Protein AF-0000000085122388 (afdb_homodimer)

InterPro domains:
  IPR004520 tRNA modification GTPase MnmE [MF_00379] (5-447)
  IPR004520 tRNA modification GTPase MnmE [TIGR00450] (11-447)
  IPR005225 Small GTP-binding domain [TIGR00231] (216-368)
  IPR006073 GTP binding domain [PF01926] (218-334)
  IPR006073 GTP binding domain [PR00326] (219-239)
  IPR006073 GTP binding domain [PR00326] (286-304)
  IPR018948 GTP-binding protein TrmE, N-terminal [PF10396] (6-120)
  IPR018948 GTP-binding protein TrmE, N-terminal [cd14858] (5-119)
  IPR025867 MnmE, helical domain [PF12631] (123-444)
  IPR027266 Aminomethyltransferase superfamily [G3DSA:3.30.1360.120] (1-121)
  IPR027368 tRNA modification GTPase MnmE domain 2 [G3DSA:1.20.120.430] (122-447)
  IPR027417 P-loop containing nucleoside triphosphate hydrolase [G3DSA:3.40.50.300] (217-376)
  IPR027417 P-loop containing nucleoside triphosphate hydrolase [SSF52540] (73-353)
  IPR031168 TrmE-type guanine nucleotide-binding domain [PS51709] (216-371)
  IPR031168 TrmE-type guanine nucleotide-binding domain [cd04164] (215-370)

Nearest PDB structures (foldseek):
  1xzp-assembly1_A  TM=8.890E-01  e=2.033E-37  Thermotoga maritima
  3gei-assembly1_A-2  TM=8.539E-01  e=7.898E-32  Chlorobaculum tepidum
  3gei-assembly2_B  TM=8.710E-01  e=3.260E-31  Chlorobaculum tepidum
  3gee-assembly1_A-2  TM=8.232E-01  e=3.013E-29  Chlorobaculum tepidum
  3gei-assembly2_C  TM=9.085E-01  e=1.177E-19  Chlorobaculum tepidum

Solvent-accessible surface area (backbone atoms only — not comparable to full-atom values): 46134 Å² total; per-residue (Å²): 126,75,92,72,60,24,31,32,37,54,20,29,17,75,42,68,15,41,38,30,34,37,39,28,37,18,86,53,17,58,63,52,50,30,62,35,41,71,44,93,73,73,57,66,35,33,57,38,82,38,53,31,34,46,98,85,68,42,56,53,42,69,23,38,36,33,28,27,48,57,59,69,32,75,40,34,32,27,30,28,36,43,40,31,54,7,8,57,32,52,52,48,49,52,52,49,48,43,38,75,74,65,34,38,77,52,51,35,11,40,51,47,46,40,6,37,75,55,67,60,38,44,48,49,33,48,50,26,51,53,48,39,25,66,19,72,17,58,58,24,32,37,56,30,28,42,33,54,74,34,51,56,55,49,53,43,49,54,53,41,51,55,45,50,52,46,42,53,54,50,52,48,45,70,78,32,77,67,80,84,52,68,91,55,49,67,57,51,46,51,52,50,49,52,51,47,48,51,52,47,51,49,32,52,53,47,16,63,66,38,45,29,51,61,74,28,30,28,31,17,77,43,61,62,90,89,35,43,65,51,54,41,52,51,48,53,53,61,63,45,55,55,83,66,68,79,60,78,79,62,77,89,60,77,77,58,53,65,29,47,46,87,58,39,40,33,27,39,46,63,48,61,62,42,50,50,44,71,74,45,90,61,70,86,48,71,63,65,47,45,58,30,52,70,68,26,51,31,38,38,38,42,37,43,25,55,37,63,76,46,72,68,53,52,53,51,53,51,52,55,69,68,56,73,96,53,50,76,45,42,33,35,20,44,58,88,42,66,80,48,37,60,65,82,75,53,85,60,84,65,43,79,34,24,70,88,75,53,56,60,69,58,52,50,51,51,39,52,55,51,52,67,57,58,73,61,90,61,65,63,54,88,46,70,66,46,47,49,24,48,50,50,18,44,49,24,51,60,61,19,49,57,28,54,76,74,64,38,53,70,58,19,44,50,23,42,50,52,19,46,54,30,42,38,44,44,42,60,49,79,90,45,69,69,60,49,48,58,62,28,50,72,29,57,59,39,38,126,75,91,72,60,24,32,32,37,56,18,30,19,75,42,66,14,41,36,30,35,37,40,27,37,18,84,51,19,59,62,53,50,29,62,34,41,70,44,93,74,74,59,66,35,33,58,38,81,38,52,31,34,46,96,85,68,42,56,52,42,68,23,39,36,33,28,26,49,58,60,69,31,73,39,32,31,25,31,29,36,41,41,30,54,7,7,57,33,52,51,49,51,54,51,50,48,44,38,75,74,64,33,38,78,52,52,36,11,40,51,46,47,41,7,38,74,55,67,61,38,43,48,48,33,48,52,24,51,54,49,38,24,65,21,72,17,57,58,24,32,37,57,28,28,42,32,53,75,35,50,57,55,49,52,43,50,54,53,41,52,55,46,49,52,47,44,55,52,48,51,47,46,71,76,32,76,66,80,83,51,67,94,56,50,66,59,52,45,51,51,50,49,53,52,48,47,51,52,48,52,49,31,52,54,46,16,64,64,37,47,29,52,62,75,29,29,29,31,17,76,42,61,62,90,89,36,43,66,51,55,41,51,51,48,52,53,62,62,44,54,56,81,65,70,80,62,77,80,64,78,86,61,79,76,58,52,68,30,48,46,89,59,39,40,34,27,39,44,64,47,60,63,41,50,51,43,72,75,44,91,63,74,86,47,71,63,64,46,45,58,30,52,70,68,26,50,32,39,39,38,43,36,42,24,56,37,63,76,46,71,68,52,50,50,53,52,52,52,56,70,69,56,75,100,54,50,76,44,40,32,35,21,43,59,86,43,68,78,50,38,60,65,81,76,52,83,61,82,64,44,80,33,23,68,88,76,52,57,59,69,58,52,50,52,51,39,52,56,50,50,66,58,56,72,65,88,61,65,63,55,89,44,70,67,43,45,50,24,47,50,49,18,44,49,24,51,59,60,19,49,58,29,53,77,74,64,39,52,69,59,19,43,48,24,42,49,51,17,44,53,30,42,38,45,44,44,58,48,80,90,43,68,67,61,49,48,59,60,29,50,71,29,56,59,38,39

Sequence (894 aa):
MDSFDTIAAIATANGIGSISIIRLSGKDALPLALTLSKRTNLNPRLATLSSIYNSDNEIIDEALLIYFKNPNSFTGEDIVEFQCHGGIAISNIILNELIKLGARLANPGEFSKRAFLNNKIDLSKAEAIAKLIEARSEDAVKLLARQLKGELTNFVNDIREDLLFMLAYTEVSIDYAEDDLPSDIFEQIEKKIEKIVVKLSETLESSKRREGLIEGFKVAIIGKPNVGKSSLLNKLLNFDRAIISDIAGTTRDTIEESVKIGTHIIKIVDTAGIREASDTIERIGIEKSLSAVNEADIIISLFDNSKVCDDEDKKILNILDEIENKEKIIVLNKIDLESKFDKTQLKDEYIELSTKNSISTLVKKIETILDNNSHDDDMTLISKRQVEAVEQTLYHVQEAKTPLMTGELEFFAHNIHEAIENISLITRPYENDQMLDVMFGAFCLGKMDSFDTIAAIATANGIGSISIIRLSGKDALPLALTLSKRTNLNPRLATLSSIYNSDNEIIDEALLIYFKNPNSFTGEDIVEFQCHGGIAISNIILNELIKLGARLANPGEFSKRAFLNNKIDLSKAEAIAKLIEARSEDAVKLLARQLKGELTNFVNDIREDLLFMLAYTEVSIDYAEDDLPSDIFEQIEKKIEKIVVKLSETLESSKRREGLIEGFKVAIIGKPNVGKSSLLNKLLNFDRAIISDIAGTTRDTIEESVKIGTHIIKIVDTAGIREASDTIERIGIEKSLSAVNEADIIISLFDNSKVCDDEDKKILNILDEIENKEKIIVLNKIDLESKFDKTQLKDEYIELSTKNSISTLVKKIETILDNNSHDDDMTLISKRQVEAVEQTLYHVQEAKTPLMTGELEFFAHNIHEAIENISLITRPYENDQMLDVMFGAFCLGK

Secondary structure (DSSP, 8-state):
--TT--EEEE-BPSS--SEEEEEEESTTHHHHHHHHHT-S---BTB-EEEEEE-TTS-EEEEEEEEEE-TTSSSSSS-EEEEEEES-HHHHHHHHHHHHHTTPEEPPTTHHHHHHHHTTSS-HHHHHHHHHHHH--SHHHHHHHHHHHTTHHHHHHHHHHHHHHHHHHHHHHHHHS-GGGS-TTHHHHHHHHHHHHHHHHHHHHHHHHHTHHHHH-EEEEEE-STTSSHHHHHHHHHHHS-------TTS-SS---EEEEETTEEEEEE-HHHHHHHHHS-----HHHHHHHHHH-SEEEEEEETTS---HHHHHHHHHHHH--SSEEEEEEE-TTSPP-S-GGG--S-EEE-BTTTB-HHHHHHHHHHHHHHH--------SHHHHHHHHHHHHHHHHTHHHHHHT-HHHHHHHHHHHHHHHHTTTS----HHHHHHHHHTSPTT-/--TT--EEEE-SPSS--SEEEEEEESTTHHHHHHHHHT-S---BTB-EEEEEE-TTS-EEEEEEEEEE-TTSSSSSS-EEEEEEES-HHHHHHHHHHHHHTTPEEPPTTHHHHHHHHTTSS-HHHHHHHHHHHH--SHHHHHHHHHHHTTHHHHHHHHHHHHHHHHHHHHHHHHHS-GGGS-TTHHHHHHHHHHHHHHHHHHHHHHHHHTHHHHH-EEEEEE-STTSSHHHHHHHHHHH--------TTS-SS---EEEEETTEEEEEE-HHHHHHHHHS-----HHHHHHHHHH-SEEEEEEETTS---HHHHHHHHHHHH--SSEEEEEEE-TTSPP-S-GGG--S-EEE-BTTTB-HHHHHHHHHHHHHHH--------SHHHHHHHHHHHHHHHHHHHHHHHT-HHHHHHHHHHHHHHHHTTTS----HHHHHHHHHTSPTT-

pLDDT: mean 85.29, std 15.14, range [31.78, 98.75]

Organism: Arcobacter nitrofigilis (strain ATCC 33309 / DSM 7299 / CCUG 15893 / LMG 7604 / NCTC 12251 / CI) (NCBI:txid572480)

Radius of gyration: 34.67 Å; Cα contacts (8 Å, |Δi|>4): 1595; chains: 2; bounding box: 70×111×97 Å

Foldseek 3Di:
DPQAAKAKFWQDDQDADFKTKIKIFHPCQFVLQCVQQVNPDDDAQDFDWGFGAAPVRHTLFTWTKHWHPACRDQLNTIMIMTIGTNHNVSNVRSNVRSVVVGHHYDFFLRSVLSSCVNVVFFPQLSVLVQLCVVFDFPLSNVQSVVVNVCVLVVVLVVLLVLLVLLLVLLVCVVVDPPPPDPPCSLVVNVVSLVVLLVQLVVQLVLQVLCLCQRVNFEEEEDEDQPLCSLLLVVCQCPVDPPPPPPPVPDDPPDPFRWGDQPRGIHTYPPVVVVVVVVPDVDCPDDPVSVVSVVVGQEYEYGDEQQDECDPRNVVVVVVVVPDDPHHYAYEHEPPVHDGDYDCVSPPDDYYYYYSVPDPVVVSVVVNVVVVVSSPDPRNYDNDPLQSVLSVLLSVLSVVLNVCSVVVVSVSNSVSSVSSSQSSVCSGDHDDDPVVSCVSSSVGGRSD/DPQAAKAKFWQDDQDADFKTKIKIFHPCQFVLQCVQQVNPDDDAQDWDWGFGAAPVRHTLFTWTKHWHPACRDQLNTTMIMTIGTNHNVSNVRSNVRSVVVGHHYDFFLRSVLSSCVNVVFFPQLSVLVQLCVVFDFPLSNVQSVVVNVCVLVVVLVVLLVLLVLLLVVLVCVVVDPPPPDPPCVLVVNLVSLVVLLVQLVVQLVLQVLCQCQRVNFEEEEDEDQPLCSLLLVVCQCPVDPPPPPPPVPDDPPDPFRWGDQPRGIHTYPPVVVVVVVVPDVDPPDDVVSVVSVVVGQEYEYGDEQQDECDPSNVVVVVVVVPDDPHHYAYEHEPPVHDGDYDCVSPPDDYYYYYSVPDCVVVSVVVNVVVVVSSPDPRNYDNDPLQSVLSVLLSVLSVVLNVCSVVVVSVSNSVSSVSSSQSSVCSGDHDDDPVVSCVSSSPGGRSD

Structure (mmCIF, N/CA/C/O backbone):
data_AF-0000000085122388-model_v1
#
loop_
_entity.id
_entity.type
_entity.pdbx_description
1 polymer 'tRNA modification GTPase MnmE'
#
loop_
_atom_site.group_PDB
_atom_site.id
_atom_site.type_symbol
_atom_site.label_atom_id
_atom_site.label_alt_id
_atom_site.label_comp_id
_atom_site.label_asym_id
_atom_site.label_entity_id
_atom_site.label_seq_id
_atom_site.pdbx_PDB_ins_code
_atom_site.Cartn_x
_atom_site.Cartn_y
_atom_site.Cartn_z
_atom_site.occupancy
_atom_site.B_iso_or_equiv
_atom_site.auth_seq_id
_atom_site.auth_comp_id
_atom_site.auth_asym_id
_atom_site.auth_atom_id
_atom_site.pdbx_PDB_model_num
ATOM 1 N N . MET A 1 1 ? 27.328 -7.41 -6.586 1 38.91 1 MET A N 1
ATOM 2 C CA . MET A 1 1 ? 26.641 -7.02 -5.359 1 38.91 1 MET A CA 1
ATOM 3 C C . MET A 1 1 ? 27.578 -7.129 -4.156 1 38.91 1 MET A C 1
ATOM 5 O O . MET A 1 1 ? 28.125 -8.195 -3.891 1 38.91 1 MET A O 1
ATOM 9 N N . ASP A 1 2 ? 28.203 -6.246 -3.822 1 47.38 2 ASP A N 1
ATOM 10 C CA . ASP A 1 2 ? 29.141 -6.316 -2.701 1 47.38 2 ASP A CA 1
ATOM 11 C C . ASP A 1 2 ? 28.453 -6.836 -1.442 1 47.38 2 ASP A C 1
ATOM 13 O O . ASP A 1 2 ? 27.438 -6.273 -1.003 1 47.38 2 ASP A O 1
ATOM 17 N N . SER A 1 3 ? 28.562 -8.164 -1.105 1 55.16 3 SER A N 1
ATOM 18 C CA . SER A 1 3 ? 28.109 -9.078 -0.063 1 55.16 3 SER A CA 1
ATOM 19 C C . SER A 1 3 ? 27.953 -8.359 1.273 1 55.16 3 SER A C 1
ATOM 21 O O . SER A 1 3 ? 27.344 -8.898 2.205 1 55.16 3 SER A O 1
ATOM 23 N N . PHE A 1 4 ? 28.375 -7.059 1.356 1 68.06 4 PHE A N 1
ATOM 24 C CA . PHE A 1 4 ? 28.547 -6.609 2.734 1 68.06 4 PHE A CA 1
ATOM 25 C C . PHE A 1 4 ? 27.672 -5.379 3.004 1 68.06 4 PHE A C 1
ATOM 27 O O . PHE A 1 4 ? 27.672 -4.852 4.117 1 68.06 4 PHE A O 1
ATOM 34 N N . ASP A 1 5 ? 26.828 -5.027 1.975 1 91.81 5 ASP A N 1
ATOM 35 C CA . ASP A 1 5 ? 26.125 -3.762 2.211 1 91.81 5 ASP A CA 1
ATOM 36 C C . ASP A 1 5 ? 24.797 -3.99 2.916 1 91.81 5 ASP A C 1
ATOM 38 O O . ASP A 1 5 ? 24.297 -5.113 2.959 1 91.81 5 ASP A O 1
ATOM 42 N N . THR A 1 6 ? 24.391 -3.049 3.641 1 97.06 6 THR A N 1
ATOM 43 C CA . THR A 1 6 ? 23.062 -3.014 4.262 1 97.06 6 THR A CA 1
ATOM 44 C C . THR A 1 6 ? 22.047 -2.354 3.336 1 97.06 6 THR A C 1
ATOM 46 O O . THR A 1 6 ? 22.266 -1.244 2.85 1 97.06 6 THR A O 1
ATOM 49 N N . ILE A 1 7 ? 21 -3.068 3.02 1 96.94 7 ILE A N 1
ATOM 50 C CA . ILE A 1 7 ? 20.031 -2.566 2.045 1 96.94 7 ILE A CA 1
ATOM 51 C C . ILE A 1 7 ? 18.75 -2.145 2.758 1 96.94 7 ILE A C 1
ATOM 53 O O . ILE A 1 7 ? 18.453 -2.633 3.85 1 96.94 7 ILE A O 1
ATOM 57 N N . ALA A 1 8 ? 18.047 -1.189 2.174 1 97.19 8 ALA A N 1
ATOM 58 C CA . ALA A 1 8 ? 16.781 -0.691 2.703 1 97.19 8 ALA A CA 1
ATOM 59 C C . ALA A 1 8 ? 15.758 -0.496 1.587 1 97.19 8 ALA A C 1
ATOM 61 O O . ALA A 1 8 ? 16.125 -0.211 0.444 1 97.19 8 ALA A O 1
ATOM 62 N N . ALA A 1 9 ? 14.492 -0.713 1.901 1 95.69 9 ALA A N 1
ATOM 63 C CA . ALA A 1 9 ? 13.398 -0.46 0.973 1 95.69 9 ALA A CA 1
ATOM 64 C C . ALA A 1 9 ? 12.062 -0.364 1.712 1 95.69 9 ALA A C 1
ATOM 66 O O . ALA A 1 9 ? 11.945 -0.831 2.846 1 95.69 9 ALA A O 1
ATOM 67 N N . ILE A 1 10 ? 11.133 0.304 1.128 1 94.5 10 ILE A N 1
ATOM 68 C CA . ILE A 1 10 ? 9.758 0.278 1.621 1 94.5 10 ILE A CA 1
ATOM 69 C C . ILE A 1 10 ? 9.102 -1.05 1.248 1 94.5 10 ILE A C 1
ATOM 71 O O . ILE A 1 10 ? 9.031 -1.403 0.069 1 94.5 10 ILE A O 1
ATOM 75 N N . ALA A 1 11 ? 8.641 -1.781 2.23 1 94.62 11 ALA A N 1
ATOM 76 C CA . ALA A 1 11 ? 8.156 -3.143 2.029 1 94.62 11 ALA A CA 1
ATOM 77 C C . ALA A 1 11 ? 6.66 -3.15 1.725 1 94.62 11 ALA A C 1
ATOM 79 O O . ALA A 1 11 ? 6.137 -4.125 1.177 1 94.62 11 ALA A O 1
ATOM 80 N N . THR A 1 12 ? 5.891 -2.154 2.148 1 92.81 12 THR A N 1
ATOM 81 C CA . THR A 1 12 ? 4.453 -2.068 1.922 1 92.81 12 THR A CA 1
ATOM 82 C C . THR A 1 12 ? 4.152 -1.347 0.611 1 92.81 12 THR A C 1
ATOM 84 O O . THR A 1 12 ? 5.031 -0.699 0.039 1 92.81 12 THR A O 1
ATOM 87 N N . ALA A 1 13 ? 2.949 -1.516 0.152 1 86.62 13 ALA A N 1
ATOM 88 C CA . ALA A 1 13 ? 2.541 -0.886 -1.102 1 86.62 13 ALA A CA 1
ATOM 89 C C . ALA A 1 13 ? 2.59 0.635 -0.993 1 86.62 13 ALA A C 1
ATOM 91 O O . ALA A 1 13 ? 2.406 1.192 0.092 1 86.62 13 ALA A O 1
ATOM 92 N N . ASN A 1 14 ? 2.902 1.166 -2.125 1 80.25 14 ASN A N 1
ATOM 93 C CA . ASN A 1 14 ? 2.867 2.623 -2.191 1 80.25 14 ASN A CA 1
ATOM 94 C C . ASN A 1 14 ? 1.434 3.148 -2.203 1 80.25 14 ASN A C 1
ATOM 96 O O . ASN A 1 14 ? 0.581 2.623 -2.92 1 80.25 14 ASN A O 1
ATOM 100 N N . GLY A 1 15 ? 1.098 3.98 -1.301 1 77.25 15 GLY A N 1
ATOM 101 C CA . GLY A 1 15 ? -0.242 4.543 -1.227 1 77.25 15 GLY A CA 1
ATOM 102 C C . GLY A 1 15 ? -0.632 4.973 0.175 1 77.25 15 GLY A C 1
ATOM 103 O O . GLY A 1 15 ? 0.231 5.156 1.036 1 77.25 15 GLY A O 1
ATOM 104 N N . ILE A 1 16 ? -1.922 5.246 0.258 1 77.88 16 ILE A N 1
ATOM 105 C CA . ILE A 1 16 ? -2.447 5.719 1.534 1 77.88 16 ILE A CA 1
ATOM 106 C C . ILE A 1 16 ? -2.9 4.527 2.377 1 77.88 16 ILE A C 1
ATOM 108 O O . ILE A 1 16 ? -3.711 3.715 1.927 1 77.88 16 ILE A O 1
ATOM 112 N N . GLY A 1 17 ? -2.324 4.305 3.443 1 85.5 17 GLY A N 1
ATOM 113 C CA . GLY A 1 17 ? -2.656 3.314 4.457 1 85.5 17 GLY A CA 1
ATOM 114 C C . GLY A 1 17 ? -2.287 3.752 5.863 1 85.5 17 GLY A C 1
ATOM 115 O O . GLY A 1 17 ? -1.616 4.77 6.043 1 85.5 17 GLY A O 1
ATOM 116 N N . SER A 1 18 ? -2.766 3.045 6.805 1 90.44 18 SER A N 1
ATOM 117 C CA . SER A 1 18 ? -2.479 3.41 8.188 1 90.44 18 SER A CA 1
ATOM 118 C C . SER A 1 18 ? -1.032 3.09 8.555 1 90.44 18 SER A C 1
ATOM 120 O O . SER A 1 18 ? -0.438 3.762 9.398 1 90.44 18 SER A O 1
ATOM 122 N N . ILE A 1 19 ? -0.53 2.043 7.914 1 94.62 19 ILE A N 1
ATOM 123 C CA . ILE A 1 19 ? 0.803 1.593 8.305 1 94.62 19 ILE A CA 1
ATOM 124 C C . ILE A 1 19 ? 1.669 1.418 7.055 1 94.62 19 ILE A C 1
ATOM 126 O O . ILE A 1 19 ? 1.196 0.93 6.027 1 94.62 19 ILE A O 1
ATOM 130 N N . SER A 1 20 ? 2.871 1.836 7.129 1 94.38 20 SER A N 1
ATOM 131 C CA . SER A 1 20 ? 3.922 1.544 6.16 1 94.38 20 SER A CA 1
ATOM 132 C C . SER A 1 20 ? 5.129 0.894 6.828 1 94.38 20 SER A C 1
ATOM 134 O O . SER A 1 20 ? 5.457 1.214 7.973 1 94.38 20 SER A O 1
ATOM 136 N N . ILE A 1 21 ? 5.77 -0.024 6.133 1 97 21 ILE A N 1
ATOM 137 C CA . ILE A 1 21 ? 6.91 -0.731 6.707 1 97 21 ILE A CA 1
ATOM 138 C C . ILE A 1 21 ? 8.156 -0.458 5.871 1 97 21 ILE A C 1
ATOM 140 O O . ILE A 1 21 ? 8.148 -0.641 4.652 1 97 21 ILE A O 1
ATOM 144 N N . ILE A 1 22 ? 9.18 0.055 6.473 1 97.44 22 ILE A N 1
ATOM 145 C CA . ILE A 1 22 ? 10.516 0.135 5.887 1 97.44 22 ILE A CA 1
ATOM 146 C C . ILE A 1 22 ? 11.391 -0.987 6.441 1 97.44 22 ILE A C 1
ATOM 148 O O . ILE A 1 22 ? 11.492 -1.161 7.66 1 97.44 22 ILE A O 1
ATOM 152 N N . ARG A 1 23 ? 12.016 -1.686 5.57 1 97.69 23 ARG A N 1
ATOM 153 C CA . ARG A 1 23 ? 12.812 -2.842 5.965 1 97.69 23 ARG A CA 1
ATOM 154 C C . ARG A 1 23 ? 14.289 -2.598 5.711 1 97.69 23 ARG A C 1
ATOM 156 O O . ARG A 1 23 ? 14.672 -2.139 4.633 1 97.69 23 ARG A O 1
ATOM 163 N N . LEU A 1 24 ? 15.109 -2.924 6.719 1 97.81 24 LEU A N 1
ATOM 164 C CA . LEU A 1 24 ? 16.562 -2.908 6.664 1 97.81 24 LEU A CA 1
ATOM 165 C C . LEU A 1 24 ? 17.125 -4.32 6.77 1 97.81 24 LEU A C 1
ATOM 167 O O . LEU A 1 24 ? 16.688 -5.109 7.609 1 97.81 24 LEU A O 1
ATOM 171 N N . SER A 1 25 ? 18.078 -4.645 5.934 1 97.81 25 SER A N 1
ATOM 172 C CA . SER A 1 25 ? 18.734 -5.941 6.012 1 97.81 25 SER A CA 1
ATOM 173 C C . SER A 1 25 ? 20.234 -5.812 5.789 1 97.81 25 SER A C 1
ATOM 175 O O . SER A 1 25 ? 20.672 -5.164 4.836 1 97.81 25 SER A O 1
ATOM 177 N N . GLY A 1 26 ? 21 -6.383 6.613 1 97.62 26 GLY A N 1
ATOM 178 C CA . GLY A 1 26 ? 22.453 -6.34 6.523 1 97.62 26 GLY A CA 1
ATOM 179 C C . GLY A 1 26 ? 23.125 -6.215 7.875 1 97.62 26 GLY A C 1
ATOM 180 O O . GLY A 1 26 ? 22.453 -6.117 8.906 1 97.62 26 GLY A O 1
ATOM 181 N N . LYS A 1 27 ? 24.406 -6.168 7.906 1 96.06 27 LYS A N 1
ATOM 182 C CA . LYS A 1 27 ? 25.203 -6.172 9.133 1 96.06 27 LYS A CA 1
ATOM 183 C C . LYS A 1 27 ? 25 -4.887 9.93 1 96.06 27 LYS A C 1
ATOM 185 O O . LYS A 1 27 ? 25.078 -4.895 11.156 1 96.06 27 LYS A O 1
ATOM 190 N N . ASP A 1 28 ? 24.656 -3.789 9.258 1 97.25 28 ASP A N 1
ATOM 191 C CA . ASP A 1 28 ? 24.516 -2.504 9.93 1 97.25 28 ASP A CA 1
ATOM 192 C C . ASP A 1 28 ? 23.047 -2.188 10.203 1 97.25 28 ASP A C 1
ATOM 194 O O . ASP A 1 28 ? 22.703 -1.066 10.586 1 97.25 28 ASP A O 1
ATOM 198 N N . ALA A 1 29 ? 22.172 -3.129 9.953 1 98.06 29 ALA A N 1
ATOM 199 C CA . ALA A 1 29 ? 20.734 -2.887 10.109 1 98.06 29 ALA A CA 1
ATOM 200 C C . ALA A 1 29 ? 20.406 -2.42 11.523 1 98.06 29 ALA A C 1
ATOM 202 O O . ALA A 1 29 ? 19.75 -1.393 11.703 1 98.06 29 ALA A O 1
ATOM 203 N N . LEU A 1 30 ? 20.875 -3.133 12.531 1 98.25 30 LEU A N 1
ATOM 204 C CA . LEU A 1 30 ? 20.562 -2.799 13.914 1 98.25 30 LEU A CA 1
ATOM 205 C C . LEU A 1 30 ? 21.219 -1.475 14.312 1 98.25 30 LEU A C 1
ATOM 207 O O . LEU A 1 30 ? 20.531 -0.575 14.812 1 98.25 30 LEU A O 1
ATOM 211 N N . PRO A 1 31 ? 22.484 -1.239 14.055 1 97.94 31 PRO A N 1
ATOM 212 C CA . PRO A 1 31 ? 23.109 0.043 14.391 1 97.94 31 PRO A CA 1
ATOM 213 C C . PRO A 1 31 ? 22.391 1.233 13.766 1 97.94 31 PRO A C 1
ATOM 215 O O . PRO A 1 31 ? 22.203 2.258 14.43 1 97.94 31 PRO A O 1
ATOM 218 N N . LEU A 1 32 ? 22.016 1.134 12.523 1 97.94 32 LEU A N 1
ATOM 219 C CA . LEU A 1 32 ? 21.312 2.223 11.852 1 97.94 32 LEU A CA 1
ATOM 220 C C . LEU A 1 32 ? 19.969 2.506 12.508 1 97.94 32 LEU A C 1
ATOM 222 O O . LEU A 1 32 ? 19.609 3.666 12.703 1 97.94 32 LEU A O 1
ATOM 226 N N . ALA A 1 33 ? 19.25 1.442 12.836 1 98.38 33 ALA A N 1
ATOM 227 C CA . ALA A 1 33 ? 17.953 1.593 13.484 1 98.38 33 ALA A CA 1
ATOM 228 C C . ALA A 1 33 ? 18.094 2.256 14.852 1 98.38 33 ALA A C 1
ATOM 230 O O . ALA A 1 33 ? 17.281 3.098 15.227 1 98.38 33 ALA A O 1
ATOM 231 N N . LEU A 1 34 ? 19.109 1.828 15.609 1 98.25 34 LEU A N 1
ATOM 232 C CA . LEU A 1 34 ? 19.359 2.408 16.922 1 98.25 34 LEU A CA 1
ATOM 233 C C . LEU A 1 34 ? 19.688 3.891 16.812 1 98.25 34 LEU A C 1
ATOM 235 O O . LEU A 1 34 ? 19.297 4.691 17.656 1 98.25 34 LEU A O 1
ATOM 239 N N . THR A 1 35 ? 20.344 4.262 15.781 1 97.81 35 THR A N 1
ATOM 240 C CA . THR A 1 35 ? 20.703 5.656 15.555 1 97.81 35 THR A CA 1
ATOM 241 C C . THR A 1 35 ? 19.453 6.512 15.336 1 97.81 35 THR A C 1
ATOM 243 O O . THR A 1 35 ? 19.297 7.562 15.961 1 97.81 35 THR A O 1
ATOM 246 N N . LEU A 1 36 ? 18.531 6.031 14.484 1 97.56 36 LEU A N 1
ATOM 247 C CA . LEU A 1 36 ? 17.344 6.801 14.156 1 97.56 36 LEU A CA 1
ATOM 248 C C . LEU A 1 36 ? 16.359 6.816 15.328 1 97.56 36 LEU A C 1
ATOM 250 O O . LEU A 1 36 ? 15.594 7.766 15.477 1 97.56 36 LEU A O 1
ATOM 254 N N . SER A 1 37 ? 16.344 5.777 16.141 1 97.88 37 SER A N 1
ATOM 255 C CA . SER A 1 37 ? 15.391 5.664 17.234 1 97.88 37 SER A CA 1
ATOM 256 C C . SER A 1 37 ? 15.977 6.18 18.547 1 97.88 37 SER A C 1
ATOM 258 O O . SER A 1 37 ? 15.258 6.332 19.531 1 97.88 37 SER A O 1
ATOM 260 N N . LYS A 1 38 ? 17.281 6.352 18.625 1 96.44 38 LYS A N 1
ATOM 261 C CA . LYS A 1 38 ? 18 6.781 19.812 1 96.44 38 LYS A CA 1
ATOM 262 C C . LYS A 1 38 ? 17.859 5.766 20.938 1 96.44 38 LYS A C 1
ATOM 264 O O . LYS A 1 38 ? 17.984 6.113 22.125 1 96.44 38 LYS A O 1
ATOM 269 N N . ARG A 1 39 ? 17.484 4.57 20.547 1 96.38 39 ARG A N 1
ATOM 270 C CA . ARG A 1 39 ? 17.453 3.471 21.5 1 96.38 39 ARG A CA 1
ATOM 271 C C . ARG A 1 39 ? 18.828 2.826 21.641 1 96.38 39 ARG A C 1
ATOM 273 O O . ARG A 1 39 ? 19.672 2.945 20.75 1 96.38 39 ARG A O 1
ATOM 280 N N . THR A 1 40 ? 19 2.17 22.781 1 96.44 40 THR A N 1
ATOM 281 C CA . THR A 1 40 ? 20.281 1.527 23.031 1 96.44 40 THR A CA 1
ATOM 282 C C . THR A 1 40 ? 20.25 0.069 22.578 1 96.44 40 THR A C 1
ATOM 284 O O . THR A 1 40 ? 21.297 -0.536 22.344 1 96.44 40 THR A O 1
ATOM 287 N N . ASN A 1 41 ? 19.078 -0.437 22.547 1 97 41 ASN A N 1
ATOM 288 C CA . ASN A 1 41 ? 18.938 -1.834 22.156 1 97 41 ASN A CA 1
ATOM 289 C C . ASN A 1 41 ? 17.531 -2.127 21.625 1 97 41 ASN A C 1
ATOM 291 O O . ASN A 1 41 ? 16.625 -1.321 21.797 1 97 41 ASN A O 1
ATOM 295 N N . LEU A 1 42 ? 17.406 -3.148 20.875 1 97.88 42 LEU A N 1
ATOM 296 C CA . LEU A 1 42 ? 16.141 -3.752 20.469 1 97.88 42 LEU A CA 1
ATOM 297 C C . LEU A 1 42 ? 16.156 -5.254 20.719 1 97.88 42 LEU A C 1
ATOM 299 O O . LEU A 1 42 ? 17.047 -5.965 20.266 1 97.88 42 LEU A O 1
ATOM 303 N N . ASN A 1 43 ? 15.188 -5.73 21.484 1 97.94 43 ASN A N 1
ATOM 304 C CA . ASN A 1 43 ? 15.062 -7.164 21.719 1 97.94 43 ASN A CA 1
ATOM 305 C C . ASN A 1 43 ? 14.492 -7.875 20.484 1 97.94 43 ASN A C 1
ATOM 307 O O . ASN A 1 43 ? 13.516 -7.41 19.891 1 97.94 43 ASN A O 1
ATOM 311 N N . PRO A 1 44 ? 15.141 -8.969 20.094 1 98.19 44 PRO A N 1
ATOM 312 C CA . PRO A 1 44 ? 14.703 -9.664 18.891 1 98.19 44 PRO A CA 1
ATOM 313 C C . PRO A 1 44 ? 13.219 -10.039 18.938 1 98.19 44 PRO A C 1
ATOM 315 O O . PRO A 1 44 ? 12.727 -10.5 19.969 1 98.19 44 PRO A O 1
ATOM 318 N N . ARG A 1 45 ? 12.539 -9.781 17.875 1 98.25 45 ARG A N 1
ATOM 319 C CA . ARG A 1 45 ? 11.164 -10.18 17.578 1 98.25 45 ARG A CA 1
ATOM 320 C C . ARG A 1 45 ? 10.18 -9.406 18.453 1 98.25 45 ARG A C 1
ATOM 322 O O . ARG A 1 45 ? 8.969 -9.562 18.312 1 98.25 45 ARG A O 1
ATOM 329 N N . LEU A 1 46 ? 10.633 -8.602 19.312 1 98.44 46 LEU A N 1
ATOM 330 C CA . LEU A 1 46 ? 9.758 -7.836 20.188 1 98.44 46 LEU A CA 1
ATOM 331 C C . LEU A 1 46 ? 9.367 -6.508 19.562 1 98.44 46 LEU A C 1
ATOM 333 O O . LEU A 1 46 ? 10.227 -5.664 19.281 1 98.44 46 LEU A O 1
ATOM 337 N N . ALA A 1 47 ? 8.086 -6.355 19.344 1 98.44 47 ALA A N 1
ATOM 338 C CA . ALA A 1 47 ? 7.605 -5.07 18.828 1 98.44 47 ALA A CA 1
ATOM 339 C C . ALA A 1 47 ? 7.832 -3.961 19.859 1 98.44 47 ALA A C 1
ATOM 341 O O . ALA A 1 47 ? 7.301 -4.02 20.969 1 98.44 47 ALA A O 1
ATOM 342 N N . THR A 1 48 ? 8.586 -2.943 19.516 1 98 48 THR A N 1
ATOM 343 C CA . THR A 1 48 ? 8.977 -1.875 20.422 1 98 48 THR A CA 1
ATOM 344 C C . THR A 1 48 ? 8.578 -0.513 19.859 1 98 48 THR A C 1
ATOM 346 O O . THR A 1 48 ? 9.031 -0.13 18.781 1 98 48 THR A O 1
ATOM 349 N N . LEU A 1 49 ? 7.715 0.182 20.562 1 97.06 49 LEU A N 1
ATOM 350 C CA . LEU A 1 49 ? 7.328 1.53 20.172 1 97.06 49 LEU A CA 1
ATOM 351 C C . LEU A 1 49 ? 8.469 2.514 20.391 1 97.06 49 LEU A C 1
ATOM 353 O O . LEU A 1 49 ? 9.07 2.543 21.469 1 97.06 49 LEU A O 1
ATOM 357 N N . SER A 1 50 ? 8.836 3.273 19.375 1 96.88 50 SER A N 1
ATOM 358 C CA . SER A 1 50 ? 9.945 4.219 19.469 1 96.88 50 SER A CA 1
ATOM 359 C C . SER A 1 50 ? 9.68 5.465 18.625 1 96.88 50 SER A C 1
ATOM 361 O O . SER A 1 50 ? 9.055 5.391 17.578 1 96.88 50 SER A O 1
ATOM 363 N N . SER A 1 51 ? 10.141 6.566 19.109 1 96.25 51 SER A N 1
ATOM 364 C CA . SER A 1 51 ? 10.203 7.766 18.281 1 96.25 51 SER A CA 1
ATOM 365 C C . SER A 1 51 ? 11.344 7.672 17.266 1 96.25 51 SER A C 1
ATOM 367 O O . SER A 1 51 ? 12.422 7.168 17.578 1 96.25 51 SER A O 1
ATOM 369 N N . ILE A 1 52 ? 11.141 8.078 16.125 1 97.38 52 ILE A N 1
ATOM 370 C CA . ILE A 1 52 ? 12.141 8.062 15.055 1 97.38 52 ILE A CA 1
ATOM 371 C C . ILE A 1 52 ? 12.578 9.492 14.734 1 97.38 52 ILE A C 1
ATOM 373 O O . ILE A 1 52 ? 11.75 10.375 14.539 1 97.38 52 ILE A O 1
ATOM 377 N N . TYR A 1 53 ? 13.812 9.664 14.633 1 96.31 53 TYR A N 1
ATOM 378 C CA . TYR A 1 53 ? 14.375 11 14.438 1 96.31 53 TYR A CA 1
ATOM 379 C C . TYR A 1 53 ? 15.211 11.055 13.164 1 96.31 53 TYR A C 1
ATOM 381 O O . TYR A 1 53 ? 15.758 10.039 12.727 1 96.31 53 TYR A O 1
ATOM 389 N N . ASN A 1 54 ? 15.281 12.219 12.594 1 93.5 54 ASN A N 1
ATOM 390 C CA . ASN A 1 54 ? 16.203 12.406 11.484 1 93.5 54 ASN A CA 1
ATOM 391 C C . ASN A 1 54 ? 17.594 12.82 11.969 1 93.5 54 ASN A C 1
ATOM 393 O O . ASN A 1 54 ? 17.859 12.828 13.172 1 93.5 54 ASN A O 1
ATOM 397 N N . SER A 1 55 ? 18.5 13.023 11.008 1 90.75 55 SER A N 1
ATOM 398 C CA . SER A 1 55 ? 19.891 13.359 11.312 1 90.75 55 SER A CA 1
ATOM 399 C C . SER A 1 55 ? 19.984 14.688 12.055 1 90.75 55 SER A C 1
ATOM 401 O O . SER A 1 55 ? 20.953 14.93 12.773 1 90.75 55 SER A O 1
ATOM 403 N N . ASP A 1 56 ? 18.969 15.562 11.93 1 88.56 56 ASP A N 1
ATOM 404 C CA . ASP A 1 56 ? 18.938 16.859 12.609 1 88.56 56 ASP A CA 1
ATOM 405 C C . ASP A 1 56 ? 18.25 16.75 13.969 1 88.56 56 ASP A C 1
ATOM 407 O O . ASP A 1 56 ? 17.922 17.766 14.586 1 88.56 56 ASP A O 1
ATOM 411 N N . ASN A 1 57 ? 17.875 15.555 14.359 1 91.62 57 ASN A N 1
ATOM 412 C CA . ASN A 1 57 ? 17.25 15.258 15.648 1 91.62 57 ASN A CA 1
ATOM 413 C C . ASN A 1 57 ? 15.805 15.75 15.703 1 91.62 57 ASN A C 1
ATOM 415 O O . ASN A 1 57 ? 15.305 16.125 16.766 1 91.62 57 ASN A O 1
ATOM 419 N N . GLU A 1 58 ? 15.289 15.875 14.602 1 91.38 58 GLU A N 1
ATOM 420 C CA . GLU A 1 58 ? 13.859 16.188 14.531 1 91.38 58 GLU A CA 1
ATOM 421 C C . GLU A 1 58 ? 13.023 14.906 14.469 1 91.38 58 GLU A C 1
ATOM 423 O O . GLU A 1 58 ? 13.414 13.938 13.812 1 91.38 58 GLU A O 1
ATOM 428 N N . ILE A 1 59 ? 11.945 14.953 15.133 1 93.19 59 ILE A N 1
ATOM 429 C CA . ILE A 1 59 ? 11.078 13.781 15.172 1 93.19 59 ILE A CA 1
ATOM 430 C C . ILE A 1 59 ? 10.391 13.609 13.82 1 93.19 59 ILE A C 1
ATOM 432 O O . ILE A 1 59 ? 9.922 14.578 13.227 1 93.19 59 ILE A O 1
ATOM 436 N N . ILE A 1 60 ? 10.391 12.406 13.328 1 93.69 60 ILE A N 1
ATOM 437 C CA . ILE A 1 60 ? 9.758 12.07 12.055 1 93.69 60 ILE A CA 1
ATOM 438 C C . ILE A 1 60 ? 8.438 11.352 12.312 1 93.69 60 ILE A C 1
ATOM 440 O O . ILE A 1 60 ? 7.441 11.602 11.625 1 93.69 60 ILE A O 1
ATOM 444 N N . ASP A 1 61 ? 8.461 10.438 13.258 1 95.31 61 ASP A N 1
ATOM 445 C CA . ASP A 1 61 ? 7.305 9.586 13.523 1 95.31 61 ASP A CA 1
ATOM 446 C C . ASP A 1 61 ? 7.48 8.82 14.836 1 95.31 61 ASP A C 1
ATOM 448 O O . ASP A 1 61 ? 8.547 8.867 15.453 1 95.31 61 ASP A O 1
ATOM 452 N N . GLU A 1 62 ? 6.398 8.336 15.266 1 95.06 62 GLU A N 1
ATOM 453 C CA . GLU A 1 62 ? 6.402 7.258 16.25 1 95.06 62 GLU A CA 1
ATOM 454 C C . GLU A 1 62 ? 6.062 5.914 15.609 1 95.06 62 GLU A C 1
ATOM 456 O O . GLU A 1 62 ? 4.973 5.746 15.055 1 95.06 62 GLU A O 1
ATOM 461 N N . ALA A 1 63 ? 7.023 5.016 15.68 1 96.44 63 ALA A N 1
ATOM 462 C CA . ALA A 1 63 ? 6.883 3.779 14.914 1 96.44 63 ALA A CA 1
ATOM 463 C C . ALA A 1 63 ? 7.164 2.561 15.781 1 96.44 63 ALA A C 1
ATOM 465 O O . ALA A 1 63 ? 7.77 2.68 16.859 1 96.44 63 ALA A O 1
ATOM 466 N N . LEU A 1 64 ? 6.621 1.427 15.383 1 97.88 64 LEU A N 1
ATOM 467 C CA . LEU A 1 64 ? 7 0.144 15.961 1 97.88 64 LEU A CA 1
ATOM 468 C C . LEU A 1 64 ? 8.25 -0.407 15.289 1 97.88 64 LEU A C 1
ATOM 470 O O . LEU A 1 64 ? 8.32 -0.491 14.062 1 97.88 64 LEU A O 1
ATOM 474 N N . LEU A 1 65 ? 9.266 -0.68 16.094 1 98.56 65 LEU A N 1
ATOM 475 C CA . LEU A 1 65 ? 10.477 -1.319 15.594 1 98.56 65 LEU A CA 1
ATOM 476 C C . LEU A 1 65 ? 10.484 -2.805 15.938 1 98.56 65 LEU A C 1
ATOM 478 O O . LEU A 1 65 ? 10.156 -3.188 17.062 1 98.56 65 LEU A O 1
ATOM 482 N N . ILE A 1 66 ? 10.812 -3.611 14.984 1 98.69 66 ILE A N 1
ATOM 483 C CA . ILE A 1 66 ? 10.984 -5.043 15.211 1 98.69 66 ILE A CA 1
ATOM 484 C C . ILE A 1 66 ? 12.352 -5.48 14.688 1 98.69 66 ILE A C 1
ATOM 486 O O . ILE A 1 66 ? 12.68 -5.25 13.523 1 98.69 66 ILE A O 1
ATOM 490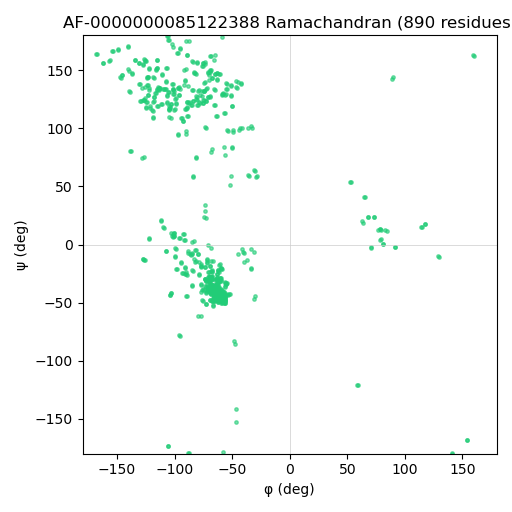 N N . TYR A 1 67 ? 13.125 -6.07 15.547 1 98.75 67 TYR A N 1
ATOM 491 C CA . TYR A 1 67 ? 14.453 -6.574 15.219 1 98.75 67 TYR A CA 1
ATOM 492 C C . TYR A 1 67 ? 14.43 -8.094 15.047 1 98.75 67 TYR A C 1
ATOM 494 O O . TYR A 1 67 ? 13.945 -8.812 15.914 1 98.75 67 TYR A O 1
ATOM 502 N N . PHE A 1 68 ? 14.82 -8.555 13.875 1 98.56 68 PHE A N 1
ATOM 503 C CA . PHE A 1 68 ? 15.07 -9.969 13.625 1 98.56 68 PHE A CA 1
ATOM 504 C C . PHE A 1 68 ? 16.562 -10.25 13.555 1 98.56 68 PHE A C 1
ATOM 506 O O . PHE A 1 68 ? 17.234 -9.82 12.609 1 98.56 68 PHE A O 1
ATOM 513 N N . LYS A 1 69 ? 17.031 -11 14.422 1 98.06 69 LYS A N 1
ATOM 514 C CA . LYS A 1 69 ? 18.469 -11.227 14.555 1 98.06 69 LYS A CA 1
ATOM 515 C C . LYS A 1 69 ? 18.938 -12.336 13.617 1 98.06 69 LYS A C 1
ATOM 517 O O . LYS A 1 69 ? 18.266 -13.367 13.484 1 98.06 69 LYS A O 1
ATOM 522 N N . ASN A 1 70 ? 20.016 -12.086 12.922 1 95.88 70 ASN A N 1
ATOM 523 C CA . ASN A 1 70 ? 20.656 -13.141 12.141 1 95.88 70 ASN A CA 1
ATOM 524 C C . ASN A 1 70 ? 20.891 -14.391 12.984 1 95.88 70 ASN A C 1
ATOM 526 O O . ASN A 1 70 ? 21.328 -14.305 14.133 1 95.88 70 ASN A O 1
ATOM 530 N N . PRO A 1 71 ? 20.625 -15.531 12.445 1 95.38 71 PRO A N 1
ATOM 531 C CA . PRO A 1 71 ? 20.156 -15.875 11.102 1 95.38 71 PRO A CA 1
ATOM 532 C C . PRO A 1 71 ? 18.641 -16.047 11.039 1 95.38 71 PRO A C 1
ATOM 534 O O . PRO A 1 71 ? 18.109 -16.516 10.023 1 95.38 71 PRO A O 1
ATOM 537 N N . ASN A 1 72 ? 17.953 -15.742 12.172 1 95.56 72 ASN A N 1
ATOM 538 C CA . ASN A 1 72 ? 16.516 -15.961 12.266 1 95.56 72 ASN A CA 1
ATOM 539 C C . ASN A 1 72 ? 15.719 -14.797 11.68 1 95.56 72 ASN A C 1
ATOM 541 O O . ASN A 1 72 ? 14.961 -14.133 12.391 1 95.56 72 ASN A O 1
ATOM 545 N N . SER A 1 73 ? 15.984 -14.578 10.492 1 97 73 SER A N 1
ATOM 546 C CA . SER A 1 73 ? 15.32 -13.523 9.727 1 97 73 SER A CA 1
ATOM 547 C C . SER A 1 73 ? 15.016 -13.992 8.305 1 97 73 SER A C 1
ATOM 549 O O . SER A 1 73 ? 15.453 -15.07 7.891 1 97 73 SER A O 1
ATOM 551 N N . PHE A 1 74 ? 14.266 -13.211 7.602 1 95.19 74 PHE A N 1
ATOM 552 C CA . PHE A 1 74 ? 13.883 -13.555 6.238 1 95.19 74 PHE A CA 1
ATOM 553 C C . PHE A 1 74 ? 15.109 -13.711 5.348 1 95.19 74 PHE A C 1
ATOM 555 O O . PHE A 1 74 ? 15.227 -14.688 4.605 1 95.19 74 PHE A O 1
ATOM 562 N N . THR A 1 75 ? 16.016 -12.727 5.422 1 95.81 75 THR A N 1
ATOM 563 C CA . THR A 1 75 ? 17.172 -12.734 4.551 1 95.81 75 THR A CA 1
ATOM 564 C C . THR A 1 75 ? 18.312 -13.555 5.16 1 95.81 75 THR A C 1
ATOM 566 O O . THR A 1 75 ? 19.312 -13.812 4.504 1 95.81 75 THR A O 1
ATOM 569 N N . GLY A 1 76 ? 18.203 -13.984 6.375 1 96.5 76 GLY A N 1
ATOM 570 C CA . GLY A 1 76 ? 19.281 -14.641 7.078 1 96.5 76 GLY A CA 1
ATOM 571 C C . GLY A 1 76 ? 20.297 -13.672 7.66 1 96.5 76 GLY A C 1
ATOM 572 O O . GLY A 1 76 ? 21.297 -14.086 8.242 1 96.5 76 GLY A O 1
ATOM 573 N N . GLU A 1 77 ? 20.094 -12.43 7.473 1 97.31 77 GLU A N 1
ATOM 574 C CA . GLU A 1 77 ? 20.875 -11.336 8.031 1 97.31 77 GLU A CA 1
ATOM 575 C C . GLU A 1 77 ? 20.125 -10.641 9.164 1 97.31 77 GLU A C 1
ATOM 577 O O . GLU A 1 77 ? 19.031 -11.055 9.531 1 97.31 77 GLU A O 1
ATOM 582 N N . ASP A 1 78 ? 20.797 -9.617 9.734 1 97.88 78 ASP A N 1
ATOM 583 C CA . ASP A 1 78 ? 20.047 -8.758 10.641 1 97.88 78 ASP A CA 1
ATOM 584 C C . ASP A 1 78 ? 19.031 -7.922 9.891 1 97.88 78 ASP A C 1
ATOM 586 O O . ASP A 1 78 ? 19.344 -7.297 8.875 1 97.88 78 ASP A O 1
ATOM 590 N N . ILE A 1 79 ? 17.812 -8.008 10.359 1 98.38 79 ILE A N 1
ATOM 591 C CA . ILE A 1 79 ? 16.734 -7.219 9.766 1 98.38 79 ILE A CA 1
ATOM 592 C C . ILE A 1 79 ? 16.094 -6.332 10.828 1 98.38 79 ILE A C 1
ATOM 594 O O . ILE A 1 79 ? 15.883 -6.77 11.961 1 98.38 79 ILE A O 1
ATOM 598 N N . VAL A 1 80 ? 15.891 -5.105 10.547 1 98.75 80 VAL A N 1
ATOM 599 C CA . VAL A 1 80 ? 15.047 -4.238 11.367 1 98.75 80 VAL A CA 1
ATOM 600 C C . VAL A 1 80 ? 13.93 -3.652 10.508 1 98.75 80 VAL A C 1
ATOM 602 O O . VAL A 1 80 ? 14.18 -3.162 9.406 1 98.75 80 VAL A O 1
ATOM 605 N N . GLU A 1 81 ? 12.727 -3.771 10.953 1 98.56 81 GLU A N 1
ATOM 606 C CA . GLU A 1 81 ? 11.578 -3.168 10.289 1 98.56 81 GLU A CA 1
ATOM 607 C C . GLU A 1 81 ? 11.062 -1.96 11.07 1 98.56 81 GLU A C 1
ATOM 609 O O . GLU A 1 81 ? 10.914 -2.018 12.289 1 98.56 81 GLU A O 1
ATOM 614 N N . PHE A 1 82 ? 10.914 -0.849 10.383 1 98.19 82 PHE A N 1
ATOM 615 C CA . PHE A 1 82 ? 10.219 0.333 10.883 1 98.19 82 PHE A CA 1
ATOM 616 C C . PHE A 1 82 ? 8.758 0.321 10.445 1 98.19 82 PHE A C 1
ATOM 618 O O . PHE A 1 82 ? 8.453 0.454 9.258 1 98.19 82 PHE A O 1
ATOM 625 N N . GLN A 1 83 ? 7.875 0.102 11.344 1 97.75 83 GLN A N 1
ATOM 626 C CA . GLN A 1 83 ? 6.449 0.197 11.039 1 97.75 83 GLN A CA 1
ATOM 627 C C . GLN A 1 83 ? 5.895 1.562 11.438 1 97.75 83 GLN A C 1
ATOM 629 O O . GLN A 1 83 ? 5.516 1.771 12.594 1 97.75 83 GLN A O 1
ATOM 634 N N . CYS A 1 84 ? 5.867 2.43 10.508 1 96.19 84 CYS A N 1
ATOM 635 C CA . CYS A 1 84 ? 5.488 3.818 10.734 1 96.19 84 CYS A CA 1
ATOM 636 C C . CYS A 1 84 ? 4.082 4.094 10.211 1 96.19 84 CYS A C 1
ATOM 638 O O . CYS A 1 84 ? 3.396 3.178 9.75 1 96.19 84 CYS A O 1
ATOM 640 N N . HIS A 1 85 ? 3.609 5.191 10.398 1 93.25 85 HIS A N 1
ATOM 641 C CA . HIS A 1 85 ? 2.33 5.594 9.82 1 93.25 85 HIS A CA 1
ATOM 642 C C . HIS A 1 85 ? 2.391 5.598 8.297 1 93.25 85 HIS A C 1
ATOM 644 O O . HIS A 1 85 ? 3.441 5.875 7.715 1 93.25 85 HIS A O 1
ATOM 650 N N . GLY A 1 86 ? 1.286 5.172 7.621 1 85.38 86 GLY A N 1
ATOM 651 C CA . GLY A 1 86 ? 1.224 4.777 6.223 1 85.38 86 GLY A CA 1
ATOM 652 C C . GLY A 1 86 ? 1.312 5.953 5.266 1 85.38 86 GLY A C 1
ATOM 653 O O . GLY A 1 86 ? 0.901 5.852 4.109 1 85.38 86 GLY A O 1
ATOM 654 N N . GLY A 1 87 ? 1.896 7.016 5.488 1 82.5 87 GLY A N 1
ATOM 655 C CA . GLY A 1 87 ? 2.057 8.117 4.555 1 82.5 87 GLY A CA 1
ATOM 656 C C . GLY A 1 87 ? 3.291 7.988 3.682 1 82.5 87 GLY A C 1
ATOM 657 O O . GLY A 1 87 ? 4.328 7.504 4.137 1 82.5 87 GLY A O 1
ATOM 658 N N . ILE A 1 88 ? 3.133 8.273 2.391 1 82.38 88 ILE A N 1
ATOM 659 C CA . ILE A 1 88 ? 4.219 8.156 1.424 1 82.38 88 ILE A CA 1
ATOM 660 C C . ILE A 1 88 ? 5.398 9.023 1.867 1 82.38 88 ILE A C 1
ATOM 662 O O . ILE A 1 88 ? 6.551 8.578 1.82 1 82.38 88 ILE A O 1
ATOM 666 N N . ALA A 1 89 ? 5.121 10.18 2.279 1 86.62 89 ALA A N 1
ATOM 667 C CA . ALA A 1 89 ? 6.168 11.125 2.658 1 86.62 89 ALA A CA 1
ATOM 668 C C . ALA A 1 89 ? 6.977 10.609 3.842 1 86.62 89 ALA A C 1
ATOM 670 O O . ALA A 1 89 ? 8.211 10.656 3.83 1 86.62 89 ALA A O 1
ATOM 671 N N . ILE A 1 90 ? 6.312 10.047 4.809 1 91.56 90 ILE A N 1
ATOM 672 C CA . ILE A 1 90 ? 6.977 9.562 6.012 1 91.56 90 ILE A CA 1
ATOM 673 C C . ILE A 1 90 ? 7.906 8.398 5.66 1 91.56 90 ILE A C 1
ATOM 675 O O . ILE A 1 90 ? 9.055 8.352 6.117 1 91.56 90 ILE A O 1
ATOM 679 N N . SER A 1 91 ? 7.414 7.48 4.941 1 92.88 91 SER A N 1
ATOM 680 C CA . SER A 1 91 ? 8.203 6.316 4.547 1 92.88 91 SER A CA 1
ATOM 681 C C . SER A 1 91 ? 9.453 6.73 3.787 1 92.88 91 SER A C 1
ATOM 683 O O . SER A 1 91 ? 10.539 6.203 4.039 1 92.88 91 SER A O 1
ATOM 685 N N . ASN A 1 92 ? 9.289 7.676 2.922 1 91.69 92 ASN A N 1
ATOM 686 C CA . ASN A 1 92 ? 10.422 8.141 2.131 1 91.69 92 ASN A CA 1
ATOM 687 C C . ASN A 1 92 ? 11.438 8.883 2.992 1 91.69 92 ASN A C 1
ATOM 689 O O . ASN A 1 92 ? 12.648 8.781 2.766 1 91.69 92 ASN A O 1
ATOM 693 N N . ILE A 1 93 ? 10.93 9.68 3.908 1 93.19 93 ILE A N 1
ATOM 694 C CA . ILE A 1 93 ? 11.82 10.414 4.797 1 93.19 93 ILE A CA 1
ATOM 695 C C . ILE A 1 93 ? 12.68 9.43 5.586 1 93.19 93 ILE A C 1
ATOM 697 O O . ILE A 1 93 ? 13.906 9.594 5.66 1 93.19 93 ILE A O 1
ATOM 701 N N . ILE A 1 94 ? 12.086 8.438 6.141 1 96.19 94 ILE A N 1
ATOM 702 C CA . ILE A 1 94 ? 12.812 7.453 6.934 1 96.19 94 ILE A CA 1
ATOM 703 C C . ILE A 1 94 ? 13.789 6.691 6.043 1 96.19 94 ILE A C 1
ATOM 705 O O . ILE A 1 94 ? 14.945 6.488 6.414 1 96.19 94 ILE A O 1
ATOM 709 N N . LEU A 1 95 ? 13.352 6.273 4.871 1 95.81 95 LEU A N 1
ATOM 710 C CA . LEU A 1 95 ? 14.211 5.582 3.922 1 95.81 95 LEU A CA 1
ATOM 711 C C . LEU A 1 95 ? 15.422 6.441 3.559 1 95.81 95 LEU A C 1
ATOM 713 O O . LEU A 1 95 ? 16.562 5.961 3.564 1 95.81 95 LEU A O 1
ATOM 717 N N . ASN A 1 96 ? 15.133 7.707 3.266 1 94.69 96 ASN A N 1
ATOM 718 C CA . ASN A 1 96 ? 16.203 8.625 2.889 1 94.69 96 ASN A CA 1
ATOM 719 C C . ASN A 1 96 ? 17.203 8.82 4.027 1 94.69 96 ASN A C 1
ATOM 721 O O . ASN A 1 96 ? 18.406 8.93 3.793 1 94.69 96 ASN A O 1
ATOM 725 N N . GLU A 1 97 ? 16.688 8.906 5.219 1 96.5 97 GLU A N 1
ATOM 726 C CA . GLU A 1 97 ? 17.578 9.023 6.375 1 96.5 97 GLU A CA 1
ATOM 727 C C . GLU A 1 97 ? 18.469 7.801 6.504 1 96.5 97 GLU A C 1
ATOM 729 O O . GLU A 1 97 ? 19.656 7.93 6.828 1 96.5 97 GLU A O 1
ATOM 734 N N . LEU A 1 98 ? 17.953 6.652 6.27 1 97.12 98 LEU A N 1
ATOM 735 C CA . LEU A 1 98 ? 18.734 5.422 6.328 1 97.12 98 LEU A CA 1
ATOM 736 C C . LEU A 1 98 ? 19.812 5.41 5.254 1 97.12 98 LEU A C 1
ATOM 738 O O . LEU A 1 98 ? 20.938 4.988 5.508 1 97.12 98 LEU A O 1
ATOM 742 N N . ILE A 1 99 ? 19.469 5.871 4.098 1 96.06 99 ILE A N 1
ATOM 743 C CA . ILE A 1 99 ? 20.422 5.934 2.994 1 96.06 99 ILE A CA 1
ATOM 744 C C . ILE A 1 99 ? 21.531 6.918 3.33 1 96.06 99 ILE A C 1
ATOM 746 O O . ILE A 1 99 ? 22.719 6.629 3.102 1 96.06 99 ILE A O 1
ATOM 750 N N . LYS A 1 100 ? 21.156 8.055 3.871 1 95.88 100 LYS A N 1
ATOM 751 C CA . LYS A 1 100 ? 22.141 9.047 4.297 1 95.88 100 LYS A CA 1
ATOM 752 C C . LYS A 1 100 ? 23.125 8.453 5.293 1 95.88 100 LYS A C 1
ATOM 754 O O . LYS A 1 100 ? 24.297 8.82 5.309 1 95.88 100 LYS A O 1
ATOM 759 N N . LEU A 1 101 ? 22.625 7.547 6.055 1 95.88 101 LEU A N 1
ATOM 760 C CA . LEU A 1 101 ? 23.438 6.957 7.113 1 95.88 101 LEU A CA 1
ATOM 761 C C . LEU A 1 101 ? 24.281 5.805 6.574 1 95.88 101 LEU A C 1
ATOM 763 O O . LEU A 1 101 ? 25.094 5.23 7.301 1 95.88 101 LEU A O 1
ATOM 767 N N . GLY A 1 102 ? 24.062 5.391 5.312 1 94.75 102 GLY A N 1
ATOM 768 C CA . GLY A 1 102 ? 24.969 4.418 4.727 1 94.75 102 GLY A CA 1
ATOM 769 C C . GLY A 1 102 ? 24.266 3.232 4.105 1 94.75 102 GLY A C 1
ATOM 770 O O . GLY A 1 102 ? 24.891 2.389 3.463 1 94.75 102 GLY A O 1
ATOM 771 N N . ALA A 1 103 ? 22.984 3.084 4.332 1 96.75 103 ALA A N 1
ATOM 772 C CA . ALA A 1 103 ? 22.234 2.002 3.688 1 96.75 103 ALA A CA 1
ATOM 773 C C . ALA A 1 103 ? 22.109 2.242 2.186 1 96.75 103 ALA A C 1
ATOM 775 O O . ALA A 1 103 ? 22.109 3.389 1.732 1 96.75 103 ALA A O 1
ATOM 776 N N . ARG A 1 104 ? 22.078 1.244 1.467 1 96.25 104 ARG A N 1
ATOM 777 C CA . ARG A 1 104 ? 21.828 1.328 0.03 1 96.25 104 ARG A CA 1
ATOM 778 C C . ARG A 1 104 ? 20.391 0.958 -0.309 1 96.25 104 ARG A C 1
ATOM 780 O O . ARG A 1 104 ? 19.828 0.025 0.271 1 96.25 104 ARG A O 1
ATOM 787 N N . LEU A 1 105 ? 19.781 1.702 -1.204 1 93.75 105 LEU A N 1
ATOM 788 C CA . LEU A 1 105 ? 18.469 1.324 -1.683 1 93.75 105 LEU A CA 1
ATOM 789 C C . LEU A 1 105 ? 18.484 -0.066 -2.311 1 93.75 105 LEU A C 1
ATOM 791 O O . LEU A 1 105 ? 19.344 -0.361 -3.141 1 93.75 105 LEU A O 1
ATOM 795 N N . ALA A 1 106 ? 17.578 -0.922 -1.885 1 93.19 106 ALA A N 1
ATOM 796 C CA . ALA A 1 106 ? 17.531 -2.291 -2.391 1 93.19 106 ALA A CA 1
ATOM 797 C C . ALA A 1 106 ? 17.125 -2.32 -3.859 1 93.19 106 ALA A C 1
ATOM 799 O O . ALA A 1 106 ? 16.25 -1.55 -4.281 1 93.19 106 ALA A O 1
ATOM 800 N N . ASN A 1 107 ? 17.703 -3.199 -4.586 1 88.38 107 ASN A N 1
ATOM 801 C CA . ASN A 1 107 ? 17.219 -3.51 -5.926 1 88.38 107 ASN A CA 1
ATOM 802 C C . ASN A 1 107 ? 15.953 -4.363 -5.883 1 88.38 107 ASN A C 1
ATOM 804 O O . ASN A 1 107 ? 15.664 -5.008 -4.871 1 88.38 107 ASN A O 1
ATOM 808 N N . PRO A 1 108 ? 15.156 -4.289 -6.969 1 85.38 108 PRO A N 1
ATOM 809 C CA . PRO A 1 108 ? 14 -5.188 -7.004 1 85.38 108 PRO A CA 1
ATOM 810 C C . PRO A 1 108 ? 14.375 -6.641 -6.727 1 85.38 108 PRO A C 1
ATOM 812 O O . PRO A 1 108 ? 15.344 -7.152 -7.301 1 85.38 108 PRO A O 1
ATOM 815 N N . GLY A 1 109 ? 13.734 -7.258 -5.832 1 88.69 109 GLY A N 1
ATOM 816 C CA . GLY A 1 109 ? 13.922 -8.672 -5.543 1 88.69 109 GLY A CA 1
ATOM 817 C C . GLY A 1 109 ? 15.156 -8.953 -4.703 1 88.69 109 GLY A C 1
ATOM 818 O O . GLY A 1 109 ? 15.477 -10.109 -4.426 1 88.69 109 GLY A O 1
ATOM 819 N N . GLU A 1 110 ? 15.828 -7.953 -4.27 1 91.19 110 GLU A N 1
ATOM 820 C CA . GLU A 1 110 ? 17.125 -8.156 -3.633 1 91.19 110 GLU A CA 1
ATOM 821 C C . GLU A 1 110 ? 16.969 -8.82 -2.266 1 91.19 110 GLU A C 1
ATOM 823 O O . GLU A 1 110 ? 17.844 -9.594 -1.845 1 91.19 110 GLU A O 1
ATOM 828 N N . PHE A 1 111 ? 15.961 -8.508 -1.475 1 93.69 111 PHE A N 1
ATOM 829 C CA . PHE A 1 111 ? 15.742 -9.18 -0.199 1 93.69 111 PHE A CA 1
ATOM 830 C C . PHE A 1 111 ? 15.562 -10.68 -0.401 1 93.69 111 PHE A C 1
ATOM 832 O O . PHE A 1 111 ? 16.156 -11.484 0.323 1 93.69 111 PHE A O 1
ATOM 839 N N . SER A 1 112 ? 14.758 -11.039 -1.382 1 92.06 112 SER A N 1
ATOM 840 C CA . SER A 1 112 ? 14.531 -12.445 -1.7 1 92.06 112 SER A CA 1
ATOM 841 C C . SER A 1 112 ? 15.812 -13.109 -2.203 1 92.06 112 SER A C 1
ATOM 843 O O . SER A 1 112 ? 16.078 -14.273 -1.891 1 92.06 112 SER A O 1
ATOM 845 N N . LYS A 1 113 ? 16.516 -12.367 -3.061 1 90.94 113 LYS A N 1
ATOM 846 C CA . LYS A 1 113 ? 17.781 -12.891 -3.555 1 90.94 113 LYS A CA 1
ATOM 847 C C . LYS A 1 113 ? 18.719 -13.227 -2.402 1 90.94 113 LYS A C 1
ATOM 849 O O . LYS A 1 113 ? 19.328 -14.305 -2.379 1 90.94 113 LYS A O 1
ATOM 854 N N . ARG A 1 114 ? 18.812 -12.328 -1.456 1 93 114 ARG A N 1
ATOM 855 C CA . ARG A 1 114 ? 19.672 -12.555 -0.3 1 93 114 ARG A CA 1
ATOM 856 C C . ARG A 1 114 ? 19.156 -13.719 0.547 1 93 114 ARG A C 1
ATOM 858 O O . ARG A 1 114 ? 19.953 -14.492 1.095 1 93 114 ARG A O 1
ATOM 865 N N . ALA A 1 115 ? 17.891 -13.789 0.705 1 93.38 115 ALA A N 1
ATOM 866 C CA . ALA A 1 115 ? 17.297 -14.93 1.398 1 93.38 115 ALA A CA 1
ATOM 867 C C . ALA A 1 115 ? 17.688 -16.25 0.726 1 93.38 115 ALA A C 1
ATOM 869 O O . ALA A 1 115 ? 18.047 -17.219 1.401 1 93.38 115 ALA A O 1
ATOM 870 N N . PHE A 1 116 ? 17.688 -16.266 -0.595 1 92.19 116 PHE A N 1
ATOM 871 C CA . PHE A 1 116 ? 18.062 -17.438 -1.377 1 92.19 116 PHE A CA 1
ATOM 872 C C . PHE A 1 116 ? 19.547 -17.766 -1.179 1 92.19 116 PHE A C 1
ATOM 874 O O . PHE A 1 116 ? 19.906 -18.906 -0.893 1 92.19 116 PHE A O 1
ATOM 881 N N . LEU A 1 117 ? 20.281 -16.734 -1.268 1 90.62 117 LEU A N 1
ATOM 882 C CA . LEU A 1 117 ? 21.734 -16.922 -1.172 1 90.62 117 LEU A CA 1
ATOM 883 C C . LEU A 1 117 ? 22.125 -17.375 0.227 1 90.62 117 LEU A C 1
ATOM 885 O O . LEU A 1 117 ? 23.109 -18.109 0.389 1 90.62 117 LEU A O 1
ATOM 889 N N . ASN A 1 118 ? 21.344 -16.969 1.205 1 92.31 118 ASN A N 1
ATOM 890 C CA . ASN A 1 118 ? 21.625 -17.344 2.584 1 92.31 118 ASN A CA 1
ATOM 891 C C . ASN A 1 118 ? 20.875 -18.625 2.977 1 92.31 118 ASN A C 1
ATOM 893 O O . ASN A 1 118 ? 20.766 -18.938 4.164 1 92.31 118 ASN A O 1
ATOM 897 N N . ASN A 1 119 ? 20.25 -19.297 2.008 1 91.31 119 ASN A N 1
ATOM 898 C CA . ASN A 1 119 ? 19.625 -20.609 2.146 1 91.31 119 ASN A CA 1
ATOM 899 C C . ASN A 1 119 ? 18.391 -20.547 3.051 1 91.31 119 ASN A C 1
ATOM 901 O O . ASN A 1 119 ? 18.125 -21.484 3.803 1 91.31 119 ASN A O 1
ATOM 905 N N . LYS A 1 120 ? 17.844 -19.375 3.123 1 92.75 120 LYS A N 1
ATOM 906 C CA . LYS A 1 120 ? 16.609 -19.25 3.881 1 92.75 120 LYS A CA 1
ATOM 907 C C . LYS A 1 120 ? 15.414 -19.781 3.084 1 92.75 120 LYS A C 1
ATOM 909 O O . LYS A 1 120 ? 14.461 -20.297 3.662 1 92.75 120 LYS A O 1
ATOM 914 N N . ILE A 1 121 ? 15.469 -19.578 1.755 1 92.12 121 ILE A N 1
ATOM 915 C CA . ILE A 1 121 ? 14.445 -20.078 0.839 1 92.12 121 ILE A CA 1
ATOM 916 C C . ILE A 1 121 ? 15.109 -20.609 -0.425 1 92.12 121 ILE A C 1
ATOM 918 O O . ILE A 1 121 ? 16.219 -20.219 -0.771 1 92.12 121 ILE A O 1
ATOM 922 N N . ASP A 1 122 ? 14.461 -21.609 -1.023 1 91.75 122 ASP A N 1
ATOM 923 C CA . ASP A 1 122 ? 14.938 -22.031 -2.334 1 91.75 122 ASP A CA 1
ATOM 924 C C . ASP A 1 122 ? 14.289 -21.219 -3.451 1 91.75 122 ASP A C 1
ATOM 926 O O . ASP A 1 122 ? 13.492 -20.312 -3.188 1 91.75 122 ASP A O 1
ATOM 930 N N . LEU A 1 123 ? 14.727 -21.469 -4.641 1 90.44 123 LEU A N 1
ATOM 931 C CA . LEU A 1 123 ? 14.305 -20.625 -5.758 1 90.44 123 LEU A CA 1
ATOM 932 C C . LEU A 1 123 ? 12.805 -20.797 -6.023 1 90.44 123 LEU A C 1
ATOM 934 O O . LEU A 1 123 ? 12.141 -19.844 -6.434 1 90.44 123 LEU A O 1
ATOM 938 N N . SER A 1 124 ? 12.305 -22.016 -5.863 1 92.31 124 SER A N 1
ATOM 939 C CA . SER A 1 124 ? 10.867 -22.234 -6.055 1 92.31 124 SER A CA 1
ATOM 940 C C . SER A 1 124 ? 10.055 -21.391 -5.078 1 92.31 124 SER A C 1
ATOM 942 O O . SER A 1 124 ? 9.023 -20.828 -5.453 1 92.31 124 SER A O 1
ATOM 944 N N . LYS A 1 125 ? 10.5 -21.312 -3.869 1 92.44 125 LYS A N 1
ATOM 945 C CA . LYS A 1 125 ? 9.82 -20.5 -2.869 1 92.44 125 LYS A CA 1
ATOM 946 C C . LYS A 1 125 ? 9.922 -19.016 -3.215 1 92.44 125 LYS A C 1
ATOM 948 O O . LYS A 1 125 ? 8.953 -18.266 -3.059 1 92.44 125 LYS A O 1
ATOM 953 N N . ALA A 1 126 ? 11.109 -18.594 -3.66 1 91.25 126 ALA A N 1
ATOM 954 C CA . ALA A 1 126 ? 11.289 -17.203 -4.066 1 91.25 126 ALA A CA 1
ATOM 955 C C . ALA A 1 126 ? 10.312 -16.828 -5.18 1 91.25 126 ALA A C 1
ATOM 957 O O . ALA A 1 126 ? 9.695 -15.758 -5.137 1 91.25 126 ALA A O 1
ATOM 958 N N . GLU A 1 127 ? 10.188 -17.656 -6.137 1 90.25 127 GLU A N 1
ATOM 959 C CA . GLU A 1 127 ? 9.266 -17.406 -7.246 1 90.25 127 GLU A CA 1
ATOM 960 C C . GLU A 1 127 ? 7.82 -17.375 -6.762 1 90.25 127 GLU A C 1
ATOM 962 O O . GLU A 1 127 ? 7.02 -16.578 -7.238 1 90.25 127 GLU A O 1
ATOM 967 N N . ALA A 1 128 ? 7.523 -18.328 -5.863 1 91.75 128 ALA A N 1
ATOM 968 C CA . ALA A 1 128 ? 6.18 -18.359 -5.293 1 91.75 128 ALA A CA 1
ATOM 969 C C . ALA A 1 128 ? 5.844 -17.047 -4.594 1 91.75 128 ALA A C 1
ATOM 971 O O . ALA A 1 128 ? 4.734 -16.516 -4.734 1 91.75 128 ALA A O 1
ATOM 972 N N . ILE A 1 129 ? 6.801 -16.516 -3.881 1 91 129 ILE A N 1
ATOM 973 C CA . ILE A 1 129 ? 6.605 -15.25 -3.172 1 91 129 ILE A CA 1
ATOM 974 C C . ILE A 1 129 ? 6.316 -14.133 -4.172 1 91 129 ILE A C 1
ATOM 976 O O . ILE A 1 129 ? 5.375 -13.359 -3.994 1 91 129 ILE A O 1
ATOM 980 N N . ALA A 1 130 ? 7.129 -14.031 -5.199 1 88.81 130 ALA A N 1
ATOM 981 C CA . ALA A 1 130 ? 6.969 -12.992 -6.215 1 88.81 130 ALA A CA 1
ATOM 982 C C . ALA A 1 130 ? 5.578 -13.055 -6.844 1 88.81 130 ALA A C 1
ATOM 984 O O . ALA A 1 130 ? 4.914 -12.023 -6.992 1 88.81 130 ALA A O 1
ATOM 985 N N . LYS A 1 131 ? 5.148 -14.227 -7.152 1 88.44 131 LYS A N 1
ATOM 986 C CA . LYS A 1 131 ? 3.854 -14.398 -7.805 1 88.44 131 LYS A CA 1
ATOM 987 C C . LYS A 1 131 ? 2.711 -14.172 -6.82 1 88.44 131 LYS A C 1
ATOM 989 O O . LYS A 1 131 ? 1.648 -13.672 -7.199 1 88.44 131 LYS A O 1
ATOM 994 N N . LEU A 1 132 ? 2.953 -14.594 -5.629 1 89.44 132 LEU A N 1
ATOM 995 C CA . LEU A 1 132 ? 1.945 -14.438 -4.586 1 89.44 132 LEU A CA 1
ATOM 996 C C . LEU A 1 132 ? 1.586 -12.969 -4.395 1 89.44 132 LEU A C 1
ATOM 998 O O . LEU A 1 132 ? 0.409 -12.625 -4.254 1 89.44 132 LEU A O 1
ATOM 1002 N N . ILE A 1 133 ? 2.531 -12.133 -4.352 1 87.81 133 ILE A N 1
ATOM 1003 C CA . ILE A 1 133 ? 2.357 -10.695 -4.145 1 87.81 133 ILE A CA 1
ATOM 1004 C C . ILE A 1 133 ? 1.562 -10.102 -5.301 1 87.81 133 ILE A C 1
ATOM 1006 O O . ILE A 1 133 ? 0.803 -9.148 -5.117 1 87.81 133 ILE A O 1
ATOM 1010 N N . GLU A 1 134 ? 1.602 -10.719 -6.422 1 83.75 134 GLU A N 1
ATOM 1011 C CA . GLU A 1 134 ? 0.934 -10.211 -7.613 1 83.75 134 GLU A CA 1
ATOM 1012 C C . GLU A 1 134 ? -0.401 -10.914 -7.844 1 83.75 134 GLU A C 1
ATOM 1014 O O . GLU A 1 134 ? -1.194 -10.492 -8.688 1 83.75 134 GLU A O 1
ATOM 1019 N N . ALA A 1 135 ? -0.621 -11.914 -7.121 1 85.19 135 ALA A N 1
ATOM 1020 C CA . ALA A 1 135 ? -1.809 -12.734 -7.34 1 85.19 135 ALA A CA 1
ATOM 1021 C C . ALA A 1 135 ? -3.082 -11.922 -7.133 1 85.19 135 ALA A C 1
ATOM 1023 O O . ALA A 1 135 ? -3.158 -11.094 -6.227 1 85.19 135 ALA A O 1
ATOM 1024 N N . ARG A 1 136 ? -4.102 -12.297 -7.926 1 81.25 136 ARG A N 1
ATOM 1025 C CA . ARG A 1 136 ? -5.344 -11.523 -7.879 1 81.25 136 ARG A CA 1
ATOM 1026 C C . ARG A 1 136 ? -6.539 -12.438 -7.609 1 81.25 136 ARG A C 1
ATOM 1028 O O . ARG A 1 136 ? -7.648 -11.953 -7.375 1 81.25 136 ARG A O 1
ATOM 1035 N N . SER A 1 137 ? -6.359 -13.672 -7.727 1 83.38 137 SER A N 1
ATOM 1036 C CA . SER A 1 137 ? -7.457 -14.602 -7.508 1 83.38 137 SER A CA 1
ATOM 1037 C C . SER A 1 137 ? -7.195 -15.492 -6.293 1 83.38 137 SER A C 1
ATOM 1039 O O . SER A 1 137 ? -6.043 -15.727 -5.93 1 83.38 137 SER A O 1
ATOM 1041 N N . GLU A 1 138 ? -8.297 -15.906 -5.695 1 85.25 138 GLU A N 1
ATOM 1042 C CA . GLU A 1 138 ? -8.211 -16.781 -4.523 1 85.25 138 GLU A CA 1
ATOM 1043 C C . GLU A 1 138 ? -7.539 -18.109 -4.867 1 85.25 138 GLU A C 1
ATOM 1045 O O . GLU A 1 138 ? -6.742 -18.625 -4.086 1 85.25 138 GLU A O 1
ATOM 1050 N N . ASP A 1 139 ? -7.801 -18.562 -5.973 1 83.94 139 ASP A N 1
ATOM 1051 C CA . ASP A 1 139 ? -7.23 -19.844 -6.391 1 83.94 139 ASP A CA 1
ATOM 1052 C C . ASP A 1 139 ? -5.723 -19.734 -6.586 1 83.94 139 ASP A C 1
ATOM 1054 O O . ASP A 1 139 ? -4.977 -20.641 -6.242 1 83.94 139 ASP A O 1
ATOM 1058 N N . ALA A 1 140 ? -5.355 -18.688 -7.18 1 87.94 140 ALA A N 1
ATOM 1059 C CA . ALA A 1 140 ? -3.922 -18.453 -7.344 1 87.94 140 ALA A CA 1
ATOM 1060 C C . ALA A 1 140 ? -3.219 -18.375 -5.992 1 87.94 140 ALA A C 1
ATOM 1062 O O . ALA A 1 140 ? -2.15 -18.969 -5.809 1 87.94 140 ALA A O 1
ATOM 1063 N N . VAL A 1 141 ? -3.836 -17.734 -5.086 1 90.62 141 VAL A N 1
ATOM 1064 C CA . VAL A 1 141 ? -3.268 -17.562 -3.754 1 90.62 141 VAL A CA 1
ATOM 1065 C C . VAL A 1 141 ? -3.1 -18.922 -3.088 1 90.62 141 VAL A C 1
ATOM 1067 O O . VAL A 1 141 ? -2.037 -19.234 -2.537 1 90.62 141 VAL A O 1
ATOM 1070 N N . LYS A 1 142 ? -4.086 -19.719 -3.16 1 88.81 142 LYS A N 1
ATOM 1071 C CA . LYS A 1 142 ? -4.051 -21.047 -2.545 1 88.81 142 LYS A CA 1
ATOM 1072 C C . LYS A 1 142 ? -2.93 -21.906 -3.133 1 88.81 142 LYS A C 1
ATOM 1074 O O . LYS A 1 142 ? -2.174 -22.531 -2.395 1 88.81 142 LYS A O 1
ATOM 1079 N N . LEU A 1 143 ? -2.879 -21.859 -4.391 1 89.75 143 LEU A N 1
ATOM 1080 C CA . LEU A 1 143 ? -1.847 -22.625 -5.094 1 89.75 143 LEU A CA 1
ATOM 1081 C C . LEU A 1 143 ? -0.455 -22.156 -4.68 1 89.75 143 LEU A C 1
ATOM 1083 O O . LEU A 1 143 ? 0.405 -22.969 -4.344 1 89.75 143 LEU A O 1
ATOM 1087 N N . LEU A 1 144 ? -0.263 -20.891 -4.676 1 92.56 144 LEU A N 1
ATOM 1088 C CA . LEU A 1 144 ? 1.04 -20.312 -4.387 1 92.56 144 LEU A CA 1
ATOM 1089 C C . LEU A 1 144 ? 1.405 -20.5 -2.916 1 92.56 144 LEU A C 1
ATOM 1091 O O . LEU A 1 144 ? 2.578 -20.688 -2.582 1 92.56 144 LEU A O 1
ATOM 1095 N N . ALA A 1 145 ? 0.418 -20.438 -2.086 1 93.06 145 ALA A N 1
ATOM 1096 C CA . ALA A 1 145 ? 0.649 -20.672 -0.661 1 93.06 145 ALA A CA 1
ATOM 1097 C C . ALA A 1 145 ? 1.184 -22.078 -0.411 1 93.06 145 ALA A C 1
ATOM 1099 O O . ALA A 1 145 ? 2.072 -22.266 0.422 1 93.06 145 ALA A O 1
ATOM 1100 N N . ARG A 1 146 ? 0.694 -23.016 -1.09 1 91.75 146 ARG A N 1
ATOM 1101 C CA . ARG A 1 146 ? 1.178 -24.375 -0.964 1 91.75 146 ARG A CA 1
ATOM 1102 C C . ARG A 1 146 ? 2.635 -24.484 -1.405 1 91.75 146 ARG A C 1
ATOM 1104 O O . ARG A 1 146 ? 3.424 -25.203 -0.783 1 91.75 146 ARG A O 1
ATOM 1111 N N . GLN A 1 147 ? 2.891 -23.812 -2.441 1 92.06 147 GLN A N 1
ATOM 1112 C CA . GLN A 1 147 ? 4.27 -23.828 -2.914 1 92.06 147 GLN A CA 1
ATOM 1113 C C . GLN A 1 147 ? 5.203 -23.156 -1.909 1 92.06 147 GLN A C 1
ATOM 1115 O O . GLN A 1 147 ? 6.328 -23.609 -1.695 1 92.06 147 GLN A O 1
ATOM 1120 N N . LEU A 1 148 ? 4.707 -22.141 -1.392 1 92 148 LEU A N 1
ATOM 1121 C CA . LEU A 1 148 ? 5.484 -21.453 -0.373 1 92 148 LEU A CA 1
ATOM 1122 C C . LEU A 1 148 ? 5.746 -22.359 0.824 1 92 148 LEU A C 1
ATOM 1124 O O . LEU A 1 148 ? 6.797 -22.266 1.464 1 92 148 LEU A O 1
ATOM 1128 N N . LYS A 1 149 ? 4.832 -23.188 1.052 1 91.69 149 LYS A N 1
ATOM 1129 C CA . LYS A 1 149 ? 4.969 -24.109 2.18 1 91.69 149 LYS A CA 1
ATOM 1130 C C . LYS A 1 149 ? 5.875 -25.281 1.826 1 91.69 149 LYS A C 1
ATOM 1132 O O . LYS A 1 149 ? 6.172 -26.125 2.678 1 91.69 149 LYS A O 1
ATOM 1137 N N . GLY A 1 150 ? 6.234 -25.391 0.6 1 92.81 150 GLY A N 1
ATOM 1138 C CA . GLY A 1 150 ? 7.266 -26.359 0.269 1 92.81 150 GLY A CA 1
ATOM 1139 C C . GLY A 1 150 ? 6.766 -27.484 -0.61 1 92.81 150 GLY A C 1
ATOM 1140 O O . GLY A 1 150 ? 7.445 -28.5 -0.775 1 92.81 150 GLY A O 1
ATOM 1141 N N . GLU A 1 151 ? 5.617 -27.266 -1.182 1 93.38 151 GLU A N 1
ATOM 1142 C CA . GLU A 1 151 ? 5.055 -28.312 -2.018 1 93.38 151 GLU A CA 1
ATOM 1143 C C . GLU A 1 151 ? 5.992 -28.656 -3.17 1 93.38 151 GLU A C 1
ATOM 1145 O O . GLU A 1 151 ? 6.301 -29.828 -3.396 1 93.38 151 GLU A O 1
ATOM 1150 N N . LEU A 1 152 ? 6.457 -27.656 -3.854 1 94.75 152 LEU A N 1
ATOM 1151 C CA . LEU A 1 152 ? 7.332 -27.891 -4.996 1 94.75 152 LEU A CA 1
ATOM 1152 C C . LEU A 1 152 ? 8.703 -28.375 -4.539 1 94.75 152 LEU A C 1
ATOM 1154 O O . LEU A 1 152 ? 9.32 -29.219 -5.203 1 94.75 152 LEU A O 1
ATOM 1158 N N . THR A 1 153 ? 9.164 -27.859 -3.477 1 93.81 153 THR A N 1
ATOM 1159 C CA . THR A 1 153 ? 10.422 -28.328 -2.902 1 93.81 153 THR A CA 1
ATOM 1160 C C . THR A 1 153 ? 10.367 -29.828 -2.625 1 93.81 153 THR A C 1
ATOM 1162 O O . THR A 1 153 ? 11.281 -30.562 -2.992 1 93.81 153 THR A O 1
ATOM 1165 N N . ASN A 1 154 ? 9.312 -30.219 -2.023 1 94.38 154 ASN A N 1
ATOM 1166 C CA . ASN A 1 154 ? 9.141 -31.625 -1.701 1 94.38 154 ASN A CA 1
ATOM 1167 C C . ASN A 1 154 ? 9.023 -32.5 -2.961 1 94.38 154 ASN A C 1
ATOM 1169 O O . ASN A 1 154 ? 9.586 -33.594 -3.023 1 94.38 154 ASN A O 1
ATOM 1173 N N . PHE A 1 155 ? 8.32 -31.969 -3.877 1 95.19 155 PHE A N 1
ATOM 1174 C CA . PHE A 1 155 ? 8.188 -32.625 -5.164 1 95.19 155 PHE A CA 1
ATOM 1175 C C . PHE A 1 155 ? 9.555 -32.875 -5.793 1 95.19 155 PHE A C 1
ATOM 1177 O O . PHE A 1 155 ? 9.867 -34 -6.207 1 95.19 155 PHE A O 1
ATOM 1184 N N . VAL A 1 156 ? 10.359 -31.906 -5.824 1 95.06 156 VAL A N 1
ATOM 1185 C CA . VAL A 1 156 ? 11.695 -31.969 -6.406 1 95.06 156 VAL A CA 1
ATOM 1186 C C . VAL A 1 156 ? 12.555 -32.969 -5.617 1 95.06 156 VAL A C 1
ATOM 1188 O O . VAL A 1 156 ? 13.242 -33.781 -6.199 1 95.06 156 VAL A O 1
ATOM 1191 N N . ASN A 1 157 ? 12.469 -32.844 -4.332 1 93.56 157 ASN A N 1
ATOM 1192 C CA . ASN A 1 157 ? 13.266 -33.719 -3.479 1 93.56 157 ASN A CA 1
ATOM 1193 C C . ASN A 1 157 ? 12.891 -35.188 -3.652 1 93.56 157 ASN A C 1
ATOM 1195 O O . ASN A 1 157 ? 13.758 -36.062 -3.674 1 93.56 157 ASN A O 1
ATOM 1199 N N . ASP A 1 158 ? 11.633 -35.438 -3.762 1 94.62 158 ASP A N 1
ATOM 1200 C CA . ASP A 1 158 ? 11.156 -36.812 -3.949 1 94.62 158 ASP A CA 1
ATOM 1201 C C . ASP A 1 158 ? 11.695 -37.406 -5.242 1 94.62 158 ASP A C 1
ATOM 1203 O O . ASP A 1 158 ? 12.188 -38.531 -5.25 1 94.62 158 ASP A O 1
ATOM 1207 N N . ILE A 1 159 ? 11.594 -36.625 -6.277 1 95.12 159 ILE A N 1
ATOM 1208 C CA . ILE A 1 159 ? 12.078 -37.094 -7.574 1 95.12 159 ILE A CA 1
ATOM 1209 C C . ILE A 1 159 ? 13.594 -37.25 -7.531 1 95.12 159 ILE A C 1
ATOM 1211 O O . ILE A 1 159 ? 14.117 -38.281 -8.016 1 95.12 159 ILE A O 1
ATOM 1215 N N . ARG A 1 160 ? 14.266 -36.375 -6.965 1 92.19 160 ARG A N 1
ATOM 1216 C CA . ARG A 1 160 ? 15.719 -36.438 -6.855 1 92.19 160 ARG A CA 1
ATOM 1217 C C . ARG A 1 160 ? 16.172 -37.656 -6.086 1 92.19 160 ARG A C 1
ATOM 1219 O O . ARG A 1 160 ? 17.125 -38.312 -6.473 1 92.19 160 ARG A O 1
ATOM 1226 N N . GLU A 1 161 ? 15.5 -37.906 -5.027 1 91.19 161 GLU A N 1
ATOM 1227 C CA . GLU A 1 161 ? 15.844 -39.094 -4.219 1 91.19 161 GLU A CA 1
ATOM 1228 C C . GLU A 1 161 ? 15.727 -40.375 -5.027 1 91.19 161 GLU A C 1
ATOM 1230 O O . GLU A 1 161 ? 16.594 -41.25 -4.938 1 91.19 161 GLU A O 1
ATOM 1235 N N . ASP A 1 162 ? 14.664 -40.469 -5.762 1 93.62 162 ASP A N 1
ATOM 1236 C CA . ASP A 1 162 ? 14.469 -41.625 -6.613 1 93.62 162 ASP A CA 1
ATOM 1237 C C . ASP A 1 162 ? 15.57 -41.719 -7.668 1 93.62 162 ASP A C 1
ATOM 1239 O O . ASP A 1 162 ? 16.094 -42.812 -7.922 1 93.62 162 ASP A O 1
ATOM 1243 N N . LEU A 1 163 ? 15.945 -40.625 -8.258 1 94.44 163 LEU A N 1
ATOM 1244 C CA . LEU A 1 163 ? 16.969 -40.594 -9.289 1 94.44 163 LEU A CA 1
ATOM 1245 C C . LEU A 1 163 ? 18.344 -40.938 -8.711 1 94.44 163 LEU A C 1
ATOM 1247 O O . LEU A 1 163 ? 19.125 -41.656 -9.328 1 94.44 163 LEU A O 1
ATOM 1251 N N . LEU A 1 164 ? 18.578 -40.406 -7.559 1 91.06 164 LEU A N 1
ATOM 1252 C CA . LEU A 1 164 ? 19.844 -40.688 -6.891 1 91.06 164 LEU A CA 1
ATOM 1253 C C . LEU A 1 164 ? 19.953 -42.156 -6.543 1 91.06 164 LEU A C 1
ATOM 1255 O O . LEU A 1 164 ? 21.031 -42.75 -6.633 1 91.06 164 LEU A O 1
ATOM 1259 N N . PHE A 1 165 ? 18.844 -42.688 -6.137 1 89.12 165 PHE A N 1
ATOM 1260 C CA . PHE A 1 165 ? 18.766 -44.125 -5.875 1 89.12 165 PHE A CA 1
ATOM 1261 C C . PHE A 1 165 ? 19.172 -44.906 -7.109 1 89.12 165 PHE A C 1
ATOM 1263 O O . PHE A 1 165 ? 20 -45.812 -7.023 1 89.12 165 PHE A O 1
ATOM 1270 N N . MET A 1 166 ? 18.656 -44.594 -8.242 1 91.06 166 MET A N 1
ATOM 1271 C CA . MET A 1 166 ? 18.969 -45.281 -9.5 1 91.06 166 MET A CA 1
ATOM 1272 C C . MET A 1 166 ? 20.438 -45.125 -9.852 1 91.06 166 MET A C 1
ATOM 1274 O O . MET A 1 166 ? 21.078 -46.094 -10.273 1 91.06 166 MET A O 1
ATOM 1278 N N . LEU A 1 167 ? 20.938 -43.938 -9.688 1 88.94 167 LEU A N 1
ATOM 1279 C CA . LEU A 1 167 ? 22.328 -43.656 -10.031 1 88.94 167 LEU A CA 1
ATOM 1280 C C . LEU A 1 167 ? 23.281 -44.438 -9.148 1 88.94 167 LEU A C 1
ATOM 1282 O O . LEU A 1 167 ? 24.281 -45 -9.641 1 88.94 167 LEU A O 1
ATOM 1286 N N . ALA A 1 168 ? 22.984 -44.5 -7.898 1 85.5 168 ALA A N 1
ATOM 1287 C CA . ALA A 1 168 ? 23.844 -45.219 -6.945 1 85.5 168 ALA A CA 1
ATOM 1288 C C . ALA A 1 168 ? 23.953 -46.688 -7.312 1 85.5 168 ALA A C 1
ATOM 1290 O O . ALA A 1 168 ? 25.062 -47.25 -7.34 1 85.5 168 ALA A O 1
ATOM 1291 N N . TYR A 1 169 ? 22.859 -47.312 -7.609 1 83.94 169 TYR A N 1
ATOM 1292 C CA . TYR A 1 169 ? 22.844 -48.719 -7.918 1 83.94 169 TYR A CA 1
ATOM 1293 C C . TYR A 1 169 ? 23.484 -49 -9.281 1 83.94 169 TYR A C 1
ATOM 1295 O O . TYR A 1 169 ? 24.172 -50 -9.461 1 83.94 169 TYR A O 1
ATOM 1303 N N . THR A 1 170 ? 23.203 -48.125 -10.203 1 86.12 170 THR A N 1
ATOM 1304 C CA . THR A 1 170 ? 23.797 -48.25 -11.531 1 86.12 170 THR A CA 1
ATOM 1305 C C . THR A 1 170 ? 25.312 -48.125 -11.461 1 86.12 170 THR A C 1
ATOM 1307 O O . THR A 1 170 ? 26.031 -48.906 -12.117 1 86.12 170 THR A O 1
ATOM 1310 N N . GLU A 1 171 ? 25.812 -47.219 -10.68 1 83.31 171 GLU A N 1
ATOM 1311 C CA . GLU A 1 171 ? 27.25 -47.031 -10.523 1 83.31 171 GLU A CA 1
ATOM 1312 C C . GLU A 1 171 ? 27.906 -48.25 -9.891 1 83.31 171 GLU A C 1
ATOM 1314 O O . GLU A 1 171 ? 29.016 -48.656 -10.289 1 83.31 171 GLU A O 1
ATOM 1319 N N . VAL A 1 172 ? 27.266 -48.875 -8.961 1 80.75 172 VAL A N 1
ATOM 1320 C CA . VAL A 1 172 ? 27.781 -50.094 -8.344 1 80.75 172 VAL A CA 1
ATOM 1321 C C . VAL A 1 172 ? 27.828 -51.219 -9.367 1 80.75 172 VAL A C 1
ATOM 1323 O O . VAL A 1 172 ? 28.781 -52 -9.406 1 80.75 172 VAL A O 1
ATOM 1326 N N . SER A 1 173 ? 26.781 -51.344 -10.203 1 81.69 173 SER A N 1
ATOM 1327 C CA . SER A 1 173 ? 26.703 -52.375 -11.227 1 81.69 173 SER A CA 1
ATOM 1328 C C . SER A 1 173 ? 27.781 -52.219 -12.281 1 81.69 173 SER A C 1
ATOM 1330 O O . SER A 1 173 ? 28.297 -53.188 -12.82 1 81.69 173 SER A O 1
ATOM 1332 N N . ILE A 1 174 ? 28.109 -50.969 -12.57 1 80.5 174 ILE A N 1
ATOM 1333 C CA . ILE A 1 174 ? 29.156 -50.688 -13.547 1 80.5 174 ILE A CA 1
ATOM 1334 C C . ILE A 1 174 ? 30.516 -51.094 -12.977 1 80.5 174 ILE A C 1
ATOM 1336 O O . ILE A 1 174 ? 31.328 -51.688 -13.68 1 80.5 174 ILE A O 1
ATOM 1340 N N . ASP A 1 175 ? 30.812 -50.719 -11.789 1 75.56 175 ASP A N 1
ATOM 1341 C CA . ASP A 1 175 ? 32.125 -50.906 -11.172 1 75.56 175 ASP A CA 1
ATOM 1342 C C . ASP A 1 175 ? 32.312 -52.375 -10.766 1 75.56 175 ASP A C 1
ATOM 1344 O O . ASP A 1 175 ? 33.438 -52.875 -10.742 1 75.56 175 ASP A O 1
ATOM 1348 N N . TYR A 1 176 ? 31.156 -52.875 -10.289 1 70.56 176 TYR A N 1
ATOM 1349 C CA . TYR A 1 176 ? 31.297 -54.219 -9.773 1 70.56 176 TYR A CA 1
ATOM 1350 C C . TYR A 1 176 ? 30.469 -55.219 -10.609 1 70.56 176 TYR A C 1
ATOM 1352 O O . TYR A 1 176 ? 29.484 -54.812 -11.25 1 70.56 176 TYR A O 1
ATOM 1360 N N . ALA A 1 177 ? 31.031 -56.281 -10.953 1 62.09 177 ALA A N 1
ATOM 1361 C CA . ALA A 1 177 ? 30.266 -57.312 -11.648 1 62.09 177 ALA A CA 1
ATOM 1362 C C . ALA A 1 177 ? 28.938 -57.562 -10.953 1 62.09 177 ALA A C 1
ATOM 1364 O O . ALA A 1 177 ? 28.781 -57.281 -9.766 1 62.09 177 ALA A O 1
ATOM 1365 N N . GLU A 1 178 ? 27.703 -57.688 -11.68 1 57.16 178 GLU A N 1
ATOM 1366 C CA . GLU A 1 178 ? 26.281 -57.812 -11.398 1 57.16 178 GLU A CA 1
ATOM 1367 C C . GLU A 1 178 ? 26.031 -58.719 -10.195 1 57.16 178 GLU A C 1
ATOM 1369 O O . GLU A 1 178 ? 24.984 -58.625 -9.547 1 57.16 178 GLU A O 1
ATOM 1374 N N . ASP A 1 179 ? 27.016 -59.344 -9.695 1 58.38 179 ASP A N 1
ATOM 1375 C CA . ASP A 1 179 ? 26.734 -60.469 -8.805 1 58.38 179 ASP A CA 1
ATOM 1376 C C . ASP A 1 179 ? 26.312 -59.969 -7.418 1 58.38 179 ASP A C 1
ATOM 1378 O O . ASP A 1 179 ? 25.656 -60.688 -6.672 1 58.38 179 ASP A O 1
ATOM 1382 N N . ASP A 1 180 ? 26.609 -58.688 -7.012 1 61.44 180 ASP A N 1
ATOM 1383 C CA . ASP A 1 180 ? 26.359 -58.281 -5.637 1 61.44 180 ASP A CA 1
ATOM 1384 C C . ASP A 1 180 ? 25.094 -57.406 -5.539 1 61.44 180 ASP A C 1
ATOM 1386 O O . ASP A 1 180 ? 24.781 -56.875 -4.473 1 61.44 180 ASP A O 1
ATOM 1390 N N . LEU A 1 181 ? 24.328 -57.312 -6.578 1 68.12 181 LEU A N 1
ATOM 1391 C CA . LEU A 1 181 ? 23.125 -56.5 -6.52 1 68.12 181 LEU A CA 1
ATOM 1392 C C . LEU A 1 181 ? 21.875 -57.375 -6.484 1 68.12 181 LEU A C 1
ATOM 1394 O O . LEU A 1 181 ? 21.906 -58.531 -6.969 1 68.12 181 LEU A O 1
ATOM 1398 N N . PRO A 1 182 ? 20.859 -56.969 -5.656 1 73.56 182 PRO A N 1
ATOM 1399 C CA . PRO A 1 182 ? 19.625 -57.719 -5.719 1 73.56 182 PRO A CA 1
ATOM 1400 C C . PRO A 1 182 ? 19.203 -58.062 -7.152 1 73.56 182 PRO A C 1
ATOM 1402 O O . PRO A 1 182 ? 19.422 -57.25 -8.062 1 73.56 182 PRO A O 1
ATOM 1405 N N . SER A 1 183 ? 18.734 -59.281 -7.336 1 74.94 183 SER A N 1
ATOM 1406 C CA . SER A 1 183 ? 18.391 -59.781 -8.656 1 74.94 183 SER A CA 1
ATOM 1407 C C . SER A 1 183 ? 17.297 -58.969 -9.32 1 74.94 183 SER A C 1
ATOM 1409 O O . SER A 1 183 ? 17.188 -58.906 -10.547 1 74.94 183 SER A O 1
ATOM 1411 N N . ASP A 1 184 ? 16.531 -58.125 -8.438 1 85.44 184 ASP A N 1
ATOM 1412 C CA . ASP A 1 184 ? 15.383 -57.406 -9.008 1 85.44 184 ASP A CA 1
ATOM 1413 C C . ASP A 1 184 ? 15.641 -55.906 -9.117 1 85.44 184 ASP A C 1
ATOM 1415 O O . ASP A 1 184 ? 14.703 -55.125 -9.273 1 85.44 184 ASP A O 1
ATOM 1419 N N . ILE A 1 185 ? 16.891 -55.5 -8.977 1 83.81 185 ILE A N 1
ATOM 1420 C CA . ILE A 1 185 ? 17.219 -54.094 -8.891 1 83.81 185 ILE A CA 1
ATOM 1421 C C . ILE A 1 185 ? 16.812 -53.375 -10.18 1 83.81 185 ILE A C 1
ATOM 1423 O O . ILE A 1 185 ? 16.281 -52.281 -10.148 1 83.81 185 ILE A O 1
ATOM 1427 N N . PHE A 1 186 ? 17.016 -54 -11.297 1 85.81 186 PHE A N 1
ATOM 1428 C CA . PHE A 1 186 ? 16.719 -53.375 -12.578 1 85.81 186 PHE A CA 1
ATOM 1429 C C . PHE A 1 186 ? 15.211 -53.25 -12.789 1 85.81 186 PHE A C 1
ATOM 1431 O O . PHE A 1 186 ? 14.734 -52.281 -13.375 1 85.81 186 PHE A O 1
ATOM 1438 N N . GLU A 1 187 ? 14.516 -54.188 -12.211 1 89.75 187 GLU A N 1
ATOM 1439 C CA . GLU A 1 187 ? 13.062 -54.094 -12.242 1 89.75 187 GLU A CA 1
ATOM 1440 C C . GLU A 1 187 ? 12.555 -52.969 -11.367 1 89.75 187 GLU A C 1
ATOM 1442 O O . GLU A 1 187 ? 11.609 -52.25 -11.734 1 89.75 187 GLU A O 1
ATOM 1447 N N . GLN A 1 188 ? 13.203 -52.812 -10.219 1 90.38 188 GLN A N 1
ATOM 1448 C CA . GLN A 1 188 ? 12.852 -51.719 -9.32 1 90.38 188 GLN A CA 1
ATOM 1449 C C . GLN A 1 188 ? 13.117 -50.375 -9.969 1 90.38 188 GLN A C 1
ATOM 1451 O O . GLN A 1 188 ? 12.312 -49.438 -9.852 1 90.38 188 GLN A O 1
ATOM 1456 N N . ILE A 1 189 ? 14.227 -50.312 -10.617 1 93.12 189 ILE A N 1
ATOM 1457 C CA . ILE A 1 189 ? 14.617 -49.062 -11.289 1 93.12 189 ILE A CA 1
ATOM 1458 C C . ILE A 1 189 ? 13.617 -48.75 -12.406 1 93.12 189 ILE A C 1
ATOM 1460 O O . ILE A 1 189 ? 13.195 -47.594 -12.562 1 93.12 189 ILE A O 1
ATOM 1464 N N . GLU A 1 190 ? 13.211 -49.719 -13.109 1 93.69 190 GLU A N 1
ATOM 1465 C CA . GLU A 1 190 ? 12.25 -49.562 -14.188 1 93.69 190 GLU A CA 1
ATOM 1466 C C . GLU A 1 190 ? 10.906 -49.062 -13.656 1 93.69 190 GLU A C 1
ATOM 1468 O O . GLU A 1 190 ? 10.289 -48.188 -14.258 1 93.69 190 GLU A O 1
ATOM 1473 N N . LYS A 1 191 ? 10.5 -49.562 -12.562 1 94.25 191 LYS A N 1
ATOM 1474 C CA . LYS A 1 191 ? 9.25 -49.156 -11.938 1 94.25 191 LYS A CA 1
ATOM 1475 C C . LYS A 1 191 ? 9.328 -47.688 -11.484 1 94.25 191 LYS A C 1
ATOM 1477 O O . LYS A 1 191 ? 8.367 -46.938 -11.633 1 94.25 191 LYS A O 1
ATOM 1482 N N . LYS A 1 192 ? 10.406 -47.375 -10.914 1 94.06 192 LYS A N 1
ATOM 1483 C CA . LYS A 1 192 ? 10.602 -46 -10.461 1 94.06 192 LYS A CA 1
ATOM 1484 C C . LYS A 1 192 ? 10.609 -45.031 -11.641 1 94.06 192 LYS A C 1
ATOM 1486 O O . LYS A 1 192 ? 10.086 -43.906 -11.531 1 94.06 192 LYS A O 1
ATOM 1491 N N . ILE A 1 193 ? 11.25 -45.438 -12.68 1 96.69 193 ILE A N 1
ATOM 1492 C CA . ILE A 1 193 ? 11.289 -44.625 -13.883 1 96.69 193 ILE A CA 1
ATOM 1493 C C . ILE A 1 193 ? 9.875 -44.344 -14.391 1 96.69 193 ILE A C 1
ATOM 1495 O O . ILE A 1 193 ? 9.508 -43.219 -14.695 1 96.69 193 ILE A O 1
ATOM 1499 N N . GLU A 1 194 ? 9.094 -45.406 -14.469 1 95.75 194 GLU A N 1
ATOM 1500 C CA . GLU A 1 194 ? 7.719 -45.281 -14.953 1 95.75 194 GLU A CA 1
ATOM 1501 C C . GLU A 1 194 ? 6.906 -44.344 -14.055 1 95.75 194 GLU A C 1
ATOM 1503 O O . GLU A 1 194 ? 6.129 -43.531 -14.547 1 95.75 194 GLU A O 1
ATOM 1508 N N . LYS A 1 195 ? 7.055 -44.531 -12.797 1 95.94 195 LYS A N 1
ATOM 1509 C CA . LYS A 1 195 ? 6.359 -43.656 -11.836 1 95.94 195 LYS A CA 1
ATOM 1510 C C . LYS A 1 195 ? 6.738 -42.188 -12.031 1 95.94 195 LYS A C 1
ATOM 1512 O O . LYS A 1 195 ? 5.871 -41.312 -12 1 95.94 195 LYS A O 1
ATOM 1517 N N . ILE A 1 196 ? 8.008 -41.938 -12.18 1 97.31 196 ILE A N 1
ATOM 1518 C CA . ILE A 1 196 ? 8.508 -40.594 -12.352 1 97.31 196 ILE A CA 1
ATOM 1519 C C . ILE A 1 196 ? 7.973 -40 -13.648 1 97.31 196 ILE A C 1
ATOM 1521 O O . ILE A 1 196 ? 7.559 -38.844 -13.688 1 97.31 196 ILE A O 1
ATOM 1525 N N . VAL A 1 197 ? 8.023 -40.812 -14.719 1 96.81 197 VAL A N 1
ATOM 1526 C CA . VAL A 1 197 ? 7.555 -40.344 -16.016 1 96.81 197 VAL A CA 1
ATOM 1527 C C . VAL A 1 197 ? 6.086 -39.938 -15.93 1 96.81 197 VAL A C 1
ATOM 1529 O O . VAL A 1 197 ? 5.699 -38.875 -16.438 1 96.81 197 VAL A O 1
ATOM 1532 N N . VAL A 1 198 ? 5.305 -40.75 -15.273 1 95.62 198 VAL A N 1
ATOM 1533 C CA . VAL A 1 198 ? 3.885 -40.438 -15.125 1 95.62 198 VAL A CA 1
ATOM 1534 C C . VAL A 1 198 ? 3.703 -39.188 -14.297 1 95.62 198 VAL A C 1
ATOM 1536 O O . VAL A 1 198 ? 2.945 -38.281 -14.68 1 95.62 198 VAL A O 1
ATOM 1539 N N . LYS A 1 199 ? 4.387 -39.094 -13.219 1 95.19 199 LYS A N 1
ATOM 1540 C CA . LYS A 1 199 ? 4.277 -37.938 -12.312 1 95.19 199 LYS A CA 1
ATOM 1541 C C . LYS A 1 199 ? 4.68 -36.656 -13.016 1 95.19 199 LYS A C 1
ATOM 1543 O O . LYS A 1 199 ? 3.984 -35.656 -12.906 1 95.19 199 LYS A O 1
ATOM 1548 N N . LEU A 1 200 ? 5.816 -36.688 -13.727 1 97.19 200 LEU A N 1
ATOM 1549 C CA . LEU A 1 200 ? 6.301 -35.5 -14.43 1 97.19 200 LEU A CA 1
ATOM 1550 C C . LEU A 1 200 ? 5.352 -35.094 -15.555 1 97.19 200 LEU A C 1
ATOM 1552 O O . LEU A 1 200 ? 5.059 -33.906 -15.742 1 97.19 200 LEU A O 1
ATOM 1556 N N . SER A 1 201 ? 4.895 -36.125 -16.266 1 95.06 201 SER A N 1
ATOM 1557 C CA . SER A 1 201 ? 3.977 -35.875 -17.375 1 95.06 201 SER A CA 1
ATOM 1558 C C . SER A 1 201 ? 2.67 -35.25 -16.875 1 95.06 201 SER A C 1
ATOM 1560 O O . SER A 1 201 ? 2.168 -34.312 -17.453 1 95.06 201 SER A O 1
ATOM 1562 N N . GLU A 1 202 ? 2.172 -35.812 -15.828 1 91.62 202 GLU A N 1
ATOM 1563 C CA . GLU A 1 202 ? 0.938 -35.281 -15.242 1 91.62 202 GLU A CA 1
ATOM 1564 C C . GLU A 1 202 ? 1.125 -33.875 -14.727 1 91.62 202 GLU A C 1
ATOM 1566 O O . GLU A 1 202 ? 0.234 -33.031 -14.867 1 91.62 202 GLU A O 1
ATOM 1571 N N . THR A 1 203 ? 2.232 -33.625 -14.086 1 94 203 THR A N 1
ATOM 1572 C CA . THR A 1 203 ? 2.529 -32.312 -13.562 1 94 203 THR A CA 1
ATOM 1573 C C . THR A 1 203 ? 2.602 -31.281 -14.695 1 94 203 THR A C 1
ATOM 1575 O O . THR A 1 203 ? 2.074 -30.172 -14.578 1 94 203 THR A O 1
ATOM 1578 N N . LEU A 1 204 ? 3.221 -31.641 -15.789 1 93.88 204 LEU A N 1
ATOM 1579 C CA . LEU A 1 204 ? 3.334 -30.75 -16.938 1 93.88 204 LEU A CA 1
ATOM 1580 C C . LEU A 1 204 ? 1.962 -30.453 -17.547 1 93.88 204 LEU A C 1
ATOM 1582 O O . LEU A 1 204 ? 1.645 -29.312 -17.844 1 93.88 204 LEU A O 1
ATOM 1586 N N . GLU A 1 205 ? 1.177 -31.516 -17.656 1 87.19 205 GLU A N 1
ATOM 1587 C CA . GLU A 1 205 ? -0.16 -31.359 -18.219 1 87.19 205 GLU A CA 1
ATOM 1588 C C . GLU A 1 205 ? -1.041 -30.5 -17.328 1 87.19 205 GLU A C 1
ATOM 1590 O O . GLU A 1 205 ? -1.739 -29.609 -17.828 1 87.19 205 GLU A O 1
ATOM 1595 N N . SER A 1 206 ? -1.023 -30.766 -16.078 1 85.12 206 SER A N 1
ATOM 1596 C CA . SER A 1 206 ? -1.809 -29.984 -15.125 1 85.12 206 SER A CA 1
ATOM 1597 C C . SER A 1 206 ? -1.367 -28.531 -15.109 1 85.12 206 SER A C 1
ATOM 1599 O O . SER A 1 206 ? -2.197 -27.625 -14.984 1 85.12 206 SER A O 1
ATOM 1601 N N . SER A 1 207 ? -0.054 -28.297 -15.18 1 89.5 207 SER A N 1
ATOM 1602 C CA . SER A 1 207 ? 0.493 -26.953 -15.164 1 89.5 207 SER A CA 1
ATOM 1603 C C . SER A 1 207 ? 0.044 -26.156 -16.391 1 89.5 207 SER A C 1
ATOM 1605 O O . SER A 1 207 ? -0.231 -24.953 -16.281 1 89.5 207 SER A O 1
ATOM 1607 N N . LYS A 1 208 ? -0.014 -26.781 -17.453 1 83.62 208 LYS A N 1
ATOM 1608 C CA . LYS A 1 208 ? -0.489 -26.141 -18.688 1 83.62 208 LYS A CA 1
ATOM 1609 C C . LYS A 1 208 ? -1.953 -25.734 -18.547 1 83.62 208 LYS A C 1
ATOM 1611 O O . LYS A 1 208 ? -2.332 -24.625 -18.953 1 83.62 208 LYS A O 1
ATOM 1616 N N . ARG A 1 209 ? -2.703 -26.578 -17.953 1 75 209 ARG A N 1
ATOM 1617 C CA . ARG A 1 209 ? -4.133 -26.328 -17.781 1 75 209 ARG A CA 1
ATOM 1618 C C . ARG A 1 209 ? -4.379 -25.203 -16.781 1 75 209 ARG A C 1
ATOM 1620 O O . ARG A 1 209 ? -5.336 -24.438 -16.906 1 75 209 ARG A O 1
ATOM 1627 N N . ARG A 1 210 ? -3.516 -25.078 -15.82 1 82 210 ARG A N 1
ATOM 1628 C CA . ARG A 1 210 ? -3.75 -24.188 -14.695 1 82 210 ARG A CA 1
ATOM 1629 C C . ARG A 1 210 ? -2.961 -22.891 -14.859 1 82 210 ARG A C 1
ATOM 1631 O O . ARG A 1 210 ? -2.881 -22.078 -13.922 1 82 210 ARG A O 1
ATOM 1638 N N . GLU A 1 211 ? -2.367 -22.75 -15.961 1 82.44 211 GLU A N 1
ATOM 1639 C CA . GLU A 1 211 ? -1.604 -21.531 -16.219 1 82.44 211 GLU A CA 1
ATOM 1640 C C . GLU A 1 211 ? -2.469 -20.297 -16.031 1 82.44 211 GLU A C 1
ATOM 1642 O O . GLU A 1 211 ? -1.994 -19.266 -15.531 1 82.44 211 GLU A O 1
ATOM 1647 N N . GLY A 1 212 ? -3.697 -20.406 -16.344 1 81.12 212 GLY A N 1
ATOM 1648 C CA . GLY A 1 212 ? -4.637 -19.297 -16.234 1 81.12 212 GLY A CA 1
ATOM 1649 C C . GLY A 1 212 ? -4.973 -18.938 -14.805 1 81.12 212 GLY A C 1
ATOM 1650 O O . GLY A 1 212 ? -5.387 -17.812 -14.523 1 81.12 212 GLY A O 1
ATOM 1651 N N . LEU A 1 213 ? -4.812 -19.875 -13.906 1 80.88 213 LEU A N 1
ATOM 1652 C CA . LEU A 1 213 ? -5.086 -19.609 -12.492 1 80.88 213 LEU A CA 1
ATOM 1653 C C . LEU A 1 213 ? -4.148 -18.531 -11.945 1 80.88 213 LEU A C 1
ATOM 1655 O O . LEU A 1 213 ? -4.527 -17.766 -11.062 1 80.88 213 LEU A O 1
ATOM 1659 N N . ILE A 1 214 ? -2.996 -18.516 -12.414 1 81.69 214 ILE A N 1
ATOM 1660 C CA . ILE A 1 214 ? -1.976 -17.609 -11.898 1 81.69 214 ILE A CA 1
ATOM 1661 C C . ILE A 1 214 ? -2.02 -16.297 -12.672 1 81.69 214 ILE A C 1
ATOM 1663 O O . ILE A 1 214 ? -2.041 -15.219 -12.07 1 81.69 214 ILE A O 1
ATOM 1667 N N . GLU A 1 215 ? -2.133 -16.375 -13.969 1 79.5 215 GLU A N 1
ATOM 1668 C CA . GLU A 1 215 ? -2.025 -15.18 -14.805 1 79.5 215 GLU A CA 1
ATOM 1669 C C . GLU A 1 215 ? -3.404 -14.656 -15.195 1 79.5 215 GLU A C 1
ATOM 1671 O O . GLU A 1 215 ? -3.529 -13.531 -15.68 1 79.5 215 GLU A O 1
ATOM 1676 N N . GLY A 1 216 ? -4.363 -15.328 -14.828 1 84.81 216 GLY A N 1
ATOM 1677 C CA . GLY A 1 216 ? -5.684 -15.039 -15.352 1 84.81 216 GLY A CA 1
ATOM 1678 C C . GLY A 1 216 ? -6 -15.797 -16.625 1 84.81 216 GLY A C 1
ATOM 1679 O O . GLY A 1 216 ? -5.125 -15.984 -17.484 1 84.81 216 GLY A O 1
ATOM 1680 N N . PHE A 1 217 ? -7.203 -16.172 -16.734 1 86.56 217 PHE A N 1
ATOM 1681 C CA . PHE A 1 217 ? -7.625 -16.891 -17.922 1 86.56 217 PHE A CA 1
ATOM 1682 C C . PHE A 1 217 ? -7.914 -15.914 -19.062 1 86.56 217 PHE A C 1
ATOM 1684 O O . PHE A 1 217 ? -8.648 -14.938 -18.891 1 86.56 217 PHE A O 1
ATOM 1691 N N . LYS A 1 218 ? -7.293 -16.203 -20.141 1 88.5 218 LYS A N 1
ATOM 1692 C CA . LYS A 1 218 ? -7.508 -15.352 -21.297 1 88.5 218 LYS A CA 1
ATOM 1693 C C . LYS A 1 218 ? -8.797 -15.719 -22.016 1 88.5 218 LYS A C 1
ATOM 1695 O O . LYS A 1 218 ? -9.023 -16.891 -22.344 1 88.5 218 LYS A O 1
ATOM 1700 N N . VAL A 1 219 ? -9.656 -14.664 -22.172 1 90.25 219 VAL A N 1
ATOM 1701 C CA . VAL A 1 219 ? -10.945 -14.875 -22.828 1 90.25 219 VAL A CA 1
ATOM 1702 C C . VAL A 1 219 ? -11.023 -14.039 -24.109 1 90.25 219 VAL A C 1
ATOM 1704 O O . VAL A 1 219 ? -10.773 -12.836 -24.078 1 90.25 219 VAL A O 1
ATOM 1707 N N . ALA A 1 220 ? -11.336 -14.695 -25.172 1 89.94 220 ALA A N 1
ATOM 1708 C CA . ALA A 1 220 ? -11.547 -13.992 -26.438 1 89.94 220 ALA A CA 1
ATOM 1709 C C . ALA A 1 220 ? -13.039 -13.922 -26.781 1 89.94 220 ALA A C 1
ATOM 1711 O O . ALA A 1 220 ? -13.773 -14.898 -26.578 1 89.94 220 ALA A O 1
ATOM 1712 N N . ILE A 1 221 ? -13.438 -12.719 -27.125 1 90.06 221 ILE A N 1
ATOM 1713 C CA . ILE A 1 221 ? -14.797 -12.523 -27.625 1 90.06 221 ILE A CA 1
ATOM 1714 C C . ILE A 1 221 ? -14.758 -12.32 -29.141 1 90.06 221 ILE A C 1
ATOM 1716 O O . ILE A 1 221 ? -14.18 -11.352 -29.625 1 90.06 221 ILE A O 1
ATOM 1720 N N . ILE A 1 222 ? -15.445 -13.273 -29.812 1 88.12 222 ILE A N 1
ATOM 1721 C CA . ILE A 1 222 ? -15.422 -13.172 -31.266 1 88.12 222 ILE A CA 1
ATOM 1722 C C . ILE A 1 222 ? -16.859 -13.148 -31.797 1 88.12 222 ILE A C 1
ATOM 1724 O O . ILE A 1 222 ? -17.781 -13.555 -31.109 1 88.12 222 ILE A O 1
ATOM 1728 N N . GLY A 1 223 ? -16.984 -12.633 -32.938 1 88.56 223 GLY A N 1
ATOM 1729 C CA . GLY A 1 223 ? -18.25 -12.461 -33.656 1 88.56 223 GLY A CA 1
ATOM 1730 C C . GLY A 1 223 ? -18.188 -11.406 -34.719 1 88.56 223 GLY A C 1
ATOM 1731 O O . GLY A 1 223 ? -17.234 -10.625 -34.812 1 88.56 223 GLY A O 1
ATOM 1732 N N . LYS A 1 224 ? -19.25 -11.508 -35.625 1 85.81 224 LYS A N 1
ATOM 1733 C CA . LYS A 1 224 ? -19.297 -10.516 -36.688 1 85.81 224 LYS A CA 1
ATOM 1734 C C . LYS A 1 224 ? -19.609 -9.133 -36.156 1 85.81 224 LYS A C 1
ATOM 1736 O O . LYS A 1 224 ? -20 -8.992 -34.969 1 85.81 224 LYS A O 1
ATOM 1741 N N . PRO A 1 225 ? -19.359 -8.031 -36.875 1 84 225 PRO A N 1
ATOM 1742 C CA . PRO A 1 225 ? -19.672 -6.676 -36.406 1 84 225 PRO A CA 1
ATOM 1743 C C . PRO A 1 225 ? -21.141 -6.512 -36 1 84 225 PRO A C 1
ATOM 1745 O O . PRO A 1 225 ? -22.031 -7.09 -36.625 1 84 225 PRO A O 1
ATOM 1748 N N . ASN A 1 226 ? -21.391 -5.82 -34.906 1 84.31 226 ASN A N 1
ATOM 1749 C CA . ASN A 1 226 ? -22.703 -5.379 -34.438 1 84.31 226 ASN A CA 1
ATOM 1750 C C . ASN A 1 226 ? -23.469 -6.52 -33.781 1 84.31 226 ASN A C 1
ATOM 1752 O O . ASN A 1 226 ? -24.688 -6.43 -33.594 1 84.31 226 ASN A O 1
ATOM 1756 N N . VAL A 1 227 ? -22.734 -7.586 -33.5 1 90.38 227 VAL A N 1
ATOM 1757 C CA . VAL A 1 227 ? -23.406 -8.719 -32.875 1 90.38 227 VAL A CA 1
ATOM 1758 C C . VAL A 1 227 ? -23.531 -8.469 -31.375 1 90.38 227 VAL A C 1
ATOM 1760 O O . VAL A 1 227 ? -24.25 -9.172 -30.672 1 90.38 227 VAL A O 1
ATOM 1763 N N . GLY A 1 228 ? -22.797 -7.484 -30.828 1 88.69 228 GLY A N 1
ATOM 1764 C CA . GLY A 1 228 ? -22.922 -7.133 -29.422 1 88.69 228 GLY A CA 1
ATOM 1765 C C . GLY A 1 228 ? -21.641 -7.359 -28.641 1 88.69 228 GLY A C 1
ATOM 1766 O O . GLY A 1 228 ? -21.672 -7.477 -27.422 1 88.69 228 GLY A O 1
ATOM 1767 N N . LYS A 1 229 ? -20.516 -7.488 -29.281 1 88.31 229 LYS A N 1
ATOM 1768 C CA . LYS A 1 229 ? -19.234 -7.73 -28.625 1 88.31 229 LYS A CA 1
ATOM 1769 C C . LYS A 1 229 ? -18.891 -6.613 -27.641 1 88.31 229 LYS A C 1
ATOM 1771 O O . LYS A 1 229 ? -18.516 -6.875 -26.5 1 88.31 229 LYS A O 1
ATOM 1776 N N . SER A 1 230 ? -19.047 -5.336 -28.125 1 84.25 230 SER A N 1
ATOM 1777 C CA . SER A 1 230 ? -18.719 -4.191 -27.266 1 84.25 230 SER A CA 1
ATOM 1778 C C . SER A 1 230 ? -19.656 -4.102 -26.078 1 84.25 230 SER A C 1
ATOM 1780 O O . SER A 1 230 ? -19.234 -3.801 -24.969 1 84.25 230 SER A O 1
ATOM 1782 N N . SER A 1 231 ? -20.891 -4.375 -26.344 1 87.31 231 SER A N 1
ATOM 1783 C CA . SER A 1 231 ? -21.875 -4.363 -25.266 1 87.31 231 SER A CA 1
ATOM 1784 C C . SER A 1 231 ? -21.547 -5.422 -24.219 1 87.31 231 SER A C 1
ATOM 1786 O O . SER A 1 231 ? -21.641 -5.16 -23.016 1 87.31 231 SER A O 1
ATOM 1788 N N . LEU A 1 232 ? -21.203 -6.562 -24.766 1 89.62 232 LEU A N 1
ATOM 1789 C CA . LEU A 1 232 ? -20.844 -7.645 -23.844 1 89.62 232 LEU A CA 1
ATOM 1790 C C . LEU A 1 232 ? -19.594 -7.285 -23.047 1 89.62 232 LEU A C 1
ATOM 1792 O O . LEU A 1 232 ? -19.562 -7.5 -21.828 1 89.62 232 LEU A O 1
ATOM 1796 N N . LEU A 1 233 ? -18.578 -6.793 -23.719 1 86.44 233 LEU A N 1
ATOM 1797 C CA . LEU A 1 233 ? -17.344 -6.375 -23.062 1 86.44 233 LEU A CA 1
ATOM 1798 C C . LEU A 1 233 ? -17.625 -5.379 -21.953 1 86.44 233 LEU A C 1
ATOM 1800 O O . LEU A 1 233 ? -17.141 -5.535 -20.828 1 86.44 233 LEU A O 1
ATOM 1804 N N . ASN A 1 234 ? -18.5 -4.449 -22.219 1 83.06 234 ASN A N 1
ATOM 1805 C CA . ASN A 1 234 ? -18.828 -3.424 -21.234 1 83.06 234 ASN A CA 1
ATOM 1806 C C . ASN A 1 234 ? -19.562 -4.02 -20.047 1 83.06 234 ASN A C 1
ATOM 1808 O O . ASN A 1 234 ? -19.297 -3.637 -18.906 1 83.06 234 ASN A O 1
ATOM 1812 N N . LYS A 1 235 ? -20.375 -4.863 -20.359 1 86.38 235 LYS A N 1
ATOM 1813 C CA . LYS A 1 235 ? -21.125 -5.5 -19.281 1 86.38 235 LYS A CA 1
ATOM 1814 C C . LYS A 1 235 ? -20.219 -6.348 -18.406 1 86.38 235 LYS A C 1
ATOM 1816 O O . LYS A 1 235 ? -20.375 -6.383 -17.188 1 86.38 235 LYS A O 1
ATOM 1821 N N . LEU A 1 236 ? -19.344 -7.008 -19.031 1 86.25 236 LEU A N 1
ATOM 1822 C CA . LEU A 1 236 ? -18.391 -7.836 -18.297 1 86.25 236 LEU A CA 1
ATOM 1823 C C . LEU A 1 236 ? -17.5 -6.977 -17.422 1 86.25 236 LEU A C 1
ATOM 1825 O O . LEU A 1 236 ? -17.234 -7.32 -16.266 1 86.25 236 LEU A O 1
ATOM 1829 N N . LEU A 1 237 ? -17.062 -5.895 -17.953 1 78.38 237 LEU A N 1
ATOM 1830 C CA . LEU A 1 237 ? -16.156 -5.008 -17.234 1 78.38 237 LEU A CA 1
ATOM 1831 C C . LEU A 1 237 ? -16.891 -4.344 -16.062 1 78.38 237 LEU A C 1
ATOM 1833 O O . LEU A 1 237 ? -16.266 -4.023 -15.039 1 78.38 237 LEU A O 1
ATOM 1837 N N . ASN A 1 238 ? -18.156 -4.203 -16.219 1 73.5 238 ASN A N 1
ATOM 1838 C CA . ASN A 1 238 ? -18.953 -3.551 -15.172 1 73.5 238 ASN A CA 1
ATOM 1839 C C . ASN A 1 238 ? -19.469 -4.559 -14.148 1 73.5 238 ASN A C 1
ATOM 1841 O O . ASN A 1 238 ? -20.078 -4.172 -13.148 1 73.5 238 ASN A O 1
ATOM 1845 N N . PHE A 1 239 ? -19.609 -5.691 -14.516 1 64.06 239 PHE A N 1
ATOM 1846 C CA . PHE A 1 239 ? -20.172 -6.691 -13.617 1 64.06 239 PHE A CA 1
ATOM 1847 C C . PHE A 1 239 ? -19.5 -6.613 -12.25 1 64.06 239 PHE A C 1
ATOM 1849 O O . PHE A 1 239 ? -20.188 -6.527 -11.227 1 64.06 239 PHE A O 1
ATOM 1856 N N . ASP A 1 240 ? -18.5 -7.113 -11.844 1 56.72 240 ASP A N 1
ATOM 1857 C CA . ASP A 1 240 ? -17.844 -6.992 -10.547 1 56.72 240 ASP A CA 1
ATOM 1858 C C . ASP A 1 240 ? -16.375 -6.582 -10.719 1 56.72 240 ASP A C 1
ATOM 1860 O O . ASP A 1 240 ? -15.516 -7.426 -10.992 1 56.72 240 ASP A O 1
ATOM 1864 N N . ARG A 1 241 ? -16.344 -5.273 -11.031 1 49.16 241 ARG A N 1
ATOM 1865 C CA . ARG A 1 241 ? -14.969 -4.801 -11.211 1 49.16 241 ARG A CA 1
ATOM 1866 C C . ARG A 1 241 ? -14.141 -5.059 -9.953 1 49.16 241 ARG A C 1
ATOM 1868 O O . ARG A 1 241 ? -14.539 -4.676 -8.852 1 49.16 241 ARG A O 1
ATOM 1875 N N . ALA A 1 242 ? -13.648 -6.16 -9.805 1 47.25 242 ALA A N 1
ATOM 1876 C CA . ALA A 1 242 ? -12.578 -6.152 -8.812 1 47.25 242 ALA A CA 1
ATOM 1877 C C . ALA A 1 242 ? -11.695 -4.918 -8.961 1 47.25 242 ALA A C 1
ATOM 1879 O O . ALA A 1 242 ? -11.328 -4.539 -10.078 1 47.25 242 ALA A O 1
ATOM 1880 N N . ILE A 1 243 ? -11.891 -3.936 -8.148 1 41.56 243 ILE A N 1
ATOM 1881 C CA . ILE A 1 243 ? -11.094 -2.713 -8.117 1 41.56 243 ILE A CA 1
ATOM 1882 C C . ILE A 1 243 ? -9.633 -3.039 -8.422 1 41.56 243 ILE A C 1
ATOM 1884 O O . ILE A 1 243 ? -8.922 -3.566 -7.562 1 41.56 243 ILE A O 1
ATOM 1888 N N . ILE A 1 244 ? -9.32 -3.572 -9.516 1 42.56 244 ILE A N 1
ATOM 1889 C CA . ILE A 1 244 ? -7.895 -3.727 -9.797 1 42.56 244 ILE A CA 1
ATOM 1890 C C . ILE A 1 244 ? -7.258 -2.354 -10 1 42.56 244 ILE A C 1
ATOM 1892 O O . ILE A 1 244 ? -7.684 -1.587 -10.867 1 42.56 244 ILE A O 1
ATOM 1896 N N . SER A 1 245 ? -6.949 -1.733 -9.008 1 40.81 245 SER A N 1
ATOM 1897 C CA . SER A 1 245 ? -6.207 -0.476 -9.062 1 40.81 245 SER A CA 1
ATOM 1898 C C . SER A 1 245 ? -5.234 -0.46 -10.234 1 40.81 245 SER A C 1
ATOM 1900 O O . SER A 1 245 ? -4.574 -1.462 -10.516 1 40.81 245 SER A O 1
ATOM 1902 N N . ASP A 1 246 ? -5.559 0.164 -11.297 1 41.38 246 ASP A N 1
ATOM 1903 C CA . ASP A 1 246 ? -4.52 0.458 -12.281 1 41.38 246 ASP A CA 1
ATOM 1904 C C . ASP A 1 246 ? -3.164 0.648 -11.602 1 41.38 246 ASP A C 1
ATOM 1906 O O . ASP A 1 246 ? -2.939 1.65 -10.922 1 41.38 246 ASP A O 1
ATOM 1910 N N . ILE A 1 247 ? -2.742 -0.255 -11.055 1 37.28 247 ILE A N 1
ATOM 1911 C CA . ILE A 1 247 ? -1.364 -0.084 -10.609 1 37.28 247 ILE A CA 1
ATOM 1912 C C . ILE A 1 247 ? -0.507 0.434 -11.758 1 37.28 247 ILE A C 1
ATOM 1914 O O . ILE A 1 247 ? -0.411 -0.21 -12.805 1 37.28 247 ILE A O 1
ATOM 1918 N N . ALA A 1 248 ? -0.281 1.698 -11.836 1 36.75 248 ALA A N 1
ATOM 1919 C CA . ALA A 1 248 ? 0.534 2.406 -12.82 1 36.75 248 ALA A CA 1
ATOM 1920 C C . ALA A 1 248 ? 1.677 1.526 -13.32 1 36.75 248 ALA A C 1
ATOM 1922 O O . ALA A 1 248 ? 2.119 1.661 -14.461 1 36.75 248 ALA A O 1
ATOM 1923 N N . GLY A 1 249 ? 2.361 0.831 -12.508 1 32.53 249 GLY A N 1
ATOM 1924 C CA . GLY A 1 249 ? 3.65 0.298 -12.914 1 32.53 249 GLY A CA 1
ATOM 1925 C C . GLY A 1 249 ? 3.543 -0.76 -13.992 1 32.53 249 GLY A C 1
ATOM 1926 O O . GLY A 1 249 ? 4.527 -1.424 -14.32 1 32.53 249 GLY A O 1
ATOM 1927 N N . THR A 1 250 ? 2.572 -1.615 -14.016 1 32.81 250 THR A N 1
ATOM 1928 C CA . THR A 1 250 ? 2.797 -2.65 -15.016 1 32.81 250 THR A CA 1
ATOM 1929 C C . THR A 1 250 ? 2.77 -2.055 -16.422 1 32.81 250 THR A C 1
ATOM 1931 O O . THR A 1 250 ? 2.258 -0.952 -16.625 1 32.81 250 THR A O 1
ATOM 1934 N N . THR A 1 251 ? 3.48 -2.898 -17.469 1 32.97 251 THR A N 1
ATOM 1935 C CA . THR A 1 251 ? 3.838 -2.67 -18.875 1 32.97 251 THR A CA 1
ATOM 1936 C C . THR A 1 251 ? 2.67 -2.055 -19.625 1 32.97 251 THR A C 1
ATOM 1938 O O . THR A 1 251 ? 1.508 -2.256 -19.266 1 32.97 251 THR A O 1
ATOM 1941 N N . ARG A 1 252 ? 2.943 -1.142 -20.469 1 32.16 252 ARG A N 1
ATOM 1942 C CA . ARG A 1 252 ? 2.318 -0.489 -21.625 1 32.16 252 ARG A CA 1
ATOM 1943 C C . ARG A 1 252 ? 1.449 -1.469 -22.391 1 32.16 252 ARG A C 1
ATOM 1945 O O . ARG A 1 252 ? 0.907 -1.124 -23.453 1 32.16 252 ARG A O 1
ATOM 1952 N N . ASP A 1 253 ? 1.668 -2.775 -22.234 1 33.97 253 ASP A N 1
ATOM 1953 C CA . ASP A 1 253 ? 1.001 -3.547 -23.281 1 33.97 253 ASP A CA 1
ATOM 1954 C C . ASP A 1 253 ? -0.503 -3.283 -23.281 1 33.97 253 ASP A C 1
ATOM 1956 O O . ASP A 1 253 ? -1.033 -2.676 -22.359 1 33.97 253 ASP A O 1
ATOM 1960 N N . THR A 1 254 ? -1.248 -3.99 -24.219 1 40.28 254 THR A N 1
ATOM 1961 C CA . THR A 1 254 ? -2.674 -3.963 -24.531 1 40.28 254 THR A CA 1
ATOM 1962 C C . THR A 1 254 ? -3.506 -3.955 -23.25 1 40.28 254 THR A C 1
ATOM 1964 O O . THR A 1 254 ? -3.273 -4.762 -22.344 1 40.28 254 THR A O 1
ATOM 1967 N N . ILE A 1 255 ? -3.908 -2.867 -22.906 1 44.72 255 ILE A N 1
ATOM 1968 C CA . ILE A 1 255 ? -4.801 -2.633 -21.781 1 44.72 255 ILE A CA 1
ATOM 1969 C C . ILE A 1 255 ? -5.688 -3.857 -21.562 1 44.72 255 ILE A C 1
ATOM 1971 O O . ILE A 1 255 ? -6.621 -4.102 -22.328 1 44.72 255 ILE A O 1
ATOM 1975 N N . GLU A 1 256 ? -5.137 -5.047 -21.312 1 59.28 256 GLU A N 1
ATOM 1976 C CA . GLU A 1 256 ? -5.996 -6.156 -20.906 1 59.28 256 GLU A CA 1
ATOM 1977 C C . GLU A 1 256 ? -6.793 -5.801 -19.656 1 59.28 256 GLU A C 1
ATOM 1979 O O . GLU A 1 256 ? -6.234 -5.301 -18.688 1 59.28 256 GLU A O 1
ATOM 1984 N N . GLU A 1 257 ? -8.07 -5.715 -19.938 1 70.06 257 GLU A N 1
ATOM 1985 C CA . GLU A 1 257 ? -8.992 -5.48 -18.828 1 70.06 257 GLU A CA 1
ATOM 1986 C C . GLU A 1 257 ? -9.273 -6.773 -18.062 1 70.06 257 GLU A C 1
ATOM 1988 O O . GLU A 1 257 ? -9.477 -7.824 -18.672 1 70.06 257 GLU A O 1
ATOM 1993 N N . SER A 1 258 ? -9 -6.855 -16.859 1 78.56 258 SER A N 1
ATOM 1994 C CA . SER A 1 258 ? -9.227 -8.039 -16.031 1 78.56 258 SER A CA 1
ATOM 1995 C C . SER A 1 258 ? -10.539 -7.922 -15.266 1 78.56 258 SER A C 1
ATOM 1997 O O . SER A 1 258 ? -10.938 -6.828 -14.859 1 78.56 258 SER A O 1
ATOM 1999 N N . VAL A 1 259 ? -11.289 -9.039 -15.289 1 82.88 259 VAL A N 1
ATOM 2000 C CA . VAL A 1 259 ? -12.57 -9.117 -14.594 1 82.88 259 VAL A CA 1
ATOM 2001 C C . VAL A 1 259 ? -12.562 -10.289 -13.609 1 82.88 259 VAL A C 1
ATOM 2003 O O . VAL A 1 259 ? -12.062 -11.367 -13.93 1 82.88 259 VAL A O 1
ATOM 2006 N N . LYS A 1 260 ? -13.094 -10.062 -12.414 1 82.5 260 LYS A N 1
ATOM 2007 C CA . LYS A 1 260 ? -13.227 -11.141 -11.445 1 82.5 260 LYS A CA 1
ATOM 2008 C C . LYS A 1 260 ? -14.539 -11.898 -11.641 1 82.5 260 LYS A C 1
ATOM 2010 O O . LYS A 1 260 ? -15.609 -11.281 -11.688 1 82.5 260 LYS A O 1
ATOM 2015 N N . ILE A 1 261 ? -14.5 -13.109 -11.859 1 85.31 261 ILE A N 1
ATOM 2016 C CA . ILE A 1 261 ? -15.656 -14 -11.945 1 85.31 261 ILE A CA 1
ATOM 2017 C C . ILE A 1 261 ? -15.562 -15.078 -10.867 1 85.31 261 ILE A C 1
ATOM 2019 O O . ILE A 1 261 ? -14.75 -15.992 -10.969 1 85.31 261 ILE A O 1
ATOM 2023 N N . GLY A 1 262 ? -16.438 -14.961 -9.891 1 80.25 262 GLY A N 1
ATOM 2024 C CA . GLY A 1 262 ? -16.266 -15.859 -8.758 1 80.25 262 GLY A CA 1
ATOM 2025 C C . GLY A 1 262 ? -14.914 -15.711 -8.078 1 80.25 262 GLY A C 1
ATOM 2026 O O . GLY A 1 262 ? -14.531 -14.609 -7.672 1 80.25 262 GLY A O 1
ATOM 2027 N N . THR A 1 263 ? -14.172 -16.797 -8.039 1 78.12 263 THR A N 1
ATOM 2028 C CA . THR A 1 263 ? -12.859 -16.781 -7.395 1 78.12 263 THR A CA 1
ATOM 2029 C C . THR A 1 263 ? -11.75 -16.672 -8.438 1 78.12 263 THR A C 1
ATOM 2031 O O . THR A 1 263 ? -10.57 -16.797 -8.102 1 78.12 263 THR A O 1
ATOM 2034 N N . HIS A 1 264 ? -12.195 -16.406 -9.695 1 82.94 264 HIS A N 1
ATOM 2035 C CA . HIS A 1 264 ? -11.242 -16.422 -10.797 1 82.94 264 HIS A CA 1
ATOM 2036 C C . HIS A 1 264 ? -11.086 -15.039 -11.422 1 82.94 264 HIS A C 1
ATOM 2038 O O . HIS A 1 264 ? -11.906 -14.148 -11.18 1 82.94 264 HIS A O 1
ATOM 2044 N N . ILE A 1 265 ? -9.906 -14.961 -12.094 1 83.69 265 ILE A N 1
ATOM 2045 C CA . ILE A 1 265 ? -9.68 -13.75 -12.875 1 83.69 265 ILE A CA 1
ATOM 2046 C C . ILE A 1 265 ? -9.641 -14.102 -14.359 1 83.69 265 ILE A C 1
ATOM 2048 O O . ILE A 1 265 ? -9.031 -15.094 -14.758 1 83.69 265 ILE A O 1
ATOM 2052 N N . ILE A 1 266 ? -10.359 -13.273 -15.109 1 87.31 266 ILE A N 1
ATOM 2053 C CA . ILE A 1 266 ? -10.281 -13.453 -16.562 1 87.31 266 ILE A CA 1
ATOM 2054 C C . ILE A 1 266 ? -9.711 -12.188 -17.203 1 87.31 266 ILE A C 1
ATOM 2056 O O . ILE A 1 266 ? -9.938 -11.078 -16.719 1 87.31 266 ILE A O 1
ATOM 2060 N N . LYS A 1 267 ? -8.969 -12.406 -18.188 1 85.75 267 LYS A N 1
ATOM 2061 C CA . LYS A 1 267 ? -8.414 -11.336 -19.016 1 85.75 267 LYS A CA 1
ATOM 2062 C C . LYS A 1 267 ? -9.016 -11.359 -20.406 1 85.75 267 LYS A C 1
ATOM 2064 O O . LYS A 1 267 ? -8.914 -12.359 -21.125 1 85.75 267 LYS A O 1
ATOM 2069 N N . ILE A 1 268 ? -9.633 -10.211 -20.703 1 85.94 268 ILE A N 1
ATOM 2070 C CA . ILE A 1 268 ? -10.25 -10.156 -22.016 1 85.94 268 ILE A CA 1
ATOM 2071 C C . ILE A 1 268 ? -9.219 -9.719 -23.062 1 85.94 268 ILE A C 1
ATOM 2073 O O . ILE A 1 268 ? -8.602 -8.656 -22.922 1 85.94 268 ILE A O 1
ATOM 2077 N N . VAL A 1 269 ? -9.055 -10.602 -23.984 1 81.19 269 VAL A N 1
ATOM 2078 C CA . VAL A 1 269 ? -8.039 -10.367 -25 1 81.19 269 VAL A CA 1
ATOM 2079 C C . VAL A 1 269 ? -8.609 -9.469 -26.109 1 81.19 269 VAL A C 1
ATOM 2081 O O . VAL A 1 269 ? -9.789 -9.594 -26.469 1 81.19 269 VAL A O 1
ATOM 2084 N N . ASP A 1 270 ? -7.805 -8.641 -26.734 1 66.75 270 ASP A N 1
ATOM 2085 C CA . ASP A 1 270 ? -8.055 -7.773 -27.891 1 66.75 270 ASP A CA 1
ATOM 2086 C C . ASP A 1 270 ? -9.273 -6.887 -27.656 1 66.75 270 ASP A C 1
ATOM 2088 O O . ASP A 1 270 ? -10.172 -6.82 -28.484 1 66.75 270 ASP A O 1
ATOM 2092 N N . THR A 1 271 ? -9.25 -6.203 -26.594 1 59.47 271 THR A N 1
ATOM 2093 C CA . THR A 1 271 ? -10.344 -5.297 -26.266 1 59.47 271 THR A CA 1
ATOM 2094 C C . THR A 1 271 ? -10.375 -4.113 -27.234 1 59.47 271 THR A C 1
ATOM 2096 O O . THR A 1 271 ? -11.445 -3.574 -27.531 1 59.47 271 THR A O 1
ATOM 2099 N N . ALA A 1 272 ? -9.172 -3.762 -27.609 1 54.91 272 ALA A N 1
ATOM 2100 C CA . ALA A 1 272 ? -9.078 -2.623 -28.516 1 54.91 272 ALA A CA 1
ATOM 2101 C C . ALA A 1 272 ? -9.805 -2.904 -29.828 1 54.91 272 ALA A C 1
ATOM 2103 O O . ALA A 1 272 ? -10.523 -2.043 -30.344 1 54.91 272 ALA A O 1
ATOM 2104 N N . GLY A 1 273 ? -9.547 -4.07 -30.297 1 56.03 273 GLY A N 1
ATOM 2105 C CA . GLY A 1 273 ? -10.242 -4.43 -31.531 1 56.03 273 GLY A CA 1
ATOM 2106 C C . GLY A 1 273 ? -11.75 -4.41 -31.391 1 56.03 273 GLY A C 1
ATOM 2107 O O . GLY A 1 273 ? -12.461 -3.992 -32.312 1 56.03 273 GLY A O 1
ATOM 2108 N N . ILE A 1 274 ? -12.18 -4.676 -30.281 1 59.84 274 ILE A N 1
ATOM 2109 C CA . ILE A 1 274 ? -13.617 -4.73 -30.016 1 59.84 274 ILE A CA 1
ATOM 2110 C C . ILE A 1 274 ? -14.172 -3.314 -29.891 1 59.84 274 ILE A C 1
ATOM 2112 O O . ILE A 1 274 ? -15.25 -3.01 -30.406 1 59.84 274 ILE A O 1
ATOM 2116 N N . ARG A 1 275 ? -13.367 -2.439 -29.203 1 54.03 275 ARG A N 1
ATOM 2117 C CA . ARG A 1 275 ? -13.812 -1.069 -28.969 1 54.03 275 ARG A CA 1
ATOM 2118 C C . ARG A 1 275 ? -13.758 -0.254 -30.266 1 54.03 275 ARG A C 1
ATOM 2120 O O . ARG A 1 275 ? -14.641 0.57 -30.516 1 54.03 275 ARG A O 1
ATOM 2127 N N . GLU A 1 276 ? -12.609 -0.336 -30.859 1 52.16 276 GLU A N 1
ATOM 2128 C CA . GLU A 1 276 ? -12.453 0.406 -32.094 1 52.16 276 GLU A CA 1
ATOM 2129 C C . GLU A 1 276 ? -13.523 0.006 -33.125 1 52.16 276 GLU A C 1
ATOM 2131 O O . GLU A 1 276 ? -13.969 0.833 -33.938 1 52.16 276 GLU A O 1
ATOM 2136 N N . ALA A 1 277 ? -13.82 -1.263 -33.062 1 50.47 277 ALA A N 1
ATOM 2137 C CA . ALA A 1 277 ? -14.812 -1.719 -34.031 1 50.47 277 ALA A CA 1
ATOM 2138 C C . ALA A 1 277 ? -16.156 -1.05 -33.812 1 50.47 277 ALA A C 1
ATOM 2140 O O . ALA A 1 277 ? -16.953 -0.888 -34.719 1 50.47 277 ALA A O 1
ATOM 2141 N N . SER A 1 278 ? -16.422 -0.678 -32.531 1 49 278 SER A N 1
ATOM 2142 C CA . SER A 1 278 ? -17.703 -0.028 -32.25 1 49 278 SER A CA 1
ATOM 2143 C C . SER A 1 278 ? -17.781 1.339 -32.938 1 49 278 SER A C 1
ATOM 2145 O O . SER A 1 278 ? -18.859 1.79 -33.312 1 49 278 SER A O 1
ATOM 2147 N N . ASP A 1 279 ? -16.641 2.148 -32.875 1 45.28 279 ASP A N 1
ATOM 2148 C CA . ASP A 1 279 ? -16.703 3.498 -33.438 1 45.28 279 ASP A CA 1
ATOM 2149 C C . ASP A 1 279 ? -16.609 3.471 -34.969 1 45.28 279 ASP A C 1
ATOM 2151 O O . ASP A 1 279 ? -17.172 4.328 -35.625 1 45.28 279 ASP A O 1
ATOM 2155 N N . THR A 1 280 ? -15.484 2.973 -35.562 1 40.5 280 THR A N 1
ATOM 2156 C CA . THR A 1 280 ? -15.32 3.029 -37 1 40.5 280 THR A CA 1
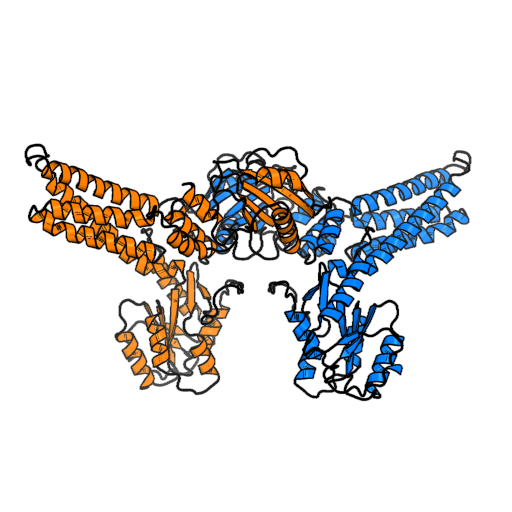ATOM 2157 C C . THR A 1 280 ? -15.758 1.718 -37.656 1 40.5 280 THR A C 1
ATOM 2159 O O . THR A 1 280 ? -15.68 0.656 -37.031 1 40.5 280 THR A O 1
ATOM 2162 N N . ILE A 1 281 ? -16.578 1.66 -38.781 1 37.84 281 ILE A N 1
ATOM 2163 C CA . ILE A 1 281 ? -16.984 0.577 -39.688 1 37.84 281 ILE A CA 1
ATOM 2164 C C . ILE A 1 281 ? -15.82 -0.376 -39.906 1 37.84 281 ILE A C 1
ATOM 2166 O O . ILE A 1 281 ? -15.805 -1.128 -40.875 1 37.84 281 ILE A O 1
ATOM 2170 N N . GLU A 1 282 ? -14.617 -0.076 -39.562 1 37.19 282 GLU A N 1
ATOM 2171 C CA . GLU A 1 282 ? -13.547 -0.74 -40.312 1 37.19 282 GLU A CA 1
ATOM 2172 C C . GLU A 1 282 ? -13.492 -2.23 -39.969 1 37.19 282 GLU A C 1
ATOM 2174 O O . GLU A 1 282 ? -13.852 -2.641 -38.875 1 37.19 282 GLU A O 1
ATOM 2179 N N . ARG A 1 283 ? -13.219 -3.104 -41.031 1 38.31 283 ARG A N 1
ATOM 2180 C CA . ARG A 1 283 ? -12.914 -4.484 -41.406 1 38.31 283 ARG A CA 1
ATOM 2181 C C . ARG A 1 283 ? -11.93 -5.109 -40.438 1 38.31 283 ARG A C 1
ATOM 2183 O O . ARG A 1 283 ? -11.133 -5.973 -40.812 1 38.31 283 ARG A O 1
ATOM 2190 N N . ILE A 1 284 ? -11.453 -4.41 -39.531 1 44.19 284 ILE A N 1
ATOM 2191 C CA . ILE A 1 284 ? -10.375 -5.047 -38.781 1 44.19 284 ILE A CA 1
ATOM 2192 C C . ILE A 1 284 ? -10.82 -6.434 -38.312 1 44.19 284 ILE A C 1
ATOM 2194 O O . ILE A 1 284 ? -11.602 -6.559 -37.344 1 44.19 284 ILE A O 1
ATOM 2198 N N . GLY A 1 285 ? -11.18 -7.305 -39.312 1 44.56 285 GLY A N 1
ATOM 2199 C CA . GLY A 1 285 ? -11.797 -8.578 -39.625 1 44.56 285 GLY A CA 1
ATOM 2200 C C . GLY A 1 285 ? -11.312 -9.719 -38.75 1 44.56 285 GLY A C 1
ATOM 2201 O O . GLY A 1 285 ? -10.711 -9.484 -37.688 1 44.56 285 GLY A O 1
ATOM 2202 N N . ILE A 1 286 ? -11.383 -11 -39.375 1 50.25 286 ILE A N 1
ATOM 2203 C CA . ILE A 1 286 ? -11.219 -12.406 -39.031 1 50.25 286 ILE A CA 1
ATOM 2204 C C . ILE A 1 286 ? -9.805 -12.656 -38.5 1 50.25 286 ILE A C 1
ATOM 2206 O O . ILE A 1 286 ? -9.609 -13.438 -37.562 1 50.25 286 ILE A O 1
ATOM 2210 N N . GLU A 1 287 ? -8.914 -11.828 -39 1 53.56 287 GLU A N 1
ATOM 2211 C CA . GLU A 1 287 ? -7.531 -12.141 -38.656 1 53.56 287 GLU A CA 1
ATOM 2212 C C . GLU A 1 287 ? -7.215 -11.742 -37.219 1 53.56 287 GLU A C 1
ATOM 2214 O O . GLU A 1 287 ? -6.543 -12.484 -36.5 1 53.56 287 GLU A O 1
ATOM 2219 N N . LYS A 1 288 ? -7.582 -10.57 -36.844 1 59.75 288 LYS A N 1
ATOM 2220 C CA . LYS A 1 288 ? -7.324 -10.141 -35.469 1 59.75 288 LYS A CA 1
ATOM 2221 C C . LYS A 1 288 ? -8.031 -11.055 -34.469 1 59.75 288 LYS A C 1
ATOM 2223 O O . LYS A 1 288 ? -7.496 -11.336 -33.406 1 59.75 288 LYS A O 1
ATOM 2228 N N . SER A 1 289 ? -9.062 -11.516 -35.031 1 66.56 289 SER A N 1
ATOM 2229 C CA . SER A 1 289 ? -9.805 -12.445 -34.188 1 66.56 289 SER A CA 1
ATOM 2230 C C . SER A 1 289 ? -9.031 -13.75 -33.969 1 66.56 289 SER A C 1
ATOM 2232 O O . SER A 1 289 ? -9.039 -14.312 -32.875 1 66.56 289 SER A O 1
ATOM 2234 N N . LEU A 1 290 ? -8.25 -14.055 -34.969 1 73.69 290 LEU A N 1
ATOM 2235 C CA . LEU A 1 290 ? -7.547 -15.328 -34.906 1 73.69 290 LEU A CA 1
ATOM 2236 C C . LEU A 1 290 ? -6.422 -15.281 -33.875 1 73.69 290 LEU A C 1
ATOM 2238 O O . LEU A 1 290 ? -6.203 -16.25 -33.156 1 73.69 290 LEU A O 1
ATOM 2242 N N . SER A 1 291 ? -5.75 -14.219 -33.875 1 78.19 291 SER A N 1
ATOM 2243 C CA . SER A 1 291 ? -4.688 -14.078 -32.875 1 78.19 291 SER A CA 1
ATOM 2244 C C . SER A 1 291 ? -5.242 -14.148 -31.453 1 78.19 291 SER A C 1
ATOM 2246 O O . SER A 1 291 ? -4.664 -14.805 -30.578 1 78.19 291 SER A O 1
ATOM 2248 N N . ALA A 1 292 ? -6.375 -13.523 -31.297 1 78.44 292 ALA A N 1
ATOM 2249 C CA . ALA A 1 292 ? -7.02 -13.547 -30 1 78.44 292 ALA A CA 1
ATOM 2250 C C . ALA A 1 292 ? -7.457 -14.961 -29.625 1 78.44 292 ALA A C 1
ATOM 2252 O O . ALA A 1 292 ? -7.285 -15.391 -28.484 1 78.44 292 ALA A O 1
ATOM 2253 N N . VAL A 1 293 ? -7.898 -15.633 -30.641 1 83.25 293 VAL A N 1
ATOM 2254 C CA . VAL A 1 293 ? -8.383 -17 -30.453 1 83.25 293 VAL A CA 1
ATOM 2255 C C . VAL A 1 293 ? -7.219 -17.906 -30.078 1 83.25 293 VAL A C 1
ATOM 2257 O O . VAL A 1 293 ? -7.348 -18.75 -29.172 1 83.25 293 VAL A O 1
ATOM 2260 N N . ASN A 1 294 ? -6.125 -17.641 -30.703 1 82.62 294 ASN A N 1
ATOM 2261 C CA . ASN A 1 294 ? -4.957 -18.484 -30.438 1 82.62 294 ASN A CA 1
ATOM 2262 C C . ASN A 1 294 ? -4.414 -18.266 -29.031 1 82.62 294 ASN A C 1
ATOM 2264 O O . ASN A 1 294 ? -3.932 -19.203 -28.391 1 82.62 294 ASN A O 1
ATOM 2268 N N . GLU A 1 295 ? -4.594 -17.188 -28.547 1 82.69 295 GLU A N 1
ATOM 2269 C CA . GLU A 1 295 ? -4.031 -16.828 -27.25 1 82.69 295 GLU A CA 1
ATOM 2270 C C . GLU A 1 295 ? -5.004 -17.156 -26.109 1 82.69 295 GLU A C 1
ATOM 2272 O O . GLU A 1 295 ? -4.598 -17.297 -24.953 1 82.69 295 GLU A O 1
ATOM 2277 N N . ALA A 1 296 ? -6.293 -17.297 -26.469 1 88.25 296 ALA A N 1
ATOM 2278 C CA . ALA A 1 296 ? -7.34 -17.359 -25.453 1 88.25 296 ALA A CA 1
ATOM 2279 C C . ALA A 1 296 ? -7.453 -18.781 -24.891 1 88.25 296 ALA A C 1
ATOM 2281 O O . ALA A 1 296 ? -7.172 -19.75 -25.578 1 88.25 296 ALA A O 1
ATOM 2282 N N . ASP A 1 297 ? -7.809 -18.859 -23.625 1 88.06 297 ASP A N 1
ATOM 2283 C CA . ASP A 1 297 ? -8.156 -20.125 -22.969 1 88.06 297 ASP A CA 1
ATOM 2284 C C . ASP A 1 297 ? -9.633 -20.469 -23.203 1 88.06 297 ASP A C 1
ATOM 2286 O O . ASP A 1 297 ? -9.992 -21.641 -23.281 1 88.06 297 ASP A O 1
ATOM 2290 N N . ILE A 1 298 ? -10.391 -19.469 -23.219 1 90.88 298 ILE A N 1
ATOM 2291 C CA . ILE A 1 298 ? -11.828 -19.594 -23.438 1 90.88 298 ILE A CA 1
ATOM 2292 C C . ILE A 1 298 ? -12.25 -18.688 -24.594 1 90.88 298 ILE A C 1
ATOM 2294 O O . ILE A 1 298 ? -11.828 -17.531 -24.672 1 90.88 298 ILE A O 1
ATOM 2298 N N . ILE A 1 299 ? -13.055 -19.25 -25.438 1 92.69 299 ILE A N 1
ATOM 2299 C CA . ILE A 1 299 ? -13.547 -18.484 -26.578 1 92.69 299 ILE A CA 1
ATOM 2300 C C . ILE A 1 299 ? -15.062 -18.297 -26.469 1 92.69 299 ILE A C 1
ATOM 2302 O O . ILE A 1 299 ? -15.805 -19.281 -26.422 1 92.69 299 ILE A O 1
ATOM 2306 N N . ILE A 1 300 ? -15.461 -17.047 -26.391 1 94.06 300 ILE A N 1
ATOM 2307 C CA . ILE A 1 300 ? -16.875 -16.703 -26.438 1 94.06 300 ILE A CA 1
ATOM 2308 C C . ILE A 1 300 ? -17.25 -16.219 -27.844 1 94.06 300 ILE A C 1
ATOM 2310 O O . ILE A 1 300 ? -16.766 -15.18 -28.297 1 94.06 300 ILE A O 1
ATOM 2314 N N . SER A 1 301 ? -18.109 -17 -28.469 1 93.06 301 SER A N 1
ATOM 2315 C CA . SER A 1 301 ? -18.547 -16.625 -29.797 1 93.06 301 SER A CA 1
ATOM 2316 C C . SER A 1 301 ? -19.984 -16.109 -29.781 1 93.06 301 SER A C 1
ATOM 2318 O O . SER A 1 301 ? -20.906 -16.812 -29.359 1 93.06 301 SER A O 1
ATOM 2320 N N . LEU A 1 302 ? -20.141 -14.875 -30.266 1 94.06 302 LEU A N 1
ATOM 2321 C CA . LEU A 1 302 ? -21.453 -14.234 -30.266 1 94.06 302 LEU A CA 1
ATOM 2322 C C . LEU A 1 302 ? -22.094 -14.305 -31.656 1 94.06 302 LEU A C 1
ATOM 2324 O O . LEU A 1 302 ? -21.422 -14.055 -32.656 1 94.06 302 LEU A O 1
ATOM 2328 N N . PHE A 1 303 ? -23.344 -14.68 -31.688 1 94.44 303 PHE A N 1
ATOM 2329 C CA . PHE A 1 303 ? -24.188 -14.664 -32.875 1 94.44 303 PHE A CA 1
ATOM 2330 C C . PHE A 1 303 ? -25.438 -13.828 -32.656 1 94.44 303 PHE A C 1
ATOM 2332 O O . PHE A 1 303 ? -25.938 -13.75 -31.531 1 94.44 303 PHE A O 1
ATOM 2339 N N . ASP A 1 304 ? -25.891 -13.141 -33.656 1 95.25 304 ASP A N 1
ATOM 2340 C CA . ASP A 1 304 ? -27.062 -12.281 -33.594 1 95.25 304 ASP A CA 1
ATOM 2341 C C . ASP A 1 304 ? -28.344 -13.062 -33.938 1 95.25 304 ASP A C 1
ATOM 2343 O O . ASP A 1 304 ? -28.578 -13.406 -35.094 1 95.25 304 ASP A O 1
ATOM 2347 N N . ASN A 1 305 ? -29.141 -13.25 -32.938 1 95.19 305 ASN A N 1
ATOM 2348 C CA . ASN A 1 305 ? -30.375 -14.016 -33.094 1 95.19 305 ASN A CA 1
ATOM 2349 C C . ASN A 1 305 ? -31.328 -13.344 -34.062 1 95.19 305 ASN A C 1
ATOM 2351 O O . ASN A 1 305 ? -32.156 -14.016 -34.719 1 95.19 305 ASN A O 1
ATOM 2355 N N . SER A 1 306 ? -31.266 -12.023 -34.188 1 94.5 306 SER A N 1
ATOM 2356 C CA . SER A 1 306 ? -32.25 -11.25 -34.938 1 94.5 306 SER A CA 1
ATOM 2357 C C . SER A 1 306 ? -31.875 -11.219 -36.438 1 94.5 306 SER A C 1
ATOM 2359 O O . SER A 1 306 ? -32.594 -10.602 -37.219 1 94.5 306 SER A O 1
ATOM 2361 N N . LYS A 1 307 ? -30.828 -11.883 -36.812 1 94.44 307 LYS A N 1
ATOM 2362 C CA . LYS A 1 307 ? -30.391 -11.906 -38.219 1 94.44 307 LYS A CA 1
ATOM 2363 C C . LYS A 1 307 ? -30.203 -13.336 -38.719 1 94.44 307 LYS A C 1
ATOM 2365 O O . LYS A 1 307 ? -29.984 -14.25 -37.906 1 94.44 307 LYS A O 1
ATOM 2370 N N . VAL A 1 308 ? -30.312 -13.516 -40.031 1 94.06 308 VAL A N 1
ATOM 2371 C CA . VAL A 1 308 ? -30.094 -14.828 -40.625 1 94.06 308 VAL A CA 1
ATOM 2372 C C . VAL A 1 308 ? -28.609 -15.172 -40.562 1 94.06 308 VAL A C 1
ATOM 2374 O O . VAL A 1 308 ? -27.75 -14.281 -40.625 1 94.06 308 VAL A O 1
ATOM 2377 N N . CYS A 1 309 ? -28.328 -16.453 -40.438 1 93.44 309 CYS A N 1
ATOM 2378 C CA . CYS A 1 309 ? -26.953 -16.938 -40.469 1 93.44 309 CYS A CA 1
ATOM 2379 C C . CYS A 1 309 ? -26.297 -16.688 -41.812 1 93.44 309 CYS A C 1
ATOM 2381 O O . CYS A 1 309 ? -26.719 -17.266 -42.844 1 93.44 309 CYS A O 1
ATOM 2383 N N . ASP A 1 310 ? -25.328 -15.781 -41.844 1 91.81 310 ASP A N 1
ATOM 2384 C CA . ASP A 1 310 ? -24.703 -15.445 -43.125 1 91.81 310 ASP A CA 1
ATOM 2385 C C . ASP A 1 310 ? -23.312 -16.062 -43.219 1 91.81 310 ASP A C 1
ATOM 2387 O O . ASP A 1 310 ? -22.953 -16.922 -42.406 1 91.81 310 ASP A O 1
ATOM 2391 N N . ASP A 1 311 ? -22.594 -15.742 -44.25 1 89.5 311 ASP A N 1
ATOM 2392 C CA . ASP A 1 311 ? -21.297 -16.344 -44.531 1 89.5 311 ASP A CA 1
ATOM 2393 C C . ASP A 1 311 ? -20.266 -16.016 -43.469 1 89.5 311 ASP A C 1
ATOM 2395 O O . ASP A 1 311 ? -19.391 -16.812 -43.156 1 89.5 311 ASP A O 1
ATOM 2399 N N . GLU A 1 312 ? -20.422 -14.906 -42.875 1 87 312 GLU A N 1
ATOM 2400 C CA . GLU A 1 312 ? -19.5 -14.516 -41.781 1 87 312 GLU A CA 1
ATOM 2401 C C . GLU A 1 312 ? -19.719 -15.367 -40.531 1 87 312 GLU A C 1
ATOM 2403 O O . GLU A 1 312 ? -18.766 -15.734 -39.875 1 87 312 GLU A O 1
ATOM 2408 N N . ASP A 1 313 ? -20.953 -15.656 -40.312 1 91 313 ASP A N 1
ATOM 2409 C CA . ASP A 1 313 ? -21.281 -16.547 -39.219 1 91 313 ASP A CA 1
ATOM 2410 C C . ASP A 1 313 ? -20.688 -17.938 -39.438 1 91 313 ASP A C 1
ATOM 2412 O O . ASP A 1 313 ? -20.125 -18.531 -38.5 1 91 313 ASP A O 1
ATOM 2416 N N . LYS A 1 314 ? -20.828 -18.391 -40.656 1 89.94 314 LYS A N 1
ATOM 2417 C CA . LYS A 1 314 ? -20.344 -19.734 -41 1 89.94 314 LYS A CA 1
ATOM 2418 C C . LYS A 1 314 ? -18.812 -19.797 -40.875 1 89.94 314 LYS A C 1
ATOM 2420 O O . LYS A 1 314 ? -18.266 -20.828 -40.438 1 89.94 314 LYS A O 1
ATOM 2425 N N . LYS A 1 315 ? -18.156 -18.766 -41.219 1 87.56 315 LYS A N 1
ATOM 2426 C CA . LYS A 1 315 ? -16.719 -18.703 -41.062 1 87.56 315 LYS A CA 1
ATOM 2427 C C . LYS A 1 315 ? -16.297 -18.828 -39.594 1 87.56 315 LYS A C 1
ATOM 2429 O O . LYS A 1 315 ? -15.336 -19.531 -39.281 1 87.56 315 LYS A O 1
ATOM 2434 N N . ILE A 1 316 ? -16.984 -18.188 -38.75 1 89.25 316 ILE A N 1
ATOM 2435 C CA . ILE A 1 316 ? -16.703 -18.234 -37.344 1 89.25 316 ILE A CA 1
ATOM 2436 C C . ILE A 1 316 ? -16.953 -19.641 -36.812 1 89.25 316 ILE A C 1
ATOM 2438 O O . ILE A 1 316 ? -16.141 -20.172 -36.031 1 89.25 316 ILE A O 1
ATOM 2442 N N . LEU A 1 317 ? -18.016 -20.203 -37.281 1 90 317 LEU A N 1
ATOM 2443 C CA . LEU A 1 317 ? -18.344 -21.547 -36.875 1 90 317 LEU A CA 1
ATOM 2444 C C . LEU A 1 317 ? -17.266 -22.531 -37.312 1 90 317 LEU A C 1
ATOM 2446 O O . LEU A 1 317 ? -16.922 -23.469 -36.594 1 90 317 LEU A O 1
ATOM 2450 N N . ASN A 1 318 ? -16.734 -22.312 -38.469 1 87.88 318 ASN A N 1
ATOM 2451 C CA . ASN A 1 318 ? -15.656 -23.172 -38.969 1 87.88 318 ASN A CA 1
ATOM 2452 C C . ASN A 1 318 ? -14.391 -23.031 -38.156 1 87.88 318 ASN A C 1
ATOM 2454 O O . ASN A 1 318 ? -13.711 -24.016 -37.875 1 87.88 318 ASN A O 1
ATOM 2458 N N . ILE A 1 319 ? -14.102 -21.859 -37.781 1 85.38 319 ILE A N 1
ATOM 2459 C CA . ILE A 1 319 ? -12.945 -21.594 -36.938 1 85.38 319 ILE A CA 1
ATOM 2460 C C . ILE A 1 319 ? -13.102 -22.328 -35.625 1 85.38 319 ILE A C 1
ATOM 2462 O O . ILE A 1 319 ? -12.156 -22.953 -35.125 1 85.38 319 ILE A O 1
ATOM 2466 N N . LEU A 1 320 ? -14.258 -22.312 -35.062 1 88.38 320 LEU A N 1
ATOM 2467 C CA . LEU A 1 320 ? -14.531 -22.969 -33.781 1 88.38 320 LEU A CA 1
ATOM 2468 C C . LEU A 1 320 ? -14.359 -24.469 -33.906 1 88.38 320 LEU A C 1
ATOM 2470 O O . LEU A 1 320 ? -13.875 -25.125 -32.969 1 88.38 320 LEU A O 1
ATOM 2474 N N . ASP A 1 321 ? -14.703 -24.938 -35.031 1 87.44 321 ASP A N 1
ATOM 2475 C CA . ASP A 1 321 ? -14.617 -26.359 -35.281 1 87.44 321 ASP A CA 1
ATOM 2476 C C . ASP A 1 321 ? -13.164 -26.828 -35.375 1 87.44 321 ASP A C 1
ATOM 2478 O O . ASP A 1 321 ? -12.844 -27.969 -35.031 1 87.44 321 ASP A O 1
ATOM 2482 N N . GLU A 1 322 ? -12.336 -25.922 -35.781 1 85.06 322 GLU A N 1
ATOM 2483 C CA . GLU A 1 322 ? -10.922 -26.266 -35.969 1 85.06 322 GLU A CA 1
ATOM 2484 C C . GLU A 1 322 ? -10.148 -26.172 -34.656 1 85.06 322 GLU A C 1
ATOM 2486 O O . GLU A 1 322 ? -9.055 -26.734 -34.531 1 85.06 322 GLU A O 1
ATOM 2491 N N . ILE A 1 323 ? -10.672 -25.422 -33.781 1 83.19 323 ILE A N 1
ATOM 2492 C CA . ILE A 1 323 ? -9.984 -25.219 -32.5 1 83.19 323 ILE A CA 1
ATOM 2493 C C . ILE A 1 323 ? -10.195 -26.438 -31.594 1 83.19 323 ILE A C 1
ATOM 2495 O O . ILE A 1 323 ? -11.336 -26.828 -31.328 1 83.19 323 ILE A O 1
ATOM 2499 N N . GLU A 1 324 ? -9.008 -26.969 -31.25 1 78.44 324 GLU A N 1
ATOM 2500 C CA . GLU A 1 324 ? -9.055 -28.109 -30.344 1 78.44 324 GLU A CA 1
ATOM 2501 C C . GLU A 1 324 ? -8.5 -27.719 -28.969 1 78.44 324 GLU A C 1
ATOM 2503 O O . GLU A 1 324 ? -7.691 -26.797 -28.859 1 78.44 324 GLU A O 1
ATOM 2508 N N . ASN A 1 325 ? -8.977 -28.25 -27.844 1 77.69 325 ASN A N 1
ATOM 2509 C CA . ASN A 1 325 ? -8.406 -28.203 -26.5 1 77.69 325 ASN A CA 1
ATOM 2510 C C . ASN A 1 325 ? -8.672 -26.859 -25.828 1 77.69 325 ASN A C 1
ATOM 2512 O O . ASN A 1 325 ? -7.848 -26.375 -25.047 1 77.69 325 ASN A O 1
ATOM 2516 N N . LYS A 1 326 ? -9.57 -26.062 -26.406 1 85.19 326 LYS A N 1
ATOM 2517 C CA . LYS A 1 326 ? -10 -24.844 -25.75 1 85.19 326 LYS A CA 1
ATOM 2518 C C . LYS A 1 326 ? -11.484 -24.891 -25.406 1 85.19 326 LYS A C 1
ATOM 2520 O O . LYS A 1 326 ? -12.25 -25.594 -26.047 1 85.19 326 LYS A O 1
ATOM 2525 N N . GLU A 1 327 ? -11.781 -24.203 -24.375 1 89.12 327 GLU A N 1
ATOM 2526 C CA . GLU A 1 327 ? -13.188 -24.094 -24 1 89.12 327 GLU A CA 1
ATOM 2527 C C . GLU A 1 327 ? -13.93 -23.125 -24.906 1 89.12 327 GLU A C 1
ATOM 2529 O O . GLU A 1 327 ? -13.445 -22.016 -25.172 1 89.12 327 GLU A O 1
ATOM 2534 N N . LYS A 1 328 ? -15.062 -23.625 -25.469 1 92.75 328 LYS A N 1
ATOM 2535 C CA . LYS A 1 328 ? -15.859 -22.812 -26.375 1 92.75 328 LYS A CA 1
ATOM 2536 C C . LYS A 1 328 ? -17.25 -22.547 -25.812 1 92.75 328 LYS A C 1
ATOM 2538 O O . LYS A 1 328 ? -17.891 -23.469 -25.281 1 92.75 328 LYS A O 1
ATOM 2543 N N . ILE A 1 329 ? -17.656 -21.281 -25.828 1 94.75 329 ILE A N 1
ATOM 2544 C CA . ILE A 1 329 ? -19.016 -20.906 -25.438 1 94.75 329 ILE A CA 1
ATOM 2545 C C . ILE A 1 329 ? -19.703 -20.172 -26.609 1 94.75 329 ILE A C 1
ATOM 2547 O O . ILE A 1 329 ? -19.25 -19.109 -27.031 1 94.75 329 ILE A O 1
ATOM 2551 N N . ILE A 1 330 ? -20.781 -20.781 -27.062 1 95.69 330 ILE A N 1
ATOM 2552 C CA . ILE A 1 330 ? -21.562 -20.172 -28.141 1 95.69 330 ILE A CA 1
ATOM 2553 C C . ILE A 1 330 ? -22.734 -19.391 -27.547 1 95.69 330 ILE A C 1
ATOM 2555 O O . ILE A 1 330 ? -23.484 -19.922 -26.734 1 95.69 330 ILE A O 1
ATOM 2559 N N . VAL A 1 331 ? -22.859 -18.125 -27.969 1 96.12 331 VAL A N 1
ATOM 2560 C CA . VAL A 1 331 ? -23.906 -17.266 -27.422 1 96.12 331 VAL A CA 1
ATOM 2561 C C . VAL A 1 331 ? -24.766 -16.703 -28.547 1 96.12 331 VAL A C 1
ATOM 2563 O O . VAL A 1 331 ? -24.25 -16.125 -29.5 1 96.12 331 VAL A O 1
ATOM 2566 N N . LEU A 1 332 ? -26.031 -16.969 -28.453 1 95.88 332 LEU A N 1
ATOM 2567 C CA . LEU A 1 332 ? -27 -16.312 -29.297 1 95.88 332 LEU A CA 1
ATOM 2568 C C . LEU A 1 332 ? -27.562 -15.055 -28.625 1 95.88 332 LEU A C 1
ATOM 2570 O O . LEU A 1 332 ? -28.391 -15.156 -27.703 1 95.88 332 LEU A O 1
ATOM 2574 N N . ASN A 1 333 ? -27.141 -13.852 -29.109 1 95.56 333 ASN A N 1
ATOM 2575 C CA . ASN A 1 333 ? -27.453 -12.57 -28.484 1 95.56 333 ASN A CA 1
ATOM 2576 C C . ASN A 1 333 ? -28.672 -11.922 -29.125 1 95.56 333 ASN A C 1
ATOM 2578 O O . ASN A 1 333 ? -29.188 -12.406 -30.141 1 95.56 333 ASN A O 1
ATOM 2582 N N . LYS A 1 334 ? -29.203 -10.844 -28.484 1 95 334 LYS A N 1
ATOM 2583 C CA . LYS A 1 334 ? -30.312 -10.016 -28.953 1 95 334 LYS A CA 1
ATOM 2584 C C . LYS A 1 334 ? -31.609 -10.812 -29.031 1 95 334 LYS A C 1
ATOM 2586 O O . LYS A 1 334 ? -32.375 -10.695 -30 1 95 334 LYS A O 1
ATOM 2591 N N . ILE A 1 335 ? -31.844 -11.648 -28.047 1 93.5 335 ILE A N 1
ATOM 2592 C CA . ILE A 1 335 ? -33.031 -12.492 -28.016 1 93.5 335 ILE A CA 1
ATOM 2593 C C . ILE A 1 335 ? -34.25 -11.641 -27.734 1 93.5 335 ILE A C 1
ATOM 2595 O O . ILE A 1 335 ? -35.406 -12.117 -27.844 1 93.5 335 ILE A O 1
ATOM 2599 N N . ASP A 1 336 ? -34.031 -10.398 -27.297 1 92.75 336 ASP A N 1
ATOM 2600 C CA . ASP A 1 336 ? -35.125 -9.461 -27.094 1 92.75 336 ASP A CA 1
ATOM 2601 C C . ASP A 1 336 ? -35.781 -9.078 -28.422 1 92.75 336 ASP A C 1
ATOM 2603 O O . ASP A 1 336 ? -36.906 -8.57 -28.438 1 92.75 336 ASP A O 1
ATOM 2607 N N . LEU A 1 337 ? -35.125 -9.383 -29.484 1 93.44 337 LEU A N 1
ATOM 2608 C CA . LEU A 1 337 ? -35.656 -9.109 -30.812 1 93.44 337 LEU A CA 1
ATOM 2609 C C . LEU A 1 337 ? -36.219 -10.375 -31.453 1 93.44 337 LEU A C 1
ATOM 2611 O O . LEU A 1 337 ? -36.031 -11.469 -30.922 1 93.44 337 LEU A O 1
ATOM 2615 N N . GLU A 1 338 ? -36.875 -10.25 -32.594 1 93.38 338 GLU A N 1
ATOM 2616 C CA . GLU A 1 338 ? -37.469 -11.391 -33.312 1 93.38 338 GLU A CA 1
ATOM 2617 C C . GLU A 1 338 ? -36.406 -12.344 -33.812 1 93.38 338 GLU A C 1
ATOM 2619 O O . GLU A 1 338 ? -35.406 -11.898 -34.375 1 93.38 338 GLU A O 1
ATOM 2624 N N . SER A 1 339 ? -36.625 -13.609 -33.594 1 94.31 339 SER A N 1
ATOM 2625 C CA . SER A 1 339 ? -35.656 -14.625 -33.969 1 94.31 339 SER A CA 1
ATOM 2626 C C . SER A 1 339 ? -35.656 -14.859 -35.469 1 94.31 339 SER A C 1
ATOM 2628 O O . SER A 1 339 ? -36.688 -15.141 -36.062 1 94.31 339 SER A O 1
ATOM 2630 N N . LYS A 1 340 ? -34.531 -14.727 -36.125 1 95.38 340 LYS A N 1
ATOM 2631 C CA . LYS A 1 340 ? -34.375 -14.984 -37.562 1 95.38 340 LYS A CA 1
ATOM 2632 C C . LYS A 1 340 ? -33.219 -15.945 -37.812 1 95.38 340 LYS A C 1
ATOM 2634 O O . LYS A 1 340 ? -33.094 -16.484 -38.938 1 95.38 340 LYS A O 1
ATOM 2639 N N . PHE A 1 341 ? -32.438 -16.156 -36.781 1 94.5 341 PHE A N 1
ATOM 2640 C CA . PHE A 1 341 ? -31.25 -16.969 -36.938 1 94.5 341 PHE A CA 1
ATOM 2641 C C . PHE A 1 341 ? -31.594 -18.438 -37 1 94.5 341 PHE A C 1
ATOM 2643 O O . PHE A 1 341 ? -32.375 -18.953 -36.188 1 94.5 341 PHE A O 1
ATOM 2650 N N . ASP A 1 342 ? -31.047 -19.188 -37.969 1 92.69 342 ASP A N 1
ATOM 2651 C CA . ASP A 1 342 ? -31.234 -20.625 -38.094 1 92.69 342 ASP A CA 1
ATOM 2652 C C . ASP A 1 342 ? -30.453 -21.359 -37 1 92.69 342 ASP A C 1
ATOM 2654 O O . ASP A 1 342 ? -29.266 -21.688 -37.188 1 92.69 342 ASP A O 1
ATOM 2658 N N . LYS A 1 343 ? -31.062 -21.766 -36 1 92.38 343 LYS A N 1
ATOM 2659 C CA . LYS A 1 343 ? -30.438 -22.344 -34.812 1 92.38 343 LYS A CA 1
ATOM 2660 C C . LYS A 1 343 ? -29.891 -23.734 -35.094 1 92.38 343 LYS A C 1
ATOM 2662 O O . LYS A 1 343 ? -29.094 -24.266 -34.344 1 92.38 343 LYS A O 1
ATOM 2667 N N . THR A 1 344 ? -30.297 -24.328 -36.188 1 90.62 344 THR A N 1
ATOM 2668 C CA . THR A 1 344 ? -29.828 -25.656 -36.562 1 90.62 344 THR A CA 1
ATOM 2669 C C . THR A 1 344 ? -28.344 -25.625 -36.969 1 90.62 344 THR A C 1
ATOM 2671 O O . THR A 1 344 ? -27.672 -26.656 -36.969 1 90.62 344 THR A O 1
ATOM 2674 N N . GLN A 1 345 ? -27.891 -24.422 -37.281 1 89.44 345 GLN A N 1
ATOM 2675 C CA . GLN A 1 345 ? -26.5 -24.25 -37.656 1 89.44 345 GLN A CA 1
ATOM 2676 C C . GLN A 1 345 ? -25.562 -24.359 -36.469 1 89.44 345 GLN A C 1
ATOM 2678 O O . GLN A 1 345 ? -24.359 -24.562 -36.625 1 89.44 345 GLN A O 1
ATOM 2683 N N . LEU A 1 346 ? -26.141 -24.188 -35.344 1 90.62 346 LEU A N 1
ATOM 2684 C CA . LEU A 1 346 ? -25.359 -24.281 -34.125 1 90.62 346 LEU A CA 1
ATOM 2685 C C . LEU A 1 346 ? -25.344 -25.719 -33.594 1 90.62 346 LEU A C 1
ATOM 2687 O O . LEU A 1 346 ? -26.312 -26.172 -33 1 90.62 346 LEU A O 1
ATOM 2691 N N . LYS A 1 347 ? -24.328 -26.453 -33.875 1 82.62 347 LYS A N 1
ATOM 2692 C CA . LYS A 1 347 ? -24.203 -27.875 -33.562 1 82.62 347 LYS A CA 1
ATOM 2693 C C . LYS A 1 347 ? -23.984 -28.062 -32.062 1 82.62 347 LYS A C 1
ATOM 2695 O O . LYS A 1 347 ? -24.422 -29.062 -31.484 1 82.62 347 LYS A O 1
ATOM 2700 N N . ASP A 1 348 ? -23.391 -27.203 -31.406 1 82.12 348 ASP A N 1
ATOM 2701 C CA . ASP A 1 348 ? -23.016 -27.312 -30 1 82.12 348 ASP A CA 1
ATOM 2702 C C . ASP A 1 348 ? -24.031 -26.594 -29.109 1 82.12 348 ASP A C 1
ATOM 2704 O O . ASP A 1 348 ? -24.938 -25.906 -29.594 1 82.12 348 ASP A O 1
ATOM 2708 N N . GLU A 1 349 ? -23.953 -26.906 -27.812 1 90.31 349 GLU A N 1
ATOM 2709 C CA . GLU A 1 349 ? -24.781 -26.203 -26.828 1 90.31 349 GLU A CA 1
ATOM 2710 C C . GLU A 1 349 ? -24.516 -24.703 -26.875 1 90.31 349 GLU A C 1
ATOM 2712 O O . GLU A 1 349 ? -23.375 -24.281 -27.031 1 90.31 349 GLU A O 1
ATOM 2717 N N . TYR A 1 350 ? -25.547 -23.922 -26.953 1 93.56 350 TYR A N 1
ATOM 2718 C CA . TYR A 1 350 ? -25.406 -22.469 -26.969 1 93.56 350 TYR A CA 1
ATOM 2719 C C . TYR A 1 350 ? -26.266 -21.812 -25.891 1 93.56 350 TYR A C 1
ATOM 2721 O O . TYR A 1 350 ? -27.203 -22.438 -25.375 1 93.56 350 TYR A O 1
ATOM 2729 N N . ILE A 1 351 ? -25.938 -20.594 -25.516 1 94.88 351 ILE A N 1
ATOM 2730 C CA . ILE A 1 351 ? -26.656 -19.781 -24.531 1 94.88 351 ILE A CA 1
ATOM 2731 C C . ILE A 1 351 ? -27.391 -18.656 -25.25 1 94.88 351 ILE A C 1
ATOM 2733 O O . ILE A 1 351 ? -26.859 -18.047 -26.188 1 94.88 351 ILE A O 1
ATOM 2737 N N . GLU A 1 352 ? -28.625 -18.531 -24.844 1 94.56 352 GLU A N 1
ATOM 2738 C CA . GLU A 1 352 ? -29.406 -17.406 -25.344 1 94.56 352 GLU A CA 1
ATOM 2739 C C . GLU A 1 352 ? -29.453 -16.266 -24.344 1 94.56 352 GLU A C 1
ATOM 2741 O O . GLU A 1 352 ? -29.719 -16.484 -23.156 1 94.56 352 GLU A O 1
ATOM 2746 N N . LEU A 1 353 ? -29.047 -15.062 -24.844 1 93.19 353 LEU A N 1
ATOM 2747 C CA . LEU A 1 353 ? -29.125 -13.938 -23.922 1 93.19 353 LEU A CA 1
ATOM 2748 C C . LEU A 1 353 ? -29.281 -12.617 -24.672 1 93.19 353 LEU A C 1
ATOM 2750 O O . LEU A 1 353 ? -29.219 -12.594 -25.906 1 93.19 353 LEU A O 1
ATOM 2754 N N . SER A 1 354 ? -29.641 -11.578 -23.953 1 93.94 354 SER A N 1
ATOM 2755 C CA . SER A 1 354 ? -29.609 -10.195 -24.422 1 93.94 354 SER A CA 1
ATOM 2756 C C . SER A 1 354 ? -28.672 -9.344 -23.562 1 93.94 354 SER A C 1
ATOM 2758 O O . SER A 1 354 ? -28.922 -9.148 -22.375 1 93.94 354 SER A O 1
ATOM 2760 N N . THR A 1 355 ? -27.609 -8.859 -24.203 1 89.69 355 THR A N 1
ATOM 2761 C CA . THR A 1 355 ? -26.656 -8.031 -23.469 1 89.69 355 THR A CA 1
ATOM 2762 C C . THR A 1 355 ? -27.344 -6.789 -22.906 1 89.69 355 THR A C 1
ATOM 2764 O O . THR A 1 355 ? -26.844 -6.176 -21.953 1 89.69 355 THR A O 1
ATOM 2767 N N . LYS A 1 356 ? -28.469 -6.422 -23.469 1 86.31 356 LYS A N 1
ATOM 2768 C CA . LYS A 1 356 ? -29.219 -5.273 -22.969 1 86.31 356 LYS A CA 1
ATOM 2769 C C . LYS A 1 356 ? -29.844 -5.574 -21.609 1 86.31 356 LYS A C 1
ATOM 2771 O O . LYS A 1 356 ? -30.062 -4.668 -20.812 1 86.31 356 LYS A O 1
ATOM 2776 N N . ASN A 1 357 ? -30.172 -6.832 -21.438 1 87.06 357 ASN A N 1
ATOM 2777 C CA . ASN A 1 357 ? -30.859 -7.223 -20.203 1 87.06 357 ASN A CA 1
ATOM 2778 C C . ASN A 1 357 ? -29.891 -7.742 -19.156 1 87.06 357 ASN A C 1
ATOM 2780 O O . ASN A 1 357 ? -29.609 -7.059 -18.172 1 87.06 357 ASN A O 1
ATOM 2784 N N . SER A 1 358 ? -29.469 -8.992 -19.312 1 88.19 358 SER A N 1
ATOM 2785 C CA . SER A 1 358 ? -28.578 -9.594 -18.328 1 88.19 358 SER A CA 1
ATOM 2786 C C . SER A 1 358 ? -27.609 -10.562 -18.984 1 88.19 358 SER A C 1
ATOM 2788 O O . SER A 1 358 ? -27.938 -11.219 -19.969 1 88.19 358 SER A O 1
ATOM 2790 N N . ILE A 1 359 ? -26.453 -10.562 -18.469 1 91.25 359 ILE A N 1
ATOM 2791 C CA . ILE A 1 359 ? -25.469 -11.523 -18.953 1 91.25 359 ILE A CA 1
ATOM 2792 C C . ILE A 1 359 ? -25.172 -12.555 -17.859 1 91.25 359 ILE A C 1
ATOM 2794 O O . ILE A 1 359 ? -24.125 -13.219 -17.891 1 91.25 359 ILE A O 1
ATOM 2798 N N . SER A 1 360 ? -26 -12.727 -16.938 1 90.19 360 SER A N 1
ATOM 2799 C CA . SER A 1 360 ? -25.781 -13.578 -15.773 1 90.19 360 SER A CA 1
ATOM 2800 C C . SER A 1 360 ? -25.594 -15.039 -16.188 1 90.19 360 SER A C 1
ATOM 2802 O O . SER A 1 360 ? -24.781 -15.75 -15.586 1 90.19 360 SER A O 1
ATOM 2804 N N . THR A 1 361 ? -26.359 -15.422 -17.203 1 92 361 THR A N 1
ATOM 2805 C CA . THR A 1 361 ? -26.266 -16.812 -17.656 1 92 361 THR A CA 1
ATOM 2806 C C . THR A 1 361 ? -24.875 -17.094 -18.219 1 92 361 THR A C 1
ATOM 2808 O O . THR A 1 361 ? -24.312 -18.172 -17.969 1 92 361 THR A O 1
ATOM 2811 N N . LEU A 1 362 ? -24.359 -16.203 -18.953 1 94.19 362 LEU A N 1
ATOM 2812 C CA . LEU A 1 362 ? -23.031 -16.344 -19.516 1 94.19 362 LEU A CA 1
ATOM 2813 C C . LEU A 1 362 ? -21.969 -16.344 -18.422 1 94.19 362 LEU A C 1
ATOM 2815 O O . LEU A 1 362 ? -21.062 -17.188 -18.422 1 94.19 362 LEU A O 1
ATOM 2819 N N . VAL A 1 363 ? -22.109 -15.461 -17.469 1 92 363 VAL A N 1
ATOM 2820 C CA . VAL A 1 363 ? -21.172 -15.352 -16.359 1 92 363 VAL A CA 1
ATOM 2821 C C . VAL A 1 363 ? -21.156 -16.656 -15.57 1 92 363 VAL A C 1
ATOM 2823 O O . VAL A 1 363 ? -20.078 -17.156 -15.219 1 92 363 VAL A O 1
ATOM 2826 N N . LYS A 1 364 ? -22.297 -17.172 -15.383 1 91.81 364 LYS A N 1
ATOM 2827 C CA . LYS A 1 364 ? -22.406 -18.438 -14.656 1 91.81 364 LYS A CA 1
ATOM 2828 C C . LYS A 1 364 ? -21.719 -19.562 -15.422 1 91.81 364 LYS A C 1
ATOM 2830 O O . LYS A 1 364 ? -21.062 -20.406 -14.82 1 91.81 364 LYS A O 1
ATOM 2835 N N . LYS A 1 365 ? -21.906 -19.594 -16.703 1 93.19 365 LYS A N 1
ATOM 2836 C CA . LYS A 1 365 ? -21.281 -20.625 -17.531 1 93.19 365 LYS A CA 1
ATOM 2837 C C . LYS A 1 365 ? -19.75 -20.5 -17.5 1 93.19 365 LYS A C 1
ATOM 2839 O O . LYS A 1 365 ? -19.047 -21.5 -17.375 1 93.19 365 LYS A O 1
ATOM 2844 N N . ILE A 1 366 ? -19.266 -19.328 -17.609 1 91.94 366 ILE A N 1
ATOM 2845 C CA . ILE A 1 366 ? -17.844 -19.078 -17.531 1 91.94 366 ILE A CA 1
ATOM 2846 C C . ILE A 1 366 ? -17.297 -19.547 -16.188 1 91.94 366 ILE A C 1
ATOM 2848 O O . ILE A 1 366 ? -16.281 -20.234 -16.109 1 91.94 366 ILE A O 1
ATOM 2852 N N . GLU A 1 367 ? -17.984 -19.172 -15.172 1 89.62 367 GLU A N 1
ATOM 2853 C CA . GLU A 1 367 ? -17.578 -19.547 -13.82 1 89.62 367 GLU A CA 1
ATOM 2854 C C . GLU A 1 367 ? -17.484 -21.062 -13.672 1 89.62 367 GLU A C 1
ATOM 2856 O O . GLU A 1 367 ? -16.516 -21.578 -13.086 1 89.62 367 GLU A O 1
ATOM 2861 N N . THR A 1 368 ? -18.469 -21.703 -14.227 1 90 368 THR A N 1
ATOM 2862 C CA . THR A 1 368 ? -18.5 -23.156 -14.164 1 90 368 THR A CA 1
ATOM 2863 C C . THR A 1 368 ? -17.281 -23.75 -14.875 1 90 368 THR A C 1
ATOM 2865 O O . THR A 1 368 ? -16.656 -24.688 -14.367 1 90 368 THR A O 1
ATOM 2868 N N . ILE A 1 369 ? -16.984 -23.25 -15.992 1 88.94 369 ILE A N 1
ATOM 2869 C CA . ILE A 1 369 ? -15.828 -23.719 -16.766 1 88.94 369 ILE A CA 1
ATOM 2870 C C . ILE A 1 369 ? -14.547 -23.484 -15.977 1 88.94 369 ILE A C 1
ATOM 2872 O O . ILE A 1 369 ? -13.688 -24.359 -15.906 1 88.94 369 ILE A O 1
ATOM 2876 N N . LEU A 1 370 ? -14.461 -22.375 -15.375 1 87 370 LEU A N 1
ATOM 2877 C CA . LEU A 1 370 ? -13.266 -22.016 -14.625 1 87 370 LEU A CA 1
ATOM 2878 C C . LEU A 1 370 ? -13.125 -22.859 -13.367 1 87 370 LEU A C 1
ATOM 2880 O O . LEU A 1 370 ? -12.023 -23.266 -13.008 1 87 370 LEU A O 1
ATOM 2884 N N . ASP A 1 371 ? -14.242 -23.078 -12.734 1 84.25 371 ASP A N 1
ATOM 2885 C CA . ASP A 1 371 ? -14.242 -23.922 -11.539 1 84.25 371 ASP A CA 1
ATOM 2886 C C . ASP A 1 371 ? -13.727 -25.328 -11.852 1 84.25 371 ASP A C 1
ATOM 2888 O O . ASP A 1 371 ? -13.016 -25.922 -11.047 1 84.25 371 ASP A O 1
ATOM 2892 N N . ASN A 1 372 ? -14.102 -25.766 -12.969 1 80.5 372 ASN A N 1
ATOM 2893 C CA . ASN A 1 372 ? -13.703 -27.109 -13.375 1 80.5 372 ASN A CA 1
ATOM 2894 C C . ASN A 1 372 ? -12.203 -27.172 -13.656 1 80.5 372 ASN A C 1
ATOM 2896 O O . ASN A 1 372 ? -11.594 -28.234 -13.523 1 80.5 372 ASN A O 1
ATOM 2900 N N . ASN A 1 373 ? -11.734 -26.141 -14.016 1 74.31 373 ASN A N 1
ATOM 2901 C CA . ASN A 1 373 ? -10.305 -26.094 -14.328 1 74.31 373 ASN A CA 1
ATOM 2902 C C . ASN A 1 373 ? -9.469 -25.922 -13.07 1 74.31 373 ASN A C 1
ATOM 2904 O O . ASN A 1 373 ? -8.242 -26.078 -13.102 1 74.31 373 ASN A O 1
ATOM 2908 N N . SER A 1 374 ? -10.078 -25.547 -11.953 1 68.56 374 SER A N 1
ATOM 2909 C CA . SER A 1 374 ? -9.344 -25.203 -10.734 1 68.56 374 SER A CA 1
ATOM 2910 C C . SER A 1 374 ? -9.305 -26.375 -9.766 1 68.56 374 SER A C 1
ATOM 2912 O O . SER A 1 374 ? -8.516 -26.375 -8.82 1 68.56 374 SER A O 1
ATOM 2914 N N . HIS A 1 375 ? -10.188 -27.406 -9.805 1 62.91 375 HIS A N 1
ATOM 2915 C CA . HIS A 1 375 ? -10.469 -28.375 -8.75 1 62.91 375 HIS A CA 1
ATOM 2916 C C . HIS A 1 375 ? -9.305 -29.328 -8.562 1 62.91 375 HIS A C 1
ATOM 2918 O O . HIS A 1 375 ? -9.273 -30.109 -7.602 1 62.91 375 HIS A O 1
ATOM 2924 N N . ASP A 1 376 ? -8.281 -29.156 -9.336 1 63.78 376 ASP A N 1
ATOM 2925 C CA . ASP A 1 376 ? -7.297 -30.203 -9.117 1 63.78 376 ASP A CA 1
ATOM 2926 C C . ASP A 1 376 ? -6.172 -29.719 -8.195 1 63.78 376 ASP A C 1
ATOM 2928 O O . ASP A 1 376 ? -5.719 -28.578 -8.312 1 63.78 376 ASP A O 1
ATOM 2932 N N . ASP A 1 377 ? -5.984 -30.5 -6.984 1 66.38 377 ASP A N 1
ATOM 2933 C CA . ASP A 1 377 ? -4.926 -30.25 -6.008 1 66.38 377 ASP A CA 1
ATOM 2934 C C . ASP A 1 377 ? -3.57 -30.719 -6.547 1 66.38 377 ASP A C 1
ATOM 2936 O O . ASP A 1 377 ? -2.629 -30.922 -5.777 1 66.38 377 ASP A O 1
ATOM 2940 N N . ASP A 1 378 ? -3.561 -30.75 -7.863 1 75.62 378 ASP A N 1
ATOM 2941 C CA . ASP A 1 378 ? -2.324 -31.266 -8.445 1 75.62 378 ASP A CA 1
ATOM 2942 C C . ASP A 1 378 ? -1.209 -30.219 -8.367 1 75.62 378 ASP A C 1
ATOM 2944 O O . ASP A 1 378 ? -1.477 -29.031 -8.242 1 75.62 378 ASP A O 1
ATOM 2948 N N . MET A 1 379 ? 0.007 -30.797 -8.336 1 84.75 379 MET A N 1
ATOM 2949 C CA . MET A 1 379 ? 1.208 -29.969 -8.406 1 84.75 379 MET A CA 1
ATOM 2950 C C . MET A 1 379 ? 1.195 -29.078 -9.648 1 84.75 379 MET A C 1
ATOM 2952 O O . MET A 1 379 ? 0.809 -29.531 -10.727 1 84.75 379 MET A O 1
ATOM 2956 N N . THR A 1 380 ? 1.422 -27.828 -9.438 1 90.19 380 THR A N 1
ATOM 2957 C CA . THR A 1 380 ? 1.403 -26.906 -10.562 1 90.19 380 THR A CA 1
ATOM 2958 C C . THR A 1 380 ? 2.699 -26.094 -10.617 1 90.19 380 THR A C 1
ATOM 2960 O O . THR A 1 380 ? 3.16 -25.578 -9.602 1 90.19 380 THR A O 1
ATOM 2963 N N . LEU A 1 381 ? 3.33 -26.188 -11.789 1 94.19 381 LEU A N 1
ATOM 2964 C CA . LEU A 1 381 ? 4.496 -25.344 -12.047 1 94.19 381 LEU A CA 1
ATOM 2965 C C . LEU A 1 381 ? 4.074 -23.922 -12.422 1 94.19 381 LEU A C 1
ATOM 2967 O O . LEU A 1 381 ? 3.189 -23.734 -13.266 1 94.19 381 LEU A O 1
ATOM 2971 N N . ILE A 1 382 ? 4.691 -22.984 -11.812 1 90.44 382 ILE A N 1
ATOM 2972 C CA . ILE A 1 382 ? 4.105 -21.656 -11.898 1 90.44 382 ILE A CA 1
ATOM 2973 C C . ILE A 1 382 ? 4.957 -20.766 -12.82 1 90.44 382 ILE A C 1
ATOM 2975 O O . ILE A 1 382 ? 4.605 -19.625 -13.086 1 90.44 382 ILE A O 1
ATOM 2979 N N . SER A 1 383 ? 6.125 -21.234 -13.305 1 89 383 SER A N 1
ATOM 2980 C CA . SER A 1 383 ? 6.984 -20.438 -14.18 1 89 383 SER A CA 1
ATOM 2981 C C . SER A 1 383 ? 7.473 -21.25 -15.367 1 89 383 SER A C 1
ATOM 2983 O O . SER A 1 383 ? 7.469 -22.484 -15.32 1 89 383 SER A O 1
ATOM 2985 N N . LYS A 1 384 ? 7.887 -20.531 -16.438 1 87.69 384 LYS A N 1
ATOM 2986 C CA . LYS A 1 384 ? 8.438 -21.188 -17.609 1 87.69 384 LYS A CA 1
ATOM 2987 C C . LYS A 1 384 ? 9.719 -21.953 -17.266 1 87.69 384 LYS A C 1
ATOM 2989 O O . LYS A 1 384 ? 9.977 -23.031 -17.828 1 87.69 384 LYS A O 1
ATOM 2994 N N . ARG A 1 385 ? 10.461 -21.422 -16.438 1 89.25 385 ARG A N 1
ATOM 2995 C CA . ARG A 1 385 ? 11.703 -22.047 -15.992 1 89.25 385 ARG A CA 1
ATOM 2996 C C . ARG A 1 385 ? 11.422 -23.406 -15.352 1 89.25 385 ARG A C 1
ATOM 2998 O O . ARG A 1 385 ? 12.109 -24.391 -15.633 1 89.25 385 ARG A O 1
ATOM 3005 N N . GLN A 1 386 ? 10.453 -23.438 -14.484 1 93.31 386 GLN A N 1
ATOM 3006 C CA . GLN A 1 386 ? 10.078 -24.672 -13.82 1 93.31 386 GLN A CA 1
ATOM 3007 C C . GLN A 1 386 ? 9.57 -25.703 -14.828 1 93.31 386 GLN A C 1
ATOM 3009 O O . GLN A 1 386 ? 9.953 -26.875 -14.766 1 93.31 386 GLN A O 1
ATOM 3014 N N . VAL A 1 387 ? 8.789 -25.25 -15.734 1 94.69 387 VAL A N 1
ATOM 3015 C CA . VAL A 1 387 ? 8.234 -26.109 -16.766 1 94.69 387 VAL A CA 1
ATOM 3016 C C . VAL A 1 387 ? 9.375 -26.703 -17.609 1 94.69 387 VAL A C 1
ATOM 3018 O O . VAL A 1 387 ? 9.422 -27.906 -17.828 1 94.69 387 VAL A O 1
ATOM 3021 N N . GLU A 1 388 ? 10.25 -25.859 -17.984 1 94.75 388 GLU A N 1
ATOM 3022 C CA . GLU A 1 388 ? 11.383 -26.312 -18.797 1 94.75 388 GLU A CA 1
ATOM 3023 C C . GLU A 1 388 ? 12.234 -27.328 -18.047 1 94.75 388 GLU A C 1
ATOM 3025 O O . GLU A 1 388 ? 12.688 -28.312 -18.625 1 94.75 388 GLU A O 1
ATOM 3030 N N . ALA A 1 389 ? 12.461 -27.062 -16.812 1 95.5 389 ALA A N 1
ATOM 3031 C CA . ALA A 1 389 ? 13.234 -27.984 -15.984 1 95.5 389 ALA A CA 1
ATOM 3032 C C . ALA A 1 389 ? 12.57 -29.359 -15.922 1 95.5 389 ALA A C 1
ATOM 3034 O O . ALA A 1 389 ? 13.242 -30.391 -16.062 1 95.5 389 ALA A O 1
ATOM 3035 N N . VAL A 1 390 ? 11.305 -29.375 -15.742 1 97.19 390 VAL A N 1
ATOM 3036 C CA . VAL A 1 390 ? 10.57 -30.625 -15.648 1 97.19 390 VAL A CA 1
ATOM 3037 C C . VAL A 1 390 ? 10.539 -31.312 -17.016 1 97.19 390 VAL A C 1
ATOM 3039 O O . VAL A 1 390 ? 10.664 -32.531 -17.109 1 97.19 390 VAL A O 1
ATOM 3042 N N . GLU A 1 391 ? 10.383 -30.531 -18.062 1 97.25 391 GLU A N 1
ATOM 3043 C CA . GLU A 1 391 ? 10.406 -31.078 -19.406 1 97.25 391 GLU A CA 1
ATOM 3044 C C . GLU A 1 391 ? 11.742 -31.766 -19.703 1 97.25 391 GLU A C 1
ATOM 3046 O O . GLU A 1 391 ? 11.766 -32.875 -20.25 1 97.25 391 GLU A O 1
ATOM 3051 N N . GLN A 1 392 ? 12.789 -31.125 -19.391 1 97.31 392 GLN A N 1
ATOM 3052 C CA . GLN A 1 392 ? 14.117 -31.688 -19.625 1 97.31 392 GLN A CA 1
ATOM 3053 C C . GLN A 1 392 ? 14.352 -32.938 -18.75 1 97.31 392 GLN A C 1
ATOM 3055 O O . GLN A 1 392 ? 14.961 -33.906 -19.203 1 97.31 392 GLN A O 1
ATOM 3060 N N . THR A 1 393 ? 13.914 -32.844 -17.531 1 97.44 393 THR A N 1
ATOM 3061 C CA . THR A 1 393 ? 14.016 -34 -16.672 1 97.44 393 THR A CA 1
ATOM 3062 C C . THR A 1 393 ? 13.273 -35.188 -17.266 1 97.44 393 THR A C 1
ATOM 3064 O O . THR A 1 393 ? 13.812 -36.281 -17.328 1 97.44 393 THR A O 1
ATOM 3067 N N . LEU A 1 394 ? 12.055 -34.906 -17.656 1 97.88 394 LEU A N 1
ATOM 3068 C CA . LEU A 1 394 ? 11.242 -35.969 -18.281 1 97.88 394 LEU A CA 1
ATOM 3069 C C . LEU A 1 394 ? 11.938 -36.531 -19.516 1 97.88 394 LEU A C 1
ATOM 3071 O O . LEU A 1 394 ? 11.984 -37.75 -19.703 1 97.88 394 LEU A O 1
ATOM 3075 N N . TYR A 1 395 ? 12.516 -35.656 -20.328 1 97.88 395 TYR A N 1
ATOM 3076 C CA . TYR A 1 395 ? 13.234 -36.062 -21.531 1 97.88 395 TYR A CA 1
ATOM 3077 C C . TYR A 1 395 ? 14.367 -37.031 -21.203 1 97.88 395 TYR A C 1
ATOM 3079 O O . TYR A 1 395 ? 14.477 -38.094 -21.781 1 97.88 395 TYR A O 1
ATOM 3087 N N . HIS A 1 396 ? 15.156 -36.688 -20.266 1 97.94 396 HIS A N 1
ATOM 3088 C CA . HIS A 1 396 ? 16.328 -37.469 -19.938 1 97.94 396 HIS A CA 1
ATOM 3089 C C . HIS A 1 396 ? 15.938 -38.781 -19.25 1 97.94 396 HIS A C 1
ATOM 3091 O O . HIS A 1 396 ? 16.594 -39.812 -19.438 1 97.94 396 HIS A O 1
ATOM 3097 N N . VAL A 1 397 ? 14.891 -38.75 -18.453 1 98.06 397 VAL A N 1
ATOM 3098 C CA . VAL A 1 397 ? 14.422 -39.969 -17.828 1 98.06 397 VAL A CA 1
ATOM 3099 C C . VAL A 1 397 ? 13.898 -40.938 -18.906 1 98.06 397 VAL A C 1
ATOM 3101 O O . VAL A 1 397 ? 14.148 -42.125 -18.828 1 98.06 397 VAL A O 1
ATOM 3104 N N . GLN A 1 398 ? 13.18 -40.312 -19.875 1 97.62 398 GLN A N 1
ATOM 3105 C CA . GLN A 1 398 ? 12.688 -41.156 -20.969 1 97.62 398 GLN A CA 1
ATOM 3106 C C . GLN A 1 398 ? 13.844 -41.719 -21.797 1 97.62 398 GLN A C 1
ATOM 3108 O O . GLN A 1 398 ? 13.82 -42.875 -22.188 1 97.62 398 GLN A O 1
ATOM 3113 N N . GLU A 1 399 ? 14.836 -40.938 -22.016 1 97.31 399 GLU A N 1
ATOM 3114 C CA . GLU A 1 399 ? 16 -41.344 -22.797 1 97.31 399 GLU A CA 1
ATOM 3115 C C . GLU A 1 399 ? 16.797 -42.438 -22.062 1 97.31 399 GLU A C 1
ATOM 3117 O O . GLU A 1 399 ? 17.547 -43.188 -22.688 1 97.31 399 GLU A O 1
ATOM 3122 N N . ALA A 1 400 ? 16.625 -42.469 -20.781 1 97.12 400 ALA A N 1
ATOM 3123 C CA . ALA A 1 400 ? 17.375 -43.438 -19.984 1 97.12 400 ALA A CA 1
ATOM 3124 C C . ALA A 1 400 ? 16.781 -44.844 -20.094 1 97.12 400 ALA A C 1
ATOM 3126 O O . ALA A 1 400 ? 17.438 -45.812 -19.766 1 97.12 400 ALA A O 1
ATOM 3127 N N . LYS A 1 401 ? 15.547 -44.906 -20.578 1 95.88 401 LYS A N 1
ATOM 3128 C CA . LYS A 1 401 ? 14.844 -46.188 -20.609 1 95.88 401 LYS A CA 1
ATOM 3129 C C . LYS A 1 401 ? 15.562 -47.188 -21.5 1 95.88 401 LYS A C 1
ATOM 3131 O O . LYS A 1 401 ? 15.812 -48.344 -21.109 1 95.88 401 LYS A O 1
ATOM 3136 N N . THR A 1 402 ? 15.961 -46.812 -22.719 1 95.31 402 THR A N 1
ATOM 3137 C CA . THR A 1 402 ? 16.562 -47.719 -23.688 1 95.31 402 THR A CA 1
ATOM 3138 C C . THR A 1 402 ? 17.922 -48.188 -23.203 1 95.31 402 THR A C 1
ATOM 3140 O O . THR A 1 402 ? 18.172 -49.406 -23.172 1 95.31 402 THR A O 1
ATOM 3143 N N . PRO A 1 403 ? 18.797 -47.25 -22.844 1 95.56 403 PRO A N 1
ATOM 3144 C CA . PRO A 1 403 ? 20.078 -47.719 -22.328 1 95.56 403 PRO A CA 1
ATOM 3145 C C . PRO A 1 403 ? 19.938 -48.688 -21.156 1 95.56 403 PRO A C 1
ATOM 3147 O O . PRO A 1 403 ? 20.766 -49.594 -20.984 1 95.56 403 PRO A O 1
ATOM 3150 N N . LEU A 1 404 ? 18.938 -48.531 -20.328 1 93.69 404 LEU A N 1
ATOM 3151 C CA . LEU A 1 404 ? 18.703 -49.438 -19.219 1 93.69 404 LEU A CA 1
ATOM 3152 C C . LEU A 1 404 ? 18.344 -50.844 -19.734 1 93.69 404 LEU A C 1
ATOM 3154 O O . LEU A 1 404 ? 18.891 -51.844 -19.25 1 93.69 404 LEU A O 1
ATOM 3158 N N . MET A 1 405 ? 17.453 -50.875 -20.703 1 91.44 405 MET A N 1
ATOM 3159 C CA . MET A 1 405 ? 16.969 -52.156 -21.266 1 91.44 405 MET A CA 1
ATOM 3160 C C . MET A 1 405 ? 18.094 -52.875 -22.016 1 91.44 405 MET A C 1
ATOM 3162 O O . MET A 1 405 ? 18.172 -54.094 -22 1 91.44 405 MET A O 1
ATOM 3166 N N . THR A 1 406 ? 19.031 -52.125 -22.719 1 93.19 406 THR A N 1
ATOM 3167 C CA . THR A 1 406 ? 20.078 -52.719 -23.531 1 93.19 406 THR A CA 1
ATOM 3168 C C . THR A 1 406 ? 21.328 -53 -22.688 1 93.19 406 THR A C 1
ATOM 3170 O O . THR A 1 406 ? 22.297 -53.562 -23.188 1 93.19 406 THR A O 1
ATOM 3173 N N . GLY A 1 407 ? 21.344 -52.594 -21.469 1 89.12 407 GLY A N 1
ATOM 3174 C CA . GLY A 1 407 ? 22.453 -52.844 -20.562 1 89.12 407 GLY A CA 1
ATOM 3175 C C . GLY A 1 407 ? 23.578 -51.844 -20.719 1 89.12 407 GLY A C 1
ATOM 3176 O O . GLY A 1 407 ? 24.688 -52.062 -20.234 1 89.12 407 GLY A O 1
ATOM 3177 N N . GLU A 1 408 ? 23.328 -50.719 -21.469 1 93.5 408 GLU A N 1
ATOM 3178 C CA . GLU A 1 408 ? 24.297 -49.656 -21.594 1 93.5 408 GLU A CA 1
ATOM 3179 C C . GLU A 1 408 ? 24.266 -48.719 -20.391 1 93.5 408 GLU A C 1
ATOM 3181 O O . GLU A 1 408 ? 23.859 -47.562 -20.516 1 93.5 408 GLU A O 1
ATOM 3186 N N . LEU A 1 409 ? 24.812 -49.219 -19.312 1 91.31 409 LEU A N 1
ATOM 3187 C CA . LEU A 1 409 ? 24.609 -48.594 -18.016 1 91.31 409 LEU A CA 1
ATOM 3188 C C . LEU A 1 409 ? 25.328 -47.25 -17.922 1 91.31 409 LEU A C 1
ATOM 3190 O O . LEU A 1 409 ? 24.891 -46.375 -17.188 1 91.31 409 LEU A O 1
ATOM 3194 N N . GLU A 1 410 ? 26.422 -47.062 -18.656 1 93.5 410 GLU A N 1
ATOM 3195 C CA . GLU A 1 410 ? 27.094 -45.75 -18.672 1 93.5 410 GLU A CA 1
ATOM 3196 C C . GLU A 1 410 ? 26.188 -44.688 -19.281 1 93.5 410 GLU A C 1
ATOM 3198 O O . GLU A 1 410 ? 26.125 -43.562 -18.766 1 93.5 410 GLU A O 1
ATOM 3203 N N . PHE A 1 411 ? 25.531 -45.094 -20.328 1 95.69 411 PHE A N 1
ATOM 3204 C CA . PHE A 1 411 ? 24.594 -44.156 -20.969 1 95.69 411 PHE A CA 1
ATOM 3205 C C . PHE A 1 411 ? 23.375 -43.906 -20.078 1 95.69 411 PHE A C 1
ATOM 3207 O O . PHE A 1 411 ? 22.859 -42.781 -20.031 1 95.69 411 PHE A O 1
ATOM 3214 N N . PHE A 1 412 ? 22.922 -44.969 -19.391 1 96 412 PHE A N 1
ATOM 3215 C CA . PHE A 1 412 ? 21.844 -44.844 -18.422 1 96 412 PHE A CA 1
ATOM 3216 C C . PHE A 1 412 ? 22.219 -43.844 -17.328 1 96 412 PHE A C 1
ATOM 3218 O O . PHE A 1 412 ? 21.469 -42.906 -17.047 1 96 412 PHE A O 1
ATOM 3225 N N . ALA A 1 413 ? 23.406 -44.031 -16.766 1 93.81 413 ALA A N 1
ATOM 3226 C CA . ALA A 1 413 ? 23.891 -43.156 -15.695 1 93.81 413 ALA A CA 1
ATOM 3227 C C . ALA A 1 413 ? 23.984 -41.719 -16.172 1 93.81 413 ALA A C 1
ATOM 3229 O O . ALA A 1 413 ? 23.672 -40.781 -15.414 1 93.81 413 ALA A O 1
ATOM 3230 N N . HIS A 1 414 ? 24.422 -41.562 -17.375 1 96.12 414 HIS A N 1
ATOM 3231 C CA . HIS A 1 414 ? 24.547 -40.219 -17.922 1 96.12 414 HIS A CA 1
ATOM 3232 C C . HIS A 1 414 ? 23.188 -39.5 -17.984 1 96.12 414 HIS A C 1
ATOM 3234 O O . HIS A 1 414 ? 23.062 -38.375 -17.562 1 96.12 414 HIS A O 1
ATOM 3240 N N . ASN A 1 415 ? 22.188 -40.156 -18.516 1 97.38 415 ASN A N 1
ATOM 3241 C CA . ASN A 1 415 ? 20.844 -39.562 -18.625 1 97.38 415 ASN A CA 1
ATOM 3242 C C . ASN A 1 415 ? 20.25 -39.281 -17.25 1 97.38 415 ASN A C 1
ATOM 3244 O O . ASN A 1 415 ? 19.609 -38.25 -17.047 1 97.38 415 ASN A O 1
ATOM 3248 N N . ILE A 1 416 ? 20.484 -40.188 -16.312 1 95.75 416 ILE A N 1
ATOM 3249 C CA . ILE A 1 416 ? 19.969 -39.969 -14.953 1 95.75 416 ILE A CA 1
ATOM 3250 C C . ILE A 1 416 ? 20.688 -38.781 -14.312 1 95.75 416 ILE A C 1
ATOM 3252 O O . ILE A 1 416 ? 20.047 -38 -13.609 1 95.75 416 ILE A O 1
ATOM 3256 N N . HIS A 1 417 ? 21.953 -38.688 -14.562 1 94.75 417 HIS A N 1
ATOM 3257 C CA . HIS A 1 417 ? 22.703 -37.531 -14.078 1 94.75 417 HIS A CA 1
ATOM 3258 C C . HIS A 1 417 ? 22.109 -36.219 -14.633 1 94.75 417 HIS A C 1
ATOM 3260 O O . HIS A 1 417 ? 21.922 -35.25 -13.891 1 94.75 417 HIS A O 1
ATOM 3266 N N . GLU A 1 418 ? 21.859 -36.188 -15.898 1 96.31 418 GLU A N 1
ATOM 3267 C CA . GLU A 1 418 ? 21.266 -35 -16.531 1 96.31 418 GLU A CA 1
ATOM 3268 C C . GLU A 1 418 ? 19.891 -34.719 -15.938 1 96.31 418 GLU A C 1
ATOM 3270 O O . GLU A 1 418 ? 19.531 -33.562 -15.727 1 96.31 418 GLU A O 1
ATOM 3275 N N . ALA A 1 419 ? 19.109 -35.781 -15.68 1 96.62 419 ALA A N 1
ATOM 3276 C CA . ALA A 1 419 ? 17.781 -35.594 -15.078 1 96.62 419 ALA A CA 1
ATOM 3277 C C . ALA A 1 419 ? 17.891 -34.969 -13.688 1 96.62 419 ALA A C 1
ATOM 3279 O O . ALA A 1 419 ? 17.109 -34.094 -13.352 1 96.62 419 ALA A O 1
ATOM 3280 N N . ILE A 1 420 ? 18.875 -35.469 -12.883 1 93.62 420 ILE A N 1
ATOM 3281 C CA . ILE A 1 420 ? 19.094 -34.938 -11.539 1 93.62 420 ILE A CA 1
ATOM 3282 C C . ILE A 1 420 ? 19.453 -33.469 -11.617 1 93.62 420 ILE A C 1
ATOM 3284 O O . ILE A 1 420 ? 18.938 -32.656 -10.852 1 93.62 420 ILE A O 1
ATOM 3288 N N . GLU A 1 421 ? 20.281 -33.094 -12.562 1 93.81 421 GLU A N 1
ATOM 3289 C CA . GLU A 1 421 ? 20.703 -31.719 -12.727 1 93.81 421 GLU A CA 1
ATOM 3290 C C . GLU A 1 421 ? 19.516 -30.828 -13.094 1 93.81 421 GLU A C 1
ATOM 3292 O O . GLU A 1 421 ? 19.359 -29.734 -12.523 1 93.81 421 GLU A O 1
ATOM 3297 N N . ASN A 1 422 ? 18.719 -31.266 -14.008 1 95.25 422 ASN A N 1
ATOM 3298 C CA . ASN A 1 422 ? 17.609 -30.453 -14.492 1 95.25 422 ASN A CA 1
ATOM 3299 C C . ASN A 1 422 ? 16.531 -30.281 -13.422 1 95.25 422 ASN A C 1
ATOM 3301 O O . ASN A 1 422 ? 16.016 -29.188 -13.227 1 95.25 422 ASN A O 1
ATOM 3305 N N . ILE A 1 423 ? 16.188 -31.344 -12.695 1 95.38 423 ILE A N 1
ATOM 3306 C CA . ILE A 1 423 ? 15.148 -31.234 -11.688 1 95.38 423 ILE A CA 1
ATOM 3307 C C . ILE A 1 423 ? 15.633 -30.344 -10.539 1 95.38 423 ILE A C 1
ATOM 3309 O O . ILE A 1 423 ? 14.844 -29.625 -9.922 1 95.38 423 ILE A O 1
ATOM 3313 N N . SER A 1 424 ? 16.906 -30.406 -10.227 1 91.56 424 SER A N 1
ATOM 3314 C CA . SER A 1 424 ? 17.5 -29.641 -9.133 1 91.56 424 SER A CA 1
ATOM 3315 C C . SER A 1 424 ? 17.5 -28.141 -9.438 1 91.56 424 SER A C 1
ATOM 3317 O O . SER A 1 424 ? 17.562 -27.328 -8.523 1 91.56 424 SER A O 1
ATOM 3319 N N . LEU A 1 425 ? 17.422 -27.828 -10.781 1 91.5 425 LEU A N 1
ATOM 3320 C CA . LEU A 1 425 ? 17.422 -26.422 -11.195 1 91.5 425 LEU A CA 1
ATOM 3321 C C . LEU A 1 425 ? 16.203 -25.703 -10.641 1 91.5 425 LEU A C 1
ATOM 3323 O O . LEU A 1 425 ? 16.203 -24.469 -10.523 1 91.5 425 LEU A O 1
ATOM 3327 N N . ILE A 1 426 ? 15.156 -26.438 -10.297 1 93.12 426 ILE A N 1
ATOM 3328 C CA . ILE A 1 426 ? 13.914 -25.844 -9.805 1 93.12 426 ILE A CA 1
ATOM 3329 C C . ILE A 1 426 ? 14.148 -25.219 -8.438 1 93.12 426 ILE A C 1
ATOM 3331 O O . ILE A 1 426 ? 13.664 -24.109 -8.164 1 93.12 426 ILE A O 1
ATOM 3335 N N . THR A 1 427 ? 14.891 -25.844 -7.547 1 90.38 427 THR A N 1
ATOM 3336 C CA . THR A 1 427 ? 15.07 -25.375 -6.184 1 90.38 427 THR A CA 1
ATOM 3337 C C . THR A 1 427 ? 16.438 -24.719 -6.012 1 90.38 427 THR A C 1
ATOM 3339 O O . THR A 1 427 ? 16.578 -23.734 -5.293 1 90.38 427 THR A O 1
ATOM 3342 N N . ARG A 1 428 ? 17.453 -25.297 -6.57 1 84.56 428 ARG A N 1
ATOM 3343 C CA . ARG A 1 428 ? 18.812 -24.797 -6.371 1 84.56 428 ARG A CA 1
ATOM 3344 C C . ARG A 1 428 ? 19.609 -24.828 -7.676 1 84.56 428 ARG A C 1
ATOM 3346 O O . ARG A 1 428 ? 20.391 -25.75 -7.906 1 84.56 428 ARG A O 1
ATOM 3353 N N . PRO A 1 429 ? 19.344 -23.797 -8.461 1 71.19 429 PRO A N 1
ATOM 3354 C CA . PRO A 1 429 ? 20.141 -23.75 -9.688 1 71.19 429 PRO A CA 1
ATOM 3355 C C . PRO A 1 429 ? 21.609 -23.438 -9.414 1 71.19 429 PRO A C 1
ATOM 3357 O O . PRO A 1 429 ? 21.953 -22.953 -8.336 1 71.19 429 PRO A O 1
ATOM 3360 N N . TYR A 1 430 ? 22.406 -23.984 -10.305 1 64.06 430 TYR A N 1
ATOM 3361 C CA . TYR A 1 430 ? 23.828 -23.656 -10.203 1 64.06 430 TYR A CA 1
ATOM 3362 C C . TYR A 1 430 ? 24.047 -22.156 -10.109 1 64.06 430 TYR A C 1
ATOM 3364 O O . TYR A 1 430 ? 23.328 -21.375 -10.75 1 64.06 430 TYR A O 1
ATOM 3372 N N . GLU A 1 431 ? 24.625 -21.797 -9.039 1 62.97 431 GLU A N 1
ATOM 3373 C CA . GLU A 1 431 ? 24.859 -20.391 -8.695 1 62.97 431 GLU A CA 1
ATOM 3374 C C . GLU A 1 431 ? 25.516 -19.641 -9.844 1 62.97 431 GLU A C 1
ATOM 3376 O O . GLU A 1 431 ? 26.703 -19.859 -10.141 1 62.97 431 GLU A O 1
ATOM 3381 N N . ASN A 1 432 ? 24.688 -19.172 -10.828 1 58.47 432 ASN A N 1
ATOM 3382 C CA . ASN A 1 432 ? 25.109 -18.141 -11.789 1 58.47 432 ASN A CA 1
ATOM 3383 C C . ASN A 1 432 ? 24.516 -16.781 -11.438 1 58.47 432 ASN A C 1
ATOM 3385 O O . ASN A 1 432 ? 23.297 -16.578 -11.539 1 58.47 432 ASN A O 1
ATOM 3389 N N . ASP A 1 433 ? 25.359 -15.969 -11 1 64.12 433 ASP A N 1
ATOM 3390 C CA . ASP A 1 433 ? 24.984 -14.656 -10.484 1 64.12 433 ASP A CA 1
ATOM 3391 C C . ASP A 1 433 ? 24.109 -13.906 -11.477 1 64.12 433 ASP A C 1
ATOM 3393 O O . ASP A 1 433 ? 23.125 -13.266 -11.086 1 64.12 433 ASP A O 1
ATOM 3397 N N . GLN A 1 434 ? 24.469 -13.984 -12.727 1 58.31 434 GLN A N 1
ATOM 3398 C CA . GLN A 1 434 ? 23.75 -13.234 -13.758 1 58.31 434 GLN A CA 1
ATOM 3399 C C . GLN A 1 434 ? 22.312 -13.758 -13.914 1 58.31 434 GLN A C 1
ATOM 3401 O O . GLN A 1 434 ? 21.375 -12.969 -14.062 1 58.31 434 GLN A O 1
ATOM 3406 N N . MET A 1 435 ? 22.219 -15.008 -13.883 1 62.69 435 MET A N 1
ATOM 3407 C CA . MET A 1 435 ? 20.891 -15.617 -13.992 1 62.69 435 MET A CA 1
ATOM 3408 C C . MET A 1 435 ? 20.016 -15.242 -12.812 1 62.69 435 MET A C 1
ATOM 3410 O O . MET A 1 435 ? 18.844 -14.898 -12.984 1 62.69 435 MET A O 1
ATOM 3414 N N . LEU A 1 436 ? 20.703 -15.227 -11.703 1 71.62 436 LEU A N 1
ATOM 3415 C CA . LEU A 1 436 ? 19.953 -14.875 -10.5 1 71.62 436 LEU A CA 1
ATOM 3416 C C . LEU A 1 436 ? 19.516 -13.422 -10.539 1 71.62 436 LEU A C 1
ATOM 3418 O O . LEU A 1 436 ? 18.391 -13.102 -10.117 1 71.62 436 LEU A O 1
ATOM 3422 N N . ASP A 1 437 ? 20.344 -12.562 -11.086 1 69.75 437 ASP A N 1
ATOM 3423 C CA . ASP A 1 437 ? 20 -11.148 -11.18 1 69.75 437 ASP A CA 1
ATOM 3424 C C . ASP A 1 437 ? 18.797 -10.938 -12.086 1 69.75 437 ASP A C 1
ATOM 3426 O O . ASP A 1 437 ? 17.922 -10.117 -11.789 1 69.75 437 ASP A O 1
ATOM 3430 N N . VAL A 1 438 ? 18.766 -11.617 -13.164 1 67.44 438 VAL A N 1
ATOM 3431 C CA . VAL A 1 438 ? 17.656 -11.5 -14.109 1 67.44 438 VAL A CA 1
ATOM 3432 C C . VAL A 1 438 ? 16.375 -12.031 -13.461 1 67.44 438 VAL A C 1
ATOM 3434 O O . VAL A 1 438 ? 15.328 -11.406 -13.562 1 67.44 438 VAL A O 1
ATOM 3437 N N . MET A 1 439 ? 16.484 -13.086 -12.781 1 69.69 439 MET A N 1
ATOM 3438 C CA . MET A 1 439 ? 15.32 -13.727 -12.18 1 69.69 439 MET A CA 1
ATOM 3439 C C . MET A 1 439 ? 14.727 -12.852 -11.078 1 69.69 439 MET A C 1
ATOM 3441 O O . MET A 1 439 ? 13.523 -12.578 -11.078 1 69.69 439 MET A O 1
ATOM 3445 N N . PHE A 1 440 ? 15.641 -12.391 -10.211 1 74.75 440 PHE A N 1
ATOM 3446 C CA . PHE A 1 440 ? 15.164 -11.617 -9.07 1 74.75 440 PHE A CA 1
ATOM 3447 C C . PHE A 1 440 ? 14.844 -10.188 -9.484 1 74.75 440 PHE A C 1
ATOM 3449 O O . PHE A 1 440 ? 14.07 -9.5 -8.812 1 74.75 440 PHE A O 1
ATOM 3456 N N . GLY A 1 441 ? 15.492 -9.719 -10.539 1 69.56 441 GLY A N 1
ATOM 3457 C CA . GLY A 1 441 ? 15.227 -8.391 -11.055 1 69.56 441 GLY A CA 1
ATOM 3458 C C . GLY A 1 441 ? 13.789 -8.188 -11.484 1 69.56 441 GLY A C 1
ATOM 3459 O O . GLY A 1 441 ? 13.305 -7.059 -11.547 1 69.56 441 GLY A O 1
ATOM 3460 N N . ALA A 1 442 ? 13.094 -9.273 -11.727 1 66.81 442 ALA A N 1
ATOM 3461 C CA . ALA A 1 442 ? 11.703 -9.219 -12.172 1 66.81 442 ALA A CA 1
ATOM 3462 C C . ALA A 1 442 ? 10.758 -9.039 -10.984 1 66.81 442 ALA A C 1
ATOM 3464 O O . ALA A 1 442 ? 9.555 -8.836 -11.172 1 66.81 442 ALA A O 1
ATOM 3465 N N . PHE A 1 443 ? 11.367 -9.07 -9.812 1 68.12 443 PHE A N 1
ATOM 3466 C CA . PHE A 1 443 ? 10.562 -8.945 -8.602 1 68.12 443 PHE A CA 1
ATOM 3467 C C . PHE A 1 443 ? 10.219 -7.48 -8.336 1 68.12 443 PHE A C 1
ATOM 3469 O O . PHE A 1 443 ? 10.891 -6.578 -8.844 1 68.12 443 PHE A O 1
ATOM 3476 N N . CYS A 1 444 ? 9.172 -7.25 -7.598 1 62.34 444 CYS A N 1
ATOM 3477 C CA . CYS A 1 444 ? 8.812 -5.902 -7.168 1 62.34 444 CYS A CA 1
ATOM 3478 C C . CYS A 1 444 ? 9.758 -5.41 -6.078 1 62.34 444 CYS A C 1
ATOM 3480 O O . CYS A 1 444 ? 10.422 -6.215 -5.414 1 62.34 444 CYS A O 1
ATOM 3482 N N . LEU A 1 445 ? 9.828 -4.043 -6.008 1 56.56 445 LEU A N 1
ATOM 3483 C CA . LEU A 1 445 ? 10.664 -3.451 -4.965 1 56.56 445 LEU A CA 1
ATOM 3484 C C . LEU A 1 445 ? 10.117 -3.775 -3.58 1 56.56 445 LEU A C 1
ATOM 3486 O O . LEU A 1 445 ? 8.898 -3.848 -3.395 1 56.56 445 LEU A O 1
ATOM 3490 N N . GLY A 1 446 ? 10.945 -3.93 -2.672 1 59.69 446 GLY A N 1
ATOM 3491 C CA . GLY A 1 446 ? 10.578 -4.25 -1.301 1 59.69 446 GLY A CA 1
ATOM 3492 C C . GLY A 1 446 ? 10.539 -5.742 -1.03 1 59.69 446 GLY A C 1
ATOM 3493 O O . GLY A 1 446 ? 10.18 -6.172 0.069 1 59.69 446 GLY A O 1
ATOM 3494 N N . LYS A 1 447 ? 10.812 -6.387 -2.184 1 70 447 LYS A N 1
ATOM 3495 C CA . LYS A 1 447 ? 10.93 -7.836 -2.051 1 70 447 LYS A CA 1
ATOM 3496 C C . LYS A 1 447 ? 12.391 -8.281 -2.102 1 70 447 LYS A C 1
ATOM 3498 O O . LYS A 1 447 ? 13.227 -7.598 -2.693 1 70 447 LYS A O 1
ATOM 3503 N N . MET B 1 1 ? -22.703 2.354 17.734 1 38.72 1 MET B N 1
ATOM 3504 C CA . MET B 1 1 ? -21.594 1.416 17.578 1 38.72 1 MET B CA 1
ATOM 3505 C C . MET B 1 1 ? -21.578 0.415 18.734 1 38.72 1 MET B C 1
ATOM 3507 O O . MET B 1 1 ? -21.516 0.806 19.906 1 38.72 1 MET B O 1
ATOM 3511 N N . ASP B 1 2 ? -22.109 -0.573 18.672 1 47.28 2 ASP B N 1
ATOM 3512 C CA . ASP B 1 2 ? -22.172 -1.545 19.766 1 47.28 2 ASP B CA 1
ATOM 3513 C C . ASP B 1 2 ? -20.766 -1.89 20.266 1 47.28 2 ASP B C 1
ATOM 3515 O O . ASP B 1 2 ? -19.922 -2.314 19.484 1 47.28 2 ASP B O 1
ATOM 3519 N N . SER B 1 3 ? -20.281 -1.259 21.391 1 55.38 3 SER B N 1
ATOM 3520 C CA . SER B 1 3 ? -19.062 -1.257 22.203 1 55.38 3 SER B CA 1
ATOM 3521 C C . SER B 1 3 ? -18.422 -2.635 22.234 1 55.38 3 SER B C 1
ATOM 3523 O O . SER B 1 3 ? -17.266 -2.777 22.672 1 55.38 3 SER B O 1
ATOM 3525 N N . PHE B 1 4 ? -19.078 -3.666 21.609 1 68.44 4 PHE B N 1
ATOM 3526 C CA . PHE B 1 4 ? -18.578 -4.973 22.016 1 68.44 4 PHE B CA 1
ATOM 3527 C C . PHE B 1 4 ? -18.078 -5.762 20.812 1 68.44 4 PHE B C 1
ATOM 3529 O O . PHE B 1 4 ? -17.578 -6.875 20.953 1 68.44 4 PHE B O 1
ATOM 3536 N N . ASP B 1 5 ? -18.094 -5.066 19.625 1 91.69 5 ASP B N 1
ATOM 3537 C CA . ASP B 1 5 ? -17.766 -5.898 18.469 1 91.69 5 ASP B CA 1
ATOM 3538 C C . ASP B 1 5 ? -16.266 -5.867 18.172 1 91.69 5 ASP B C 1
ATOM 3540 O O . ASP B 1 5 ? -15.555 -4.984 18.672 1 91.69 5 ASP B O 1
ATOM 3544 N N . THR B 1 6 ? -15.781 -6.906 17.641 1 97 6 THR B N 1
ATOM 3545 C CA . THR B 1 6 ? -14.414 -7 17.156 1 97 6 THR B CA 1
ATOM 3546 C C . THR B 1 6 ? -14.336 -6.551 15.695 1 97 6 THR B C 1
ATOM 3548 O O . THR B 1 6 ? -15.086 -7.035 14.844 1 97 6 THR B O 1
ATOM 3551 N N . ILE B 1 7 ? -13.508 -5.562 15.422 1 97 7 ILE B N 1
ATOM 3552 C CA . ILE B 1 7 ? -13.445 -4.988 14.078 1 97 7 ILE B CA 1
ATOM 3553 C C . ILE B 1 7 ? -12.156 -5.422 13.391 1 97 7 ILE B C 1
ATOM 3555 O O . ILE B 1 7 ? -11.172 -5.746 14.047 1 97 7 ILE B O 1
ATOM 3559 N N . ALA B 1 8 ? -12.203 -5.496 12.07 1 97.19 8 ALA B N 1
ATOM 3560 C CA . ALA B 1 8 ? -11.055 -5.859 11.25 1 97.19 8 ALA B CA 1
ATOM 3561 C C . ALA B 1 8 ? -10.953 -4.961 10.016 1 97.19 8 ALA B C 1
ATOM 3563 O O . ALA B 1 8 ? -11.969 -4.48 9.508 1 97.19 8 ALA B O 1
ATOM 3564 N N . ALA B 1 9 ? -9.719 -4.699 9.57 1 95.69 9 ALA B N 1
ATOM 3565 C CA . ALA B 1 9 ? -9.469 -3.949 8.344 1 95.69 9 ALA B CA 1
ATOM 3566 C C . ALA B 1 9 ? -8.039 -4.164 7.855 1 95.69 9 ALA B C 1
ATOM 3568 O O . ALA B 1 9 ? -7.172 -4.582 8.617 1 95.69 9 ALA B O 1
ATOM 3569 N N . ILE B 1 10 ? -7.832 -3.973 6.598 1 94.5 10 ILE B N 1
ATOM 3570 C CA . ILE B 1 10 ? -6.48 -3.926 6.051 1 94.5 10 ILE B CA 1
ATOM 3571 C C . ILE B 1 10 ? -5.832 -2.588 6.402 1 94.5 10 ILE B C 1
ATOM 3573 O O . ILE B 1 10 ? -6.355 -1.526 6.055 1 94.5 10 ILE B O 1
ATOM 3577 N N . ALA B 1 11 ? -4.719 -2.623 7.074 1 94.62 11 ALA B N 1
ATOM 3578 C CA . ALA B 1 11 ? -4.094 -1.425 7.625 1 94.62 11 ALA B CA 1
ATOM 3579 C C . ALA B 1 11 ? -3.109 -0.814 6.633 1 94.62 11 ALA B C 1
ATOM 3581 O O . ALA B 1 11 ? -2.762 0.365 6.738 1 94.62 11 ALA B O 1
ATOM 3582 N N . THR B 1 12 ? -2.531 -1.586 5.711 1 92.81 12 THR B N 1
ATOM 3583 C CA . THR B 1 12 ? -1.571 -1.109 4.723 1 92.81 12 THR B CA 1
ATOM 3584 C C . THR B 1 12 ? -2.283 -0.643 3.455 1 92.81 12 THR B C 1
ATOM 3586 O O . THR B 1 12 ? -3.467 -0.934 3.26 1 92.81 12 THR B O 1
ATOM 3589 N N . ALA B 1 13 ? -1.567 0.105 2.654 1 86.62 13 ALA B N 1
ATOM 3590 C CA . ALA B 1 13 ? -2.139 0.628 1.417 1 86.62 13 ALA B CA 1
ATOM 3591 C C . ALA B 1 13 ? -2.518 -0.503 0.466 1 86.62 13 ALA B C 1
ATOM 3593 O O . ALA B 1 13 ? -1.902 -1.572 0.486 1 86.62 13 ALA B O 1
ATOM 3594 N N . ASN B 1 14 ? -3.557 -0.179 -0.228 1 80.12 14 ASN B N 1
ATOM 3595 C CA . ASN B 1 14 ? -3.953 -1.123 -1.267 1 80.12 14 ASN B CA 1
ATOM 3596 C C . ASN B 1 14 ? -2.988 -1.097 -2.447 1 80.12 14 ASN B C 1
ATOM 3598 O O . ASN B 1 14 ? -2.607 -0.024 -2.92 1 80.12 14 ASN B O 1
ATOM 3602 N N . GLY B 1 15 ? -2.428 -2.184 -2.785 1 77.25 15 GLY B N 1
ATOM 3603 C CA . GLY B 1 15 ? -1.493 -2.262 -3.898 1 77.25 15 GLY B CA 1
ATOM 3604 C C . GLY B 1 15 ? -0.502 -3.402 -3.764 1 77.25 15 GLY B C 1
ATOM 3605 O O . GLY B 1 15 ? -0.725 -4.34 -2.994 1 77.25 15 GLY B O 1
ATOM 3606 N N . ILE B 1 16 ? 0.478 -3.307 -4.645 1 78.25 16 ILE B N 1
ATOM 3607 C CA . ILE B 1 16 ? 1.493 -4.355 -4.676 1 78.25 16 ILE B CA 1
ATOM 3608 C C . ILE B 1 16 ? 2.645 -3.986 -3.744 1 78.25 16 ILE B C 1
ATOM 3610 O O . ILE B 1 16 ? 3.229 -2.906 -3.865 1 78.25 16 ILE B O 1
ATOM 3614 N N . GLY B 1 17 ? 2.873 -4.711 -2.773 1 85.5 17 GLY B N 1
ATOM 3615 C CA . GLY B 1 17 ? 3.975 -4.633 -1.828 1 85.5 17 GLY B CA 1
ATOM 3616 C C . GLY B 1 17 ? 4.375 -5.984 -1.264 1 85.5 17 GLY B C 1
ATOM 3617 O O . GLY B 1 17 ? 3.689 -6.98 -1.485 1 85.5 17 GLY B O 1
ATOM 3618 N N . SER B 1 18 ? 5.48 -6 -0.619 1 90.44 18 SER B N 1
ATOM 3619 C CA . SER B 1 18 ? 5.949 -7.266 -0.06 1 90.44 18 SER B CA 1
ATOM 3620 C C . SER B 1 18 ? 5.121 -7.672 1.152 1 90.44 18 SER B C 1
ATOM 3622 O O . SER B 1 18 ? 4.965 -8.867 1.431 1 90.44 18 SER B O 1
ATOM 3624 N N . ILE B 1 19 ? 4.641 -6.656 1.857 1 94.75 19 ILE B N 1
ATOM 3625 C CA . ILE B 1 19 ? 3.943 -6.965 3.102 1 94.75 19 ILE B CA 1
ATOM 3626 C C . ILE B 1 19 ? 2.604 -6.234 3.139 1 94.75 19 ILE B C 1
ATOM 3628 O O . ILE B 1 19 ? 2.51 -5.078 2.723 1 94.75 19 ILE B O 1
ATOM 3632 N N . SER B 1 20 ? 1.604 -6.895 3.574 1 94.38 20 SER B N 1
ATOM 3633 C CA . SER B 1 20 ? 0.309 -6.32 3.922 1 94.38 20 SER B CA 1
ATOM 3634 C C . SER B 1 20 ? -0.075 -6.652 5.359 1 94.38 20 SER B C 1
ATOM 3636 O O . SER B 1 20 ? 0.231 -7.738 5.855 1 94.38 20 SER B O 1
ATOM 3638 N N . ILE B 1 21 ? -0.721 -5.715 6.043 1 97 21 ILE B N 1
ATOM 3639 C CA . ILE B 1 21 ? -1.092 -5.926 7.438 1 97 21 ILE B CA 1
ATOM 3640 C C . ILE B 1 21 ? -2.611 -5.879 7.582 1 97 21 ILE B C 1
ATOM 3642 O O . ILE B 1 21 ? -3.254 -4.93 7.133 1 97 21 ILE B O 1
ATOM 3646 N N . ILE B 1 22 ? -3.195 -6.902 8.109 1 97.44 22 ILE B N 1
ATOM 3647 C CA . ILE B 1 22 ? -4.586 -6.918 8.547 1 97.44 22 ILE B CA 1
ATOM 3648 C C . ILE B 1 22 ? -4.648 -6.758 10.062 1 97.44 22 ILE B C 1
ATOM 3650 O O . ILE B 1 22 ? -3.98 -7.492 10.805 1 97.44 22 ILE B O 1
ATOM 3654 N N . ARG B 1 23 ? -5.438 -5.867 10.492 1 97.69 23 ARG B N 1
ATOM 3655 C CA . ARG B 1 23 ? -5.52 -5.555 11.922 1 97.69 23 ARG B CA 1
ATOM 3656 C C . ARG B 1 23 ? -6.879 -5.945 12.484 1 97.69 23 ARG B C 1
ATOM 3658 O O . ARG B 1 23 ? -7.918 -5.629 11.898 1 97.69 23 ARG B O 1
ATOM 3665 N N . LEU B 1 24 ? -6.863 -6.605 13.656 1 97.75 24 LEU B N 1
ATOM 3666 C CA . LEU B 1 24 ? -8.031 -6.961 14.453 1 97.75 24 LEU B CA 1
ATOM 3667 C C . LEU B 1 24 ? -8.031 -6.211 15.781 1 97.75 24 LEU B C 1
ATOM 3669 O O . LEU B 1 24 ? -6.996 -6.121 16.453 1 97.75 24 LEU B O 1
ATOM 3673 N N . SER B 1 25 ? -9.156 -5.684 16.172 1 97.81 25 SER B N 1
ATOM 3674 C CA . SER B 1 25 ? -9.281 -5.023 17.469 1 97.81 25 SER B CA 1
ATOM 3675 C C . SER B 1 25 ? -10.602 -5.363 18.125 1 97.81 25 SER B C 1
ATOM 3677 O O . SER B 1 25 ? -11.664 -5.277 17.5 1 97.81 25 SER B O 1
ATOM 3679 N N . GLY B 1 26 ? -10.562 -5.723 19.344 1 97.62 26 GLY B N 1
ATOM 3680 C CA . GLY B 1 26 ? -11.75 -6.078 20.094 1 97.62 26 GLY B CA 1
ATOM 3681 C C . GLY B 1 26 ? -11.539 -7.262 21.031 1 97.62 26 GLY B C 1
ATOM 3682 O O . GLY B 1 26 ? -10.453 -7.848 21.047 1 97.62 26 GLY B O 1
ATOM 3683 N N . LYS B 1 27 ? -12.539 -7.656 21.734 1 96.06 27 LYS B N 1
ATOM 3684 C CA . LYS B 1 27 ? -12.453 -8.703 22.75 1 96.06 27 LYS B CA 1
ATOM 3685 C C . LYS B 1 27 ? -12.172 -10.062 22.125 1 96.06 27 LYS B C 1
ATOM 3687 O O . LYS B 1 27 ? -11.531 -10.914 22.734 1 96.06 27 LYS B O 1
ATOM 3692 N N . ASP B 1 28 ? -12.586 -10.266 20.875 1 97.25 28 ASP B N 1
ATOM 3693 C CA . ASP B 1 28 ? -12.43 -11.562 20.234 1 97.25 28 ASP B CA 1
ATOM 3694 C C . ASP B 1 28 ? -11.219 -11.57 19.297 1 97.25 28 ASP B C 1
ATOM 3696 O O . ASP B 1 28 ? -11.039 -12.508 18.516 1 97.25 28 ASP B O 1
ATOM 3700 N N . ALA B 1 29 ? -10.453 -10.531 19.312 1 98.06 29 ALA B N 1
ATOM 3701 C CA . ALA B 1 29 ? -9.32 -10.422 18.391 1 98.06 29 ALA B CA 1
ATOM 3702 C C . ALA B 1 29 ? -8.375 -11.617 18.547 1 98.06 29 ALA B C 1
ATOM 3704 O O . ALA B 1 29 ? -8.039 -12.266 17.547 1 98.06 29 ALA B O 1
ATOM 3705 N N . LEU B 1 30 ? -7.977 -11.93 19.781 1 98.25 30 LEU B N 1
ATOM 3706 C CA . LEU B 1 30 ? -7.027 -13.016 20 1 98.25 30 LEU B CA 1
ATOM 3707 C C . LEU B 1 30 ? -7.652 -14.367 19.656 1 98.25 30 LEU B C 1
ATOM 3709 O O . LEU B 1 30 ? -7.078 -15.141 18.891 1 98.25 30 LEU B O 1
ATOM 3713 N N . PRO B 1 31 ? -8.844 -14.688 20.125 1 97.94 31 PRO B N 1
ATOM 3714 C CA . PRO B 1 31 ? -9.469 -15.969 19.766 1 97.94 31 PRO B CA 1
ATOM 3715 C C . PRO B 1 31 ? -9.586 -16.172 18.25 1 97.94 31 PRO B C 1
ATOM 3717 O O . PRO B 1 31 ? -9.328 -17.266 17.75 1 97.94 31 PRO B O 1
ATOM 3720 N N . LEU B 1 32 ? -9.977 -15.164 17.531 1 97.94 32 LEU B N 1
ATOM 3721 C CA . LEU B 1 32 ? -10.117 -15.273 16.078 1 97.94 32 LEU B CA 1
ATOM 3722 C C . LEU B 1 32 ? -8.773 -15.555 15.422 1 97.94 32 LEU B C 1
ATOM 3724 O O . LEU B 1 32 ? -8.688 -16.375 14.516 1 97.94 32 LEU B O 1
ATOM 3728 N N . ALA B 1 33 ? -7.754 -14.844 15.867 1 98.38 33 ALA B N 1
ATOM 3729 C CA . ALA B 1 33 ? -6.414 -15.039 15.32 1 98.38 33 ALA B CA 1
ATOM 3730 C C . ALA B 1 33 ? -5.918 -16.469 15.586 1 98.38 33 ALA B C 1
ATOM 3732 O O . ALA B 1 33 ? -5.293 -17.078 14.719 1 98.38 33 ALA B O 1
ATOM 3733 N N . LEU B 1 34 ? -6.16 -16.953 16.797 1 98.25 34 LEU B N 1
ATOM 3734 C CA . LEU B 1 34 ? -5.746 -18.297 17.156 1 98.25 34 LEU B CA 1
ATOM 3735 C C . LEU B 1 34 ? -6.473 -19.328 16.297 1 98.25 34 LEU B C 1
ATOM 3737 O O . LEU B 1 34 ? -5.891 -20.359 15.914 1 98.25 34 LEU B O 1
ATOM 3741 N N . THR B 1 35 ? -7.648 -19.062 15.938 1 97.81 35 THR B N 1
ATOM 3742 C CA . THR B 1 35 ? -8.43 -19.969 15.094 1 97.81 35 THR B CA 1
ATOM 3743 C C . THR B 1 35 ? -7.816 -20.062 13.703 1 97.81 35 THR B C 1
ATOM 3745 O O . THR B 1 35 ? -7.613 -21.172 13.188 1 97.81 35 THR B O 1
ATOM 3748 N N . LEU B 1 36 ? -7.453 -18.938 13.102 1 97.56 36 LEU B N 1
ATOM 3749 C CA . LEU B 1 36 ? -6.922 -18.922 11.742 1 97.56 36 LEU B CA 1
ATOM 3750 C C . LEU B 1 36 ? -5.496 -19.453 11.711 1 97.56 36 LEU B C 1
ATOM 3752 O O . LEU B 1 36 ? -5.055 -20.016 10.695 1 97.56 36 LEU B O 1
ATOM 3756 N N . SER B 1 37 ? -4.754 -19.281 12.797 1 97.88 37 SER B N 1
ATOM 3757 C CA . SER B 1 37 ? -3.35 -19.688 12.828 1 97.88 37 SER B CA 1
ATOM 3758 C C . SER B 1 37 ? -3.191 -21.094 13.414 1 97.88 37 SER B C 1
ATOM 3760 O O . SER B 1 37 ? -2.105 -21.672 13.359 1 97.88 37 SER B O 1
ATOM 3762 N N . LYS B 1 38 ? -4.203 -21.594 14.07 1 96.38 38 LYS B N 1
ATOM 3763 C CA . LYS B 1 38 ? -4.199 -22.891 14.75 1 96.38 38 LYS B CA 1
ATOM 3764 C C . LYS B 1 38 ? -3.166 -22.922 15.875 1 96.38 38 LYS B C 1
ATOM 3766 O O . LYS B 1 38 ? -2.678 -24 16.25 1 96.38 38 LYS B O 1
ATOM 3771 N N . ARG B 1 39 ? -2.797 -21.75 16.297 1 96.25 39 ARG B N 1
ATOM 3772 C CA . ARG B 1 39 ? -1.935 -21.641 17.469 1 96.25 39 ARG B CA 1
ATOM 3773 C C . ARG B 1 39 ? -2.754 -21.656 18.75 1 96.25 39 ARG B C 1
ATOM 3775 O O . ARG B 1 39 ? -3.947 -21.344 18.734 1 96.25 39 ARG B O 1
ATOM 3782 N N . THR B 1 40 ? -2.064 -22.016 19.828 1 96.38 40 THR B N 1
ATOM 3783 C CA . THR B 1 40 ? -2.756 -22.078 21.109 1 96.38 40 THR B CA 1
ATOM 3784 C C . THR B 1 40 ? -2.6 -20.75 21.875 1 96.38 40 THR B C 1
ATOM 3786 O O . THR B 1 40 ? -3.389 -20.453 22.766 1 96.38 40 THR B O 1
ATOM 3789 N N . ASN B 1 41 ? -1.575 -20.094 21.531 1 97 41 ASN B N 1
ATOM 3790 C CA . ASN B 1 41 ? -1.316 -18.828 22.203 1 97 41 ASN B CA 1
ATOM 3791 C C . ASN B 1 41 ? -0.453 -17.891 21.359 1 97 41 ASN B C 1
ATOM 3793 O O . ASN B 1 41 ? 0.16 -18.328 20.375 1 97 41 ASN B O 1
ATOM 3797 N N . LEU B 1 42 ? -0.5 -16.656 21.625 1 97.88 42 LEU B N 1
ATOM 3798 C CA . LEU B 1 42 ? 0.4 -15.633 21.125 1 97.88 42 LEU B CA 1
ATOM 3799 C C . LEU B 1 42 ? 0.946 -14.781 22.266 1 97.88 42 LEU B C 1
ATOM 3801 O O . LEU B 1 42 ? 0.177 -14.234 23.062 1 97.88 42 LEU B O 1
ATOM 3805 N N . ASN B 1 43 ? 2.258 -14.711 22.391 1 97.94 43 ASN B N 1
ATOM 3806 C CA . ASN B 1 43 ? 2.865 -13.844 23.391 1 97.94 43 ASN B CA 1
ATOM 3807 C C . ASN B 1 43 ? 2.797 -12.375 22.984 1 97.94 43 ASN B C 1
ATOM 3809 O O . ASN B 1 43 ? 3.088 -12.031 21.844 1 97.94 43 ASN B O 1
ATOM 3813 N N . PRO B 1 44 ? 2.363 -11.539 23.922 1 98.19 44 PRO B N 1
ATOM 3814 C CA . PRO B 1 44 ? 2.201 -10.117 23.578 1 98.19 44 PRO B CA 1
ATOM 3815 C C . PRO B 1 44 ? 3.475 -9.5 23.016 1 98.19 44 PRO B C 1
ATOM 3817 O O . PRO B 1 44 ? 4.57 -9.758 23.516 1 98.19 44 PRO B O 1
ATOM 3820 N N . ARG B 1 45 ? 3.318 -8.773 21.953 1 98.25 45 ARG B N 1
ATOM 3821 C CA . ARG B 1 45 ? 4.324 -7.945 21.297 1 98.25 45 ARG B CA 1
ATOM 3822 C C . ARG B 1 45 ? 5.383 -8.797 20.609 1 98.25 45 ARG B C 1
ATOM 3824 O O . ARG B 1 45 ? 6.293 -8.273 19.969 1 98.25 45 ARG B O 1
ATOM 3831 N N . LEU B 1 46 ? 5.305 -10.062 20.719 1 98.44 46 LEU B N 1
ATOM 3832 C CA . LEU B 1 46 ? 6.285 -10.953 20.109 1 98.44 46 LEU B CA 1
ATOM 3833 C C . LEU B 1 46 ? 5.871 -11.32 18.688 1 98.44 46 LEU B C 1
ATOM 3835 O O . LEU B 1 46 ? 4.824 -11.938 18.484 1 98.44 46 LEU B O 1
ATOM 3839 N N . ALA B 1 47 ? 6.695 -10.938 17.75 1 98.44 47 ALA B N 1
ATOM 3840 C CA . ALA B 1 47 ? 6.438 -11.359 16.375 1 98.44 47 ALA B CA 1
ATOM 3841 C C . ALA B 1 47 ? 6.559 -12.867 16.219 1 98.44 47 ALA B C 1
ATOM 3843 O O . ALA B 1 47 ? 7.617 -13.445 16.484 1 98.44 47 ALA B O 1
ATOM 3844 N N . THR B 1 48 ? 5.504 -13.523 15.797 1 98 48 THR B N 1
ATOM 3845 C CA . THR B 1 48 ? 5.445 -14.984 15.711 1 98 48 THR B CA 1
ATOM 3846 C C . THR B 1 48 ? 5.066 -15.43 14.305 1 98 48 THR B C 1
ATOM 3848 O O . THR B 1 48 ? 3.998 -15.07 13.797 1 98 48 THR B O 1
ATOM 3851 N N . LEU B 1 49 ? 5.961 -16.156 13.664 1 97 49 LEU B N 1
ATOM 3852 C CA . LEU B 1 49 ? 5.684 -16.703 12.344 1 97 49 LEU B CA 1
ATOM 3853 C C . LEU B 1 49 ? 4.664 -17.828 12.43 1 97 49 LEU B C 1
ATOM 3855 O O . LEU B 1 49 ? 4.816 -18.75 13.242 1 97 49 LEU B O 1
ATOM 3859 N N . SER B 1 50 ? 3.609 -17.75 11.656 1 96.88 50 SER B N 1
ATOM 3860 C CA . SER B 1 50 ? 2.557 -18.766 11.695 1 96.88 50 SER B CA 1
ATOM 3861 C C . SER B 1 50 ? 1.949 -18.984 10.312 1 96.88 50 SER B C 1
ATOM 3863 O O . SER B 1 50 ? 1.843 -18.047 9.523 1 96.88 50 SER B O 1
ATOM 3865 N N . SER B 1 51 ? 1.578 -20.203 10.047 1 96.25 51 SER B N 1
ATOM 3866 C CA . SER B 1 51 ? 0.73 -20.469 8.891 1 96.25 51 SER B CA 1
ATOM 3867 C C . SER B 1 51 ? -0.705 -20.016 9.141 1 96.25 51 SER B C 1
ATOM 3869 O O . SER B 1 51 ? -1.226 -20.172 10.25 1 96.25 51 SER B O 1
ATOM 3871 N N . ILE B 1 52 ? -1.313 -19.469 8.219 1 97.38 52 ILE B N 1
ATOM 3872 C CA . ILE B 1 52 ? -2.693 -19 8.305 1 97.38 52 ILE B CA 1
ATOM 3873 C C . ILE B 1 52 ? -3.594 -19.891 7.449 1 97.38 52 ILE B C 1
ATOM 3875 O O . ILE B 1 52 ? -3.297 -20.141 6.277 1 97.38 52 ILE B O 1
ATOM 3879 N N . TYR B 1 53 ? -4.66 -20.266 8 1 96.25 53 TYR B N 1
ATOM 3880 C CA . TYR B 1 53 ? -5.562 -21.188 7.332 1 96.25 53 TYR B CA 1
ATOM 3881 C C . TYR B 1 53 ? -6.957 -20.594 7.188 1 96.25 53 TYR B C 1
ATOM 3883 O O . TYR B 1 53 ? -7.359 -19.75 7.984 1 96.25 53 TYR B O 1
ATOM 3891 N N . ASN B 1 54 ? -7.641 -21.016 6.168 1 93.44 54 ASN B N 1
ATOM 3892 C CA . ASN B 1 54 ? -9.047 -20.641 6.055 1 93.44 54 ASN B CA 1
ATOM 3893 C C . ASN B 1 54 ? -9.953 -21.625 6.789 1 93.44 54 ASN B C 1
ATOM 3895 O O . ASN B 1 54 ? -9.469 -22.516 7.492 1 93.44 54 ASN B O 1
ATOM 3899 N N . SER B 1 55 ? -11.266 -21.359 6.73 1 90.62 55 SER B N 1
ATOM 3900 C CA . SER B 1 55 ? -12.258 -22.156 7.434 1 90.62 55 SER B CA 1
ATOM 3901 C C . SER B 1 55 ? -12.258 -23.594 6.926 1 90.62 55 SER B C 1
ATOM 3903 O O . SER B 1 55 ? -12.656 -24.516 7.645 1 90.62 55 SER B O 1
ATOM 3905 N N . ASP B 1 56 ? -11.758 -23.828 5.688 1 88.44 56 ASP B N 1
ATOM 3906 C CA . ASP B 1 56 ? -11.688 -25.156 5.102 1 88.44 56 ASP B CA 1
ATOM 3907 C C . ASP B 1 56 ? -10.344 -25.828 5.406 1 88.44 56 ASP B C 1
ATOM 3909 O O . ASP B 1 56 ? -10.008 -26.859 4.82 1 88.44 56 ASP B O 1
ATOM 3913 N N . ASN B 1 57 ? -9.523 -25.188 6.176 1 91.56 57 ASN B N 1
ATOM 3914 C CA . ASN B 1 57 ? -8.227 -25.688 6.617 1 91.56 57 ASN B CA 1
ATOM 3915 C C . ASN B 1 57 ? -7.203 -25.672 5.484 1 91.56 57 ASN B C 1
ATOM 3917 O O . ASN B 1 57 ? -6.297 -26.516 5.445 1 91.56 57 ASN B O 1
ATOM 3921 N N . GLU B 1 58 ? -7.449 -24.875 4.59 1 91.31 58 GLU B N 1
ATOM 3922 C CA . GLU B 1 58 ? -6.465 -24.656 3.535 1 91.31 58 GLU B CA 1
ATOM 3923 C C . GLU B 1 58 ? -5.516 -23.516 3.893 1 91.31 58 GLU B C 1
ATOM 3925 O O . GLU B 1 58 ? -5.934 -22.5 4.473 1 91.31 58 GLU B O 1
ATOM 3930 N N . ILE B 1 59 ? -4.312 -23.719 3.557 1 93.12 59 ILE B N 1
ATOM 3931 C CA . ILE B 1 59 ? -3.311 -22.703 3.881 1 93.12 59 ILE B CA 1
ATOM 3932 C C . ILE B 1 59 ? -3.5 -21.484 2.979 1 93.12 59 ILE B C 1
ATOM 3934 O O . ILE B 1 59 ? -3.73 -21.625 1.775 1 93.12 59 ILE B O 1
ATOM 3938 N N . ILE B 1 60 ? -3.459 -20.328 3.562 1 93.69 60 ILE B N 1
ATOM 3939 C CA . ILE B 1 60 ? -3.609 -19.062 2.844 1 93.69 60 ILE B CA 1
ATOM 3940 C C . ILE B 1 60 ? -2.246 -18.391 2.699 1 93.69 60 ILE B C 1
ATOM 3942 O O . ILE B 1 60 ? -1.939 -17.828 1.649 1 93.69 60 ILE B O 1
ATOM 3946 N N . ASP B 1 61 ? -1.502 -18.422 3.773 1 95.19 61 ASP B N 1
ATOM 3947 C CA . ASP B 1 61 ? -0.229 -17.703 3.814 1 95.19 61 ASP B CA 1
ATOM 3948 C C . ASP B 1 61 ? 0.592 -18.125 5.035 1 95.19 61 ASP B C 1
ATOM 3950 O O . ASP B 1 61 ? 0.107 -18.859 5.895 1 95.19 61 ASP B O 1
ATOM 3954 N N . GLU B 1 62 ? 1.805 -17.797 4.949 1 95 62 GLU B N 1
ATOM 3955 C CA . GLU B 1 62 ? 2.654 -17.734 6.133 1 95 62 GLU B CA 1
ATOM 3956 C C . GLU B 1 62 ? 2.904 -16.281 6.551 1 95 62 GLU B C 1
ATOM 3958 O O . GLU B 1 62 ? 3.479 -15.5 5.793 1 95 62 GLU B O 1
ATOM 3963 N N . ALA B 1 63 ? 2.432 -15.969 7.734 1 96.44 63 ALA B N 1
ATOM 3964 C CA . ALA B 1 63 ? 2.426 -14.57 8.141 1 96.44 63 ALA B CA 1
ATOM 3965 C C . ALA B 1 63 ? 3.025 -14.398 9.531 1 96.44 63 ALA B C 1
ATOM 3967 O O . ALA B 1 63 ? 3.141 -15.367 10.289 1 96.44 63 ALA B O 1
ATOM 3968 N N . LEU B 1 64 ? 3.523 -13.203 9.812 1 97.88 64 LEU B N 1
ATOM 3969 C CA . LEU B 1 64 ? 3.9 -12.82 11.172 1 97.88 64 LEU B CA 1
ATOM 3970 C C . LEU B 1 64 ? 2.689 -12.32 11.953 1 97.88 64 LEU B C 1
ATOM 3972 O O . LEU B 1 64 ? 1.959 -11.445 11.477 1 97.88 64 LEU B O 1
ATOM 3976 N N . LEU B 1 65 ? 2.426 -12.945 13.086 1 98.56 65 LEU B N 1
ATOM 3977 C CA . LEU B 1 65 ? 1.371 -12.492 13.984 1 98.56 65 LEU B CA 1
ATOM 3978 C C . LEU B 1 65 ? 1.955 -11.711 15.156 1 98.56 65 LEU B C 1
ATOM 3980 O O . LEU B 1 65 ? 2.953 -12.125 15.75 1 98.56 65 LEU B O 1
ATOM 3984 N N . ILE B 1 66 ? 1.384 -10.594 15.445 1 98.69 66 ILE B N 1
ATOM 3985 C CA . ILE B 1 66 ? 1.756 -9.805 16.625 1 98.69 66 ILE B CA 1
ATOM 3986 C C . ILE B 1 66 ? 0.515 -9.516 17.453 1 98.69 66 ILE B C 1
ATOM 3988 O O . ILE B 1 66 ? -0.47 -8.969 16.953 1 98.69 66 ILE B O 1
ATOM 3992 N N . TYR B 1 67 ? 0.563 -9.898 18.703 1 98.75 67 TYR B N 1
ATOM 3993 C CA . TYR B 1 67 ? -0.522 -9.68 19.656 1 98.75 67 TYR B CA 1
ATOM 3994 C C . TYR B 1 67 ? -0.203 -8.523 20.594 1 98.75 67 TYR B C 1
ATOM 3996 O O . TYR B 1 67 ? 0.868 -8.492 21.203 1 98.75 67 TYR B O 1
ATOM 4004 N N . PHE B 1 68 ? -1.048 -7.516 20.594 1 98.56 68 PHE B N 1
ATOM 4005 C CA . PHE B 1 68 ? -1.007 -6.445 21.578 1 98.56 68 PHE B CA 1
ATOM 4006 C C . PHE B 1 68 ? -2.133 -6.602 22.594 1 98.56 68 PHE B C 1
ATOM 4008 O O . PHE B 1 68 ? -3.309 -6.438 22.266 1 98.56 68 PHE B O 1
ATOM 4015 N N . LYS B 1 69 ? -1.802 -6.812 23.781 1 98 69 LYS B N 1
ATOM 4016 C CA . LYS B 1 69 ? -2.775 -7.121 24.828 1 98 69 LYS B CA 1
ATOM 4017 C C . LYS B 1 69 ? -3.383 -5.848 25.406 1 98 69 LYS B C 1
ATOM 4019 O O . LYS B 1 69 ? -2.67 -4.875 25.656 1 98 69 LYS B O 1
ATOM 4024 N N . ASN B 1 70 ? -4.688 -5.824 25.547 1 95.81 70 ASN B N 1
ATOM 4025 C CA . ASN B 1 70 ? -5.359 -4.75 26.266 1 95.81 70 ASN B CA 1
ATOM 4026 C C . ASN B 1 70 ? -4.727 -4.52 27.641 1 95.81 70 ASN B C 1
ATOM 4028 O O . ASN B 1 70 ? -4.422 -5.477 28.359 1 95.81 70 ASN B O 1
ATOM 4032 N N . PRO B 1 71 ? -4.527 -3.311 28.016 1 95.44 71 PRO B N 1
ATOM 4033 C CA . PRO B 1 71 ? -4.84 -2.041 27.359 1 95.44 71 PRO B CA 1
ATOM 4034 C C . PRO B 1 71 ? -3.66 -1.479 26.562 1 95.44 71 PRO B C 1
ATOM 4036 O O . PRO B 1 71 ? -3.703 -0.331 26.125 1 95.44 71 PRO B O 1
ATOM 4039 N N . ASN B 1 72 ? -2.557 -2.273 26.484 1 95.5 72 ASN B N 1
ATOM 4040 C CA . ASN B 1 72 ? -1.328 -1.801 25.859 1 95.5 72 ASN B CA 1
ATOM 4041 C C . ASN B 1 72 ? -1.362 -1.995 24.344 1 95.5 72 ASN B C 1
ATOM 4043 O O . ASN B 1 72 ? -0.545 -2.732 23.781 1 95.5 72 ASN B O 1
ATOM 4047 N N . SER B 1 73 ? -2.285 -1.41 23.812 1 97.06 73 SER B N 1
ATOM 4048 C CA . SER B 1 73 ? -2.488 -1.431 22.359 1 97.06 73 SER B CA 1
ATOM 4049 C C . SER B 1 73 ? -2.939 -0.068 21.844 1 97.06 73 SER B C 1
ATOM 4051 O O . SER B 1 73 ? -3.225 0.835 22.641 1 97.06 73 SER B O 1
ATOM 4053 N N . PHE B 1 74 ? -2.951 0.073 20.578 1 95.12 74 PHE B N 1
ATOM 4054 C CA . PHE B 1 74 ? -3.34 1.337 19.969 1 95.12 74 PHE B CA 1
ATOM 4055 C C . PHE B 1 74 ? -4.762 1.718 20.359 1 95.12 74 PHE B C 1
ATOM 4057 O O . PHE B 1 74 ? -5.016 2.859 20.75 1 95.12 74 PHE B O 1
ATOM 4064 N N . THR B 1 75 ? -5.68 0.756 20.234 1 95.88 75 THR B N 1
ATOM 4065 C CA . THR B 1 75 ? -7.086 1.042 20.5 1 95.88 75 THR B CA 1
ATOM 4066 C C . THR B 1 75 ? -7.391 0.892 21.984 1 95.88 75 THR B C 1
ATOM 4068 O O . THR B 1 75 ? -8.484 1.245 22.438 1 95.88 75 THR B O 1
ATOM 4071 N N . GLY B 1 76 ? -6.512 0.386 22.781 1 96.5 76 GLY B N 1
ATOM 4072 C CA . GLY B 1 76 ? -6.777 0.074 24.172 1 96.5 76 GLY B CA 1
ATOM 4073 C C . GLY B 1 76 ? -7.488 -1.252 24.359 1 96.5 76 GLY B C 1
ATOM 4074 O O . GLY B 1 76 ? -7.828 -1.625 25.484 1 96.5 76 GLY B O 1
ATOM 4075 N N . GLU B 1 77 ? -7.754 -1.913 23.312 1 97.31 77 GLU B N 1
ATOM 4076 C CA . GLU B 1 77 ? -8.336 -3.25 23.281 1 97.31 77 GLU B CA 1
ATOM 4077 C C . GLU B 1 77 ? -7.297 -4.297 22.891 1 97.31 77 GLU B C 1
ATOM 4079 O O . GLU B 1 77 ? -6.125 -3.973 22.703 1 97.31 77 GLU B O 1
ATOM 4084 N N . ASP B 1 78 ? -7.773 -5.566 22.859 1 97.88 78 ASP B N 1
ATOM 4085 C CA . ASP B 1 78 ? -6.895 -6.57 22.266 1 97.88 78 ASP B CA 1
ATOM 4086 C C . ASP B 1 78 ? -6.758 -6.363 20.766 1 97.88 78 ASP B C 1
ATOM 4088 O O . ASP B 1 78 ? -7.758 -6.188 20.062 1 97.88 78 ASP B O 1
ATOM 4092 N N . ILE B 1 79 ? -5.523 -6.305 20.312 1 98.38 79 ILE B N 1
ATOM 4093 C CA . ILE B 1 79 ? -5.25 -6.16 18.891 1 98.38 79 ILE B CA 1
ATOM 4094 C C . ILE B 1 79 ? -4.383 -7.324 18.422 1 98.38 79 ILE B C 1
ATOM 4096 O O . ILE B 1 79 ? -3.449 -7.734 19.109 1 98.38 79 ILE B O 1
ATOM 4100 N N . VAL B 1 80 ? -4.703 -7.91 17.344 1 98.75 80 VAL B N 1
ATOM 4101 C CA . VAL B 1 80 ? -3.814 -8.836 16.641 1 98.75 80 VAL B CA 1
ATOM 4102 C C . VAL B 1 80 ? -3.592 -8.359 15.211 1 98.75 80 VAL B C 1
ATOM 4104 O O . VAL B 1 80 ? -4.547 -8.008 14.508 1 98.75 80 VAL B O 1
ATOM 4107 N N . GLU B 1 81 ? -2.381 -8.258 14.789 1 98.56 81 GLU B N 1
ATOM 4108 C CA . GLU B 1 81 ? -2.027 -7.918 13.414 1 98.56 81 GLU B CA 1
ATOM 4109 C C . GLU B 1 81 ? -1.506 -9.141 12.656 1 98.56 81 GLU B C 1
ATOM 4111 O O . GLU B 1 81 ? -0.675 -9.891 13.18 1 98.56 81 GLU B O 1
ATOM 4116 N N . PHE B 1 82 ? -2.066 -9.398 11.508 1 98.19 82 PHE B N 1
ATOM 4117 C CA . PHE B 1 82 ? -1.556 -10.352 10.539 1 98.19 82 PHE B CA 1
ATOM 4118 C C . PHE B 1 82 ? -0.667 -9.664 9.508 1 98.19 82 PHE B C 1
ATOM 4120 O O . PHE B 1 82 ? -1.147 -8.867 8.703 1 98.19 82 PHE B O 1
ATOM 4127 N N . GLN B 1 83 ? 0.58 -9.891 9.562 1 97.69 83 GLN B N 1
ATOM 4128 C CA . GLN B 1 83 ? 1.486 -9.375 8.539 1 97.69 83 GLN B CA 1
ATOM 4129 C C . GLN B 1 83 ? 1.785 -10.43 7.48 1 97.69 83 GLN B C 1
ATOM 4131 O O . GLN B 1 83 ? 2.684 -11.258 7.656 1 97.69 83 GLN B O 1
ATOM 4136 N N . CYS B 1 84 ? 1.059 -10.383 6.445 1 96.19 84 CYS B N 1
ATOM 4137 C CA . CYS B 1 84 ? 1.115 -11.391 5.387 1 96.19 84 CYS B CA 1
ATOM 4138 C C . CYS B 1 84 ? 1.835 -10.844 4.16 1 96.19 84 CYS B C 1
ATOM 4140 O O . CYS B 1 84 ? 2.342 -9.719 4.176 1 96.19 84 CYS B O 1
ATOM 4142 N N . HIS B 1 85 ? 2.021 -11.602 3.213 1 93.12 85 HIS B N 1
ATOM 4143 C CA . HIS B 1 85 ? 2.576 -11.148 1.944 1 93.12 85 HIS B CA 1
ATOM 4144 C C . HIS B 1 85 ? 1.657 -10.133 1.275 1 93.12 85 HIS B C 1
ATOM 4146 O O . HIS B 1 85 ? 0.435 -10.211 1.414 1 93.12 85 HIS B O 1
ATOM 4152 N N . GLY B 1 86 ? 2.26 -9.086 0.624 1 85.31 86 GLY B N 1
ATOM 4153 C CA . GLY B 1 86 ? 1.609 -7.852 0.208 1 85.31 86 GLY B CA 1
ATOM 4154 C C . GLY B 1 86 ? 0.701 -8.039 -0.994 1 85.31 86 GLY B C 1
ATOM 4155 O O . GLY B 1 86 ? 0.445 -7.082 -1.734 1 85.31 86 GLY B O 1
ATOM 4156 N N . GLY B 1 87 ? 0.04 -9.047 -1.241 1 82.31 87 GLY B N 1
ATOM 4157 C CA . GLY B 1 87 ? -0.909 -9.211 -2.33 1 82.31 87 GLY B CA 1
ATOM 4158 C C . GLY B 1 87 ? -2.332 -8.859 -1.94 1 82.31 87 GLY B C 1
ATOM 4159 O O . GLY B 1 87 ? -2.75 -9.109 -0.807 1 82.31 87 GLY B O 1
ATOM 4160 N N . ILE B 1 88 ? -3.016 -8.148 -2.824 1 82.19 88 ILE B N 1
ATOM 4161 C CA . ILE B 1 88 ? -4.383 -7.707 -2.57 1 82.19 88 ILE B CA 1
ATOM 4162 C C . ILE B 1 88 ? -5.27 -8.914 -2.273 1 82.19 88 ILE B C 1
ATOM 4164 O O . ILE B 1 88 ? -6.07 -8.883 -1.337 1 82.19 88 ILE B O 1
ATOM 4168 N N . ALA B 1 89 ? -5.125 -9.906 -3.018 1 86.69 89 ALA B N 1
ATOM 4169 C CA . ALA B 1 89 ? -5.973 -11.086 -2.891 1 86.69 89 ALA B CA 1
ATOM 4170 C C . ALA B 1 89 ? -5.785 -11.75 -1.527 1 86.69 89 ALA B C 1
ATOM 4172 O O . ALA B 1 89 ? -6.762 -12.109 -0.865 1 86.69 89 ALA B O 1
ATOM 4173 N N . ILE B 1 90 ? -4.566 -11.852 -1.082 1 91.5 90 ILE B N 1
ATOM 4174 C CA . ILE B 1 90 ? -4.266 -12.516 0.181 1 91.5 90 ILE B CA 1
ATOM 4175 C C . ILE B 1 90 ? -4.879 -11.734 1.337 1 91.5 90 ILE B C 1
ATOM 4177 O O . ILE B 1 90 ? -5.492 -12.312 2.234 1 91.5 90 ILE B O 1
ATOM 4181 N N . SER B 1 91 ? -4.664 -10.492 1.345 1 92.81 91 SER B N 1
ATOM 4182 C CA . SER B 1 91 ? -5.191 -9.633 2.402 1 92.81 91 SER B CA 1
ATOM 4183 C C . SER B 1 91 ? -6.711 -9.742 2.492 1 92.81 91 SER B C 1
ATOM 4185 O O . SER B 1 91 ? -7.27 -9.844 3.588 1 92.81 91 SER B O 1
ATOM 4187 N N . ASN B 1 92 ? -7.332 -9.75 1.366 1 91.69 92 ASN B N 1
ATOM 4188 C CA . ASN B 1 92 ? -8.789 -9.836 1.333 1 91.69 92 ASN B CA 1
ATOM 4189 C C . ASN B 1 92 ? -9.281 -11.203 1.809 1 91.69 92 ASN B C 1
ATOM 4191 O O . ASN B 1 92 ? -10.32 -11.297 2.467 1 91.69 92 ASN B O 1
ATOM 4195 N N . ILE B 1 93 ? -8.578 -12.219 1.391 1 93.12 93 ILE B N 1
ATOM 4196 C CA . ILE B 1 93 ? -8.953 -13.562 1.811 1 93.12 93 ILE B CA 1
ATOM 4197 C C . ILE B 1 93 ? -8.914 -13.664 3.334 1 93.12 93 ILE B C 1
ATOM 4199 O O . ILE B 1 93 ? -9.859 -14.141 3.957 1 93.12 93 ILE B O 1
ATOM 4203 N N . ILE B 1 94 ? -7.863 -13.203 3.926 1 96.12 94 ILE B N 1
ATOM 4204 C CA . ILE B 1 94 ? -7.715 -13.258 5.375 1 96.12 94 ILE B CA 1
ATOM 4205 C C . ILE B 1 94 ? -8.789 -12.398 6.039 1 96.12 94 ILE B C 1
ATOM 4207 O O . ILE B 1 94 ? -9.414 -12.82 7.012 1 96.12 94 ILE B O 1
ATOM 4211 N N . LEU B 1 95 ? -8.992 -11.203 5.539 1 95.75 95 LEU B N 1
ATOM 4212 C CA . LEU B 1 95 ? -10.023 -10.312 6.066 1 95.75 95 LEU B CA 1
ATOM 4213 C C . LEU B 1 95 ? -11.398 -10.977 6.012 1 95.75 95 LEU B C 1
ATOM 4215 O O . LEU B 1 95 ? -12.141 -10.953 6.992 1 95.75 95 LEU B O 1
ATOM 4219 N N . ASN B 1 96 ? -11.688 -11.562 4.855 1 94.62 96 ASN B N 1
ATOM 4220 C CA . ASN B 1 96 ? -12.977 -12.227 4.676 1 94.62 96 ASN B CA 1
ATOM 4221 C C . ASN B 1 96 ? -13.148 -13.398 5.637 1 94.62 96 ASN B C 1
ATOM 4223 O O . ASN B 1 96 ? -14.25 -13.633 6.148 1 94.62 96 ASN B O 1
ATOM 4227 N N . GLU B 1 97 ? -12.094 -14.125 5.832 1 96.44 97 GLU B N 1
ATOM 4228 C CA . GLU B 1 97 ? -12.148 -15.227 6.789 1 96.44 97 GLU B CA 1
ATOM 4229 C C . GLU B 1 97 ? -12.453 -14.719 8.195 1 96.44 97 GLU B C 1
ATOM 4231 O O . GLU B 1 97 ? -13.219 -15.344 8.938 1 96.44 97 GLU B O 1
ATOM 4236 N N . LEU B 1 98 ? -11.875 -13.641 8.578 1 97.12 98 LEU B N 1
ATOM 4237 C CA . LEU B 1 98 ? -12.117 -13.047 9.891 1 97.12 98 LEU B CA 1
ATOM 4238 C C . LEU B 1 98 ? -13.562 -12.594 10.023 1 97.12 98 LEU B C 1
ATOM 4240 O O . LEU B 1 98 ? -14.18 -12.781 11.078 1 97.12 98 LEU B O 1
ATOM 4244 N N . ILE B 1 99 ? -14.078 -12.031 8.984 1 96 99 ILE B N 1
ATOM 4245 C CA . ILE B 1 99 ? -15.469 -11.57 8.977 1 96 99 ILE B CA 1
ATOM 4246 C C . ILE B 1 99 ? -16.406 -12.773 9.102 1 96 99 ILE B C 1
ATOM 4248 O O . ILE B 1 99 ? -17.375 -12.734 9.867 1 96 99 ILE B O 1
ATOM 4252 N N . LYS B 1 100 ? -16.109 -13.812 8.359 1 95.81 100 LYS B N 1
ATOM 4253 C CA . LYS B 1 100 ? -16.891 -15.047 8.445 1 95.81 100 LYS B CA 1
ATOM 4254 C C . LYS B 1 100 ? -16.922 -15.57 9.875 1 95.81 100 LYS B C 1
ATOM 4256 O O . LYS B 1 100 ? -17.922 -16.156 10.305 1 95.81 100 LYS B O 1
ATOM 4261 N N . LEU B 1 101 ? -15.867 -15.344 10.562 1 95.81 101 LEU B N 1
ATOM 4262 C CA . LEU B 1 101 ? -15.727 -15.867 11.922 1 95.81 101 LEU B CA 1
ATOM 4263 C C . LEU B 1 101 ? -16.375 -14.938 12.938 1 95.81 101 LEU B C 1
ATOM 4265 O O . LEU B 1 101 ? -16.438 -15.25 14.125 1 95.81 101 LEU B O 1
ATOM 4269 N N . GLY B 1 102 ? -16.828 -13.734 12.508 1 94.62 102 GLY B N 1
ATOM 4270 C CA . GLY B 1 102 ? -17.609 -12.906 13.414 1 94.62 102 GLY B CA 1
ATOM 4271 C C . GLY B 1 102 ? -17.094 -11.484 13.523 1 94.62 102 GLY B C 1
ATOM 4272 O O . GLY B 1 102 ? -17.719 -10.633 14.156 1 94.62 102 GLY B O 1
ATOM 4273 N N . ALA B 1 103 ? -15.93 -11.203 12.984 1 96.75 103 ALA B N 1
ATOM 4274 C CA . ALA B 1 103 ? -15.438 -9.828 13 1 96.75 103 ALA B CA 1
ATOM 4275 C C . ALA B 1 103 ? -16.266 -8.938 12.078 1 96.75 103 ALA B C 1
ATOM 4277 O O . ALA B 1 103 ? -16.828 -9.422 11.086 1 96.75 103 ALA B O 1
ATOM 4278 N N . ARG B 1 104 ? -16.375 -7.75 12.398 1 96.25 104 ARG B N 1
ATOM 4279 C CA . ARG B 1 104 ? -17.031 -6.766 11.547 1 96.25 104 ARG B CA 1
ATOM 4280 C C . ARG B 1 104 ? -16.016 -5.906 10.812 1 96.25 104 ARG B C 1
ATOM 4282 O O . ARG B 1 104 ? -14.992 -5.516 11.391 1 96.25 104 ARG B O 1
ATOM 4289 N N . LEU B 1 105 ? -16.25 -5.637 9.555 1 93.88 105 LEU B N 1
ATOM 4290 C CA . LEU B 1 105 ? -15.398 -4.703 8.836 1 93.88 105 LEU B CA 1
ATOM 4291 C C . LEU B 1 105 ? -15.406 -3.332 9.5 1 93.88 105 LEU B C 1
ATOM 4293 O O . LEU B 1 105 ? -16.469 -2.795 9.812 1 93.88 105 LEU B O 1
ATOM 4297 N N . ALA B 1 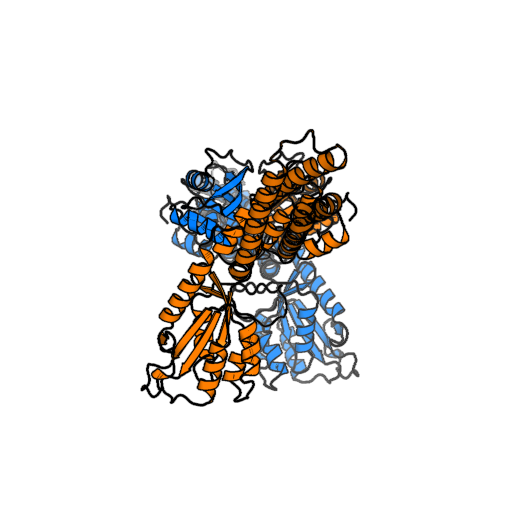106 ? -14.234 -2.795 9.758 1 93.25 106 ALA B N 1
ATOM 4298 C CA . ALA B 1 106 ? -14.117 -1.502 10.43 1 93.25 106 ALA B CA 1
ATOM 4299 C C . ALA B 1 106 ? -14.633 -0.374 9.539 1 93.25 106 ALA B C 1
ATOM 4301 O O . ALA B 1 106 ? -14.398 -0.381 8.328 1 93.25 106 ALA B O 1
ATOM 4302 N N . ASN B 1 107 ? -15.258 0.569 10.117 1 88.5 107 ASN B N 1
ATOM 4303 C CA . ASN B 1 107 ? -15.57 1.82 9.438 1 88.5 107 ASN B CA 1
ATOM 4304 C C . ASN B 1 107 ? -14.336 2.711 9.312 1 88.5 107 ASN B C 1
ATOM 4306 O O . ASN B 1 107 ? -13.359 2.537 10.047 1 88.5 107 ASN B O 1
ATOM 4310 N N . PRO B 1 108 ? -14.359 3.609 8.312 1 85.44 108 PRO B N 1
ATOM 4311 C CA . PRO B 1 108 ? -13.242 4.555 8.242 1 85.44 108 PRO B CA 1
ATOM 4312 C C . PRO B 1 108 ? -12.992 5.262 9.578 1 85.44 108 PRO B C 1
ATOM 4314 O O . PRO B 1 108 ? -13.93 5.746 10.211 1 85.44 108 PRO B O 1
ATOM 4317 N N . GLY B 1 109 ? -11.812 5.254 10.039 1 88.81 109 GLY B N 1
ATOM 4318 C CA . GLY B 1 109 ? -11.414 5.977 11.234 1 88.81 109 GLY B CA 1
ATOM 4319 C C . GLY B 1 109 ? -11.812 5.27 12.516 1 88.81 109 GLY B C 1
ATOM 4320 O O . GLY B 1 109 ? -11.586 5.793 13.609 1 88.81 109 GLY B O 1
ATOM 4321 N N . GLU B 1 110 ? -12.359 4.113 12.43 1 91.31 110 GLU B N 1
ATOM 4322 C CA . GLU B 1 110 ? -12.945 3.48 13.602 1 91.31 110 GLU B CA 1
ATOM 4323 C C . GLU B 1 110 ? -11.867 3.045 14.594 1 91.31 110 GLU B C 1
ATOM 4325 O O . GLU B 1 110 ? -12.094 3.064 15.805 1 91.31 110 GLU B O 1
ATOM 4330 N N . PHE B 1 111 ? -10.719 2.557 14.172 1 93.75 111 PHE B N 1
ATOM 4331 C CA . PHE B 1 111 ? -9.641 2.207 15.086 1 93.75 111 PHE B CA 1
ATOM 4332 C C . PHE B 1 111 ? -9.211 3.418 15.906 1 93.75 111 PHE B C 1
ATOM 4334 O O . PHE B 1 111 ? -9.047 3.318 17.125 1 93.75 111 PHE B O 1
ATOM 4341 N N . SER B 1 112 ? -9.047 4.543 15.234 1 92.12 112 SER B N 1
ATOM 4342 C CA . SER B 1 112 ? -8.68 5.781 15.914 1 92.12 112 SER B CA 1
ATOM 4343 C C . SER B 1 112 ? -9.773 6.242 16.859 1 92.12 112 SER B C 1
ATOM 4345 O O . SER B 1 112 ? -9.492 6.758 17.953 1 92.12 112 SER B O 1
ATOM 4347 N N . LYS B 1 113 ? -11.008 6.129 16.359 1 91 113 LYS B N 1
ATOM 4348 C CA . LYS B 1 113 ? -12.133 6.492 17.219 1 91 113 LYS B CA 1
ATOM 4349 C C . LYS B 1 113 ? -12.109 5.691 18.531 1 91 113 LYS B C 1
ATOM 4351 O O . LYS B 1 113 ? -12.281 6.254 19.609 1 91 113 LYS B O 1
ATOM 4356 N N . ARG B 1 114 ? -11.891 4.41 18.422 1 93.12 114 ARG B N 1
ATOM 4357 C CA . ARG B 1 114 ? -11.836 3.555 19.594 1 93.12 114 ARG B CA 1
ATOM 4358 C C . ARG B 1 114 ? -10.641 3.912 20.469 1 93.12 114 ARG B C 1
ATOM 4360 O O . ARG B 1 114 ? -10.727 3.865 21.703 1 93.12 114 ARG B O 1
ATOM 4367 N N . ALA B 1 115 ? -9.531 4.188 19.844 1 93.44 115 ALA B N 1
ATOM 4368 C CA . ALA B 1 115 ? -8.375 4.656 20.609 1 93.44 115 ALA B CA 1
ATOM 4369 C C . ALA B 1 115 ? -8.711 5.91 21.406 1 93.44 115 ALA B C 1
ATOM 4371 O O . ALA B 1 115 ? -8.336 6.027 22.578 1 93.44 115 ALA B O 1
ATOM 4372 N N . PHE B 1 116 ? -9.461 6.84 20.812 1 92.19 116 PHE B N 1
ATOM 4373 C CA . PHE B 1 116 ? -9.898 8.07 21.469 1 92.19 116 PHE B CA 1
ATOM 4374 C C . PHE B 1 116 ? -10.836 7.77 22.625 1 92.19 116 PHE B C 1
ATOM 4376 O O . PHE B 1 116 ? -10.648 8.266 23.734 1 92.19 116 PHE B O 1
ATOM 4383 N N . LEU B 1 117 ? -11.727 6.93 22.328 1 90.62 117 LEU B N 1
ATOM 4384 C CA . LEU B 1 117 ? -12.75 6.605 23.328 1 90.62 117 LEU B CA 1
ATOM 4385 C C . LEU B 1 117 ? -12.141 5.863 24.5 1 90.62 117 LEU B C 1
ATOM 4387 O O . LEU B 1 117 ? -12.609 5.996 25.641 1 90.62 117 LEU B O 1
ATOM 4391 N N . ASN B 1 118 ? -11.094 5.117 24.234 1 92.38 118 ASN B N 1
ATOM 4392 C CA . ASN B 1 118 ? -10.422 4.371 25.281 1 92.38 118 ASN B CA 1
ATOM 4393 C C . ASN B 1 118 ? -9.273 5.172 25.891 1 92.38 118 ASN B C 1
ATOM 4395 O O . ASN B 1 118 ? -8.422 4.613 26.578 1 92.38 118 ASN B O 1
ATOM 4399 N N . ASN B 1 119 ? -9.156 6.453 25.547 1 91.38 119 ASN B N 1
ATOM 4400 C CA . ASN B 1 119 ? -8.242 7.422 26.141 1 91.38 119 ASN B CA 1
ATOM 4401 C C . ASN B 1 119 ? -6.785 7.094 25.812 1 91.38 119 ASN B C 1
ATOM 4403 O O . ASN B 1 119 ? -5.898 7.293 26.641 1 91.38 119 ASN B O 1
ATOM 4407 N N . LYS B 1 120 ? -6.625 6.379 24.734 1 92.88 120 LYS B N 1
ATOM 4408 C CA . LYS B 1 120 ? -5.262 6.109 24.281 1 92.88 120 LYS B CA 1
ATOM 4409 C C . LYS B 1 120 ? -4.652 7.328 23.594 1 92.88 120 LYS B C 1
ATOM 4411 O O . LYS B 1 120 ? -3.441 7.547 23.672 1 92.88 120 LYS B O 1
ATOM 4416 N N . ILE B 1 121 ? -5.508 8.102 22.891 1 92.25 121 ILE B N 1
ATOM 4417 C CA . ILE B 1 121 ? -5.105 9.336 22.219 1 92.25 121 ILE B CA 1
ATOM 4418 C C . ILE B 1 121 ? -6.195 10.391 22.375 1 92.25 121 ILE B C 1
ATOM 4420 O O . ILE B 1 121 ? -7.363 10.055 22.594 1 92.25 121 ILE B O 1
ATOM 4424 N N . ASP B 1 122 ? -5.766 11.648 22.375 1 91.81 122 ASP B N 1
ATOM 4425 C CA . ASP B 1 122 ? -6.777 12.703 22.344 1 91.81 122 ASP B CA 1
ATOM 4426 C C . ASP B 1 122 ? -7.125 13.078 20.906 1 91.81 122 ASP B C 1
ATOM 4428 O O . ASP B 1 122 ? -6.602 12.492 19.953 1 91.81 122 ASP B O 1
ATOM 4432 N N . LEU B 1 123 ? -8.078 13.938 20.766 1 90.62 123 LEU B N 1
ATOM 4433 C CA . LEU B 1 123 ? -8.617 14.227 19.453 1 90.62 123 LEU B CA 1
ATOM 4434 C C . LEU B 1 123 ? -7.566 14.914 18.578 1 90.62 123 LEU B C 1
ATOM 4436 O O . LEU B 1 123 ? -7.535 14.719 17.359 1 90.62 123 LEU B O 1
ATOM 4440 N N . SER B 1 124 ? -6.762 15.789 19.188 1 92.44 124 SER B N 1
ATOM 4441 C CA . SER B 1 124 ? -5.703 16.438 18.438 1 92.44 124 SER B CA 1
ATOM 4442 C C . SER B 1 124 ? -4.734 15.422 17.844 1 92.44 124 SER B C 1
ATOM 4444 O O . SER B 1 124 ? -4.301 15.555 16.703 1 92.44 124 SER B O 1
ATOM 4446 N N . LYS B 1 125 ? -4.41 14.422 18.609 1 92.56 125 LYS B N 1
ATOM 4447 C CA . LYS B 1 125 ? -3.529 13.359 18.125 1 92.56 125 LYS B CA 1
ATOM 4448 C C . LYS B 1 125 ? -4.203 12.547 17.016 1 92.56 125 LYS B C 1
ATOM 4450 O O . LYS B 1 125 ? -3.562 12.188 16.031 1 92.56 125 LYS B O 1
ATOM 4455 N N . ALA B 1 126 ? -5.484 12.25 17.203 1 91.44 126 ALA B N 1
ATOM 4456 C CA . ALA B 1 126 ? -6.23 11.523 16.188 1 91.44 126 ALA B CA 1
ATOM 4457 C C . ALA B 1 126 ? -6.211 12.281 14.852 1 91.44 126 ALA B C 1
ATOM 4459 O O . ALA B 1 126 ? -5.992 11.688 13.797 1 91.44 126 ALA B O 1
ATOM 4460 N N . GLU B 1 127 ? -6.441 13.539 14.891 1 90.38 127 GLU B N 1
ATOM 4461 C CA . GLU B 1 127 ? -6.426 14.367 13.695 1 90.38 127 GLU B CA 1
ATOM 4462 C C . GLU B 1 127 ? -5.035 14.398 13.062 1 90.38 127 GLU B C 1
ATOM 4464 O O . GLU B 1 127 ? -4.906 14.383 11.836 1 90.38 127 GLU B O 1
ATOM 4469 N N . ALA B 1 128 ? -4.047 14.508 13.945 1 91.81 128 ALA B N 1
ATOM 4470 C CA . ALA B 1 128 ? -2.67 14.5 13.461 1 91.81 128 ALA B CA 1
ATOM 4471 C C . ALA B 1 128 ? -2.361 13.211 12.703 1 91.81 128 ALA B C 1
ATOM 4473 O O . ALA B 1 128 ? -1.721 13.25 11.648 1 91.81 128 ALA B O 1
ATOM 4474 N N . ILE B 1 129 ? -2.834 12.109 13.219 1 91.19 129 ILE B N 1
ATOM 4475 C CA . ILE B 1 129 ? -2.613 10.82 12.578 1 91.19 129 ILE B CA 1
ATOM 4476 C C . ILE B 1 129 ? -3.258 10.812 11.195 1 91.19 129 ILE B C 1
ATOM 4478 O O . ILE B 1 129 ? -2.629 10.414 10.211 1 91.19 129 ILE B O 1
ATOM 4482 N N . ALA B 1 130 ? -4.492 11.219 11.117 1 88.88 130 ALA B N 1
ATOM 4483 C CA . ALA B 1 130 ? -5.227 11.242 9.852 1 88.88 130 ALA B CA 1
ATOM 4484 C C . ALA B 1 130 ? -4.492 12.078 8.812 1 88.88 130 ALA B C 1
ATOM 4486 O O . ALA B 1 130 ? -4.336 11.648 7.664 1 88.88 130 ALA B O 1
ATOM 4487 N N . LYS B 1 131 ? -4.039 13.211 9.211 1 88.44 131 LYS B N 1
ATOM 4488 C CA . LYS B 1 131 ? -3.365 14.109 8.281 1 88.44 131 LYS B CA 1
ATOM 4489 C C . LYS B 1 131 ? -1.975 13.594 7.922 1 88.44 131 LYS B C 1
ATOM 4491 O O . LYS B 1 131 ? -1.501 13.789 6.801 1 88.44 131 LYS B O 1
ATOM 4496 N N . LEU B 1 132 ? -1.363 13.016 8.898 1 89.56 132 LEU B N 1
ATOM 4497 C CA . LEU B 1 132 ? -0.026 12.469 8.695 1 89.56 132 LEU B CA 1
ATOM 4498 C C . LEU B 1 132 ? -0.029 11.43 7.582 1 89.56 132 LEU B C 1
ATOM 4500 O O . LEU B 1 132 ? 0.88 11.398 6.75 1 89.56 132 LEU B O 1
ATOM 4504 N N . ILE B 1 133 ? -0.96 10.57 7.57 1 87.94 133 ILE B N 1
ATOM 4505 C CA . ILE B 1 133 ? -1.088 9.492 6.598 1 87.94 133 ILE B CA 1
ATOM 4506 C C . ILE B 1 133 ? -1.296 10.078 5.203 1 87.94 133 ILE B C 1
ATOM 4508 O O . ILE B 1 133 ? -0.853 9.5 4.207 1 87.94 133 ILE B O 1
ATOM 4512 N N . GLU B 1 134 ? -1.806 11.25 5.133 1 83.75 134 GLU B N 1
ATOM 4513 C CA . GLU B 1 134 ? -2.109 11.891 3.857 1 83.75 134 GLU B CA 1
ATOM 4514 C C . GLU B 1 134 ? -1.016 12.875 3.461 1 83.75 134 GLU B C 1
ATOM 4516 O O . GLU B 1 134 ? -0.997 13.367 2.33 1 83.75 134 GLU B O 1
ATOM 4521 N N . ALA B 1 135 ? -0.165 13.141 4.344 1 85.25 135 ALA B N 1
ATOM 4522 C CA . ALA B 1 135 ? 0.851 14.164 4.117 1 85.25 135 ALA B CA 1
ATOM 4523 C C . ALA B 1 135 ? 1.737 13.805 2.928 1 85.25 135 ALA B C 1
ATOM 4525 O O . ALA B 1 135 ? 2.094 12.641 2.742 1 85.25 135 ALA B O 1
ATOM 4526 N N . ARG B 1 136 ? 2.17 14.867 2.223 1 81.25 136 ARG B N 1
ATOM 4527 C CA . ARG B 1 136 ? 2.953 14.641 1.014 1 81.25 136 ARG B CA 1
ATOM 4528 C C . ARG B 1 136 ? 4.277 15.391 1.067 1 81.25 136 ARG B C 1
ATOM 4530 O O . ARG B 1 136 ? 5.137 15.211 0.2 1 81.25 136 ARG B O 1
ATOM 4537 N N . SER B 1 137 ? 4.406 16.266 1.96 1 83.44 137 SER B N 1
ATOM 4538 C CA . SER B 1 137 ? 5.637 17.047 2.064 1 83.44 137 SER B CA 1
ATOM 4539 C C . SER B 1 137 ? 6.363 16.766 3.373 1 83.44 137 SER B C 1
ATOM 4541 O O . SER B 1 137 ? 5.738 16.375 4.363 1 83.44 137 SER B O 1
ATOM 4543 N N . GLU B 1 138 ? 7.672 16.938 3.305 1 85.31 138 GLU B N 1
ATOM 4544 C CA . GLU B 1 138 ? 8.5 16.703 4.484 1 85.31 138 GLU B CA 1
ATOM 4545 C C . GLU B 1 138 ? 8.141 17.672 5.605 1 85.31 138 GLU B C 1
ATOM 4547 O O . GLU B 1 138 ? 8.109 17.297 6.777 1 85.31 138 GLU B O 1
ATOM 4552 N N . ASP B 1 139 ? 7.84 18.828 5.246 1 84 139 ASP B N 1
ATOM 4553 C CA . ASP B 1 139 ? 7.5 19.828 6.242 1 84 139 ASP B CA 1
ATOM 4554 C C . ASP B 1 139 ? 6.184 19.5 6.941 1 84 139 ASP B C 1
ATOM 4556 O O . ASP B 1 139 ? 6.051 19.688 8.148 1 84 139 ASP B O 1
ATOM 4560 N N . ALA B 1 140 ? 5.285 19.062 6.176 1 87.94 140 ALA B N 1
ATOM 4561 C CA . ALA B 1 140 ? 4.02 18.641 6.766 1 87.94 140 ALA B CA 1
ATOM 4562 C C . ALA B 1 140 ? 4.23 17.484 7.742 1 87.94 140 ALA B C 1
ATOM 4564 O O . ALA B 1 140 ? 3.66 17.484 8.836 1 87.94 140 ALA B O 1
ATOM 4565 N N . VAL B 1 141 ? 5.043 16.594 7.375 1 90.75 141 VAL B N 1
ATOM 4566 C CA . VAL B 1 141 ? 5.316 15.422 8.203 1 90.75 141 VAL B CA 1
ATOM 4567 C C . VAL B 1 141 ? 5.934 15.859 9.531 1 90.75 141 VAL B C 1
ATOM 4569 O O . VAL B 1 141 ? 5.504 15.414 10.594 1 90.75 141 VAL B O 1
ATOM 4572 N N . LYS B 1 142 ? 6.875 16.734 9.477 1 88.88 142 LYS B N 1
ATOM 4573 C CA . LYS B 1 142 ? 7.555 17.203 10.68 1 88.88 142 LYS B CA 1
ATOM 4574 C C . LYS B 1 142 ? 6.574 17.891 11.625 1 88.88 142 LYS B C 1
ATOM 4576 O O . LYS B 1 142 ? 6.582 17.641 12.828 1 88.88 142 LYS B O 1
ATOM 4581 N N . LEU B 1 143 ? 5.801 18.719 11.055 1 89.88 143 LEU B N 1
ATOM 4582 C CA . LEU B 1 143 ? 4.801 19.438 11.828 1 89.88 143 LEU B CA 1
ATOM 4583 C C . LEU B 1 143 ? 3.834 18.469 12.5 1 89.88 143 LEU B C 1
ATOM 4585 O O . LEU B 1 143 ? 3.574 18.578 13.703 1 89.88 143 LEU B O 1
ATOM 4589 N N . LEU B 1 144 ? 3.35 17.547 11.766 1 92.62 144 LEU B N 1
ATOM 4590 C CA . LEU B 1 144 ? 2.35 16.594 12.25 1 92.62 144 LEU B CA 1
ATOM 4591 C C . LEU B 1 144 ? 2.957 15.633 13.266 1 92.62 144 LEU B C 1
ATOM 4593 O O . LEU B 1 144 ? 2.289 15.219 14.211 1 92.62 144 LEU B O 1
ATOM 4597 N N . ALA B 1 145 ? 4.18 15.281 13.047 1 93.12 145 ALA B N 1
ATOM 4598 C CA . ALA B 1 145 ? 4.879 14.414 13.984 1 93.12 145 ALA B CA 1
ATOM 4599 C C . ALA B 1 145 ? 4.984 15.062 15.359 1 93.12 145 ALA B C 1
ATOM 4601 O O . ALA B 1 145 ? 4.824 14.398 16.391 1 93.12 145 ALA B O 1
ATOM 4602 N N . ARG B 1 146 ? 5.23 16.312 15.406 1 91.81 146 ARG B N 1
ATOM 4603 C CA . ARG B 1 146 ? 5.297 17.031 16.672 1 91.81 146 ARG B CA 1
ATOM 4604 C C . ARG B 1 146 ? 3.943 17.016 17.375 1 91.81 146 ARG B C 1
ATOM 4606 O O . ARG B 1 146 ? 3.877 16.875 18.594 1 91.81 146 ARG B O 1
ATOM 4613 N N . GLN B 1 147 ? 2.969 17.188 16.578 1 92.12 147 GLN B N 1
ATOM 4614 C CA . GLN B 1 147 ? 1.632 17.156 17.172 1 92.12 147 GLN B CA 1
ATOM 4615 C C . GLN B 1 147 ? 1.302 15.773 17.719 1 92.12 147 GLN B C 1
ATOM 4617 O O . GLN B 1 147 ? 0.673 15.648 18.766 1 92.12 147 GLN B O 1
ATOM 4622 N N . LEU B 1 148 ? 1.701 14.859 16.984 1 92.19 148 LEU B N 1
ATOM 4623 C CA . LEU B 1 148 ? 1.491 13.484 17.422 1 92.19 148 LEU B CA 1
ATOM 4624 C C . LEU B 1 148 ? 2.217 13.219 18.734 1 92.19 148 LEU B C 1
ATOM 4626 O O . LEU B 1 148 ? 1.738 12.445 19.578 1 92.19 148 LEU B O 1
ATOM 4630 N N . LYS B 1 149 ? 3.289 13.875 18.891 1 91.81 149 LYS B N 1
ATOM 4631 C CA . LYS B 1 149 ? 4.078 13.703 20.109 1 91.81 149 LYS B CA 1
ATOM 4632 C C . LYS B 1 149 ? 3.492 14.508 21.266 1 91.81 149 LYS B C 1
ATOM 4634 O O . LYS B 1 149 ? 3.977 14.43 22.391 1 91.81 149 LYS B O 1
ATOM 4639 N N . GLY B 1 150 ? 2.545 15.312 20.984 1 92.88 150 GLY B N 1
ATOM 4640 C CA . GLY B 1 150 ? 1.817 15.93 22.078 1 92.88 150 GLY B CA 1
ATOM 4641 C C . GLY B 1 150 ? 2.008 17.438 22.156 1 92.88 150 GLY B C 1
ATOM 4642 O O . GLY B 1 150 ? 1.655 18.062 23.156 1 92.88 150 GLY B O 1
ATOM 4643 N N . GLU B 1 151 ? 2.523 17.984 21.078 1 93.5 151 GLU B N 1
ATOM 4644 C CA . GLU B 1 151 ? 2.766 19.422 21.078 1 93.5 151 GLU B CA 1
ATOM 4645 C C . GLU B 1 151 ? 1.474 20.188 21.328 1 93.5 151 GLU B C 1
ATOM 4647 O O . GLU B 1 151 ? 1.426 21.078 22.188 1 93.5 151 GLU B O 1
ATOM 4652 N N . LEU B 1 152 ? 0.454 19.844 20.609 1 94.81 152 LEU B N 1
ATOM 4653 C CA . LEU B 1 152 ? -0.812 20.547 20.734 1 94.81 152 LEU B CA 1
ATOM 4654 C C . LEU B 1 152 ? -1.484 20.219 22.062 1 94.81 152 LEU B C 1
ATOM 4656 O O . LEU B 1 152 ? -2.125 21.062 22.688 1 94.81 152 LEU B O 1
ATOM 4660 N N . THR B 1 153 ? -1.372 19.031 22.484 1 94 153 THR B N 1
ATOM 4661 C CA . THR B 1 153 ? -1.893 18.625 23.781 1 94 153 THR B CA 1
ATOM 4662 C C . THR B 1 153 ? -1.29 19.469 24.891 1 94 153 THR B C 1
ATOM 4664 O O . THR B 1 153 ? -2.014 19.984 25.75 1 94 153 THR B O 1
ATOM 4667 N N . ASN B 1 154 ? -0.029 19.609 24.828 1 94.44 154 ASN B N 1
ATOM 4668 C CA . ASN B 1 154 ? 0.669 20.406 25.844 1 94.44 154 ASN B CA 1
ATOM 4669 C C . ASN B 1 154 ? 0.266 21.875 25.766 1 94.44 154 ASN B C 1
ATOM 4671 O O . ASN B 1 154 ? 0.092 22.516 26.812 1 94.44 154 ASN B O 1
ATOM 4675 N N . PHE B 1 155 ? 0.157 22.328 24.594 1 95.19 155 PHE B N 1
ATOM 4676 C CA . PHE B 1 155 ? -0.292 23.703 24.375 1 95.19 155 PHE B CA 1
ATOM 4677 C C . PHE B 1 155 ? -1.647 23.938 25.031 1 95.19 155 PHE B C 1
ATOM 4679 O O . PHE B 1 155 ? -1.824 24.906 25.781 1 95.19 155 PHE B O 1
ATOM 4686 N N . VAL B 1 156 ? -2.545 23.062 24.812 1 95.12 156 VAL B N 1
ATOM 4687 C CA . VAL B 1 156 ? -3.896 23.156 25.359 1 95.12 156 VAL B CA 1
ATOM 4688 C C . VAL B 1 156 ? -3.85 23.062 26.891 1 95.12 156 VAL B C 1
ATOM 4690 O O . VAL B 1 156 ? -4.492 23.859 27.578 1 95.12 156 VAL B O 1
ATOM 4693 N N . ASN B 1 157 ? -3.09 22.156 27.359 1 93.62 157 ASN B N 1
ATOM 4694 C CA . ASN B 1 157 ? -2.994 21.953 28.797 1 93.62 157 ASN B CA 1
ATOM 4695 C C . ASN B 1 157 ? -2.404 23.188 29.5 1 93.62 157 ASN B C 1
ATOM 4697 O O . ASN B 1 157 ? -2.855 23.562 30.578 1 93.62 157 ASN B O 1
ATOM 4701 N N . ASP B 1 158 ? -1.415 23.766 28.906 1 94.62 158 ASP B N 1
ATOM 4702 C CA . ASP B 1 158 ? -0.783 24.953 29.484 1 94.62 158 ASP B CA 1
ATOM 4703 C C . ASP B 1 158 ? -1.782 26.109 29.594 1 94.62 158 ASP B C 1
ATOM 4705 O O . ASP B 1 158 ? -1.865 26.75 30.641 1 94.62 158 ASP B O 1
ATOM 4709 N N . ILE B 1 159 ? -2.492 26.312 28.531 1 95.12 159 ILE B N 1
ATOM 4710 C CA . ILE B 1 159 ? -3.484 27.375 28.516 1 95.12 159 ILE B CA 1
ATOM 4711 C C . ILE B 1 159 ? -4.59 27.078 29.531 1 95.12 159 ILE B C 1
ATOM 4713 O O . ILE B 1 159 ? -5.008 27.953 30.281 1 95.12 159 ILE B O 1
ATOM 4717 N N . ARG B 1 160 ? -5.023 25.906 29.562 1 92.06 160 ARG B N 1
ATOM 4718 C CA . ARG B 1 160 ? -6.078 25.484 30.484 1 92.06 160 ARG B CA 1
ATOM 4719 C C . ARG B 1 160 ? -5.656 25.688 31.938 1 92.06 160 ARG B C 1
ATOM 4721 O O . ARG B 1 160 ? -6.453 26.156 32.75 1 92.06 160 ARG B O 1
ATOM 4728 N N . GLU B 1 161 ? -4.48 25.312 32.219 1 91.12 161 GLU B N 1
ATOM 4729 C CA . GLU B 1 161 ? -3.971 25.484 33.594 1 91.12 161 GLU B CA 1
ATOM 4730 C C . GLU B 1 161 ? -3.992 26.938 34 1 91.12 161 GLU B C 1
ATOM 4732 O O . GLU B 1 161 ? -4.367 27.25 35.156 1 91.12 161 GLU B O 1
ATOM 4737 N N . ASP B 1 162 ? -3.549 27.781 33.125 1 93.56 162 ASP B N 1
ATOM 4738 C CA . ASP B 1 162 ? -3.568 29.203 33.406 1 93.56 162 ASP B CA 1
ATOM 4739 C C . ASP B 1 162 ? -4.996 29.703 33.625 1 93.56 162 ASP B C 1
ATOM 4741 O O . ASP B 1 162 ? -5.258 30.484 34.531 1 93.56 162 ASP B O 1
ATOM 4745 N N . LEU B 1 163 ? -5.914 29.25 32.812 1 94.38 163 LEU B N 1
ATOM 4746 C CA . LEU B 1 163 ? -7.309 29.688 32.906 1 94.38 163 LEU B CA 1
ATOM 4747 C C . LEU B 1 163 ? -7.949 29.156 34.188 1 94.38 163 LEU B C 1
ATOM 4749 O O . LEU B 1 163 ? -8.719 29.859 34.844 1 94.38 163 LEU B O 1
ATOM 4753 N N . LEU B 1 164 ? -7.641 27.953 34.5 1 91 164 LEU B N 1
ATOM 4754 C CA . LEU B 1 164 ? -8.164 27.359 35.719 1 91 164 LEU B CA 1
ATOM 4755 C C . LEU B 1 164 ? -7.648 28.109 36.969 1 91 164 LEU B C 1
ATOM 4757 O O . LEU B 1 164 ? -8.383 28.281 37.938 1 91 164 LEU B O 1
ATOM 4761 N N . PHE B 1 165 ? -6.414 28.469 36.844 1 89.12 165 PHE B N 1
ATOM 4762 C CA . PHE B 1 165 ? -5.828 29.297 37.906 1 89.12 165 PHE B CA 1
ATOM 4763 C C . PHE B 1 165 ? -6.629 30.578 38.125 1 89.12 165 PHE B C 1
ATOM 4765 O O . PHE B 1 165 ? -6.977 30.922 39.25 1 89.12 165 PHE B O 1
ATOM 4772 N N . MET B 1 166 ? -6.945 31.266 37.062 1 91 166 MET B N 1
ATOM 4773 C CA . MET B 1 166 ? -7.711 32.5 37.125 1 91 166 MET B CA 1
ATOM 4774 C C . MET B 1 166 ? -9.102 32.25 37.719 1 91 166 MET B C 1
ATOM 4776 O O . MET B 1 166 ? -9.578 33.031 38.531 1 91 166 MET B O 1
ATOM 4780 N N . LEU B 1 167 ? -9.711 31.188 37.281 1 89.06 167 LEU B N 1
ATOM 4781 C CA . LEU B 1 167 ? -11.062 30.875 37.719 1 89.06 167 LEU B CA 1
ATOM 4782 C C . LEU B 1 167 ? -11.094 30.562 39.219 1 89.06 167 LEU B C 1
ATOM 4784 O O . LEU B 1 167 ? -11.992 31.016 39.938 1 89.06 167 LEU B O 1
ATOM 4788 N N . ALA B 1 168 ? -10.141 29.828 39.656 1 85.38 168 ALA B N 1
ATOM 4789 C CA . ALA B 1 168 ? -10.07 29.453 41.062 1 85.38 168 ALA B CA 1
ATOM 4790 C C . ALA B 1 168 ? -9.969 30.672 41.969 1 85.38 168 ALA B C 1
ATOM 4792 O O . ALA B 1 168 ? -10.688 30.781 42.969 1 85.38 168 ALA B O 1
ATOM 4793 N N . TYR B 1 169 ? -9.117 31.594 41.625 1 83.69 169 TYR B N 1
ATOM 4794 C CA . TYR B 1 169 ? -8.906 32.781 42.438 1 83.69 169 TYR B CA 1
ATOM 4795 C C . TYR B 1 169 ? -10.102 33.719 42.344 1 83.69 169 TYR B C 1
ATOM 4797 O O . TYR B 1 169 ? -10.461 34.375 43.344 1 83.69 169 TYR B O 1
ATOM 4805 N N . THR B 1 170 ? -10.633 33.844 41.188 1 85.94 170 THR B N 1
ATOM 4806 C CA . THR B 1 170 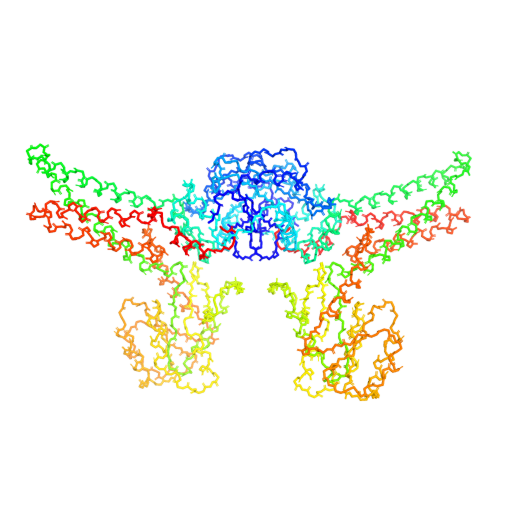? -11.812 34.688 41 1 85.94 170 THR B CA 1
ATOM 4807 C C . THR B 1 170 ? -12.984 34.156 41.812 1 85.94 170 THR B C 1
ATOM 4809 O O . THR B 1 170 ? -13.711 34.938 42.438 1 85.94 170 THR B O 1
ATOM 4812 N N . GLU B 1 171 ? -13.172 32.875 41.844 1 83.31 171 GLU B N 1
ATOM 4813 C CA . GLU B 1 171 ? -14.258 32.25 42.594 1 83.31 171 GLU B CA 1
ATOM 4814 C C . GLU B 1 171 ? -14.078 32.5 44.094 1 83.31 171 GLU B C 1
ATOM 4816 O O . GLU B 1 171 ? -15.055 32.75 44.812 1 83.31 171 GLU B O 1
ATOM 4821 N N . VAL B 1 172 ? -12.898 32.438 44.562 1 80.88 172 VAL B N 1
ATOM 4822 C CA . VAL B 1 172 ? -12.602 32.719 45.969 1 80.88 172 VAL B CA 1
ATOM 4823 C C . VAL B 1 172 ? -12.922 34.188 46.281 1 80.88 172 VAL B C 1
ATOM 4825 O O . VAL B 1 172 ? -13.469 34.5 47.344 1 80.88 172 VAL B O 1
ATOM 4828 N N . SER B 1 173 ? -12.539 35.094 45.406 1 81.56 173 SER B N 1
ATOM 4829 C CA . SER B 1 173 ? -12.773 36.531 45.594 1 81.56 173 SER B CA 1
ATOM 4830 C C . SER B 1 173 ? -14.266 36.844 45.594 1 81.56 173 SER B C 1
ATOM 4832 O O . SER B 1 173 ? -14.695 37.75 46.312 1 81.56 173 SER B O 1
ATOM 4834 N N . ILE B 1 174 ? -15.008 36.125 44.812 1 80.44 174 ILE B N 1
ATOM 4835 C CA . ILE B 1 174 ? -16.453 36.312 44.75 1 80.44 174 ILE B CA 1
ATOM 4836 C C . ILE B 1 174 ? -17.078 35.844 46.062 1 80.44 174 ILE B C 1
ATOM 4838 O O . ILE B 1 174 ? -17.953 36.531 46.625 1 80.44 174 ILE B O 1
ATOM 4842 N N . ASP B 1 175 ? -16.719 34.688 46.531 1 76.06 175 ASP B N 1
ATOM 4843 C CA . ASP B 1 175 ? -17.328 34.062 47.688 1 76.06 175 ASP B CA 1
ATOM 4844 C C . ASP B 1 175 ? -16.859 34.75 48.969 1 76.06 175 ASP B C 1
ATOM 4846 O O . ASP B 1 175 ? -17.594 34.75 49.969 1 76.06 175 ASP B O 1
ATOM 4850 N N . TYR B 1 176 ? -15.57 35.062 48.875 1 70.88 176 TYR B N 1
ATOM 4851 C CA . TYR B 1 176 ? -15.016 35.594 50.125 1 70.88 176 TYR B CA 1
ATOM 4852 C C . TYR B 1 176 ? -14.586 37.062 49.938 1 70.88 176 TYR B C 1
ATOM 4854 O O . TYR B 1 176 ? -14.305 37.469 48.812 1 70.88 176 TYR B O 1
ATOM 4862 N N . ALA B 1 177 ? -14.961 37.875 50.844 1 61.62 177 ALA B N 1
ATOM 4863 C CA . ALA B 1 177 ? -14.484 39.25 50.781 1 61.62 177 ALA B CA 1
ATOM 4864 C C . ALA B 1 177 ? -12.984 39.312 50.5 1 61.62 177 ALA B C 1
ATOM 4866 O O . ALA B 1 177 ? -12.258 38.344 50.781 1 61.62 177 ALA B O 1
ATOM 4867 N N . GLU B 1 178 ? -12.43 40.219 49.531 1 56.91 178 GLU B N 1
ATOM 4868 C CA . GLU B 1 178 ? -11.125 40.469 48.906 1 56.91 178 GLU B CA 1
ATOM 4869 C C . GLU B 1 178 ? -10 40.344 49.938 1 56.91 178 GLU B C 1
ATOM 4871 O O . GLU B 1 178 ? -8.852 40.094 49.594 1 56.91 178 GLU B O 1
ATOM 4876 N N . ASP B 1 179 ? -10.312 40.188 51.156 1 58.47 179 ASP B N 1
ATOM 4877 C CA . ASP B 1 179 ? -9.281 40.438 52.156 1 58.47 179 ASP B CA 1
ATOM 4878 C C . ASP B 1 179 ? -8.305 39.25 52.219 1 58.47 179 ASP B C 1
ATOM 4880 O O . ASP B 1 179 ? -7.168 39.406 52.688 1 58.47 179 ASP B O 1
ATOM 4884 N N . ASP B 1 180 ? -8.648 38.031 51.719 1 61.06 180 ASP B N 1
ATOM 4885 C CA . ASP B 1 180 ? -7.781 36.875 51.906 1 61.06 180 ASP B CA 1
ATOM 4886 C C . ASP B 1 180 ? -6.973 36.562 50.656 1 61.06 180 ASP B C 1
ATOM 4888 O O . ASP B 1 180 ? -6.262 35.562 50.625 1 61.06 180 ASP B O 1
ATOM 4892 N N . LEU B 1 181 ? -6.996 37.406 49.688 1 67.94 181 LEU B N 1
ATOM 4893 C CA . LEU B 1 181 ? -6.234 37.125 48.469 1 67.94 181 LEU B CA 1
ATOM 4894 C C . LEU B 1 181 ? -5.012 38.031 48.375 1 67.94 181 LEU B C 1
ATOM 4896 O O . LEU B 1 181 ? -5.008 39.125 48.938 1 67.94 181 LEU B O 1
ATOM 4900 N N . PRO B 1 182 ? -3.869 37.438 47.906 1 73.19 182 PRO B N 1
ATOM 4901 C CA . PRO B 1 182 ? -2.732 38.312 47.688 1 73.19 182 PRO B CA 1
ATOM 4902 C C . PRO B 1 182 ? -3.141 39.625 47.031 1 73.19 182 PRO B C 1
ATOM 4904 O O . PRO B 1 182 ? -4.039 39.656 46.188 1 73.19 182 PRO B O 1
ATOM 4907 N N . SER B 1 183 ? -2.543 40.688 47.5 1 74.69 183 SER B N 1
ATOM 4908 C CA . SER B 1 183 ? -2.898 42.031 47.031 1 74.69 183 SER B CA 1
ATOM 4909 C C . SER B 1 183 ? -2.645 42.188 45.531 1 74.69 183 SER B C 1
ATOM 4911 O O . SER B 1 183 ? -3.275 43.031 44.906 1 74.69 183 SER B O 1
ATOM 4913 N N . ASP B 1 184 ? -1.779 41.219 44.938 1 85.38 184 ASP B N 1
ATOM 4914 C CA . ASP B 1 184 ? -1.394 41.438 43.562 1 85.38 184 ASP B CA 1
ATOM 4915 C C . ASP B 1 184 ? -2.057 40.406 42.625 1 85.38 184 ASP B C 1
ATOM 4917 O O . ASP B 1 184 ? -1.63 40.25 41.5 1 85.38 184 ASP B O 1
ATOM 4921 N N . ILE B 1 185 ? -3.057 39.719 43.125 1 83.81 185 ILE B N 1
ATOM 4922 C CA . ILE B 1 185 ? -3.643 38.594 42.406 1 83.81 185 ILE B CA 1
ATOM 4923 C C . ILE B 1 185 ? -4.262 39.094 41.094 1 83.81 185 ILE B C 1
ATOM 4925 O O . ILE B 1 185 ? -4.133 38.438 40.062 1 83.81 185 ILE B O 1
ATOM 4929 N N . PHE B 1 186 ? -4.871 40.219 41.094 1 85.69 186 PHE B N 1
ATOM 4930 C CA . PHE B 1 186 ? -5.543 40.719 39.906 1 85.69 186 PHE B CA 1
ATOM 4931 C C . PHE B 1 186 ? -4.523 41.188 38.875 1 85.69 186 PHE B C 1
ATOM 4933 O O . PHE B 1 186 ? -4.754 41.062 37.688 1 85.69 186 PHE B O 1
ATOM 4940 N N . GLU B 1 187 ? -3.42 41.625 39.406 1 89.56 187 GLU B N 1
ATOM 4941 C CA . GLU B 1 187 ? -2.328 41.969 38.5 1 89.56 187 GLU B CA 1
ATOM 4942 C C . GLU B 1 187 ? -1.742 40.719 37.812 1 89.56 187 GLU B C 1
ATOM 4944 O O . GLU B 1 187 ? -1.401 40.75 36.656 1 89.56 187 GLU B O 1
ATOM 4949 N N . GLN B 1 188 ? -1.635 39.688 38.625 1 90.38 188 GLN B N 1
ATOM 4950 C CA . GLN B 1 188 ? -1.142 38.406 38.094 1 90.38 188 GLN B CA 1
ATOM 4951 C C . GLN B 1 188 ? -2.086 37.844 37.031 1 90.38 188 GLN B C 1
ATOM 4953 O O . GLN B 1 188 ? -1.638 37.344 36 1 90.38 188 GLN B O 1
ATOM 4958 N N . ILE B 1 189 ? -3.324 37.969 37.312 1 93.12 189 ILE B N 1
ATOM 4959 C CA . ILE B 1 189 ? -4.336 37.469 36.406 1 93.12 189 ILE B CA 1
ATOM 4960 C C . ILE B 1 189 ? -4.285 38.281 35.094 1 93.12 189 ILE B C 1
ATOM 4962 O O . ILE B 1 189 ? -4.359 37.719 34 1 93.12 189 ILE B O 1
ATOM 4966 N N . GLU B 1 190 ? -4.129 39.531 35.219 1 93.75 190 GLU B N 1
ATOM 4967 C CA . GLU B 1 190 ? -4.043 40.406 34.031 1 93.75 190 GLU B CA 1
ATOM 4968 C C . GLU B 1 190 ? -2.836 40.031 33.156 1 93.75 190 GLU B C 1
ATOM 4970 O O . GLU B 1 190 ? -2.932 40 31.938 1 93.75 190 GLU B O 1
ATOM 4975 N N . LYS B 1 191 ? -1.75 39.75 33.781 1 94.19 191 LYS B N 1
ATOM 4976 C CA . LYS B 1 191 ? -0.538 39.375 33.062 1 94.19 191 LYS B CA 1
ATOM 4977 C C . LYS B 1 191 ? -0.727 38.062 32.344 1 94.19 191 LYS B C 1
ATOM 4979 O O . LYS B 1 191 ? -0.269 37.875 31.219 1 94.19 191 LYS B O 1
ATOM 4984 N N . LYS B 1 192 ? -1.328 37.156 33 1 94.06 192 LYS B N 1
ATOM 4985 C CA . LYS B 1 192 ? -1.591 35.844 32.375 1 94.06 192 LYS B CA 1
ATOM 4986 C C . LYS B 1 192 ? -2.527 36 31.188 1 94.06 192 LYS B C 1
ATOM 4988 O O . LYS B 1 192 ? -2.369 35.281 30.188 1 94.06 192 LYS B O 1
ATOM 4993 N N . ILE B 1 193 ? -3.5 36.812 31.359 1 96.75 193 ILE B N 1
ATOM 4994 C CA . ILE B 1 193 ? -4.441 37.062 30.281 1 96.75 193 ILE B CA 1
ATOM 4995 C C . ILE B 1 193 ? -3.699 37.594 29.062 1 96.75 193 ILE B C 1
ATOM 4997 O O . ILE B 1 193 ? -3.9 37.125 27.938 1 96.75 193 ILE B O 1
ATOM 5001 N N . GLU B 1 194 ? -2.865 38.562 29.281 1 95.75 194 GLU B N 1
ATOM 5002 C CA . GLU B 1 194 ? -2.117 39.188 28.172 1 95.75 194 GLU B CA 1
ATOM 5003 C C . GLU B 1 194 ? -1.221 38.156 27.5 1 95.75 194 GLU B C 1
ATOM 5005 O O . GLU B 1 194 ? -1.12 38.125 26.266 1 95.75 194 GLU B O 1
ATOM 5010 N N . LYS B 1 195 ? -0.575 37.375 28.266 1 95.94 195 LYS B N 1
ATOM 5011 C CA . LYS B 1 195 ? 0.285 36.312 27.734 1 95.94 195 LYS B CA 1
ATOM 5012 C C . LYS B 1 195 ? -0.51 35.344 26.859 1 95.94 195 LYS B C 1
ATOM 5014 O O . LYS B 1 195 ? -0.056 34.938 25.797 1 95.94 195 LYS B O 1
ATOM 5019 N N . ILE B 1 196 ? -1.643 34.938 27.359 1 97.31 196 ILE B N 1
ATOM 5020 C CA . ILE B 1 196 ? -2.488 33.969 26.641 1 97.31 196 ILE B CA 1
ATOM 5021 C C . ILE B 1 196 ? -2.979 34.594 25.344 1 97.31 196 ILE B C 1
ATOM 5023 O O . ILE B 1 196 ? -3 33.938 24.297 1 97.31 196 ILE B O 1
ATOM 5027 N N . VAL B 1 197 ? -3.41 35.875 25.422 1 96.88 197 VAL B N 1
ATOM 5028 C CA . VAL B 1 197 ? -3.916 36.562 24.25 1 96.88 197 VAL B CA 1
ATOM 5029 C C . VAL B 1 197 ? -2.838 36.594 23.172 1 96.88 197 VAL B C 1
ATOM 5031 O O . VAL B 1 197 ? -3.111 36.312 22 1 96.88 197 VAL B O 1
ATOM 5034 N N . VAL B 1 198 ? -1.644 36.906 23.547 1 95.56 198 VAL B N 1
ATOM 5035 C CA . VAL B 1 198 ? -0.533 36.969 22.609 1 95.56 198 VAL B CA 1
ATOM 5036 C C . VAL B 1 198 ? -0.258 35.594 22.031 1 95.56 198 VAL B C 1
ATOM 5038 O O . VAL B 1 198 ? -0.129 35.438 20.812 1 95.56 198 VAL B O 1
ATOM 5041 N N . LYS B 1 199 ? -0.192 34.625 22.844 1 95.19 199 LYS B N 1
ATOM 5042 C CA . LYS B 1 199 ? 0.103 33.25 22.438 1 95.19 199 LYS B CA 1
ATOM 5043 C C . LYS B 1 199 ? -0.954 32.75 21.453 1 95.19 199 LYS B C 1
ATOM 5045 O O . LYS B 1 199 ? -0.622 32.156 20.422 1 95.19 199 LYS B O 1
ATOM 5050 N N . LEU B 1 200 ? -2.229 32.938 21.797 1 97.19 200 LEU B N 1
ATOM 5051 C CA . LEU B 1 200 ? -3.324 32.469 20.953 1 97.19 200 LEU B CA 1
ATOM 5052 C C . LEU B 1 200 ? -3.338 33.219 19.625 1 97.19 200 LEU B C 1
ATOM 5054 O O . LEU B 1 200 ? -3.539 32.625 18.562 1 97.19 200 LEU B O 1
ATOM 5058 N N . SER B 1 201 ? -3.127 34.531 19.734 1 95 201 SER B N 1
ATOM 5059 C CA . SER B 1 201 ? -3.119 35.344 18.516 1 95 201 SER B CA 1
ATOM 5060 C C . SER B 1 201 ? -1.985 34.938 17.578 1 95 201 SER B C 1
ATOM 5062 O O . SER B 1 201 ? -2.188 34.812 16.375 1 95 201 SER B O 1
ATOM 5064 N N . GLU B 1 202 ? -0.857 34.719 18.141 1 91.62 202 GLU B N 1
ATOM 5065 C CA . GLU B 1 202 ? 0.296 34.281 17.359 1 91.62 202 GLU B CA 1
ATOM 5066 C C . GLU B 1 202 ? 0.067 32.906 16.734 1 91.62 202 GLU B C 1
ATOM 5068 O O . GLU B 1 202 ? 0.451 32.656 15.594 1 91.62 202 GLU B O 1
ATOM 5073 N N . THR B 1 203 ? -0.474 32.031 17.5 1 93.94 203 THR B N 1
ATOM 5074 C CA . THR B 1 203 ? -0.764 30.688 17.016 1 93.94 203 THR B CA 1
ATOM 5075 C C . THR B 1 203 ? -1.74 30.734 15.836 1 93.94 203 THR B C 1
ATOM 5077 O O . THR B 1 203 ? -1.563 30.031 14.844 1 93.94 203 THR B O 1
ATOM 5080 N N . LEU B 1 204 ? -2.764 31.562 15.938 1 93.88 204 LEU B N 1
ATOM 5081 C CA . LEU B 1 204 ? -3.748 31.703 14.875 1 93.88 204 LEU B CA 1
ATOM 5082 C C . LEU B 1 204 ? -3.105 32.281 13.609 1 93.88 204 LEU B C 1
ATOM 5084 O O . LEU B 1 204 ? -3.35 31.781 12.508 1 93.88 204 LEU B O 1
ATOM 5088 N N . GLU B 1 205 ? -2.281 33.281 13.82 1 87.12 205 GLU B N 1
ATOM 5089 C CA . GLU B 1 205 ? -1.611 33.906 12.688 1 87.12 205 GLU B CA 1
ATOM 5090 C C . GLU B 1 205 ? -0.657 32.938 12 1 87.12 205 GLU B C 1
ATOM 5092 O O . GLU B 1 205 ? -0.636 32.844 10.766 1 87.12 205 GLU B O 1
ATOM 5097 N N . SER B 1 206 ? 0.114 32.25 12.766 1 85.12 206 SER B N 1
ATOM 5098 C CA . SER B 1 206 ? 1.058 31.281 12.227 1 85.12 206 SER B CA 1
ATOM 5099 C C . SER B 1 206 ? 0.332 30.156 11.5 1 85.12 206 SER B C 1
ATOM 5101 O O . SER B 1 206 ? 0.802 29.672 10.469 1 85.12 206 SER B O 1
ATOM 5103 N N . SER B 1 207 ? -0.777 29.703 12.062 1 89.38 207 SER B N 1
ATOM 5104 C CA . SER B 1 207 ? -1.557 28.625 11.469 1 89.38 207 SER B CA 1
ATOM 5105 C C . SER B 1 207 ? -2.121 29.031 10.109 1 89.38 207 SER B C 1
ATOM 5107 O O . SER B 1 207 ? -2.174 28.219 9.188 1 89.38 207 SER B O 1
ATOM 5109 N N . LYS B 1 208 ? -2.529 30.203 10.008 1 83.56 208 LYS B N 1
ATOM 5110 C CA . LYS B 1 208 ? -3.033 30.719 8.734 1 83.56 208 LYS B CA 1
ATOM 5111 C C . LYS B 1 208 ? -1.933 30.734 7.68 1 83.56 208 LYS B C 1
ATOM 5113 O O . LYS B 1 208 ? -2.164 30.359 6.527 1 83.56 208 LYS B O 1
ATOM 5118 N N . ARG B 1 209 ? -0.773 31.109 8.094 1 75.06 209 ARG B N 1
ATOM 5119 C CA . ARG B 1 209 ? 0.363 31.203 7.184 1 75.06 209 ARG B CA 1
ATOM 5120 C C . ARG B 1 209 ? 0.828 29.812 6.742 1 75.06 209 ARG B C 1
ATOM 5122 O O . ARG B 1 209 ? 1.29 29.641 5.613 1 75.06 209 ARG B O 1
ATOM 5129 N N . ARG B 1 210 ? 0.671 28.844 7.586 1 82.12 210 ARG B N 1
ATOM 5130 C CA . ARG B 1 210 ? 1.254 27.531 7.363 1 82.12 210 ARG B CA 1
ATOM 5131 C C . ARG B 1 210 ? 0.203 26.547 6.863 1 82.12 210 ARG B C 1
ATOM 5133 O O . ARG B 1 210 ? 0.458 25.344 6.789 1 82.12 210 ARG B O 1
ATOM 5140 N N . GLU B 1 211 ? -0.923 27.062 6.598 1 82.44 211 GLU B N 1
ATOM 5141 C CA . GLU B 1 211 ? -1.989 26.203 6.094 1 82.44 211 GLU B CA 1
ATOM 5142 C C . GLU B 1 211 ? -1.546 25.438 4.844 1 82.44 211 GLU B C 1
ATOM 5144 O O . GLU B 1 211 ? -1.907 24.281 4.648 1 82.44 211 GLU B O 1
ATOM 5149 N N . GLY B 1 212 ? -0.747 26.047 4.059 1 81.19 212 GLY B N 1
ATOM 5150 C CA . GLY B 1 212 ? -0.258 25.469 2.82 1 81.19 212 GLY B CA 1
ATOM 5151 C C . GLY B 1 212 ? 0.725 24.328 3.041 1 81.19 212 GLY B C 1
ATOM 5152 O O . GLY B 1 212 ? 0.899 23.484 2.172 1 81.19 212 GLY B O 1
ATOM 5153 N N . LEU B 1 213 ? 1.359 24.328 4.184 1 80.94 213 LEU B N 1
ATOM 5154 C CA . LEU B 1 213 ? 2.305 23.25 4.5 1 80.94 213 LEU B CA 1
ATOM 5155 C C . LEU B 1 213 ? 1.601 21.906 4.57 1 80.94 213 LEU B C 1
ATOM 5157 O O . LEU B 1 213 ? 2.193 20.875 4.25 1 80.94 213 LEU B O 1
ATOM 5161 N N . ILE B 1 214 ? 0.446 21.906 5.004 1 81.75 214 ILE B N 1
ATOM 5162 C CA . ILE B 1 214 ? -0.296 20.672 5.219 1 81.75 214 ILE B CA 1
ATOM 5163 C C . ILE B 1 214 ? -1.057 20.297 3.947 1 81.75 214 ILE B C 1
ATOM 5165 O O . ILE B 1 214 ? -0.99 19.156 3.488 1 81.75 214 ILE B O 1
ATOM 5169 N N . GLU B 1 215 ? -1.687 21.266 3.326 1 79.62 215 GLU B N 1
ATOM 5170 C CA . GLU B 1 215 ? -2.566 20.984 2.197 1 79.62 215 GLU B CA 1
ATOM 5171 C C . GLU B 1 215 ? -1.861 21.25 0.869 1 79.62 215 GLU B C 1
ATOM 5173 O O . GLU B 1 215 ? -2.346 20.844 -0.188 1 79.62 215 GLU B O 1
ATOM 5178 N N . GLY B 1 216 ? -0.736 21.703 0.937 1 84.75 216 GLY B N 1
ATOM 5179 C CA . GLY B 1 216 ? -0.089 22.203 -0.265 1 84.75 216 GLY B CA 1
ATOM 5180 C C . GLY B 1 216 ? -0.37 23.672 -0.524 1 84.75 216 GLY B C 1
ATOM 5181 O O . GLY B 1 216 ? -1.48 24.156 -0.281 1 84.75 216 GLY B O 1
ATOM 5182 N N . PHE B 1 217 ? 0.62 24.328 -1.002 1 86.56 217 PHE B N 1
ATOM 5183 C CA . PHE B 1 217 ? 0.454 25.734 -1.312 1 86.56 217 PHE B CA 1
ATOM 5184 C C . PHE B 1 217 ? -0.23 25.922 -2.662 1 86.56 217 PHE B C 1
ATOM 5186 O O . PHE B 1 217 ? 0.182 25.328 -3.658 1 86.56 217 PHE B O 1
ATOM 5193 N N . LYS B 1 218 ? -1.242 26.672 -2.611 1 88.5 218 LYS B N 1
ATOM 5194 C CA . LYS B 1 218 ? -1.972 26.938 -3.85 1 88.5 218 LYS B CA 1
ATOM 5195 C C . LYS B 1 218 ? -1.282 28.016 -4.676 1 88.5 218 LYS B C 1
ATOM 5197 O O . LYS B 1 218 ? -0.979 29.094 -4.164 1 88.5 218 LYS B O 1
ATOM 5202 N N . VAL B 1 219 ? -0.978 27.641 -5.953 1 90.31 219 VAL B N 1
ATOM 5203 C CA . VAL B 1 219 ? -0.294 28.562 -6.844 1 90.31 219 VAL B CA 1
ATOM 5204 C C . VAL B 1 219 ? -1.184 28.875 -8.047 1 90.31 219 VAL B C 1
ATOM 5206 O O . VAL B 1 219 ? -1.684 27.953 -8.711 1 90.31 219 VAL B O 1
ATOM 5209 N N . ALA B 1 220 ? -1.377 30.125 -8.273 1 89.88 220 ALA B N 1
ATOM 5210 C CA . ALA B 1 220 ? -2.117 30.562 -9.453 1 89.88 220 ALA B CA 1
ATOM 5211 C C . ALA B 1 220 ? -1.176 31.125 -10.508 1 89.88 220 ALA B C 1
ATOM 5213 O O . ALA B 1 220 ? -0.228 31.844 -10.18 1 89.88 220 ALA B O 1
ATOM 5214 N N . ILE B 1 221 ? -1.375 30.641 -11.719 1 89.94 221 ILE B N 1
ATOM 5215 C CA . ILE B 1 221 ? -0.656 31.203 -12.859 1 89.94 221 ILE B CA 1
ATOM 5216 C C . ILE B 1 221 ? -1.595 32.094 -13.68 1 89.94 221 ILE B C 1
ATOM 5218 O O . ILE B 1 221 ? -2.582 31.594 -14.242 1 89.94 221 ILE B O 1
ATOM 5222 N N . ILE B 1 222 ? -1.193 33.375 -13.727 1 88 222 ILE B N 1
ATOM 5223 C CA . ILE B 1 222 ? -2.064 34.281 -14.461 1 88 222 ILE B CA 1
ATOM 5224 C C . ILE B 1 222 ? -1.264 35 -15.539 1 88 222 ILE B C 1
ATOM 5226 O O . ILE B 1 222 ? -0.034 35.062 -15.484 1 88 222 ILE B O 1
ATOM 5230 N N . GLY B 1 223 ? -1.94 35.469 -16.5 1 88.44 223 GLY B N 1
ATOM 5231 C CA . GLY B 1 223 ? -1.391 36.125 -17.656 1 88.44 223 GLY B CA 1
ATOM 5232 C C . GLY B 1 223 ? -2.334 36.156 -18.844 1 88.44 223 GLY B C 1
ATOM 5233 O O . GLY B 1 223 ? -3.324 35.406 -18.859 1 88.44 223 GLY B O 1
ATOM 5234 N N . LYS B 1 224 ? -1.998 37.094 -19.797 1 85.81 224 LYS B N 1
ATOM 5235 C CA . LYS B 1 224 ? -2.836 37.156 -20.984 1 85.81 224 LYS B CA 1
ATOM 5236 C C . LYS B 1 224 ? -2.65 35.906 -21.844 1 85.81 224 LYS B C 1
ATOM 5238 O O . LYS B 1 224 ? -1.727 35.125 -21.625 1 85.81 224 LYS B O 1
ATOM 5243 N N . PRO B 1 225 ? -3.564 35.562 -22.797 1 84 225 PRO B N 1
ATOM 5244 C CA . PRO B 1 225 ? -3.418 34.406 -23.656 1 84 225 PRO B CA 1
ATOM 5245 C C . PRO B 1 225 ? -2.092 34.406 -24.422 1 84 225 PRO B C 1
ATOM 5247 O O . PRO B 1 225 ? -1.608 35.469 -24.844 1 84 225 PRO B O 1
ATOM 5250 N N . ASN B 1 226 ? -1.47 33.25 -24.531 1 84.06 226 ASN B N 1
ATOM 5251 C CA . ASN B 1 226 ? -0.302 32.969 -25.359 1 84.06 226 ASN B CA 1
ATOM 5252 C C . ASN B 1 226 ? 0.978 33.531 -24.719 1 84.06 226 ASN B C 1
ATOM 5254 O O . ASN B 1 226 ? 2.006 33.625 -25.391 1 84.06 226 ASN B O 1
ATOM 5258 N N . VAL B 1 227 ? 0.853 33.906 -23.484 1 90.25 227 VAL B N 1
ATOM 5259 C CA . VAL B 1 227 ? 2.033 34.406 -22.797 1 90.25 227 VAL B CA 1
ATOM 5260 C C . VAL B 1 227 ? 2.916 33.25 -22.344 1 90.25 227 VAL B C 1
ATOM 5262 O O . VAL B 1 227 ? 4.074 33.469 -21.969 1 90.25 227 VAL B O 1
ATOM 5265 N N . GLY B 1 228 ? 2.4 32.031 -22.328 1 88.5 228 GLY B N 1
ATOM 5266 C CA . GLY B 1 228 ? 3.197 30.859 -21.984 1 88.5 228 GLY B CA 1
ATOM 5267 C C . GLY B 1 228 ? 2.707 30.156 -20.734 1 88.5 228 GLY B C 1
ATOM 5268 O O . GLY B 1 228 ? 3.457 29.406 -20.094 1 88.5 228 GLY B O 1
ATOM 5269 N N . LYS B 1 229 ? 1.511 30.391 -20.297 1 88.31 229 LYS B N 1
ATOM 5270 C CA . LYS B 1 229 ? 0.947 29.781 -19.094 1 88.31 229 LYS B CA 1
ATOM 5271 C C . LYS B 1 229 ? 0.938 28.25 -19.203 1 88.31 229 LYS B C 1
ATOM 5273 O O . LYS B 1 229 ? 1.353 27.562 -18.266 1 88.31 229 LYS B O 1
ATOM 5278 N N . SER B 1 230 ? 0.428 27.734 -20.359 1 84 230 SER B N 1
ATOM 5279 C CA . SER B 1 230 ? 0.352 26.297 -20.562 1 84 230 SER B CA 1
ATOM 5280 C C . SER B 1 230 ? 1.741 25.656 -20.609 1 84 230 SER B C 1
ATOM 5282 O O . SER B 1 230 ? 1.96 24.578 -20.062 1 84 230 SER B O 1
ATOM 5284 N N . SER B 1 231 ? 2.633 26.359 -21.266 1 87.06 231 SER B N 1
ATOM 5285 C CA . SER B 1 231 ? 4.004 25.875 -21.344 1 87.06 231 SER B CA 1
ATOM 5286 C C . SER B 1 231 ? 4.637 25.797 -19.953 1 87.06 231 SER B C 1
ATOM 5288 O O . SER B 1 231 ? 5.328 24.828 -19.625 1 87.06 231 SER B O 1
ATOM 5290 N N . LEU B 1 232 ? 4.367 26.875 -19.234 1 89.56 232 LEU B N 1
ATOM 5291 C CA . LEU B 1 232 ? 4.891 26.906 -17.875 1 89.56 232 LEU B CA 1
ATOM 5292 C C . LEU B 1 232 ? 4.281 25.781 -17.031 1 89.56 232 LEU B C 1
ATOM 5294 O O . LEU B 1 232 ? 4.992 25.094 -16.297 1 89.56 232 LEU B O 1
ATOM 5298 N N . LEU B 1 233 ? 2.979 25.656 -17.094 1 86.31 233 LEU B N 1
ATOM 5299 C CA . L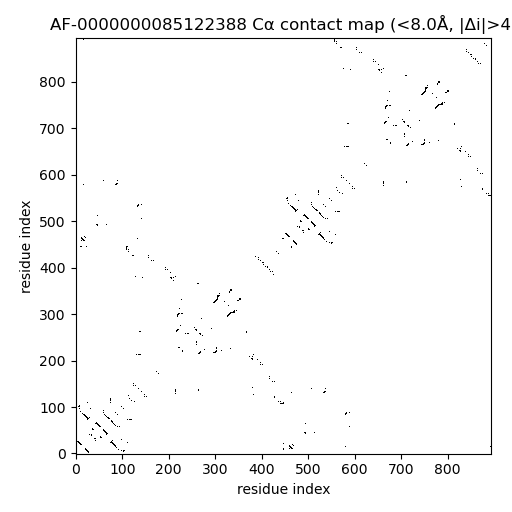EU B 1 233 ? 2.277 24.594 -16.359 1 86.31 233 LEU B CA 1
ATOM 5300 C C . LEU B 1 233 ? 2.865 23.234 -16.688 1 86.31 233 LEU B C 1
ATOM 5302 O O . LEU B 1 233 ? 3.158 22.453 -15.781 1 86.31 233 LEU B O 1
ATOM 5306 N N . ASN B 1 234 ? 3.123 23 -17.938 1 82.94 234 ASN B N 1
ATOM 5307 C CA . ASN B 1 234 ? 3.672 21.719 -18.375 1 82.94 234 ASN B CA 1
ATOM 5308 C C . ASN B 1 234 ? 5.082 21.5 -17.828 1 82.94 234 ASN B C 1
ATOM 5310 O O . ASN B 1 234 ? 5.43 20.391 -17.422 1 82.94 234 ASN B O 1
ATOM 5314 N N . LYS B 1 235 ? 5.773 22.516 -17.875 1 86.38 235 LYS B N 1
ATOM 5315 C CA . LYS B 1 235 ? 7.141 22.422 -17.375 1 86.38 235 LYS B CA 1
ATOM 5316 C C . LYS B 1 235 ? 7.156 22.156 -15.867 1 86.38 235 LYS B C 1
ATOM 5318 O O . LYS B 1 235 ? 7.996 21.406 -15.375 1 86.38 235 LYS B O 1
ATOM 5323 N N . LEU B 1 236 ? 6.297 22.812 -15.219 1 86.19 236 LEU B N 1
ATOM 5324 C CA . LEU B 1 236 ? 6.203 22.625 -13.781 1 86.19 236 LEU B CA 1
ATOM 5325 C C . LEU B 1 236 ? 5.766 21.203 -13.438 1 86.19 236 LEU B C 1
ATOM 5327 O O . LEU B 1 236 ? 6.316 20.594 -12.523 1 86.19 236 LEU B O 1
ATOM 5331 N N . LEU B 1 237 ? 4.828 20.719 -14.18 1 78.31 237 LEU B N 1
ATOM 5332 C CA . LEU B 1 237 ? 4.305 19.391 -13.93 1 78.31 237 LEU B CA 1
ATOM 5333 C C . LEU B 1 237 ? 5.352 18.328 -14.25 1 78.31 237 LEU B C 1
ATOM 5335 O O . LEU B 1 237 ? 5.359 17.25 -13.641 1 78.31 237 LEU B O 1
ATOM 5339 N N . ASN B 1 238 ? 6.211 18.656 -15.141 1 73.62 238 ASN B N 1
ATOM 5340 C CA . ASN B 1 238 ? 7.238 17.703 -15.547 1 73.62 238 ASN B CA 1
ATOM 5341 C C . ASN B 1 238 ? 8.492 17.828 -14.695 1 73.62 238 ASN B C 1
ATOM 5343 O O . ASN B 1 238 ? 9.438 17.047 -14.844 1 73.62 238 ASN B O 1
ATOM 5347 N N . PHE B 1 239 ? 8.68 18.906 -14.148 1 63.97 239 PHE B N 1
ATOM 5348 C CA . PHE B 1 239 ? 9.891 19.125 -13.367 1 63.97 239 PHE B CA 1
ATOM 5349 C C . PHE B 1 239 ? 10.133 17.969 -12.406 1 63.97 239 PHE B C 1
ATOM 5351 O O . PHE B 1 239 ? 11.234 17.422 -12.352 1 63.97 239 PHE B O 1
ATOM 5358 N N . ASP B 1 240 ? 9.703 17.734 -11.344 1 56.88 240 ASP B N 1
ATOM 5359 C CA . ASP B 1 240 ? 9.914 16.594 -10.453 1 56.88 240 ASP B CA 1
ATOM 5360 C C . ASP B 1 240 ? 8.586 16 -9.984 1 56.88 240 ASP B C 1
ATOM 5362 O O . ASP B 1 240 ? 7.973 16.516 -9.047 1 56.88 240 ASP B O 1
ATOM 5366 N N . ARG B 1 241 ? 8.047 15.32 -11.008 1 49.12 241 ARG B N 1
ATOM 5367 C CA . ARG B 1 241 ? 6.758 14.742 -10.633 1 49.12 241 ARG B CA 1
ATOM 5368 C C . ARG B 1 241 ? 6.891 13.852 -9.398 1 49.12 241 ARG B C 1
ATOM 5370 O O . ARG B 1 241 ? 7.695 12.922 -9.391 1 49.12 241 ARG B O 1
ATOM 5377 N N . ALA B 1 242 ? 6.992 14.398 -8.305 1 46.81 242 ALA B N 1
ATOM 5378 C CA . ALA B 1 242 ? 6.711 13.445 -7.234 1 46.81 242 ALA B CA 1
ATOM 5379 C C . ALA B 1 242 ? 5.598 12.477 -7.637 1 46.81 242 ALA B C 1
ATOM 5381 O O . ALA B 1 242 ? 4.578 12.898 -8.195 1 46.81 242 ALA B O 1
ATOM 5382 N N . ILE B 1 243 ? 5.926 11.312 -8.031 1 41.34 243 ILE B N 1
ATOM 5383 C CA . ILE B 1 243 ? 5.008 10.242 -8.398 1 41.34 243 ILE B CA 1
ATOM 5384 C C . ILE B 1 243 ? 3.775 10.289 -7.5 1 41.34 243 ILE B C 1
ATOM 5386 O O . ILE B 1 243 ? 3.832 9.883 -6.336 1 41.34 243 ILE B O 1
ATOM 5390 N N . ILE B 1 244 ? 3.051 11.336 -7.465 1 42.44 244 ILE B N 1
ATOM 5391 C CA . ILE B 1 244 ? 1.812 11.25 -6.695 1 42.44 244 ILE B CA 1
ATOM 5392 C C . ILE B 1 244 ? 0.838 10.297 -7.387 1 42.44 244 ILE B C 1
ATOM 5394 O O . ILE B 1 244 ? 0.457 10.516 -8.539 1 42.44 244 ILE B O 1
ATOM 5398 N N . SER B 1 245 ? 1.029 9.109 -7.207 1 40.38 245 SER B N 1
ATOM 5399 C CA . SER B 1 245 ? 0.083 8.109 -7.699 1 40.38 245 SER B CA 1
ATOM 5400 C C . SER B 1 245 ? -1.35 8.633 -7.641 1 40.38 245 SER B C 1
ATOM 5402 O O . SER B 1 245 ? -1.736 9.289 -6.672 1 40.38 245 SER B O 1
ATOM 5404 N N . ASP B 1 246 ? -1.898 9.039 -8.703 1 41 246 ASP B N 1
ATOM 5405 C CA . ASP B 1 246 ? -3.344 9.25 -8.734 1 41 246 ASP B CA 1
ATOM 5406 C C . ASP B 1 246 ? -4.059 8.289 -7.793 1 41 246 ASP B C 1
ATOM 5408 O O . ASP B 1 246 ? -4.121 7.082 -8.055 1 41 246 ASP B O 1
ATOM 5412 N N . ILE B 1 247 ? -3.834 8.391 -6.676 1 36.69 247 ILE B N 1
ATOM 5413 C CA . ILE B 1 247 ? -4.723 7.609 -5.828 1 36.69 247 ILE B CA 1
ATOM 5414 C C . ILE B 1 247 ? -6.176 7.859 -6.23 1 36.69 247 ILE B C 1
ATOM 5416 O O . ILE B 1 247 ? -6.645 9 -6.203 1 36.69 247 ILE B O 1
ATOM 5420 N N . ALA B 1 248 ? -6.754 6.996 -7.004 1 36.28 248 ALA B N 1
ATOM 5421 C CA . ALA B 1 248 ? -8.141 6.996 -7.465 1 36.28 248 ALA B CA 1
ATOM 5422 C C . ALA B 1 248 ? -9.062 7.629 -6.43 1 36.28 248 ALA B C 1
ATOM 5424 O O . ALA B 1 248 ? -10.109 8.18 -6.777 1 36.28 248 ALA B O 1
ATOM 5425 N N . GLY B 1 249 ? -8.969 7.297 -5.207 1 32.28 249 GLY B N 1
ATOM 5426 C CA . GLY B 1 249 ? -10.086 7.578 -4.32 1 32.28 249 GLY B CA 1
ATOM 5427 C C . GLY B 1 249 ? -10.352 9.062 -4.148 1 32.28 249 GLY B C 1
ATOM 5428 O O . GLY B 1 249 ? -11.156 9.461 -3.303 1 32.28 249 GLY B O 1
ATOM 5429 N N . THR B 1 250 ? -9.383 9.922 -4.059 1 32.41 250 THR B N 1
ATOM 5430 C CA . THR B 1 250 ? -9.883 11.227 -3.652 1 32.41 250 THR B CA 1
ATOM 5431 C C . THR B 1 250 ? -10.797 11.82 -4.723 1 32.41 250 THR B C 1
ATOM 5433 O O . THR B 1 250 ? -10.781 11.367 -5.871 1 32.41 250 THR B O 1
ATOM 5436 N N . THR B 1 251 ? -11.695 12.977 -4.23 1 32.75 251 THR B N 1
ATOM 5437 C CA . THR B 1 251 ? -12.82 13.703 -4.805 1 32.75 251 THR B CA 1
ATOM 5438 C C . THR B 1 251 ? -12.523 14.109 -6.246 1 32.75 251 THR B C 1
ATOM 5440 O O . THR B 1 251 ? -11.367 14.273 -6.625 1 32.75 251 THR B O 1
ATOM 5443 N N . ARG B 1 252 ? -13.469 14.031 -7.082 1 31.78 252 ARG B N 1
ATOM 5444 C CA . ARG B 1 252 ? -13.836 14.555 -8.391 1 31.78 252 ARG B CA 1
ATOM 5445 C C . ARG B 1 252 ? -13.32 15.977 -8.586 1 31.78 252 ARG B C 1
ATOM 5447 O O . ARG B 1 252 ? -13.617 16.625 -9.594 1 31.78 252 ARG B O 1
ATOM 5454 N N . ASP B 1 253 ? -13 16.688 -7.512 1 33.94 253 ASP B N 1
ATOM 5455 C CA . ASP B 1 253 ? -12.852 18.094 -7.844 1 33.94 253 ASP B CA 1
ATOM 5456 C C . ASP B 1 253 ? -11.773 18.297 -8.906 1 33.94 253 ASP B C 1
ATOM 5458 O O . ASP B 1 253 ? -10.992 17.391 -9.18 1 33.94 253 ASP B O 1
ATOM 5462 N N . THR B 1 254 ? -11.562 19.594 -9.336 1 40.34 254 THR B N 1
ATOM 5463 C CA . THR B 1 254 ? -10.648 20.125 -10.336 1 40.34 254 THR B CA 1
ATOM 5464 C C . THR B 1 254 ? -9.273 19.484 -10.219 1 40.34 254 THR B C 1
ATOM 5466 O O . THR B 1 254 ? -8.719 19.391 -9.117 1 40.34 254 THR B O 1
ATOM 5469 N N . ILE B 1 255 ? -9.039 18.609 -11.008 1 44.81 255 ILE B N 1
ATOM 5470 C CA . ILE B 1 255 ? -7.77 17.906 -11.148 1 44.81 255 ILE B CA 1
ATOM 5471 C C . ILE B 1 255 ? -6.621 18.812 -10.734 1 44.81 255 ILE B C 1
ATOM 5473 O O . ILE B 1 255 ? -6.266 19.75 -11.461 1 44.81 255 ILE B O 1
ATOM 5477 N N . GLU B 1 256 ? -6.594 19.328 -9.492 1 59.44 256 GLU B N 1
ATOM 5478 C CA . GLU B 1 256 ? -5.395 20.031 -9.047 1 59.44 256 GLU B CA 1
ATOM 5479 C C . GLU B 1 256 ? -4.16 19.141 -9.164 1 59.44 256 GLU B C 1
ATOM 5481 O O . GLU B 1 256 ? -4.184 17.984 -8.734 1 59.44 256 GLU B O 1
ATOM 5486 N N . GLU B 1 257 ? -3.33 19.594 -10.07 1 70.06 257 GLU B N 1
ATOM 5487 C CA . GLU B 1 257 ? -2.051 18.906 -10.242 1 70.06 257 GLU B CA 1
ATOM 5488 C C . GLU B 1 257 ? -1.047 19.344 -9.18 1 70.06 257 GLU B C 1
ATOM 5490 O O . GLU B 1 257 ? -0.955 20.531 -8.859 1 70.06 257 GLU B O 1
ATOM 5495 N N . SER B 1 258 ? -0.556 18.516 -8.406 1 78.56 258 SER B N 1
ATOM 5496 C CA . SER B 1 258 ? 0.411 18.828 -7.355 1 78.56 258 SER B CA 1
ATOM 5497 C C . SER B 1 258 ? 1.839 18.578 -7.832 1 78.56 258 SER B C 1
ATOM 5499 O O . SER B 1 258 ? 2.082 17.672 -8.625 1 78.56 258 SER B O 1
ATOM 5501 N N . VAL B 1 259 ? 2.709 19.547 -7.512 1 82.75 259 VAL B N 1
ATOM 5502 C CA . VAL B 1 259 ? 4.121 19.469 -7.875 1 82.75 259 VAL B CA 1
ATOM 5503 C C . VAL B 1 259 ? 4.98 19.609 -6.621 1 82.75 259 VAL B C 1
ATOM 5505 O O . VAL B 1 259 ? 4.695 20.422 -5.746 1 82.75 259 VAL B O 1
ATOM 5508 N N . LYS B 1 260 ? 6.008 18.781 -6.527 1 82.5 260 LYS B N 1
ATOM 5509 C CA . LYS B 1 260 ? 6.949 18.891 -5.422 1 82.5 260 LYS B CA 1
ATOM 5510 C C . LYS B 1 260 ? 8.062 19.891 -5.754 1 82.5 260 LYS B C 1
ATOM 5512 O O . LYS B 1 260 ? 8.711 19.781 -6.797 1 82.5 260 LYS B O 1
ATOM 5517 N N . ILE B 1 261 ? 8.242 20.859 -5.016 1 85.38 261 ILE B N 1
ATOM 5518 C CA . ILE B 1 261 ? 9.32 21.844 -5.113 1 85.38 261 ILE B CA 1
ATOM 5519 C C . ILE B 1 261 ? 10.156 21.812 -3.832 1 85.38 261 ILE B C 1
ATOM 5521 O O . ILE B 1 261 ? 9.711 22.312 -2.789 1 85.38 261 ILE B O 1
ATOM 5525 N N . GLY B 1 262 ? 11.359 21.312 -3.943 1 80.31 262 GLY B N 1
ATOM 5526 C CA . GLY B 1 262 ? 12.109 21.109 -2.713 1 80.31 262 GLY B CA 1
ATOM 5527 C C . GLY B 1 262 ? 11.406 20.188 -1.729 1 80.31 262 GLY B C 1
ATOM 5528 O O . GLY B 1 262 ? 11.055 19.062 -2.07 1 80.31 262 GLY B O 1
ATOM 5529 N N . THR B 1 263 ? 11.148 20.719 -0.547 1 78.25 263 THR B N 1
ATOM 5530 C CA . THR B 1 263 ? 10.492 19.922 0.49 1 78.25 263 THR B CA 1
ATOM 5531 C C . THR B 1 263 ? 9.008 20.266 0.565 1 78.25 263 THR B C 1
ATOM 5533 O O . THR B 1 263 ? 8.305 19.797 1.469 1 78.25 263 THR B O 1
ATOM 5536 N N . HIS B 1 264 ? 8.57 21.047 -0.456 1 83 264 HIS B N 1
ATOM 5537 C CA . HIS B 1 264 ? 7.203 21.562 -0.405 1 83 264 HIS B CA 1
ATOM 5538 C C . HIS B 1 264 ? 6.359 20.984 -1.542 1 83 264 HIS B C 1
ATOM 5540 O O . HIS B 1 264 ? 6.898 20.438 -2.502 1 83 264 HIS B O 1
ATOM 5546 N N . ILE B 1 265 ? 5.043 21.078 -1.222 1 83.69 265 ILE B N 1
ATOM 5547 C CA . ILE B 1 265 ? 4.098 20.703 -2.271 1 83.69 265 ILE B CA 1
ATOM 5548 C C . ILE B 1 265 ? 3.312 21.938 -2.707 1 83.69 265 ILE B C 1
ATOM 5550 O O . ILE B 1 265 ? 2.879 22.734 -1.868 1 83.69 265 ILE B O 1
ATOM 5554 N N . ILE B 1 266 ? 3.225 22.078 -4.027 1 87.25 266 ILE B N 1
ATOM 5555 C CA . ILE B 1 266 ? 2.387 23.172 -4.531 1 87.25 266 ILE B CA 1
ATOM 5556 C C . ILE B 1 266 ? 1.238 22.594 -5.355 1 87.25 266 ILE B C 1
ATOM 5558 O O . ILE B 1 266 ? 1.396 21.562 -6.016 1 87.25 266 ILE B O 1
ATOM 5562 N N . LYS B 1 267 ? 0.158 23.188 -5.234 1 85.56 267 LYS B N 1
ATOM 5563 C CA . LYS B 1 267 ? -1.028 22.875 -6.023 1 85.56 267 LYS B CA 1
ATOM 5564 C C . LYS B 1 267 ? -1.354 24 -7 1 85.56 267 LYS B C 1
ATOM 5566 O O . LYS B 1 267 ? -1.586 25.141 -6.586 1 85.56 267 LYS B O 1
ATOM 5571 N N . ILE B 1 268 ? -1.343 23.578 -8.266 1 85.81 268 ILE B N 1
ATOM 5572 C CA . ILE B 1 268 ? -1.633 24.594 -9.266 1 85.81 268 ILE B CA 1
ATOM 5573 C C . ILE B 1 268 ? -3.143 24.734 -9.445 1 85.81 268 ILE B C 1
ATOM 5575 O O . ILE B 1 268 ? -3.826 23.75 -9.75 1 85.81 268 ILE B O 1
ATOM 5579 N N . VAL B 1 269 ? -3.57 25.906 -9.18 1 81.19 269 VAL B N 1
ATOM 5580 C CA . VAL B 1 269 ? -5.004 26.172 -9.234 1 81.19 269 VAL B CA 1
ATOM 5581 C C . VAL B 1 269 ? -5.426 26.453 -10.672 1 81.19 269 VAL B C 1
ATOM 5583 O O . VAL B 1 269 ? -4.688 27.109 -11.422 1 81.19 269 VAL B O 1
ATOM 5586 N N . ASP B 1 270 ? -6.633 26.109 -11.062 1 66.5 270 ASP B N 1
ATOM 5587 C CA . ASP B 1 270 ? -7.328 26.359 -12.32 1 66.5 270 ASP B CA 1
ATOM 5588 C C . ASP B 1 270 ? -6.488 25.922 -13.516 1 66.5 270 ASP B C 1
ATOM 5590 O O . ASP B 1 270 ? -6.289 26.688 -14.461 1 66.5 270 ASP B O 1
ATOM 5594 N N . THR B 1 271 ? -6.09 24.75 -13.477 1 59.09 271 THR B N 1
ATOM 5595 C CA . THR B 1 271 ? -5.289 24.188 -14.57 1 59.09 271 THR B CA 1
ATOM 5596 C C . THR B 1 271 ? -6.133 24.047 -15.836 1 59.09 271 THR B C 1
ATOM 5598 O O . THR B 1 271 ? -5.617 24.156 -16.953 1 59.09 271 THR B O 1
ATOM 5601 N N . ALA B 1 272 ? -7.367 23.734 -15.555 1 54.16 272 ALA B N 1
ATOM 5602 C CA . ALA B 1 272 ? -8.266 23.547 -16.688 1 54.16 272 ALA B CA 1
ATOM 5603 C C . ALA B 1 272 ? -8.359 24.812 -17.531 1 54.16 272 ALA B C 1
ATOM 5605 O O . ALA B 1 272 ? -8.328 24.75 -18.766 1 54.16 272 ALA B O 1
ATOM 5606 N N . GLY B 1 273 ? -8.523 25.875 -16.812 1 55.38 273 GLY B N 1
ATOM 5607 C CA . GLY B 1 273 ? -8.586 27.125 -17.547 1 55.38 273 GLY B CA 1
ATOM 5608 C C . GLY B 1 273 ? -7.336 27.406 -18.359 1 55.38 273 GLY B C 1
ATOM 5609 O O . GLY B 1 273 ? -7.418 27.938 -19.469 1 55.38 273 GLY B O 1
ATOM 5610 N N . ILE B 1 274 ? -6.293 26.969 -17.891 1 58.5 274 ILE B N 1
ATOM 5611 C CA . ILE B 1 274 ? -5.02 27.203 -18.562 1 58.5 274 ILE B CA 1
ATOM 5612 C C . ILE B 1 274 ? -4.891 26.281 -19.781 1 58.5 274 ILE B C 1
ATOM 5614 O O . ILE B 1 274 ? -4.43 26.703 -20.844 1 58.5 274 ILE B O 1
ATOM 5618 N N . ARG B 1 275 ? -5.367 25 -19.594 1 53.5 275 ARG B N 1
ATOM 5619 C CA . ARG B 1 275 ? -5.258 24.016 -20.672 1 53.5 275 ARG B CA 1
ATOM 5620 C C . ARG B 1 275 ? -6.25 24.312 -21.797 1 53.5 275 ARG B C 1
ATOM 5622 O O . ARG B 1 275 ? -5.93 24.156 -22.969 1 53.5 275 ARG B O 1
ATOM 5629 N N . GLU B 1 276 ? -7.477 24.484 -21.359 1 51.31 276 GLU B N 1
ATOM 5630 C CA . GLU B 1 276 ? -8.5 24.797 -22.359 1 51.31 276 GLU B CA 1
ATOM 5631 C C . GLU B 1 276 ? -8.141 26.031 -23.156 1 51.31 276 GLU B C 1
ATOM 5633 O O . GLU B 1 276 ? -8.469 26.125 -24.344 1 51.31 276 GLU B O 1
ATOM 5638 N N . ALA B 1 277 ? -7.547 26.953 -22.453 1 50.25 277 ALA B N 1
ATOM 5639 C CA . ALA B 1 277 ? -7.203 28.172 -23.156 1 50.25 277 ALA B CA 1
ATOM 5640 C C . ALA B 1 277 ? -6.195 27.906 -24.281 1 50.25 277 ALA B C 1
ATOM 5642 O O . ALA B 1 277 ? -6.16 28.609 -25.281 1 50.25 277 ALA B O 1
ATOM 5643 N N . SER B 1 278 ? -5.34 26.859 -24.062 1 48.38 278 SER B N 1
ATOM 5644 C CA . SER B 1 278 ? -4.375 26.562 -25.125 1 48.38 278 SER B CA 1
ATOM 5645 C C . SER B 1 278 ? -5.07 26.125 -26.406 1 48.38 278 SER B C 1
ATOM 5647 O O . SER B 1 278 ? -4.566 26.344 -27.5 1 48.38 278 SER B O 1
ATOM 5649 N N . ASP B 1 279 ? -6.164 25.25 -26.281 1 44.59 279 ASP B N 1
ATOM 5650 C CA . ASP B 1 279 ? -6.801 24.734 -27.484 1 44.59 279 ASP B CA 1
ATOM 5651 C C . ASP B 1 279 ? -7.746 25.766 -28.094 1 44.59 279 ASP B C 1
ATOM 5653 O O . ASP B 1 279 ? -7.926 25.797 -29.312 1 44.59 279 ASP B O 1
ATOM 5657 N N . THR B 1 280 ? -8.828 26.219 -27.375 1 40.28 280 THR B N 1
ATOM 5658 C CA . THR B 1 280 ? -9.805 27.109 -27.984 1 40.28 280 THR B CA 1
ATOM 5659 C C . THR B 1 280 ? -9.508 28.562 -27.625 1 40.28 280 THR B C 1
ATOM 5661 O O . THR B 1 280 ? -8.93 28.828 -26.562 1 40.28 280 THR B O 1
ATOM 5664 N N . ILE B 1 281 ? -9.523 29.594 -28.578 1 37.44 281 ILE B N 1
ATOM 5665 C CA . ILE B 1 281 ? -9.406 31.047 -28.516 1 37.44 281 ILE B CA 1
ATOM 5666 C C . ILE B 1 281 ? -10.172 31.562 -27.297 1 37.44 281 ILE B C 1
ATOM 5668 O O . ILE B 1 281 ? -10.5 32.75 -27.219 1 37.44 281 ILE B O 1
ATOM 5672 N N . GLU B 1 282 ? -11.031 30.844 -26.641 1 36.84 282 GLU B N 1
ATOM 5673 C CA . GLU B 1 282 ? -12.109 31.531 -25.953 1 36.84 282 GLU B CA 1
ATOM 5674 C C . GLU B 1 282 ? -11.578 32.312 -24.75 1 36.84 282 GLU B C 1
ATOM 5676 O O . GLU B 1 282 ? -10.562 31.922 -24.156 1 36.84 282 GLU B O 1
ATOM 5681 N N . ARG B 1 283 ? -12.227 33.5 -24.484 1 38.31 283 ARG B N 1
ATOM 5682 C CA . ARG B 1 283 ? -12.32 34.625 -23.547 1 38.31 283 ARG B CA 1
ATOM 5683 C C . ARG B 1 283 ? -12.336 34.156 -22.109 1 38.31 283 ARG B C 1
ATOM 5685 O O . ARG B 1 283 ? -12.836 34.844 -21.219 1 38.31 283 ARG B O 1
ATOM 5692 N N . ILE B 1 284 ? -12.43 32.938 -21.859 1 43.97 284 ILE B N 1
ATOM 5693 C CA . ILE B 1 284 ? -12.648 32.562 -20.469 1 43.97 284 ILE B CA 1
ATOM 5694 C C . ILE B 1 284 ? -11.609 33.219 -19.578 1 43.97 284 ILE B C 1
ATOM 5696 O O . ILE B 1 284 ? -10.477 32.75 -19.469 1 43.97 284 ILE B O 1
ATOM 5700 N N . GLY B 1 285 ? -11.469 34.562 -19.734 1 44.75 285 GLY B N 1
ATOM 5701 C CA . GLY B 1 285 ? -10.68 35.719 -19.422 1 44.75 285 GLY B CA 1
ATOM 5702 C C . GLY B 1 285 ? -10.312 35.812 -17.953 1 44.75 285 GLY B C 1
ATOM 5703 O O . GLY B 1 285 ? -10.18 34.812 -17.266 1 44.75 285 GLY B O 1
ATOM 5704 N N . ILE B 1 286 ? -10.344 37.156 -17.406 1 50.34 286 ILE B N 1
ATOM 5705 C CA . ILE B 1 286 ? -9.914 37.875 -16.203 1 50.34 286 ILE B CA 1
ATOM 5706 C C . ILE B 1 286 ? -10.656 37.344 -14.992 1 50.34 286 ILE B C 1
ATOM 5708 O O . ILE B 1 286 ? -10.078 37.188 -13.914 1 50.34 286 ILE B O 1
ATOM 5712 N N . GLU B 1 287 ? -11.859 36.875 -15.266 1 53.53 287 GLU B N 1
ATOM 5713 C CA . GLU B 1 287 ? -12.672 36.5 -14.109 1 53.53 287 GLU B CA 1
ATOM 5714 C C . GLU B 1 287 ? -12.203 35.188 -13.523 1 53.53 287 GLU B C 1
ATOM 5716 O O . GLU B 1 287 ? -12.117 35.031 -12.297 1 53.53 287 GLU B O 1
ATOM 5721 N N . LYS B 1 288 ? -12.023 34.219 -14.344 1 59.69 288 LYS B N 1
ATOM 5722 C CA . LYS B 1 288 ? -11.562 32.938 -13.844 1 59.69 288 LYS B CA 1
ATOM 5723 C C . LYS B 1 288 ? -10.195 33.062 -13.172 1 59.69 288 LYS B C 1
ATOM 5725 O O . LYS B 1 288 ? -9.93 32.406 -12.164 1 59.69 288 LYS B O 1
ATOM 5730 N N . SER B 1 289 ? -9.57 34 -13.703 1 66.5 289 SER B N 1
ATOM 5731 C CA . SER B 1 289 ? -8.266 34.281 -13.109 1 66.5 289 SER B CA 1
ATOM 5732 C C . SER B 1 289 ? -8.406 34.844 -11.695 1 66.5 289 SER B C 1
ATOM 5734 O O . SER B 1 289 ? -7.625 34.5 -10.805 1 66.5 289 SER B O 1
ATOM 5736 N N . LEU B 1 290 ? -9.508 35.531 -11.516 1 73.69 290 LEU B N 1
ATOM 5737 C CA . LEU B 1 290 ? -9.68 36.188 -10.227 1 73.69 290 LEU B CA 1
ATOM 5738 C C . LEU B 1 290 ? -9.984 35.156 -9.133 1 73.69 290 LEU B C 1
ATOM 5740 O O . LEU B 1 290 ? -9.484 35.281 -8.008 1 73.69 290 LEU B O 1
ATOM 5744 N N . SER B 1 291 ? -10.781 34.219 -9.445 1 78.06 291 SER B N 1
ATOM 5745 C CA . SER B 1 291 ? -11.086 33.188 -8.469 1 78.06 291 SER B CA 1
ATOM 5746 C C . SER B 1 291 ? -9.836 32.406 -8.078 1 78.06 291 SER B C 1
ATOM 5748 O O . SER B 1 291 ? -9.625 32.125 -6.898 1 78.06 291 SER B O 1
ATOM 5750 N N . ALA B 1 292 ? -9.039 32.188 -9.078 1 78.19 292 ALA B N 1
ATOM 5751 C CA . ALA B 1 292 ? -7.785 31.469 -8.812 1 78.19 292 ALA B CA 1
ATOM 5752 C C . ALA B 1 292 ? -6.855 32.312 -7.938 1 78.19 292 ALA B C 1
ATOM 5754 O O . ALA B 1 292 ? -6.227 31.781 -7.016 1 78.19 292 ALA B O 1
ATOM 5755 N N . VAL B 1 293 ? -6.902 33.594 -8.211 1 82.88 293 VAL B N 1
ATOM 5756 C CA . VAL B 1 293 ? -6.059 34.5 -7.48 1 82.88 293 VAL B CA 1
ATOM 5757 C C . VAL B 1 293 ? -6.496 34.562 -6.02 1 82.88 293 VAL B C 1
ATOM 5759 O O . VAL B 1 293 ? -5.66 34.594 -5.109 1 82.88 293 VAL B O 1
ATOM 5762 N N . ASN B 1 294 ? -7.777 34.531 -5.855 1 82.56 294 ASN B N 1
ATOM 5763 C CA . ASN B 1 294 ? -8.312 34.625 -4.504 1 82.56 294 ASN B CA 1
ATOM 5764 C C . ASN B 1 294 ? -7.992 33.375 -3.688 1 82.56 294 ASN B C 1
ATOM 5766 O O . ASN B 1 294 ? -7.766 33.469 -2.479 1 82.56 294 ASN B O 1
ATOM 5770 N N . GLU B 1 295 ? -7.871 32.344 -4.297 1 82.56 295 GLU B N 1
ATOM 5771 C CA . GLU B 1 295 ? -7.668 31.078 -3.611 1 82.56 295 GLU B CA 1
ATOM 5772 C C . GLU B 1 295 ? -6.18 30.781 -3.428 1 82.56 295 GLU B C 1
ATOM 5774 O O . GLU B 1 295 ? -5.805 29.984 -2.564 1 82.56 295 GLU B O 1
ATOM 5779 N N . ALA B 1 296 ? -5.344 31.453 -4.23 1 88.25 296 ALA B N 1
ATOM 5780 C CA . ALA B 1 296 ? -3.932 31.094 -4.309 1 88.25 296 ALA B CA 1
ATOM 5781 C C . ALA B 1 296 ? -3.141 31.703 -3.158 1 88.25 296 ALA B C 1
ATOM 5783 O O . ALA B 1 296 ? -3.498 32.781 -2.652 1 88.25 296 ALA B O 1
ATOM 5784 N N . ASP B 1 297 ? -2.125 31 -2.711 1 88 297 ASP B N 1
ATOM 5785 C CA . ASP B 1 297 ? -1.142 31.516 -1.759 1 88 297 ASP B CA 1
ATOM 5786 C C . ASP B 1 297 ? -0.036 32.281 -2.471 1 88 297 ASP B C 1
ATOM 5788 O O . ASP B 1 297 ? 0.516 33.25 -1.919 1 88 297 ASP B O 1
ATOM 5792 N N . ILE B 1 298 ? 0.276 31.828 -3.6 1 90.88 298 ILE B N 1
ATOM 5793 C CA . ILE B 1 298 ? 1.3 32.438 -4.445 1 90.88 298 ILE B CA 1
ATOM 5794 C C . ILE B 1 298 ? 0.725 32.688 -5.836 1 90.88 298 ILE B C 1
ATOM 5796 O O . ILE B 1 298 ? 0.052 31.844 -6.414 1 90.88 298 ILE B O 1
ATOM 5800 N N . ILE B 1 299 ? 1.009 33.875 -6.312 1 92.62 299 ILE B N 1
ATOM 5801 C CA . ILE B 1 299 ? 0.534 34.25 -7.637 1 92.62 299 ILE B CA 1
ATOM 5802 C C . ILE B 1 299 ? 1.724 34.438 -8.57 1 92.62 299 ILE B C 1
ATOM 5804 O O . ILE B 1 299 ? 2.592 35.281 -8.312 1 92.62 299 ILE B O 1
ATOM 5808 N N . ILE B 1 300 ? 1.754 33.625 -9.617 1 94 300 ILE B N 1
ATOM 5809 C CA . ILE B 1 300 ? 2.738 33.812 -10.68 1 94 300 ILE B CA 1
ATOM 5810 C C . ILE B 1 300 ? 2.1 34.531 -11.867 1 94 300 ILE B C 1
ATOM 5812 O O . ILE B 1 300 ? 1.193 34 -12.508 1 94 300 ILE B O 1
ATOM 5816 N N . SER B 1 301 ? 2.621 35.688 -12.117 1 93 301 SER B N 1
ATOM 5817 C CA . SER B 1 301 ? 2.105 36.469 -13.242 1 93 301 SER B CA 1
ATOM 5818 C C . SER B 1 301 ? 3.092 36.469 -14.406 1 93 301 SER B C 1
ATOM 5820 O O . SER B 1 301 ? 4.234 36.906 -14.25 1 93 301 SER B O 1
ATOM 5822 N N . LEU B 1 302 ? 2.617 36 -15.547 1 93.94 302 LEU B N 1
ATOM 5823 C CA . LEU B 1 302 ? 3.459 35.906 -16.734 1 93.94 302 LEU B CA 1
ATOM 5824 C C . LEU B 1 302 ? 3.182 37.062 -17.688 1 93.94 302 LEU B C 1
ATOM 5826 O O . LEU B 1 302 ? 2.023 37.406 -17.938 1 93.94 302 LEU B O 1
ATOM 5830 N N . PHE B 1 303 ? 4.242 37.688 -18.156 1 94.38 303 PHE B N 1
ATOM 5831 C CA . PHE B 1 303 ? 4.207 38.688 -19.203 1 94.38 303 PHE B CA 1
ATOM 5832 C C . PHE B 1 303 ? 5.094 38.312 -20.375 1 94.38 303 PHE B C 1
ATOM 5834 O O . PHE B 1 303 ? 6.102 37.625 -20.203 1 94.38 303 PHE B O 1
ATOM 5841 N N . ASP B 1 304 ? 4.688 38.625 -21.578 1 95.19 304 ASP B N 1
ATOM 5842 C CA . ASP B 1 304 ? 5.41 38.281 -22.797 1 95.19 304 ASP B CA 1
ATOM 5843 C C . ASP B 1 304 ? 6.426 39.375 -23.156 1 95.19 304 ASP B C 1
ATOM 5845 O O . ASP B 1 304 ? 6.047 40.469 -23.609 1 95.19 304 ASP B O 1
ATOM 5849 N N . ASN B 1 305 ? 7.676 39.031 -23.016 1 95.19 305 ASN B N 1
ATOM 5850 C CA . ASN B 1 305 ? 8.758 39.969 -23.281 1 95.19 305 ASN B CA 1
ATOM 5851 C C . ASN B 1 305 ? 8.758 40.438 -24.734 1 95.19 305 ASN B C 1
ATOM 5853 O O . ASN B 1 305 ? 9.211 41.531 -25.047 1 95.19 305 ASN B O 1
ATOM 5857 N N . SER B 1 306 ? 8.305 39.562 -25.641 1 94.56 306 SER B N 1
ATOM 5858 C CA . SER B 1 306 ? 8.422 39.812 -27.078 1 94.56 306 SER B CA 1
ATOM 5859 C C . SER B 1 306 ? 7.293 40.688 -27.594 1 94.56 306 SER B C 1
ATOM 5861 O O . SER B 1 306 ? 7.223 41 -28.781 1 94.56 306 SER B O 1
ATOM 5863 N N . LYS B 1 307 ? 6.426 41.156 -26.75 1 94.44 307 LYS B N 1
ATOM 5864 C CA . LYS B 1 307 ? 5.297 42 -27.125 1 94.44 307 LYS B CA 1
ATOM 5865 C C . LYS B 1 307 ? 5.254 43.281 -26.281 1 94.44 307 LYS B C 1
ATOM 5867 O O . LYS B 1 307 ? 5.762 43.312 -25.156 1 94.44 307 LYS B O 1
ATOM 5872 N N . VAL B 1 308 ? 4.656 44.312 -26.828 1 94.06 308 VAL B N 1
ATOM 5873 C CA . VAL B 1 308 ? 4.496 45.562 -26.094 1 94.06 308 VAL B CA 1
ATOM 5874 C C . VAL B 1 308 ? 3.457 45.375 -24.984 1 94.06 308 VAL B C 1
ATOM 5876 O O . VAL B 1 308 ? 2.52 44.594 -25.125 1 94.06 308 VAL B O 1
ATOM 5879 N N . CYS B 1 309 ? 3.668 46.094 -23.906 1 93.44 309 CYS B N 1
ATOM 5880 C CA . CYS B 1 309 ? 2.713 46.094 -22.797 1 93.44 309 CYS B CA 1
ATOM 5881 C C . CYS B 1 309 ? 1.371 46.656 -23.234 1 93.44 309 CYS B C 1
ATOM 5883 O O . CYS B 1 309 ? 1.279 47.844 -23.562 1 93.44 309 CYS B O 1
ATOM 5885 N N . ASP B 1 310 ? 0.373 45.812 -23.312 1 91.69 310 ASP B N 1
ATOM 5886 C CA . ASP B 1 310 ? -0.928 46.281 -23.781 1 91.69 310 ASP B CA 1
ATOM 5887 C C . ASP B 1 310 ? -1.907 46.406 -22.625 1 91.69 310 ASP B C 1
ATOM 5889 O O . ASP B 1 310 ? -1.507 46.375 -21.453 1 91.69 310 ASP B O 1
ATOM 5893 N N . ASP B 1 311 ? -3.154 46.688 -22.906 1 89.25 311 ASP B N 1
ATOM 5894 C CA . ASP B 1 311 ? -4.164 46.969 -21.891 1 89.25 311 ASP B CA 1
ATOM 5895 C C . ASP B 1 311 ? -4.438 45.75 -21.016 1 89.25 311 ASP B C 1
ATOM 5897 O O . ASP B 1 311 ? -4.734 45.875 -19.828 1 89.25 311 ASP B O 1
ATOM 5901 N N . GLU B 1 312 ? -4.293 44.625 -21.578 1 86.88 312 GLU B N 1
ATOM 5902 C CA . GLU B 1 312 ? -4.5 43.375 -20.828 1 86.88 312 GLU B CA 1
ATOM 5903 C C . GLU B 1 312 ? -3.398 43.188 -19.781 1 86.88 312 GLU B C 1
ATOM 5905 O O . GLU B 1 312 ? -3.664 42.719 -18.672 1 86.88 312 GLU B O 1
ATOM 5910 N N . ASP B 1 313 ? -2.236 43.531 -20.188 1 90.94 313 ASP B N 1
ATOM 5911 C CA . ASP B 1 313 ? -1.114 43.5 -19.25 1 90.94 313 ASP B CA 1
ATOM 5912 C C . ASP B 1 313 ? -1.321 44.438 -18.094 1 90.94 313 ASP B C 1
ATOM 5914 O O . ASP B 1 313 ? -1.077 44.094 -16.938 1 90.94 313 ASP B O 1
ATOM 5918 N N . LYS B 1 314 ? -1.777 45.625 -18.422 1 89.88 314 LYS B N 1
ATOM 5919 C CA . LYS B 1 314 ? -1.995 46.656 -17.406 1 89.88 314 LYS B CA 1
ATOM 5920 C C . LYS B 1 314 ? -3.092 46.219 -16.438 1 89.88 314 LYS B C 1
ATOM 5922 O O . LYS B 1 314 ? -3.01 46.5 -15.234 1 89.88 314 LYS B O 1
ATOM 5927 N N . LYS B 1 315 ? -4.07 45.562 -16.922 1 87.5 315 LYS B N 1
ATOM 5928 C CA . LYS B 1 315 ? -5.137 45.062 -16.062 1 8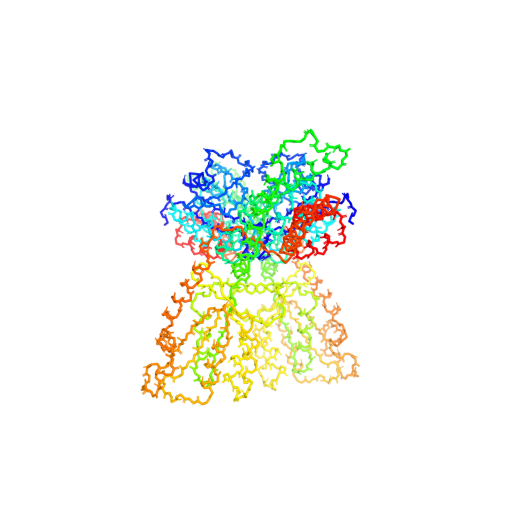7.5 315 LYS B CA 1
ATOM 5929 C C . LYS B 1 315 ? -4.598 44.062 -15.055 1 87.5 315 LYS B C 1
ATOM 5931 O O . LYS B 1 315 ? -4.98 44.062 -13.883 1 87.5 315 LYS B O 1
ATOM 5936 N N . ILE B 1 316 ? -3.773 43.188 -15.484 1 89.12 316 ILE B N 1
ATOM 5937 C CA . ILE B 1 316 ? -3.17 42.188 -14.625 1 89.12 316 ILE B CA 1
ATOM 5938 C C . ILE B 1 316 ? -2.303 42.875 -13.562 1 89.12 316 ILE B C 1
ATOM 5940 O O . ILE B 1 316 ? -2.352 42.5 -12.391 1 89.12 316 ILE B O 1
ATOM 5944 N N . LEU B 1 317 ? -1.594 43.844 -14.023 1 89.94 317 LEU B N 1
ATOM 5945 C CA . LEU B 1 317 ? -0.736 44.594 -13.102 1 89.94 317 LEU B CA 1
ATOM 5946 C C . LEU B 1 317 ? -1.566 45.281 -12.031 1 89.94 317 LEU B C 1
ATOM 5948 O O . LEU B 1 317 ? -1.173 45.344 -10.867 1 89.94 317 LEU B O 1
ATOM 5952 N N . ASN B 1 318 ? -2.693 45.781 -12.414 1 87.81 318 ASN B N 1
ATOM 5953 C CA . ASN B 1 318 ? -3.594 46.438 -11.469 1 87.81 318 ASN B CA 1
ATOM 5954 C C . ASN B 1 318 ? -4.141 45.438 -10.445 1 87.81 318 ASN B C 1
ATOM 5956 O O . ASN B 1 318 ? -4.258 45.75 -9.266 1 87.81 318 ASN B O 1
ATOM 5960 N N . ILE B 1 319 ? -4.484 44.312 -10.906 1 85.19 319 ILE B N 1
ATOM 5961 C CA . ILE B 1 319 ? -4.969 43.25 -10.031 1 85.19 319 ILE B CA 1
ATOM 5962 C C . ILE B 1 319 ? -3.896 42.906 -9 1 85.19 319 ILE B C 1
ATOM 5964 O O . ILE B 1 319 ? -4.191 42.781 -7.816 1 85.19 319 ILE B O 1
ATOM 5968 N N . LEU B 1 320 ? -2.688 42.812 -9.422 1 88.25 320 LEU B N 1
ATOM 5969 C CA . LEU B 1 320 ? -1.576 42.469 -8.539 1 88.25 320 LEU B CA 1
ATOM 5970 C C . LEU B 1 320 ? -1.369 43.562 -7.477 1 88.25 320 LEU B C 1
ATOM 5972 O O . LEU B 1 320 ? -1.048 43.25 -6.328 1 88.25 320 LEU B O 1
ATOM 5976 N N . ASP B 1 321 ? -1.625 44.719 -7.902 1 87.31 321 ASP B N 1
ATOM 5977 C CA . ASP B 1 321 ? -1.444 45.844 -6.992 1 87.31 321 ASP B CA 1
ATOM 5978 C C . ASP B 1 321 ? -2.502 45.844 -5.891 1 87.31 321 ASP B C 1
ATOM 5980 O O . ASP B 1 321 ? -2.25 46.312 -4.777 1 87.31 321 ASP B O 1
ATOM 5984 N N . GLU B 1 322 ? -3.617 45.281 -6.207 1 84.75 322 GLU B N 1
ATOM 5985 C CA . GLU B 1 322 ? -4.734 45.281 -5.27 1 84.75 322 GLU B CA 1
ATOM 5986 C C . GLU B 1 322 ? -4.621 44.125 -4.277 1 84.75 322 GLU B C 1
ATOM 5988 O O . GLU B 1 322 ? -5.246 44.156 -3.215 1 84.75 322 GLU B O 1
ATOM 5993 N N . ILE B 1 323 ? -3.912 43.156 -4.656 1 82.75 323 ILE B N 1
ATOM 5994 C CA . ILE B 1 323 ? -3.781 41.969 -3.807 1 82.75 323 ILE B CA 1
ATOM 5995 C C . ILE B 1 323 ? -2.777 42.25 -2.689 1 82.75 323 ILE B C 1
ATOM 5997 O O . ILE B 1 323 ? -1.639 42.625 -2.955 1 82.75 323 ILE B O 1
ATOM 6001 N N . GLU B 1 324 ? -3.365 42.062 -1.49 1 78.31 324 GLU B N 1
ATOM 6002 C CA . GLU B 1 324 ? -2.51 42.25 -0.319 1 78.31 324 GLU B CA 1
ATOM 6003 C C . GLU B 1 324 ? -2.264 40.906 0.38 1 78.31 324 GLU B C 1
ATOM 6005 O O . GLU B 1 324 ? -3.072 39.969 0.267 1 78.31 324 GLU B O 1
ATOM 6010 N N . ASN B 1 325 ? -1.107 40.625 0.984 1 77.69 325 ASN B N 1
ATOM 6011 C CA . ASN B 1 325 ? -0.806 39.531 1.904 1 77.69 325 ASN B CA 1
ATOM 6012 C C . ASN B 1 325 ? -0.574 38.219 1.161 1 77.69 325 ASN B C 1
ATOM 6014 O O . ASN B 1 325 ? -0.883 37.125 1.68 1 77.69 325 ASN B O 1
ATOM 6018 N N . LYS B 1 326 ? -0.426 38.312 -0.15 1 85.12 326 LYS B N 1
ATOM 6019 C CA . LYS B 1 326 ? -0.047 37.125 -0.916 1 85.12 326 LYS B CA 1
ATOM 6020 C C . LYS B 1 326 ? 1.316 37.312 -1.576 1 85.12 326 LYS B C 1
ATOM 6022 O O . LYS B 1 326 ? 1.741 38.438 -1.827 1 85.12 326 LYS B O 1
ATOM 6027 N N . GLU B 1 327 ? 1.946 36.219 -1.737 1 89.12 327 GLU B N 1
ATOM 6028 C CA . GLU B 1 327 ? 3.227 36.281 -2.438 1 89.12 327 GLU B CA 1
ATOM 6029 C C . GLU B 1 327 ? 3.027 36.406 -3.943 1 89.12 327 GLU B C 1
ATOM 6031 O O . GLU B 1 327 ? 2.205 35.719 -4.531 1 89.12 327 GLU B O 1
ATOM 6036 N N . LYS B 1 328 ? 3.713 37.406 -4.516 1 92.69 328 LYS B N 1
ATOM 6037 C CA . LYS B 1 328 ? 3.598 37.688 -5.945 1 92.69 328 LYS B CA 1
ATOM 6038 C C . LYS B 1 328 ? 4.934 37.5 -6.652 1 92.69 328 LYS B C 1
ATOM 6040 O O . LYS B 1 328 ? 5.977 37.906 -6.152 1 92.69 328 LYS B O 1
ATOM 6045 N N . ILE B 1 329 ? 4.914 36.75 -7.746 1 94.75 329 ILE B N 1
ATOM 6046 C CA . ILE B 1 329 ? 6.082 36.562 -8.602 1 94.75 329 ILE B CA 1
ATOM 6047 C C . ILE B 1 329 ? 5.758 37.031 -10.016 1 94.75 329 ILE B C 1
ATOM 6049 O O . ILE B 1 329 ? 4.879 36.469 -10.68 1 94.75 329 ILE B O 1
ATOM 6053 N N . ILE B 1 330 ? 6.496 38.062 -10.445 1 95.56 330 ILE B N 1
ATOM 6054 C CA . ILE B 1 330 ? 6.32 38.562 -11.797 1 95.56 330 ILE B CA 1
ATOM 6055 C C . ILE B 1 330 ? 7.363 37.938 -12.727 1 95.56 330 ILE B C 1
ATOM 6057 O O . ILE B 1 330 ? 8.562 37.969 -12.414 1 95.56 330 ILE B O 1
ATOM 6061 N N . VAL B 1 331 ? 6.887 37.375 -13.852 1 96.06 331 VAL B N 1
ATOM 6062 C CA . VAL B 1 331 ? 7.781 36.688 -14.766 1 96.06 331 VAL B CA 1
ATOM 6063 C C . VAL B 1 331 ? 7.66 37.312 -16.172 1 96.06 331 VAL B C 1
ATOM 6065 O O . VAL B 1 331 ? 6.555 37.406 -16.703 1 96.06 331 VAL B O 1
ATOM 6068 N N . LEU B 1 332 ? 8.766 37.75 -16.641 1 95.88 332 LEU B N 1
ATOM 6069 C CA . LEU B 1 332 ? 8.867 38.125 -18.047 1 95.88 332 LEU B CA 1
ATOM 6070 C C . LEU B 1 332 ? 9.352 36.969 -18.891 1 95.88 332 LEU B C 1
ATOM 6072 O O . LEU B 1 332 ? 10.539 36.625 -18.891 1 95.88 332 LEU B O 1
ATOM 6076 N N . ASN B 1 333 ? 8.422 36.344 -19.688 1 95.56 333 ASN B N 1
ATOM 6077 C CA . ASN B 1 333 ? 8.68 35.125 -20.438 1 95.56 333 ASN B CA 1
ATOM 6078 C C . ASN B 1 333 ? 9.094 35.438 -21.875 1 95.56 333 ASN B C 1
ATOM 6080 O O . ASN B 1 333 ? 9.062 36.594 -22.312 1 95.56 333 ASN B O 1
ATOM 6084 N N . LYS B 1 334 ? 9.594 34.406 -22.609 1 95.12 334 LYS B N 1
ATOM 6085 C CA . LYS B 1 334 ? 9.969 34.438 -24.031 1 95.12 334 LYS B CA 1
ATOM 6086 C C . LYS B 1 334 ? 11.148 35.375 -24.266 1 95.12 334 LYS B C 1
ATOM 6088 O O . LYS B 1 334 ? 11.156 36.156 -25.219 1 95.12 334 LYS B O 1
ATOM 6093 N N . ILE B 1 335 ? 12.109 35.344 -23.375 1 93.5 335 ILE B N 1
ATOM 6094 C CA . ILE B 1 335 ? 13.281 36.219 -23.469 1 93.5 335 ILE B CA 1
ATOM 6095 C C . ILE B 1 335 ? 14.18 35.75 -24.609 1 93.5 335 ILE B C 1
ATOM 6097 O O . ILE B 1 335 ? 15.117 36.469 -24.984 1 93.5 335 ILE B O 1
ATOM 6101 N N . ASP B 1 336 ? 13.906 34.562 -25.109 1 92.75 336 ASP B N 1
ATOM 6102 C CA . ASP B 1 336 ? 14.641 34.062 -26.281 1 92.75 336 ASP B CA 1
ATOM 6103 C C . ASP B 1 336 ? 14.297 34.844 -27.531 1 92.75 336 ASP B C 1
ATOM 6105 O O . ASP B 1 336 ? 15.031 34.812 -28.516 1 92.75 336 ASP B O 1
ATOM 6109 N N . LEU B 1 337 ? 13.266 35.594 -27.453 1 93.5 337 LEU B N 1
ATOM 6110 C CA . LEU B 1 337 ? 12.844 36.438 -28.562 1 93.5 337 LEU B CA 1
ATOM 6111 C C . LEU B 1 337 ? 13.258 37.906 -28.328 1 93.5 337 LEU B C 1
ATOM 6113 O O . LEU B 1 337 ? 13.719 38.25 -27.234 1 93.5 337 LEU B O 1
ATOM 6117 N N . GLU B 1 338 ? 13.125 38.75 -29.328 1 93.38 338 GLU B N 1
ATOM 6118 C CA . GLU B 1 338 ? 13.492 40.156 -29.219 1 93.38 338 GLU B CA 1
ATOM 6119 C C . GLU B 1 338 ? 12.609 40.906 -28.203 1 93.38 338 GLU B C 1
ATOM 6121 O O . GLU B 1 338 ? 11.391 40.719 -28.188 1 93.38 338 GLU B O 1
ATOM 6126 N N . SER B 1 339 ? 13.234 41.656 -27.359 1 94.31 339 SER B N 1
ATOM 6127 C CA . SER B 1 339 ? 12.523 42.344 -26.297 1 94.31 339 SER B CA 1
ATOM 6128 C C . SER B 1 339 ? 11.734 43.531 -26.844 1 94.31 339 SER B C 1
ATOM 6130 O O . SER B 1 339 ? 12.297 44.406 -27.531 1 94.31 339 SER B O 1
ATOM 6132 N N . LYS B 1 340 ? 10.461 43.594 -26.609 1 95.38 340 LYS B N 1
ATOM 6133 C CA . LYS B 1 340 ? 9.602 44.719 -27.016 1 95.38 340 LYS B CA 1
ATOM 6134 C C . LYS B 1 340 ? 8.805 45.25 -25.828 1 95.38 340 LYS B C 1
ATOM 6136 O O . LYS B 1 340 ? 8.219 46.312 -25.906 1 95.38 340 LYS B O 1
ATOM 6141 N N . PHE B 1 341 ? 8.836 44.469 -24.766 1 94.5 341 PHE B N 1
ATOM 6142 C CA . PHE B 1 341 ? 8.039 44.812 -23.609 1 94.5 341 PHE B CA 1
ATOM 6143 C C . PHE B 1 341 ? 8.656 45.969 -22.844 1 94.5 341 PHE B C 1
ATOM 6145 O O . PHE B 1 341 ? 9.867 45.969 -22.578 1 94.5 341 PHE B O 1
ATOM 6152 N N . ASP B 1 342 ? 7.883 47 -22.469 1 92.69 342 ASP B N 1
ATOM 6153 C CA . ASP B 1 342 ? 8.359 48.125 -21.656 1 92.69 342 ASP B CA 1
ATOM 6154 C C . ASP B 1 342 ? 8.555 47.688 -20.203 1 92.69 342 ASP B C 1
ATOM 6156 O O . ASP B 1 342 ? 7.621 47.75 -19.406 1 92.69 342 ASP B O 1
ATOM 6160 N N . LYS B 1 343 ? 9.711 47.438 -19.812 1 92.31 343 LYS B N 1
ATOM 6161 C CA . LYS B 1 343 ? 10.055 46.844 -18.516 1 92.31 343 LYS B CA 1
ATOM 6162 C C . LYS B 1 343 ? 9.828 47.875 -17.391 1 92.31 343 LYS B C 1
ATOM 6164 O O . LYS B 1 343 ? 9.773 47.5 -16.219 1 92.31 343 LYS B O 1
ATOM 6169 N N . THR B 1 344 ? 9.695 49.125 -17.734 1 90.62 344 THR B N 1
ATOM 6170 C CA . THR B 1 344 ? 9.477 50.156 -16.734 1 90.62 344 THR B CA 1
ATOM 6171 C C . THR B 1 344 ? 8.094 50.031 -16.109 1 90.62 344 THR B C 1
ATOM 6173 O O . THR B 1 344 ? 7.844 50.562 -15.023 1 90.62 344 THR B O 1
ATOM 6176 N N . GLN B 1 345 ? 7.234 49.312 -16.797 1 89.25 345 GLN B N 1
ATOM 6177 C CA . GLN B 1 345 ? 5.875 49.094 -16.312 1 89.25 345 GLN B CA 1
ATOM 6178 C C . GLN B 1 345 ? 5.863 48.094 -15.141 1 89.25 345 GLN B C 1
ATOM 6180 O O . GLN B 1 345 ? 4.898 48.062 -14.375 1 89.25 345 GLN B O 1
ATOM 6185 N N . LEU B 1 346 ? 6.891 47.375 -15.062 1 90.56 346 LEU B N 1
ATOM 6186 C CA . LEU B 1 346 ? 7.012 46.406 -13.984 1 90.56 346 LEU B CA 1
ATOM 6187 C C . LEU B 1 346 ? 7.676 47.031 -12.766 1 90.56 346 LEU B C 1
ATOM 6189 O O . LEU B 1 346 ? 8.898 47.156 -12.727 1 90.56 346 LEU B O 1
ATOM 6193 N N . LYS B 1 347 ? 6.91 47.5 -11.836 1 82.38 347 LYS B N 1
ATOM 6194 C CA . LYS B 1 347 ? 7.379 48.219 -10.656 1 82.38 347 LYS B CA 1
ATOM 6195 C C . LYS B 1 347 ? 8.102 47.281 -9.695 1 82.38 347 LYS B C 1
ATOM 6197 O O . LYS B 1 347 ? 9.039 47.688 -9.008 1 82.38 347 LYS B O 1
ATOM 6202 N N . ASP B 1 348 ? 7.773 46.094 -9.617 1 82.06 348 ASP B N 1
ATOM 6203 C CA . ASP B 1 348 ? 8.312 45.125 -8.68 1 82.06 348 ASP B CA 1
ATOM 6204 C C . ASP B 1 348 ? 9.422 44.281 -9.32 1 82.06 348 ASP B C 1
ATOM 6206 O O . ASP B 1 348 ? 9.656 44.375 -10.523 1 82.06 348 ASP B O 1
ATOM 6210 N N . GLU B 1 349 ? 10.18 43.594 -8.461 1 90.19 349 GLU B N 1
ATOM 6211 C CA . GLU B 1 349 ? 11.188 42.656 -8.953 1 90.19 349 GLU B CA 1
ATOM 6212 C C . GLU B 1 349 ? 10.562 41.594 -9.836 1 90.19 349 GLU B C 1
ATOM 6214 O O . GLU B 1 349 ? 9.469 41.094 -9.547 1 90.19 349 GLU B O 1
ATOM 6219 N N . TYR B 1 350 ? 11.086 41.375 -11 1 93.5 350 TYR B N 1
ATOM 6220 C CA . TYR B 1 350 ? 10.578 40.375 -11.914 1 93.5 350 TYR B CA 1
ATOM 6221 C C . TYR B 1 350 ? 11.688 39.406 -12.336 1 93.5 350 TYR B C 1
ATOM 6223 O O . TYR B 1 350 ? 12.867 39.719 -12.219 1 93.5 350 TYR B O 1
ATOM 6231 N N . ILE B 1 351 ? 11.328 38.219 -12.797 1 94.88 351 ILE B N 1
ATOM 6232 C CA . ILE B 1 351 ? 12.227 37.219 -13.305 1 94.88 351 ILE B CA 1
ATOM 6233 C C . ILE B 1 351 ? 12.094 37.125 -14.82 1 94.88 351 ILE B C 1
ATOM 6235 O O . ILE B 1 351 ? 10.984 37.188 -15.359 1 94.88 351 ILE B O 1
ATOM 6239 N N . GLU B 1 352 ? 13.266 37.094 -15.422 1 94.56 352 GLU B N 1
ATOM 6240 C CA . GLU B 1 352 ? 13.281 36.875 -16.859 1 94.56 352 GLU B CA 1
ATOM 6241 C C . GLU B 1 352 ? 13.594 35.406 -17.203 1 94.56 352 GLU B C 1
ATOM 6243 O O . GLU B 1 352 ? 14.523 34.812 -16.641 1 94.56 352 GLU B O 1
ATOM 6248 N N . LEU B 1 353 ? 12.672 34.812 -18 1 93.19 353 LEU B N 1
ATOM 6249 C CA . LEU B 1 353 ? 12.969 33.438 -18.375 1 93.19 353 LEU B CA 1
ATOM 6250 C C . LEU B 1 353 ? 12.312 33.094 -19.703 1 93.19 353 LEU B C 1
ATOM 6252 O O . LEU B 1 353 ? 11.57 33.875 -20.266 1 93.19 353 LEU B O 1
ATOM 6256 N N . SER B 1 354 ? 12.727 31.984 -20.281 1 93.94 354 SER B N 1
ATOM 6257 C CA . SER B 1 354 ? 12.07 31.344 -21.422 1 93.94 354 SER B CA 1
ATOM 6258 C C . SER B 1 354 ? 11.602 29.938 -21.062 1 93.94 354 SER B C 1
ATOM 6260 O O . SER B 1 354 ? 12.422 29.062 -20.781 1 93.94 354 SER B O 1
ATOM 6262 N N . THR B 1 355 ? 10.273 29.75 -21.062 1 89.56 355 THR B N 1
ATOM 6263 C CA . THR B 1 355 ? 9.727 28.438 -20.734 1 89.56 355 THR B CA 1
ATOM 6264 C C . THR B 1 355 ? 10.25 27.375 -21.703 1 89.56 355 THR B C 1
ATOM 6266 O O . THR B 1 355 ? 10.25 26.188 -21.391 1 89.56 355 THR B O 1
ATOM 6269 N N . LYS B 1 356 ? 10.703 27.812 -22.859 1 86.38 356 LYS B N 1
ATOM 6270 C CA . LYS B 1 356 ? 11.266 26.875 -23.844 1 86.38 356 LYS B CA 1
ATOM 6271 C C . LYS B 1 356 ? 12.609 26.328 -23.375 1 86.38 356 LYS B C 1
ATOM 6273 O O . LYS B 1 356 ? 13 25.219 -23.734 1 86.38 356 LYS B O 1
ATOM 6278 N N . ASN B 1 357 ? 13.305 27.172 -22.625 1 87 357 ASN B N 1
ATOM 6279 C CA . ASN B 1 357 ? 14.641 26.797 -22.203 1 87 357 ASN B CA 1
ATOM 6280 C C . ASN B 1 357 ? 14.625 26.188 -20.797 1 87 357 ASN B C 1
ATOM 6282 O O . ASN B 1 357 ? 14.805 24.969 -20.641 1 87 357 ASN B O 1
ATOM 6286 N N . SER B 1 358 ? 14.531 27.016 -19.797 1 88.06 358 SER B N 1
ATOM 6287 C CA . SER B 1 358 ? 14.562 26.516 -18.422 1 88.06 358 SER B CA 1
ATOM 6288 C C . SER B 1 358 ? 13.688 27.375 -17.516 1 88.06 358 SER B C 1
ATOM 6290 O O . SER B 1 358 ? 13.562 28.594 -17.734 1 88.06 358 SER B O 1
ATOM 6292 N N . ILE B 1 359 ? 13.086 26.75 -16.609 1 91.25 359 ILE B N 1
ATOM 6293 C CA . ILE B 1 359 ? 12.297 27.469 -15.625 1 91.25 359 ILE B CA 1
ATOM 6294 C C . ILE B 1 359 ? 12.961 27.359 -14.25 1 91.25 359 ILE B C 1
ATOM 6296 O O . ILE B 1 359 ? 12.312 27.547 -13.227 1 91.25 359 ILE B O 1
ATOM 6300 N N . SER B 1 360 ? 14.172 27.062 -14.188 1 90.19 360 SER B N 1
ATOM 6301 C CA . SER B 1 360 ? 14.906 26.797 -12.953 1 90.19 360 SER B CA 1
ATOM 6302 C C . SER B 1 360 ? 14.914 28.016 -12.039 1 90.19 360 SER B C 1
ATOM 6304 O O . SER B 1 360 ? 14.805 27.891 -10.82 1 90.19 360 SER B O 1
ATOM 6306 N N . THR B 1 361 ? 15.039 29.172 -12.68 1 92 361 THR B N 1
ATOM 6307 C CA . THR B 1 361 ? 15.062 30.406 -11.898 1 92 361 THR B CA 1
ATOM 6308 C C . THR B 1 361 ? 13.742 30.625 -11.172 1 92 361 THR B C 1
ATOM 6310 O O . THR B 1 361 ? 13.727 31.047 -10.016 1 92 361 THR B O 1
ATOM 6313 N N . LEU B 1 362 ? 12.688 30.375 -11.836 1 94.12 362 LEU B N 1
ATOM 6314 C CA . LEU B 1 362 ? 11.367 30.5 -11.227 1 94.12 362 LEU B CA 1
ATOM 6315 C C . LEU B 1 362 ? 11.172 29.484 -10.117 1 94.12 362 LEU B C 1
ATOM 6317 O O . LEU B 1 362 ? 10.672 29.812 -9.039 1 94.12 362 LEU B O 1
ATOM 6321 N N . VAL B 1 363 ? 11.578 28.266 -10.367 1 91.94 363 VAL B N 1
ATOM 6322 C CA . VAL B 1 363 ? 11.453 27.188 -9.391 1 91.94 363 VAL B CA 1
ATOM 6323 C C . VAL B 1 363 ? 12.234 27.531 -8.125 1 91.94 363 VAL B C 1
ATOM 6325 O O . VAL B 1 363 ? 11.734 27.359 -7.016 1 91.94 363 VAL B O 1
ATOM 6328 N N . LYS B 1 364 ? 13.383 28.078 -8.352 1 91.81 364 LYS B N 1
ATOM 6329 C CA . LYS B 1 364 ? 14.211 28.469 -7.219 1 91.81 364 LYS B CA 1
ATOM 6330 C C . LYS B 1 364 ? 13.539 29.578 -6.418 1 91.81 364 LYS B C 1
ATOM 6332 O O . LYS B 1 364 ? 13.602 29.594 -5.188 1 91.81 364 LYS B O 1
ATOM 6337 N N . LYS B 1 365 ? 12.977 30.531 -7.098 1 93.25 365 LYS B N 1
ATOM 6338 C CA . LYS B 1 365 ? 12.281 31.625 -6.434 1 93.25 365 LYS B CA 1
ATOM 6339 C C . LYS B 1 365 ?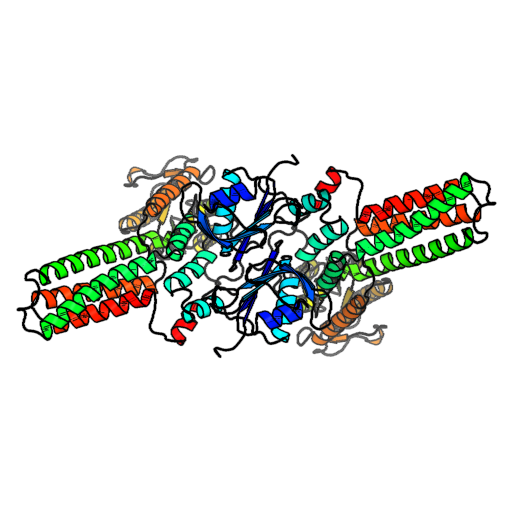 11.086 31.109 -5.629 1 93.25 365 LYS B C 1
ATOM 6341 O O . LYS B 1 365 ? 10.875 31.547 -4.492 1 93.25 365 LYS B O 1
ATOM 6346 N N . ILE B 1 366 ? 10.328 30.266 -6.195 1 91.94 366 ILE B N 1
ATOM 6347 C CA . ILE B 1 366 ? 9.188 29.672 -5.508 1 91.94 366 ILE B CA 1
ATOM 6348 C C . ILE B 1 366 ? 9.664 28.922 -4.262 1 91.94 366 ILE B C 1
ATOM 6350 O O . ILE B 1 366 ? 9.094 29.078 -3.182 1 91.94 366 ILE B O 1
ATOM 6354 N N . GLU B 1 367 ? 10.672 28.172 -4.441 1 89.56 367 GLU B N 1
ATOM 6355 C CA . GLU B 1 367 ? 11.227 27.391 -3.334 1 89.56 367 GLU B CA 1
ATOM 6356 C C . GLU B 1 367 ? 11.641 28.312 -2.182 1 89.56 367 GLU B C 1
ATOM 6358 O O . GLU B 1 367 ? 11.367 28 -1.017 1 89.56 367 GLU B O 1
ATOM 6363 N N . THR B 1 368 ? 12.266 29.391 -2.561 1 90.06 368 THR B N 1
ATOM 6364 C CA . THR B 1 368 ? 12.711 30.344 -1.555 1 90.06 368 THR B CA 1
ATOM 6365 C C . THR B 1 368 ? 11.523 30.922 -0.787 1 90.06 368 THR B C 1
ATOM 6367 O O . THR B 1 368 ? 11.578 31.047 0.438 1 90.06 368 THR B O 1
ATOM 6370 N N . ILE B 1 369 ? 10.523 31.25 -1.477 1 88.94 369 ILE B N 1
ATOM 6371 C CA . ILE B 1 369 ? 9.312 31.797 -0.867 1 88.94 369 ILE B CA 1
ATOM 6372 C C . ILE B 1 369 ? 8.703 30.766 0.075 1 88.94 369 ILE B C 1
ATOM 6374 O O . ILE B 1 369 ? 8.312 31.094 1.198 1 88.94 369 ILE B O 1
ATOM 6378 N N . LEU B 1 370 ? 8.672 29.578 -0.345 1 87.06 370 LEU B N 1
ATOM 6379 C CA . LEU B 1 370 ? 8.078 28.5 0.433 1 87.06 370 LEU B CA 1
ATOM 6380 C C . LEU B 1 370 ? 8.906 28.188 1.672 1 87.06 370 LEU B C 1
ATOM 6382 O O . LEU B 1 370 ? 8.359 27.938 2.746 1 87.06 370 LEU B O 1
ATOM 6386 N N . ASP B 1 371 ? 10.195 28.203 1.49 1 84.25 371 ASP B N 1
ATOM 6387 C CA . ASP B 1 371 ? 11.102 27.984 2.611 1 84.25 371 ASP B CA 1
ATOM 6388 C C . ASP B 1 371 ? 10.891 29.016 3.709 1 84.25 371 ASP B C 1
ATOM 6390 O O . ASP B 1 371 ? 10.969 28.703 4.898 1 84.25 371 ASP B O 1
ATOM 6394 N N . ASN B 1 372 ? 10.672 30.172 3.27 1 80.5 372 ASN B N 1
ATOM 6395 C CA . ASN B 1 372 ? 10.484 31.266 4.223 1 80.5 372 ASN B CA 1
ATOM 6396 C C . ASN B 1 372 ? 9.18 31.109 5 1 80.5 372 ASN B C 1
ATOM 6398 O O . ASN B 1 372 ? 9.07 31.578 6.133 1 80.5 372 ASN B O 1
ATOM 6402 N N . ASN B 1 373 ? 8.32 30.516 4.41 1 74.31 373 ASN B N 1
ATOM 6403 C CA . ASN B 1 373 ? 7.031 30.328 5.059 1 74.31 373 ASN B CA 1
ATOM 6404 C C . ASN B 1 373 ? 7.047 29.125 5.996 1 74.31 373 ASN B C 1
ATOM 6406 O O . ASN B 1 373 ? 6.121 28.938 6.789 1 74.31 373 ASN B O 1
ATOM 6410 N N . SER B 1 374 ? 8.062 28.281 5.922 1 68.44 374 SER B N 1
ATOM 6411 C CA . SER B 1 374 ? 8.102 27.016 6.672 1 68.44 374 SER B CA 1
ATOM 6412 C C . SER B 1 374 ? 8.938 27.156 7.938 1 68.44 374 SER B C 1
ATOM 6414 O O . SER B 1 374 ? 8.867 26.312 8.828 1 68.44 374 SER B O 1
ATOM 6416 N N . HIS B 1 375 ? 9.875 28.125 8.109 1 62.66 375 HIS B N 1
ATOM 6417 C CA . HIS B 1 375 ? 10.953 28.172 9.086 1 62.66 375 HIS B CA 1
ATOM 6418 C C . HIS B 1 375 ? 10.406 28.359 10.5 1 62.66 375 HIS B C 1
ATOM 6420 O O . HIS B 1 375 ? 11.141 28.203 11.477 1 62.66 375 HIS B O 1
ATOM 6426 N N . ASP B 1 376 ? 9.141 28.5 10.609 1 63.78 376 ASP B N 1
ATOM 6427 C CA . ASP B 1 376 ? 8.781 28.812 11.992 1 63.78 376 ASP B CA 1
ATOM 6428 C C . ASP B 1 376 ? 8.305 27.562 12.727 1 63.78 376 ASP B C 1
ATOM 6430 O O . ASP B 1 376 ? 7.582 26.734 12.156 1 63.78 376 ASP B O 1
ATOM 6434 N N . ASP B 1 377 ? 9.062 27.203 13.906 1 66.19 377 ASP B N 1
ATOM 6435 C CA . ASP B 1 377 ? 8.742 26.094 14.805 1 66.19 377 ASP B CA 1
ATOM 6436 C C . ASP B 1 377 ? 7.512 26.422 15.648 1 66.19 377 ASP B C 1
ATOM 6438 O O . ASP B 1 377 ? 7.277 25.781 16.672 1 66.19 377 ASP B O 1
ATOM 6442 N N . ASP B 1 378 ? 6.766 27.344 15.086 1 75.5 378 ASP B N 1
ATOM 6443 C CA . ASP B 1 378 ? 5.617 27.766 15.883 1 75.5 378 ASP B CA 1
ATOM 6444 C C . ASP B 1 378 ? 4.512 26.703 15.852 1 75.5 378 ASP B C 1
ATOM 6446 O O . ASP B 1 378 ? 4.469 25.875 14.938 1 75.5 378 ASP B O 1
ATOM 6450 N N . MET B 1 379 ? 3.746 26.75 16.938 1 84.62 379 MET B N 1
ATOM 6451 C CA . MET B 1 379 ? 2.555 25.906 17.047 1 84.62 379 MET B CA 1
ATOM 6452 C C . MET B 1 379 ? 1.615 26.156 15.867 1 84.62 379 MET B C 1
ATOM 6454 O O . MET B 1 379 ? 1.418 27.312 15.453 1 84.62 379 MET B O 1
ATOM 6458 N N . THR B 1 380 ? 1.229 25.094 15.242 1 90.19 380 THR B N 1
ATOM 6459 C CA . THR B 1 380 ? 0.351 25.234 14.086 1 90.19 380 THR B CA 1
ATOM 6460 C C . THR B 1 380 ? -0.902 24.375 14.258 1 90.19 380 THR B C 1
ATOM 6462 O O . THR B 1 380 ? -0.815 23.203 14.641 1 90.19 380 THR B O 1
ATOM 6465 N N . LEU B 1 381 ? -2.043 25.062 14.125 1 94.19 381 LEU B N 1
ATOM 6466 C CA . LEU B 1 381 ? -3.32 24.359 14.109 1 94.19 381 LEU B CA 1
ATOM 6467 C C . LEU B 1 381 ? -3.588 23.75 12.734 1 94.19 381 LEU B C 1
ATOM 6469 O O . LEU B 1 381 ? -3.43 24.422 11.711 1 94.19 381 LEU B O 1
ATOM 6473 N N . ILE B 1 382 ? -3.975 22.516 12.734 1 90.44 382 ILE B N 1
ATOM 6474 C CA . ILE B 1 382 ? -3.928 21.812 11.453 1 90.44 382 ILE B CA 1
ATOM 6475 C C . ILE B 1 382 ? -5.348 21.609 10.922 1 90.44 382 ILE B C 1
ATOM 6477 O O . ILE B 1 382 ? -5.535 21.094 9.828 1 90.44 382 ILE B O 1
ATOM 6481 N N . SER B 1 383 ? -6.406 21.953 11.672 1 89 383 SER B N 1
ATOM 6482 C CA . SER B 1 383 ? -7.781 21.781 11.227 1 89 383 SER B CA 1
ATOM 6483 C C . SER B 1 383 ? -8.625 23.016 11.516 1 89 383 SER B C 1
ATOM 6485 O O . SER B 1 383 ? -8.258 23.828 12.367 1 89 383 SER B O 1
ATOM 6487 N N . LYS B 1 384 ? -9.742 23.141 10.766 1 87.75 384 LYS B N 1
ATOM 6488 C CA . LYS B 1 384 ? -10.664 24.25 10.992 1 87.75 384 LYS B CA 1
ATOM 6489 C C . LYS B 1 384 ? -11.25 24.203 12.398 1 87.75 384 LYS B C 1
ATOM 6491 O O . LYS B 1 384 ? -11.484 25.234 13.016 1 87.75 384 LYS B O 1
ATOM 6496 N N . ARG B 1 385 ? -11.5 23.062 12.859 1 89.31 385 ARG B N 1
ATOM 6497 C CA . ARG B 1 385 ? -12.031 22.875 14.211 1 89.31 385 ARG B CA 1
ATOM 6498 C C . ARG B 1 385 ? -11.086 23.438 15.258 1 89.31 385 ARG B C 1
ATOM 6500 O O . ARG B 1 385 ? -11.516 24.125 16.188 1 89.31 385 ARG B O 1
ATOM 6507 N N . GLN B 1 386 ? -9.836 23.125 15.109 1 93.38 386 GLN B N 1
ATOM 6508 C CA . GLN B 1 386 ? -8.828 23.625 16.031 1 93.38 386 GLN B CA 1
ATOM 6509 C C . GLN B 1 386 ? -8.734 25.156 15.984 1 93.38 386 GLN B C 1
ATOM 6511 O O . GLN B 1 386 ? -8.672 25.812 17.016 1 93.38 386 GLN B O 1
ATOM 6516 N N . VAL B 1 387 ? -8.773 25.672 14.812 1 94.75 387 VAL B N 1
ATOM 6517 C CA . VAL B 1 387 ? -8.703 27.109 14.609 1 94.75 387 VAL B CA 1
ATOM 6518 C C . VAL B 1 387 ? -9.898 27.781 15.273 1 94.75 387 VAL B C 1
ATOM 6520 O O . VAL B 1 387 ? -9.742 28.766 16 1 94.75 387 VAL B O 1
ATOM 652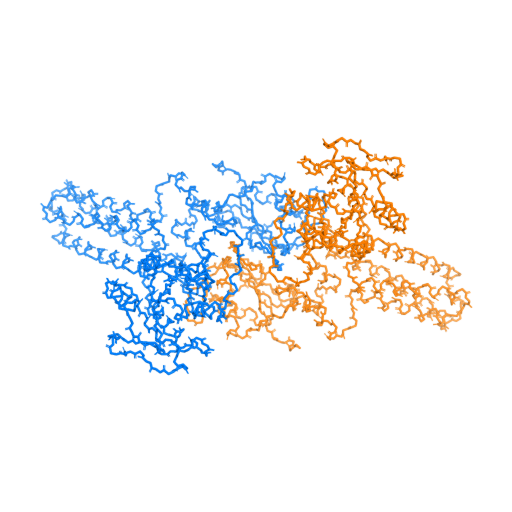3 N N . GLU B 1 388 ? -11.023 27.234 15.039 1 94.75 388 GLU B N 1
ATOM 6524 C CA . GLU B 1 388 ? -12.242 27.781 15.617 1 94.75 388 GLU B CA 1
ATOM 6525 C C . GLU B 1 388 ? -12.195 27.75 17.141 1 94.75 388 GLU B C 1
ATOM 6527 O O . GLU B 1 388 ? -12.617 28.703 17.797 1 94.75 388 GLU B O 1
ATOM 6532 N N . ALA B 1 389 ? -11.75 26.672 17.656 1 95.5 389 ALA B N 1
ATOM 6533 C CA . ALA B 1 389 ? -11.633 26.547 19.109 1 95.5 389 ALA B CA 1
ATOM 6534 C C . ALA B 1 389 ? -10.711 27.609 19.688 1 95.5 389 ALA B C 1
ATOM 6536 O O . ALA B 1 389 ? -11.031 28.234 20.703 1 95.5 389 ALA B O 1
ATOM 6537 N N . VAL B 1 390 ? -9.617 27.844 19.047 1 97.12 390 VAL B N 1
ATOM 6538 C CA . VAL B 1 390 ? -8.656 28.828 19.516 1 97.12 390 VAL B CA 1
ATOM 6539 C C . VAL B 1 390 ? -9.227 30.234 19.328 1 97.12 390 VAL B C 1
ATOM 6541 O O . VAL B 1 390 ? -9.047 31.109 20.188 1 97.12 390 VAL B O 1
ATOM 6544 N N . GLU B 1 391 ? -9.914 30.453 18.25 1 97.19 391 GLU B N 1
ATOM 6545 C CA . GLU B 1 391 ? -10.555 31.75 18.016 1 97.19 391 GLU B CA 1
ATOM 6546 C C . GLU B 1 391 ? -11.57 32.062 19.109 1 97.19 391 GLU B C 1
ATOM 6548 O O . GLU B 1 391 ? -11.602 33.188 19.625 1 97.19 391 GLU B O 1
ATOM 6553 N N . GLN B 1 392 ? -12.359 31.141 19.422 1 97.31 392 GLN B N 1
ATOM 6554 C CA . GLN B 1 392 ? -13.367 31.344 20.453 1 97.31 392 GLN B CA 1
ATOM 6555 C C . GLN B 1 392 ? -12.727 31.531 21.812 1 97.31 392 GLN B C 1
ATOM 6557 O O . GLN B 1 392 ? -13.195 32.344 22.625 1 97.31 392 GLN B O 1
ATOM 6562 N N . THR B 1 393 ? -11.734 30.75 22.062 1 97.5 393 THR B N 1
ATOM 6563 C CA . THR B 1 393 ? -11 30.938 23.312 1 97.5 393 THR B CA 1
ATOM 6564 C C . THR B 1 393 ? -10.445 32.344 23.422 1 97.5 393 THR B C 1
ATOM 6566 O O . THR B 1 393 ? -10.609 33 24.453 1 97.5 393 THR B O 1
ATOM 6569 N N . LEU B 1 394 ? -9.797 32.781 22.359 1 97.88 394 LEU B N 1
ATOM 6570 C CA . LEU B 1 394 ? -9.242 34.125 22.297 1 97.88 394 LEU B CA 1
ATOM 6571 C C . LEU B 1 394 ? -10.336 35.156 22.516 1 97.88 394 LEU B C 1
ATOM 6573 O O . LEU B 1 394 ? -10.148 36.125 23.281 1 97.88 394 LEU B O 1
ATOM 6577 N N . TYR B 1 395 ? -11.477 34.969 21.891 1 97.88 395 TYR B N 1
ATOM 6578 C CA . TYR B 1 395 ? -12.609 35.875 22.031 1 97.88 395 TYR B CA 1
ATOM 6579 C C . TYR B 1 395 ? -13.039 36 23.484 1 97.88 395 TYR B C 1
ATOM 6581 O O . TYR B 1 395 ? -13.172 37.125 24 1 97.88 395 TYR B O 1
ATOM 6589 N N . HIS B 1 396 ? -13.195 34.938 24.141 1 97.94 396 HIS B N 1
ATOM 6590 C CA . HIS B 1 396 ? -13.703 34.938 25.516 1 97.94 396 HIS B CA 1
ATOM 6591 C C . HIS B 1 396 ? -12.656 35.5 26.484 1 97.94 396 HIS B C 1
ATOM 6593 O O . HIS B 1 396 ? -13 36.156 27.469 1 97.94 396 HIS B O 1
ATOM 6599 N N . VAL B 1 397 ? -11.422 35.188 26.219 1 98.06 397 VAL B N 1
ATOM 6600 C CA . VAL B 1 397 ? -10.367 35.719 27.078 1 98.06 397 VAL B CA 1
ATOM 6601 C C . VAL B 1 397 ? -10.312 37.25 26.938 1 98.06 397 VAL B C 1
ATOM 6603 O O . VAL B 1 397 ? -10.141 37.969 27.922 1 98.06 397 VAL B O 1
ATOM 6606 N N . GLN B 1 398 ? -10.469 37.688 25.672 1 97.62 398 GLN B N 1
ATOM 6607 C CA . GLN B 1 398 ? -10.492 39.125 25.438 1 97.62 398 GLN B CA 1
ATOM 6608 C C . GLN B 1 398 ? -11.703 39.781 26.094 1 97.62 398 GLN B C 1
ATOM 6610 O O . GLN B 1 398 ? -11.586 40.844 26.703 1 97.62 398 GLN B O 1
ATOM 6615 N N . GLU B 1 399 ? -12.805 39.125 26.047 1 97.31 399 GLU B N 1
ATOM 6616 C CA . GLU B 1 399 ? -14.039 39.625 26.641 1 97.31 399 GLU B CA 1
ATOM 6617 C C . GLU B 1 399 ? -13.945 39.656 28.156 1 97.31 399 GLU B C 1
ATOM 6619 O O . GLU B 1 399 ? -14.672 40.406 28.812 1 97.31 399 GLU B O 1
ATOM 6624 N N . ALA B 1 400 ? -13.078 38.875 28.688 1 97.12 400 ALA B N 1
ATOM 6625 C CA . ALA B 1 400 ? -12.938 38.781 30.141 1 97.12 400 ALA B CA 1
ATOM 6626 C C . ALA B 1 400 ? -12.172 40 30.688 1 97.12 400 ALA B C 1
ATOM 6628 O O . ALA B 1 400 ? -12.234 40.281 31.891 1 97.12 400 ALA B O 1
ATOM 6629 N N . LYS B 1 401 ? -11.469 40.688 29.812 1 95.88 401 LYS B N 1
ATOM 6630 C CA . LYS B 1 401 ? -10.594 41.781 30.266 1 95.88 401 LYS B CA 1
ATOM 6631 C C . LYS B 1 401 ? -11.398 42.875 30.938 1 95.88 401 LYS B C 1
ATOM 6633 O O . LYS B 1 401 ? -11.047 43.344 32.031 1 95.88 401 LYS B O 1
ATOM 6638 N N . THR B 1 402 ? -12.492 43.344 30.359 1 95.38 402 THR B N 1
ATOM 6639 C CA . THR B 1 402 ? -13.273 44.469 30.859 1 95.38 402 THR B CA 1
ATOM 6640 C C . THR B 1 402 ? -13.922 44.125 32.188 1 95.38 402 THR B C 1
ATOM 6642 O O . THR B 1 402 ? -13.773 44.875 33.156 1 95.38 402 THR B O 1
ATOM 6645 N N . PRO B 1 403 ? -14.633 43 32.219 1 95.56 403 PRO B N 1
ATOM 6646 C CA . PRO B 1 403 ? -15.211 42.625 33.531 1 95.56 403 PRO B CA 1
ATOM 6647 C C . PRO B 1 403 ? -14.172 42.531 34.625 1 95.56 403 PRO B C 1
ATOM 6649 O O . PRO B 1 403 ? -14.469 42.812 35.781 1 95.56 403 PRO B O 1
ATOM 6652 N N . LEU B 1 404 ? -12.984 42.125 34.312 1 93.75 404 LEU B N 1
ATOM 6653 C CA . LEU B 1 404 ? -11.93 42.062 35.312 1 93.75 404 LEU B CA 1
ATOM 6654 C C . LEU B 1 404 ? -11.562 43.438 35.812 1 93.75 404 LEU B C 1
ATOM 6656 O O . LEU B 1 404 ? -11.445 43.656 37.031 1 93.75 404 LEU B O 1
ATOM 6660 N N . MET B 1 405 ? -11.391 44.375 34.906 1 91.44 405 MET B N 1
ATOM 6661 C CA . MET B 1 405 ? -11 45.75 35.219 1 91.44 405 MET B CA 1
ATOM 6662 C C . MET B 1 405 ? -12.102 46.469 36 1 91.44 405 MET B C 1
ATOM 6664 O O . MET B 1 405 ? -11.812 47.281 36.875 1 91.44 405 MET B O 1
ATOM 6668 N N . THR B 1 406 ? -13.414 46.188 35.719 1 93.12 406 THR B N 1
ATOM 6669 C CA . THR B 1 406 ? -14.539 46.875 36.344 1 93.12 406 THR B CA 1
ATOM 6670 C C . THR B 1 406 ? -14.953 46.188 37.625 1 93.12 406 THR B C 1
ATOM 6672 O O . THR B 1 406 ? -15.828 46.656 38.375 1 93.12 406 THR B O 1
ATOM 6675 N N . GLY B 1 407 ? -14.383 45.062 37.906 1 89.12 407 GLY B N 1
ATOM 6676 C CA . GLY B 1 407 ? -14.664 44.312 39.156 1 89.12 407 GLY B CA 1
ATOM 6677 C C . GLY B 1 407 ? -15.891 43.438 39.031 1 89.12 407 GLY B C 1
ATOM 6678 O O . GLY B 1 407 ? -16.406 42.969 40.062 1 89.12 407 GLY B O 1
ATOM 6679 N N . GLU B 1 408 ? -16.422 43.25 37.812 1 93.44 408 GLU B N 1
ATOM 6680 C CA . GLU B 1 408 ? -17.547 42.344 37.594 1 93.44 408 GLU B CA 1
ATOM 6681 C C . GLU B 1 408 ? -17.078 40.906 37.5 1 93.44 408 GLU B C 1
ATOM 6683 O O . GLU B 1 408 ? -17.172 40.281 36.406 1 93.44 408 GLU B O 1
ATOM 6688 N N . LEU B 1 409 ? -16.766 40.375 38.625 1 91.12 409 LEU B N 1
ATOM 6689 C CA . LEU B 1 409 ? -16.031 39.125 38.688 1 91.12 409 LEU B CA 1
ATOM 6690 C C . LEU B 1 409 ? -16.906 37.938 38.25 1 91.12 409 LEU B C 1
ATOM 6692 O O . LEU B 1 409 ? -16.391 36.938 37.719 1 91.12 409 LEU B O 1
ATOM 6696 N N . GLU B 1 410 ? -18.219 38 38.406 1 93.38 410 GLU B N 1
ATOM 6697 C CA . GLU B 1 410 ? -19.094 36.969 37.906 1 93.38 410 GLU B CA 1
ATOM 6698 C C . GLU B 1 410 ? -19.031 36.875 36.375 1 93.38 410 GLU B C 1
ATOM 6700 O O . GLU B 1 410 ? -19.016 35.781 35.812 1 93.38 410 GLU B O 1
ATOM 6705 N N . PHE B 1 411 ? -19.016 38.031 35.781 1 95.69 411 PHE B N 1
ATOM 6706 C CA . PHE B 1 411 ? -18.906 38.094 34.312 1 95.69 411 PHE B CA 1
ATOM 6707 C C . PHE B 1 411 ? -17.531 37.625 33.875 1 95.69 411 PHE B C 1
ATOM 6709 O O . PHE B 1 411 ? -17.391 36.969 32.844 1 95.69 411 PHE B O 1
ATOM 6716 N N . PHE B 1 412 ? -16.484 38 34.625 1 96 412 PHE B N 1
ATOM 6717 C CA . PHE B 1 412 ? -15.141 37.531 34.375 1 96 412 PHE B CA 1
ATOM 6718 C C . PHE B 1 412 ? -15.07 36.031 34.406 1 96 412 PHE B C 1
ATOM 6720 O O . PHE B 1 412 ? -14.586 35.375 33.5 1 96 412 PHE B O 1
ATOM 6727 N N . ALA B 1 413 ? -15.625 35.469 35.469 1 93.75 413 ALA B N 1
ATOM 6728 C CA . ALA B 1 413 ? -15.625 34 35.656 1 93.75 413 ALA B CA 1
ATOM 6729 C C . ALA B 1 413 ? -16.359 33.312 34.531 1 93.75 413 ALA B C 1
ATOM 6731 O O . ALA B 1 413 ? -15.938 32.25 34.062 1 93.75 413 ALA B O 1
ATOM 6732 N N . HIS B 1 414 ? -17.422 33.875 34.125 1 96.06 414 HIS B N 1
ATOM 6733 C CA . HIS B 1 414 ? -18.203 33.312 33.031 1 96.06 414 HIS B CA 1
ATOM 6734 C C . HIS B 1 414 ? -17.375 33.219 31.75 1 96.06 414 HIS B C 1
ATOM 6736 O O . HIS B 1 414 ? -17.344 32.188 31.094 1 96.06 414 HIS B O 1
ATOM 6742 N N . ASN B 1 415 ? -16.719 34.281 31.344 1 97.38 415 ASN B N 1
ATOM 6743 C CA . ASN B 1 415 ? -15.898 34.312 30.141 1 97.38 415 ASN B CA 1
ATOM 6744 C C . ASN B 1 415 ? -14.734 33.312 30.234 1 97.38 415 ASN B C 1
ATOM 6746 O O . ASN B 1 415 ? -14.398 32.656 29.25 1 97.38 415 ASN B O 1
ATOM 6750 N N . ILE B 1 416 ? -14.141 33.25 31.406 1 95.75 416 ILE B N 1
ATOM 6751 C CA . ILE B 1 416 ? -13.031 32.312 31.609 1 95.75 416 ILE B CA 1
ATOM 6752 C C . ILE B 1 416 ? -13.539 30.875 31.5 1 95.75 416 ILE B C 1
ATOM 6754 O O . ILE B 1 416 ? -12.859 30.016 30.922 1 95.75 416 ILE B O 1
ATOM 6758 N N . HIS B 1 417 ? -14.688 30.641 32.031 1 94.75 417 HIS B N 1
ATOM 6759 C CA . HIS B 1 417 ? -15.297 29.328 31.906 1 94.75 417 HIS B CA 1
ATOM 6760 C C . HIS B 1 417 ? -15.516 28.969 30.438 1 94.75 417 HIS B C 1
ATOM 6762 O O . HIS B 1 417 ? -15.195 27.844 30.016 1 94.75 417 HIS B O 1
ATOM 6768 N N . GLU B 1 418 ? -16.062 29.844 29.688 1 96.31 418 GLU B N 1
ATOM 6769 C CA . GLU B 1 418 ? -16.266 29.625 28.25 1 96.31 418 GLU B CA 1
ATOM 6770 C C . GLU B 1 418 ? -14.945 29.391 27.531 1 96.31 418 GLU B C 1
ATOM 6772 O O . GLU B 1 418 ? -14.867 28.547 26.641 1 96.31 418 GLU B O 1
ATOM 6777 N N . ALA B 1 419 ? -13.914 30.141 27.906 1 96.56 419 ALA B N 1
ATOM 6778 C CA . ALA B 1 419 ? -12.594 29.969 27.328 1 96.56 419 ALA B CA 1
ATOM 6779 C C . ALA B 1 419 ? -12.047 28.562 27.594 1 96.56 419 ALA B C 1
ATOM 6781 O O . ALA B 1 419 ? -11.484 27.922 26.703 1 96.56 419 ALA B O 1
ATOM 6782 N N . ILE B 1 420 ? -12.219 28.078 28.844 1 93.62 420 ILE B N 1
ATOM 6783 C CA . ILE B 1 420 ? -11.758 26.75 29.234 1 93.62 420 ILE B CA 1
ATOM 6784 C C . ILE B 1 420 ? -12.484 25.688 28.406 1 93.62 420 ILE B C 1
ATOM 6786 O O . ILE B 1 420 ? -11.867 24.75 27.922 1 93.62 420 ILE B O 1
ATOM 6790 N N . GLU B 1 421 ? -13.758 25.875 28.219 1 93.81 421 GLU B N 1
ATOM 6791 C CA . GLU B 1 421 ? -14.547 24.922 27.438 1 93.81 421 GLU B CA 1
ATOM 6792 C C . GLU B 1 421 ? -14.086 24.875 25.984 1 93.81 421 GLU B C 1
ATOM 6794 O O . GLU B 1 421 ? -13.922 23.797 25.422 1 93.81 421 GLU B O 1
ATOM 6799 N N . ASN B 1 422 ? -13.875 26 25.406 1 95.25 422 ASN B N 1
ATOM 6800 C CA . ASN B 1 422 ? -13.508 26.062 23.984 1 95.25 422 ASN B CA 1
ATOM 6801 C C . ASN B 1 422 ? -12.109 25.516 23.75 1 95.25 422 ASN B C 1
ATOM 6803 O O . ASN B 1 422 ? -11.891 24.75 22.797 1 95.25 422 ASN B O 1
ATOM 6807 N N . ILE B 1 423 ? -11.141 25.828 24.609 1 95.44 423 ILE B N 1
ATOM 6808 C CA . ILE B 1 423 ? -9.789 25.344 24.391 1 95.44 423 ILE B CA 1
ATOM 6809 C C . ILE B 1 423 ? -9.75 23.828 24.594 1 95.44 423 ILE B C 1
ATOM 6811 O O . ILE B 1 423 ? -8.984 23.125 23.938 1 95.44 423 ILE B O 1
ATOM 6815 N N . SER B 1 424 ? -10.547 23.312 25.516 1 91.62 424 SER B N 1
ATOM 6816 C CA . SER B 1 424 ? -10.586 21.891 25.844 1 91.62 424 SER B CA 1
ATOM 6817 C C . SER B 1 424 ? -11.156 21.078 24.688 1 91.62 424 SER B C 1
ATOM 6819 O O . SER B 1 424 ? -10.906 19.875 24.578 1 91.62 424 SER B O 1
ATOM 6821 N N . LEU B 1 425 ? -11.953 21.781 23.812 1 91.62 425 LEU B N 1
ATOM 6822 C CA . LEU B 1 425 ? -12.562 21.109 22.672 1 91.62 425 LEU B CA 1
ATOM 6823 C C . LEU B 1 425 ? -11.5 20.547 21.734 1 91.62 425 LEU B C 1
ATOM 6825 O O . LEU B 1 425 ? -11.766 19.625 20.953 1 91.62 425 LEU B O 1
ATOM 6829 N N . ILE B 1 426 ? -10.305 21.109 21.781 1 93.25 426 ILE B N 1
ATOM 6830 C CA . ILE B 1 426 ? -9.219 20.688 20.891 1 93.25 426 ILE B CA 1
ATOM 6831 C C . ILE B 1 426 ? -8.789 19.266 21.234 1 93.25 426 ILE B C 1
ATOM 6833 O O . ILE B 1 426 ? -8.562 18.453 20.328 1 93.25 426 ILE B O 1
ATOM 6837 N N . THR B 1 427 ? -8.68 18.906 22.5 1 90.56 427 THR B N 1
ATOM 6838 C CA . THR B 1 427 ? -8.172 17.594 22.906 1 90.56 427 THR B CA 1
ATOM 6839 C C . THR B 1 427 ? -9.312 16.688 23.328 1 90.56 427 THR B C 1
ATOM 6841 O O . THR B 1 427 ? -9.281 15.477 23.062 1 90.56 427 THR B O 1
ATOM 6844 N N . ARG B 1 428 ? -10.266 17.188 24.047 1 84.94 428 ARG B N 1
ATOM 6845 C CA . ARG B 1 428 ? -11.344 16.359 24.578 1 84.94 428 ARG B CA 1
ATOM 6846 C C . ARG B 1 428 ? -12.688 17.047 24.438 1 84.94 428 ARG B C 1
ATOM 6848 O O . ARG B 1 428 ? -13.188 17.641 25.406 1 84.94 428 ARG B O 1
ATOM 6855 N N . PRO B 1 429 ? -13.211 16.938 23.234 1 71.44 429 PRO B N 1
ATOM 6856 C CA . PRO B 1 429 ? -14.547 17.516 23.094 1 71.44 429 PRO B CA 1
ATOM 6857 C C . PRO B 1 429 ? -15.617 16.75 23.859 1 71.44 429 PRO B C 1
ATOM 6859 O O . PRO B 1 429 ? -15.398 15.586 24.234 1 71.44 429 PRO B O 1
ATOM 6862 N N . TYR B 1 430 ? -16.594 17.5 24.266 1 64.31 430 TYR B N 1
ATOM 6863 C CA . TYR B 1 430 ? -17.734 16.844 24.906 1 64.31 430 TYR B CA 1
ATOM 6864 C C . TYR B 1 430 ? -18.25 15.695 24.062 1 64.31 430 TYR B C 1
ATOM 6866 O O . TYR B 1 430 ? -18.266 15.781 22.828 1 64.31 430 TYR B O 1
ATOM 6874 N N . GLU B 1 431 ? -18.188 14.562 24.641 1 63.06 431 GLU B N 1
ATOM 6875 C CA . GLU B 1 431 ? -18.547 13.305 23.984 1 63.06 431 GLU B CA 1
ATOM 6876 C C . GLU B 1 431 ? -19.906 13.406 23.312 1 63.06 431 GLU B C 1
ATOM 6878 O O . GLU B 1 431 ? -20.938 13.461 24 1 63.06 431 GLU B O 1
ATOM 6883 N N . ASN B 1 432 ? -19.938 13.945 22.062 1 58.34 432 ASN B N 1
ATOM 6884 C CA . ASN B 1 432 ? -21.094 13.797 21.172 1 58.34 432 ASN B CA 1
ATOM 6885 C C . ASN B 1 432 ? -20.797 12.781 20.062 1 58.34 432 ASN B C 1
ATOM 6887 O O . ASN B 1 432 ? -19.984 13.039 19.188 1 58.34 432 ASN B O 1
ATOM 6891 N N . ASP B 1 433 ? -21.438 11.719 20.203 1 64.12 433 ASP B N 1
ATOM 6892 C CA . ASP B 1 433 ? -21.203 10.562 19.328 1 64.12 433 ASP B CA 1
ATOM 6893 C C . ASP B 1 433 ? -21.297 10.953 17.859 1 64.12 433 ASP B C 1
ATOM 6895 O O . ASP B 1 433 ? -20.484 10.508 17.047 1 64.12 433 ASP B O 1
ATOM 6899 N N . GLN B 1 434 ? -22.266 11.75 17.547 1 58.16 434 GLN B N 1
ATOM 6900 C CA . GLN B 1 434 ? -22.5 12.125 16.156 1 58.16 434 GLN B CA 1
ATOM 6901 C C . GLN B 1 434 ? -21.344 12.961 15.617 1 58.16 434 GLN B C 1
ATOM 6903 O O . GLN B 1 434 ? -20.906 12.766 14.477 1 58.16 434 GLN B O 1
ATOM 6908 N N . MET B 1 435 ? -20.906 13.828 16.406 1 62.75 435 MET B N 1
ATOM 6909 C CA . MET B 1 435 ? -19.781 14.672 16 1 62.75 435 MET B CA 1
ATOM 6910 C C . MET B 1 435 ? -18.516 13.836 15.797 1 62.75 435 MET B C 1
ATOM 6912 O O . MET B 1 435 ? -17.797 14.031 14.812 1 62.75 435 MET B O 1
ATOM 6916 N N . LEU B 1 436 ? -18.422 12.906 16.703 1 71.56 436 LEU B N 1
ATOM 6917 C CA . LEU B 1 436 ? -17.25 12.047 16.594 1 71.56 436 LEU B CA 1
ATOM 6918 C C . LEU B 1 436 ? -17.312 11.188 15.336 1 71.56 436 LEU B C 1
ATOM 6920 O O . LEU B 1 436 ? -16.297 10.984 14.672 1 71.56 436 LEU B O 1
ATOM 6924 N N . ASP B 1 437 ? -18.484 10.75 14.969 1 70 437 ASP B N 1
ATOM 6925 C CA . ASP B 1 437 ? -18.656 9.93 13.773 1 70 437 ASP B CA 1
ATOM 6926 C C . ASP B 1 437 ? -18.297 10.719 12.516 1 70 437 ASP B C 1
ATOM 6928 O O . ASP B 1 437 ? -17.672 10.18 11.594 1 70 437 ASP B O 1
ATOM 6932 N N . VAL B 1 438 ? -18.719 11.914 12.461 1 67.38 438 VAL B N 1
ATOM 6933 C CA . VAL B 1 438 ? -18.438 12.766 11.312 1 67.38 438 VAL B CA 1
ATOM 6934 C C . VAL B 1 438 ? -16.922 13.031 11.234 1 67.38 438 VAL B C 1
ATOM 6936 O O . VAL B 1 438 ? -16.328 12.945 10.156 1 67.38 438 VAL B O 1
ATOM 6939 N N . MET B 1 439 ? -16.328 13.266 12.328 1 69.56 439 MET B N 1
ATOM 6940 C CA . MET B 1 439 ? -14.914 13.602 12.375 1 69.56 439 MET B CA 1
ATOM 6941 C C . MET B 1 439 ? -14.062 12.406 11.945 1 69.56 439 MET B C 1
ATOM 6943 O O . MET B 1 439 ? -13.203 12.531 11.078 1 69.56 439 MET B O 1
ATOM 6947 N N . PHE B 1 440 ? -14.406 11.273 12.562 1 74.94 440 PHE B N 1
ATOM 6948 C CA . PHE B 1 440 ? -13.594 10.094 12.289 1 74.94 440 PHE B CA 1
ATOM 6949 C C . PHE B 1 440 ? -13.969 9.469 10.953 1 74.94 440 PHE B C 1
ATOM 6951 O O . PHE B 1 440 ? -13.172 8.742 10.359 1 74.94 440 PHE B O 1
ATOM 6958 N N . GLY B 1 441 ? -15.188 9.688 10.516 1 69.62 441 GLY B N 1
ATOM 6959 C CA . GLY B 1 441 ? -15.633 9.195 9.227 1 69.62 441 GLY B CA 1
ATOM 6960 C C . GLY B 1 441 ? -14.812 9.727 8.062 1 69.62 441 GLY B C 1
ATOM 6961 O O . GLY B 1 441 ? -14.781 9.125 6.992 1 69.62 441 GLY B O 1
ATOM 6962 N N . ALA B 1 442 ? -14.133 10.82 8.289 1 66.88 442 ALA B N 1
ATOM 6963 C CA . ALA B 1 442 ? -13.312 11.445 7.258 1 66.88 442 ALA B CA 1
ATOM 6964 C C . ALA B 1 442 ? -11.953 10.766 7.141 1 66.88 442 ALA B C 1
ATOM 6966 O O . ALA B 1 442 ? -11.18 11.062 6.23 1 66.88 442 ALA B O 1
ATOM 6967 N N . PHE B 1 443 ? -11.75 9.82 8.062 1 68.25 443 PHE B N 1
ATOM 6968 C CA . PHE B 1 443 ? -10.477 9.125 8.07 1 68.25 443 PHE B CA 1
ATOM 6969 C C . PHE B 1 443 ? -10.453 8.031 7.008 1 68.25 443 PHE B C 1
ATOM 6971 O O . PHE B 1 443 ? -11.508 7.57 6.562 1 68.25 443 PHE B O 1
ATOM 6978 N N . CYS B 1 444 ? -9.297 7.652 6.574 1 62.41 444 CYS B N 1
ATOM 6979 C CA . CYS B 1 444 ? -9.148 6.527 5.656 1 62.41 444 CYS B CA 1
ATOM 6980 C C . CYS B 1 444 ? -9.375 5.203 6.375 1 62.41 444 CYS B C 1
ATOM 6982 O O . CYS B 1 444 ? -9.281 5.133 7.602 1 62.41 444 CYS B O 1
ATOM 6984 N N . LEU B 1 445 ? -9.75 4.188 5.527 1 56.91 445 LEU B N 1
ATOM 6985 C CA . LEU B 1 445 ? -9.953 2.857 6.09 1 56.91 445 LEU B CA 1
ATOM 6986 C C . LEU B 1 445 ? -8.648 2.291 6.637 1 56.91 445 LEU B C 1
ATOM 6988 O O . LEU B 1 445 ? -7.578 2.537 6.078 1 56.91 445 LEU B O 1
ATOM 6992 N N . GLY B 1 446 ? -8.734 1.555 7.641 1 59.84 446 GLY B N 1
ATOM 6993 C CA . GLY B 1 446 ? -7.582 0.943 8.281 1 59.84 446 GLY B CA 1
ATOM 6994 C C . GLY B 1 446 ? -6.992 1.797 9.391 1 59.84 446 GLY B C 1
ATOM 6995 O O . GLY B 1 446 ? -5.965 1.444 9.969 1 59.84 446 GLY B O 1
ATOM 6996 N N . LYS B 1 447 ? -7.684 2.947 9.453 1 70 447 LYS B N 1
ATOM 6997 C CA . LYS B 1 447 ? -7.305 3.826 10.562 1 70 447 LYS B CA 1
ATOM 6998 C C . LYS B 1 447 ? -8.344 3.779 11.68 1 70 447 LYS B C 1
ATOM 7000 O O . LYS B 1 447 ? -9.516 3.492 11.43 1 70 447 LYS B O 1
#